Protein AF-0000000080647276 (afdb_homodimer)

Structure (mmCIF, N/CA/C/O backbone):
data_AF-0000000080647276-model_v1
#
loop_
_entity.id
_entity.type
_entity.pdbx_description
1 polymer 'Xanthine/uracil permease'
#
loop_
_atom_site.group_PDB
_atom_site.id
_atom_site.type_symbol
_atom_site.label_atom_id
_atom_site.label_alt_id
_atom_site.label_comp_id
_atom_site.label_asym_id
_atom_site.label_entity_id
_atom_site.label_seq_id
_atom_site.pdbx_PDB_ins_code
_atom_site.Cartn_x
_atom_site.Cartn_y
_atom_site.Cartn_z
_atom_site.occupancy
_atom_site.B_iso_or_equiv
_atom_site.auth_seq_id
_atom_site.auth_comp_id
_atom_site.auth_asym_id
_atom_site.auth_atom_id
_atom_site.pdbx_PDB_model_num
ATOM 1 N N . MET A 1 1 ? -22.828 -32.906 1.398 1 57.66 1 MET A N 1
ATOM 2 C CA . MET A 1 1 ? -22.203 -32.969 0.079 1 57.66 1 MET A CA 1
ATOM 3 C C . MET A 1 1 ? -22.266 -31.594 -0.595 1 57.66 1 MET A C 1
ATOM 5 O O . MET A 1 1 ? -23.281 -30.891 -0.512 1 57.66 1 MET A O 1
ATOM 9 N N . ALA A 1 2 ? -21.094 -31.188 -1.183 1 74.75 2 ALA A N 1
ATOM 10 C CA . ALA A 1 2 ? -21.031 -29.875 -1.843 1 74.75 2 ALA A CA 1
ATOM 11 C C . ALA A 1 2 ? -21.984 -29.812 -3.029 1 74.75 2 ALA A C 1
ATOM 13 O O . ALA A 1 2 ? -22.109 -30.781 -3.785 1 74.75 2 ALA A O 1
ATOM 14 N N . LYS A 1 3 ? -22.844 -28.828 -3.049 1 83.44 3 LYS A N 1
ATOM 15 C CA . LYS A 1 3 ? -23.734 -28.609 -4.18 1 83.44 3 LYS A CA 1
ATOM 16 C C . LYS A 1 3 ? -22.984 -28.094 -5.395 1 83.44 3 LYS A C 1
ATOM 18 O O . LYS A 1 3 ? -22.281 -27.078 -5.301 1 83.44 3 LYS A O 1
ATOM 23 N N . ARG A 1 4 ? -23.234 -28.781 -6.523 1 88.69 4 ARG A N 1
ATOM 24 C CA . ARG A 1 4 ? -22.531 -28.438 -7.75 1 88.69 4 ARG A CA 1
ATOM 25 C C . ARG A 1 4 ? -22.984 -27.094 -8.289 1 88.69 4 ARG A C 1
ATOM 27 O O . ARG A 1 4 ? -24.188 -26.891 -8.539 1 88.69 4 ARG A O 1
ATOM 34 N N . PRO A 1 5 ? -22.016 -26.234 -8.469 1 86.88 5 PRO A N 1
ATOM 35 C CA . PRO A 1 5 ? -22.391 -24.969 -9.109 1 86.88 5 PRO A CA 1
ATOM 36 C C . PRO A 1 5 ? -22.766 -25.141 -10.578 1 86.88 5 PRO A C 1
ATOM 38 O O . PRO A 1 5 ? -22.125 -25.906 -11.297 1 86.88 5 PRO A O 1
ATOM 41 N N . PRO A 1 6 ? -23.797 -24.359 -11.039 1 79.81 6 PRO A N 1
ATOM 42 C CA . PRO A 1 6 ? -24.328 -24.562 -12.391 1 79.81 6 PRO A CA 1
ATOM 43 C C . PRO A 1 6 ? -23.344 -24.156 -13.477 1 79.81 6 PRO A C 1
ATOM 45 O O . PRO A 1 6 ? -23.422 -24.641 -14.609 1 79.81 6 PRO A O 1
ATOM 48 N N . ASN A 1 7 ? -22.406 -23.375 -13.297 1 83.31 7 ASN A N 1
ATOM 49 C CA . ASN A 1 7 ? -21.5 -22.828 -14.312 1 83.31 7 ASN A CA 1
ATOM 50 C C . ASN A 1 7 ? -20.312 -23.75 -14.547 1 83.31 7 ASN A C 1
ATOM 52 O O . ASN A 1 7 ? -19.516 -23.516 -15.461 1 83.31 7 ASN A O 1
ATOM 56 N N . LEU A 1 8 ? -20.297 -24.906 -13.867 1 91.19 8 LEU A N 1
ATOM 57 C CA . LEU A 1 8 ? -19.156 -25.797 -13.992 1 91.19 8 LEU A CA 1
ATOM 58 C C . LEU A 1 8 ? -19.359 -26.812 -15.102 1 91.19 8 LEU A C 1
ATOM 60 O O . LEU A 1 8 ? -20.406 -27.469 -15.156 1 91.19 8 LEU A O 1
ATOM 64 N N . THR A 1 9 ? -18.422 -26.922 -16.016 1 92.44 9 THR A N 1
ATOM 65 C CA . THR A 1 9 ? -18.422 -27.938 -17.047 1 92.44 9 THR A CA 1
ATOM 66 C C . THR A 1 9 ? -17.969 -29.281 -16.5 1 92.44 9 THR A C 1
ATOM 68 O O . THR A 1 9 ? -18.562 -30.312 -16.781 1 92.44 9 THR A O 1
ATOM 71 N N . TYR A 1 10 ? -16.875 -29.234 -15.773 1 95.69 10 TYR A N 1
ATOM 72 C CA . TYR A 1 10 ? -16.344 -30.406 -15.07 1 95.69 10 TYR A CA 1
ATOM 73 C C . TYR A 1 10 ? -16.109 -30.094 -13.594 1 95.69 10 TYR A C 1
ATOM 75 O O . TYR A 1 10 ? -15.234 -29.297 -13.25 1 95.69 10 TYR A O 1
ATOM 83 N N . ALA A 1 11 ? -16.844 -30.75 -12.789 1 95.25 11 ALA A N 1
ATOM 84 C CA . ALA A 1 11 ? -16.734 -30.531 -11.344 1 95.25 11 ALA A CA 1
ATOM 85 C C . ALA A 1 11 ? -15.609 -31.391 -10.758 1 95.25 11 ALA A C 1
ATOM 87 O O . ALA A 1 11 ? -15.008 -32.219 -11.453 1 95.25 11 ALA A O 1
ATOM 88 N N . VAL A 1 12 ? -15.367 -31.281 -9.461 1 95.81 12 VAL A N 1
ATOM 89 C CA . VAL A 1 12 ? -14.18 -31.781 -8.773 1 95.81 12 VAL A CA 1
ATOM 90 C C . VAL A 1 12 ? -14.094 -33.312 -8.93 1 95.81 12 VAL A C 1
ATOM 92 O O . VAL A 1 12 ? -13.008 -33.844 -9.109 1 95.81 12 VAL A O 1
ATOM 95 N N . ASP A 1 13 ? -15.211 -33.969 -8.961 1 94.12 13 ASP A N 1
ATOM 96 C CA . ASP A 1 13 ? -15.203 -35.438 -8.953 1 94.12 13 ASP A CA 1
ATOM 97 C C . ASP A 1 13 ? -15.57 -36 -10.328 1 94.12 13 ASP A C 1
ATOM 99 O O . ASP A 1 13 ? -15.703 -37.219 -10.5 1 94.12 13 ASP A O 1
ATOM 103 N N . ASP A 1 14 ? -15.68 -35.062 -11.266 1 95.38 14 ASP A N 1
ATOM 104 C CA . ASP A 1 14 ? -16 -35.5 -12.617 1 95.38 14 ASP A CA 1
ATOM 105 C C . ASP A 1 14 ? -14.773 -36.094 -13.312 1 95.38 14 ASP A C 1
ATOM 107 O O . ASP A 1 14 ? -13.641 -35.844 -12.898 1 95.38 14 ASP A O 1
ATOM 111 N N . ASP A 1 15 ? -15.086 -36.875 -14.367 1 95.44 15 ASP A N 1
ATOM 112 C CA . ASP A 1 15 ? -14.039 -37.5 -15.172 1 95.44 15 ASP A CA 1
ATOM 113 C C . ASP A 1 15 ? -14.094 -37 -16.609 1 95.44 15 ASP A C 1
ATOM 115 O O . ASP A 1 15 ? -14.633 -37.688 -17.484 1 95.44 15 ASP A O 1
ATOM 119 N N . PRO A 1 16 ? -13.445 -35.969 -16.828 1 96.25 16 PRO A N 1
ATOM 120 C CA . PRO A 1 16 ? -13.43 -35.5 -18.203 1 96.25 16 PRO A CA 1
ATOM 121 C C . PRO A 1 16 ? -12.75 -36.469 -19.156 1 96.25 16 PRO A C 1
ATOM 123 O O . PRO A 1 16 ? -11.891 -37.25 -18.75 1 96.25 16 PRO A O 1
ATOM 126 N N . PRO A 1 17 ? -13.156 -36.344 -20.453 1 96.44 17 PRO A N 1
ATOM 127 C CA . PRO A 1 17 ? -12.469 -37.188 -21.422 1 96.44 17 PRO A CA 1
ATOM 128 C C . PRO A 1 17 ? -10.969 -36.906 -21.484 1 96.44 17 PRO A C 1
ATOM 130 O O . PRO A 1 17 ? -10.531 -35.781 -21.234 1 96.44 17 PRO A O 1
ATOM 133 N N . LEU A 1 18 ? -10.258 -37.938 -21.859 1 96 18 LEU A N 1
ATOM 134 C CA . LEU A 1 18 ? -8.797 -37.906 -21.797 1 96 18 LEU A CA 1
ATOM 135 C C . LEU A 1 18 ? -8.25 -36.75 -22.641 1 96 18 LEU A C 1
ATOM 137 O O . LEU A 1 18 ? -7.387 -36 -22.188 1 96 18 LEU A O 1
ATOM 141 N N . PRO A 1 19 ? -8.742 -36.562 -23.906 1 95.5 19 PRO A N 1
ATOM 142 C CA . PRO A 1 19 ? -8.203 -35.438 -24.672 1 95.5 19 PRO A CA 1
ATOM 143 C C . PRO A 1 19 ? -8.461 -34.094 -24.016 1 95.5 19 PRO A C 1
ATOM 145 O O . PRO A 1 19 ? -7.598 -33.219 -24.031 1 95.5 19 PRO A O 1
ATOM 148 N N . ALA A 1 20 ? -9.602 -33.938 -23.438 1 95.69 20 ALA A N 1
ATOM 149 C CA . ALA A 1 20 ? -9.93 -32.719 -22.719 1 95.69 20 ALA A CA 1
ATOM 150 C C . ALA A 1 20 ? -9.047 -32.531 -21.5 1 95.69 20 ALA A C 1
ATOM 152 O O . ALA A 1 20 ? -8.602 -31.422 -21.203 1 95.69 20 ALA A O 1
ATOM 153 N N . THR A 1 21 ? -8.852 -33.594 -20.781 1 97.31 21 THR A N 1
ATOM 154 C CA . THR A 1 21 ? -8.023 -33.562 -19.594 1 97.31 21 THR A CA 1
ATOM 155 C C . THR A 1 21 ? -6.594 -33.156 -19.922 1 97.31 21 THR A C 1
ATOM 157 O O . THR A 1 21 ? -6 -32.312 -19.234 1 97.31 21 THR A O 1
ATOM 160 N N . LEU A 1 22 ? -6.062 -33.656 -20.969 1 96.75 22 LEU A N 1
ATOM 161 C CA . LEU A 1 22 ? -4.691 -33.375 -21.375 1 96.75 22 LEU A CA 1
ATOM 162 C C . LEU A 1 22 ? -4.574 -31.938 -21.875 1 96.75 22 LEU A C 1
ATOM 164 O O . LEU A 1 22 ? -3.594 -31.25 -21.578 1 96.75 22 LEU A O 1
ATOM 168 N N . LEU A 1 23 ? -5.578 -31.516 -22.641 1 95.06 23 LEU A N 1
ATOM 169 C CA . LEU A 1 23 ? -5.555 -30.156 -23.172 1 95.06 23 LEU A CA 1
ATOM 170 C C . LEU A 1 23 ? -5.695 -29.141 -22.047 1 95.06 23 LEU A C 1
ATOM 172 O O . LEU A 1 23 ? -4.996 -28.125 -22.031 1 95.06 23 LEU A O 1
ATOM 176 N N . LEU A 1 24 ? -6.602 -29.406 -21.172 1 95.31 24 LEU A N 1
ATOM 177 C CA . LEU A 1 24 ? -6.781 -28.516 -20.016 1 95.31 24 LEU A CA 1
ATOM 178 C C . LEU A 1 24 ? -5.539 -28.516 -19.125 1 95.31 24 LEU A C 1
ATOM 180 O O . LEU A 1 24 ? -5.125 -27.469 -18.641 1 95.31 24 LEU A O 1
ATOM 184 N N . GLY A 1 25 ? -5.004 -29.672 -18.922 1 97.31 25 GLY A N 1
ATOM 185 C CA . GLY A 1 25 ? -3.758 -29.766 -18.172 1 97.31 25 GLY A CA 1
ATOM 186 C C . GLY A 1 25 ? -2.633 -28.969 -18.797 1 97.31 25 GLY A C 1
ATOM 187 O O . GLY A 1 25 ? -1.882 -28.281 -18.094 1 97.31 25 GLY A O 1
ATOM 188 N N . LEU A 1 26 ? -2.496 -29.078 -20.094 1 96.12 26 LEU A N 1
ATOM 189 C CA . LEU A 1 26 ? -1.458 -28.344 -20.797 1 96.12 26 LEU A CA 1
ATOM 190 C C . LEU A 1 26 ? -1.644 -26.844 -20.625 1 96.12 26 LEU A C 1
ATOM 192 O O . LEU A 1 26 ? -0.667 -26.109 -20.484 1 96.12 26 LEU A O 1
ATOM 196 N N . GLN A 1 27 ? -2.85 -26.375 -20.641 1 94.12 27 GLN A N 1
ATOM 197 C CA . GLN A 1 27 ? -3.141 -24.969 -20.422 1 94.12 27 GLN A CA 1
ATOM 198 C C . GLN A 1 27 ? -2.645 -24.516 -19.047 1 94.12 27 GLN A C 1
ATOM 200 O O . GLN A 1 27 ? -2.066 -23.422 -18.922 1 94.12 27 GLN A O 1
ATOM 205 N N . HIS A 1 28 ? -2.889 -25.328 -18.062 1 97.12 28 HIS A N 1
ATOM 206 C CA . HIS A 1 28 ? -2.42 -25.016 -16.719 1 97.12 28 HIS A CA 1
ATOM 207 C C . HIS A 1 28 ? -0.897 -24.984 -16.656 1 97.12 28 HIS A C 1
ATOM 209 O O . HIS A 1 28 ? -0.314 -24.141 -15.977 1 97.12 28 HIS A O 1
ATOM 215 N N . VAL A 1 29 ? -0.294 -25.906 -17.344 1 97.38 29 VAL A N 1
ATOM 216 C CA . VAL A 1 29 ? 1.162 -26 -17.359 1 97.38 29 VAL A CA 1
ATOM 217 C C . VAL A 1 29 ? 1.755 -24.719 -17.953 1 97.38 29 VAL A C 1
ATOM 219 O O . VAL A 1 29 ? 2.795 -24.234 -17.5 1 97.38 29 VAL A O 1
ATOM 222 N N . PHE A 1 30 ? 1.122 -24.141 -18.938 1 93.5 30 PHE A N 1
ATOM 223 C CA . PHE A 1 30 ? 1.585 -22.906 -19.547 1 93.5 30 PHE A CA 1
ATOM 224 C C . PHE A 1 30 ? 1.635 -21.781 -18.516 1 93.5 30 PHE A C 1
ATOM 226 O O . PHE A 1 30 ? 2.564 -20.969 -18.516 1 93.5 30 PHE A O 1
ATOM 233 N N . LEU A 1 31 ? 0.672 -21.766 -17.672 1 93.75 31 LEU A N 1
ATOM 234 C CA . LEU A 1 31 ? 0.648 -20.719 -16.641 1 93.75 31 LEU A CA 1
ATOM 235 C C . LEU A 1 31 ? 1.706 -21 -15.578 1 93.75 31 LEU A C 1
ATOM 237 O O . LEU A 1 31 ? 2.357 -20.062 -15.094 1 93.75 31 LEU A O 1
ATOM 241 N N . ILE A 1 32 ? 1.876 -22.266 -15.25 1 96.62 32 ILE A N 1
ATOM 242 C CA . ILE A 1 32 ? 2.865 -22.656 -14.258 1 96.62 32 ILE A CA 1
ATOM 243 C C . ILE A 1 32 ? 4.266 -22.312 -14.758 1 96.62 32 ILE A C 1
ATOM 245 O O . ILE A 1 32 ? 5.137 -21.938 -13.969 1 96.62 32 ILE A O 1
ATOM 249 N N . ALA A 1 33 ? 4.461 -22.422 -16.031 1 94.12 33 ALA A N 1
ATOM 250 C CA . ALA A 1 33 ? 5.766 -22.219 -16.656 1 94.12 33 ALA A CA 1
ATOM 251 C C . ALA A 1 33 ? 6.273 -20.812 -16.406 1 94.12 33 ALA A C 1
ATOM 253 O O . ALA A 1 33 ? 7.484 -20.562 -16.391 1 94.12 33 ALA A O 1
ATOM 254 N N . ILE A 1 34 ? 5.379 -19.891 -16.219 1 91.38 34 ILE A N 1
ATOM 255 C CA . ILE A 1 34 ? 5.75 -18.516 -15.953 1 91.38 34 ILE A CA 1
ATOM 256 C C . ILE A 1 34 ? 6.633 -18.438 -14.711 1 91.38 34 ILE A C 1
ATOM 258 O O . ILE A 1 34 ? 7.582 -17.656 -14.664 1 91.38 34 ILE A O 1
ATOM 262 N N . SER A 1 35 ? 6.387 -19.266 -13.766 1 95.5 35 SER A N 1
ATOM 263 C CA . SER A 1 35 ? 7.098 -19.234 -12.492 1 95.5 35 SER A CA 1
ATOM 264 C C . SER A 1 35 ? 8.508 -19.797 -12.633 1 95.5 35 SER A C 1
ATOM 266 O O . SER A 1 35 ? 9.352 -19.609 -11.75 1 95.5 35 SER A O 1
ATOM 268 N N . LEU A 1 36 ? 8.844 -20.422 -13.75 1 96.94 36 LEU A N 1
ATOM 269 C CA . LEU A 1 36 ? 10.141 -21.062 -13.945 1 96.94 36 LEU A CA 1
ATOM 270 C C . LEU A 1 36 ? 11.234 -20.031 -14.164 1 96.94 36 LEU A C 1
ATOM 272 O O . LEU A 1 36 ? 12.422 -20.359 -14.195 1 96.94 36 LEU A O 1
ATOM 276 N N . ILE A 1 37 ? 10.852 -18.812 -14.203 1 95.25 37 ILE A N 1
ATOM 277 C CA . ILE A 1 37 ? 11.828 -17.734 -14.305 1 95.25 37 ILE A CA 1
ATOM 278 C C . ILE A 1 37 ? 12.523 -17.531 -12.961 1 95.25 37 ILE A C 1
ATOM 280 O O . ILE A 1 37 ? 13.68 -17.109 -12.906 1 95.25 37 ILE A O 1
ATOM 284 N N . PHE A 1 38 ? 11.883 -17.891 -11.852 1 96.25 38 PHE A N 1
ATOM 285 C CA . PHE A 1 38 ? 12.383 -17.594 -10.516 1 96.25 38 PHE A CA 1
ATOM 286 C C . PHE A 1 38 ? 13.68 -18.344 -10.242 1 96.25 38 PHE A C 1
ATOM 288 O O . PHE A 1 38 ? 14.672 -17.75 -9.828 1 96.25 38 PHE A O 1
ATOM 295 N N . PRO A 1 39 ? 13.727 -19.656 -10.523 1 97.12 39 PRO A N 1
ATOM 296 C CA . PRO A 1 39 ? 15.008 -20.344 -10.312 1 97.12 39 PRO A CA 1
ATOM 297 C C . PRO A 1 39 ? 16.125 -19.766 -11.172 1 97.12 39 PRO A C 1
ATOM 299 O O . PRO A 1 39 ? 17.281 -19.719 -10.734 1 97.12 39 PRO A O 1
ATOM 302 N N . VAL A 1 40 ? 15.805 -19.344 -12.359 1 96.31 40 VAL A N 1
ATOM 303 C CA . VAL A 1 40 ? 16.812 -18.797 -13.258 1 96.31 40 VAL A CA 1
ATOM 304 C C . VAL A 1 40 ? 17.359 -17.484 -12.688 1 96.31 40 VAL A C 1
ATOM 306 O O . VAL A 1 40 ? 18.578 -17.266 -12.664 1 96.31 40 VAL A O 1
ATOM 309 N N . VAL A 1 41 ? 16.453 -16.672 -12.211 1 94.75 41 VAL A N 1
ATOM 310 C CA . VAL A 1 41 ? 16.844 -15.391 -11.625 1 94.75 41 VAL A CA 1
ATOM 311 C C . VAL A 1 41 ? 17.75 -15.625 -10.422 1 94.75 41 VAL A C 1
ATOM 313 O O . VAL A 1 41 ? 18.75 -14.906 -10.242 1 94.75 41 VAL A O 1
ATOM 316 N N . ILE A 1 42 ? 17.5 -16.594 -9.656 1 96.06 42 ILE A N 1
ATOM 317 C CA . ILE A 1 42 ? 18.266 -16.906 -8.453 1 96.06 42 ILE A CA 1
ATOM 318 C C . ILE A 1 42 ? 19.672 -17.344 -8.844 1 96.06 42 ILE A C 1
ATOM 320 O O . ILE A 1 42 ? 20.656 -16.828 -8.32 1 96.06 42 ILE A O 1
ATOM 324 N N . VAL A 1 43 ? 19.781 -18.281 -9.773 1 96.06 43 VAL A N 1
ATOM 325 C CA . VAL A 1 43 ? 21.078 -18.812 -10.164 1 96.06 43 VAL A CA 1
ATOM 326 C C . VAL A 1 43 ? 21.922 -17.719 -10.805 1 96.06 43 VAL A C 1
ATOM 328 O O . VAL A 1 43 ? 23.109 -17.594 -10.508 1 96.06 43 VAL A O 1
ATOM 331 N N . ARG A 1 44 ? 21.312 -16.891 -11.586 1 93.5 44 ARG A N 1
ATOM 332 C CA . ARG A 1 44 ? 22.031 -15.812 -12.266 1 93.5 44 ARG A CA 1
ATOM 333 C C . ARG A 1 44 ? 22.5 -14.758 -11.273 1 93.5 44 ARG A C 1
ATOM 335 O O . ARG A 1 44 ? 23.562 -14.156 -11.461 1 93.5 44 ARG A O 1
ATOM 342 N N . SER A 1 45 ? 21.766 -14.578 -10.281 1 90.44 45 SER A N 1
ATOM 343 C CA . SER A 1 45 ? 22.078 -13.539 -9.305 1 90.44 45 SER A CA 1
ATOM 344 C C . SER A 1 45 ? 23.406 -13.836 -8.594 1 90.44 45 SER A C 1
ATOM 346 O O . SER A 1 45 ? 24.062 -12.93 -8.094 1 90.44 45 SER A O 1
ATOM 348 N N . ILE A 1 46 ? 23.828 -15.086 -8.578 1 93.12 46 ILE A N 1
ATOM 349 C CA . ILE A 1 46 ? 25.047 -15.453 -7.883 1 93.12 46 ILE A CA 1
ATOM 350 C C . ILE A 1 46 ? 26.125 -15.844 -8.898 1 93.12 46 ILE A C 1
ATOM 352 O O . ILE A 1 46 ? 27.141 -16.453 -8.547 1 93.12 46 ILE A O 1
ATOM 356 N N . GLY A 1 47 ? 25.828 -15.609 -10.156 1 92.31 47 GLY A N 1
ATOM 357 C CA . GLY A 1 47 ? 26.781 -15.914 -11.211 1 92.31 47 GLY A CA 1
ATOM 358 C C . GLY A 1 47 ? 26.859 -17.391 -11.539 1 92.31 47 GLY A C 1
ATOM 359 O O . GLY A 1 47 ? 27.906 -17.891 -11.977 1 92.31 47 GLY A O 1
ATOM 360 N N . GLY A 1 48 ? 25.812 -18.109 -11.32 1 93.38 48 GLY A N 1
ATOM 361 C CA . GLY A 1 48 ? 25.781 -19.531 -11.617 1 93.38 48 GLY A CA 1
ATOM 362 C C . GLY A 1 48 ? 25.828 -19.828 -13.109 1 93.38 48 GLY A C 1
ATOM 363 O O . GLY A 1 48 ? 25.531 -18.953 -13.93 1 93.38 48 GLY A O 1
ATOM 364 N N . SER A 1 49 ? 26.109 -21.047 -13.422 1 92.5 49 SER A N 1
ATOM 365 C CA . SER A 1 49 ? 26.25 -21.469 -14.812 1 92.5 49 SER A CA 1
ATOM 366 C C . SER A 1 49 ? 24.891 -21.812 -15.422 1 92.5 49 SER A C 1
ATOM 368 O O . SER A 1 49 ? 23.922 -22.047 -14.703 1 92.5 49 SER A O 1
ATOM 370 N N . PRO A 1 50 ? 24.797 -21.828 -16.75 1 92.5 50 PRO A N 1
ATOM 371 C CA . PRO A 1 50 ? 23.562 -22.25 -17.422 1 92.5 50 PRO A CA 1
ATOM 372 C C . PRO A 1 50 ? 23.156 -23.672 -17.062 1 92.5 50 PRO A C 1
ATOM 374 O O . PRO A 1 50 ? 21.969 -23.969 -17 1 92.5 50 PRO A O 1
ATOM 377 N N . GLU A 1 51 ? 24.141 -24.469 -16.812 1 91 51 GLU A N 1
ATOM 378 C CA . GLU A 1 51 ? 23.859 -25.844 -16.438 1 91 51 GLU A CA 1
ATOM 379 C C . GLU A 1 51 ? 23.203 -25.922 -15.07 1 91 51 GLU A C 1
ATOM 381 O O . GLU A 1 51 ? 22.281 -26.719 -14.867 1 91 51 GLU A O 1
ATOM 386 N N . GLU A 1 52 ? 23.672 -25.094 -14.172 1 93.06 52 GLU A N 1
ATOM 387 C CA . GLU A 1 52 ? 23.062 -25.031 -12.852 1 93.06 52 GLU A CA 1
ATOM 388 C C . GLU A 1 52 ? 21.625 -24.531 -12.938 1 93.06 52 GLU A C 1
ATOM 390 O O . GLU A 1 52 ? 20.734 -25.047 -12.258 1 93.06 52 GLU A O 1
ATOM 395 N N . ALA A 1 53 ? 21.453 -23.547 -13.773 1 94.88 53 ALA A N 1
ATOM 396 C CA . ALA A 1 53 ? 20.109 -23.016 -13.969 1 94.88 53 ALA A CA 1
ATOM 397 C C . ALA A 1 53 ? 19.188 -24.047 -14.594 1 94.88 53 ALA A C 1
ATOM 399 O O . ALA A 1 53 ? 18.016 -24.156 -14.211 1 94.88 53 ALA A O 1
ATOM 400 N N . GLU A 1 54 ? 19.719 -24.734 -15.578 1 94 54 GLU A N 1
ATOM 401 C CA . GLU A 1 54 ? 18.953 -25.797 -16.219 1 94 54 GLU A CA 1
ATOM 402 C C . GLU A 1 54 ? 18.531 -26.859 -15.219 1 94 54 GLU A C 1
ATOM 404 O O . GLU A 1 54 ? 17.391 -27.328 -15.227 1 94 54 GLU A O 1
ATOM 409 N N . PHE A 1 55 ? 19.5 -27.266 -14.438 1 93.94 55 PHE A N 1
ATOM 410 C CA . PHE A 1 55 ? 19.219 -28.234 -13.391 1 93.94 55 PHE A CA 1
ATOM 411 C C . PHE A 1 55 ? 18.094 -27.766 -12.484 1 93.94 55 PHE A C 1
ATOM 413 O O . PHE A 1 55 ? 17.141 -28.5 -12.234 1 93.94 55 PHE A O 1
ATOM 420 N N . MET A 1 56 ? 18.141 -26.516 -11.977 1 96 56 MET A N 1
ATOM 421 C CA . MET A 1 56 ? 17.172 -26 -11.016 1 96 56 MET A CA 1
ATOM 422 C C . MET A 1 56 ? 15.797 -25.859 -11.664 1 96 56 MET A C 1
ATOM 424 O O . MET A 1 56 ? 14.773 -26.094 -11.016 1 96 56 MET A O 1
ATOM 428 N N . VAL A 1 57 ? 15.742 -25.484 -12.914 1 96.62 57 VAL A N 1
ATOM 429 C CA . VAL A 1 57 ? 14.477 -25.375 -13.633 1 96.62 57 VAL A CA 1
ATOM 430 C C . VAL A 1 57 ? 13.844 -26.766 -13.773 1 96.62 57 VAL A C 1
ATOM 432 O O . VAL A 1 57 ? 12.641 -26.922 -13.547 1 96.62 57 VAL A O 1
ATOM 435 N N . SER A 1 58 ? 14.672 -27.719 -14.141 1 96 58 SER A N 1
ATOM 436 C CA . SER A 1 58 ? 14.18 -29.094 -14.273 1 96 58 SER A CA 1
ATOM 437 C C . SER A 1 58 ? 13.625 -29.609 -12.953 1 96 58 SER A C 1
ATOM 439 O O . SER A 1 58 ? 12.539 -30.188 -12.914 1 96 58 SER A O 1
ATOM 441 N N . MET A 1 59 ? 14.336 -29.359 -11.938 1 96.38 59 MET A N 1
ATOM 442 C CA . MET A 1 59 ? 13.883 -29.812 -10.617 1 96.38 59 MET A CA 1
ATOM 443 C C . MET A 1 59 ? 12.641 -29.047 -10.18 1 96.38 59 MET A C 1
ATOM 445 O O . MET A 1 59 ? 11.805 -29.578 -9.445 1 96.38 59 MET A O 1
ATOM 449 N N . SER A 1 60 ? 12.539 -27.75 -10.57 1 97.75 60 SER A N 1
ATOM 450 C CA . SER A 1 60 ? 11.344 -26.969 -10.273 1 97.75 60 SER A CA 1
ATOM 451 C C . SER A 1 60 ? 10.109 -27.594 -10.93 1 97.75 60 SER A C 1
ATOM 453 O O . SER A 1 60 ? 9.031 -27.609 -10.328 1 97.75 60 SER A O 1
ATOM 455 N N . MET A 1 61 ? 10.289 -28.062 -12.172 1 97.44 61 MET A N 1
ATOM 456 C CA . MET A 1 61 ? 9.18 -28.734 -12.844 1 97.44 61 MET A CA 1
ATOM 457 C C . MET A 1 61 ? 8.797 -30.031 -12.133 1 97.44 61 MET A C 1
ATOM 459 O O . MET A 1 61 ? 7.617 -30.328 -11.961 1 97.44 61 MET A O 1
ATOM 463 N N . LEU A 1 62 ? 9.781 -30.75 -11.766 1 97 62 LEU A N 1
ATOM 464 C CA . LEU A 1 62 ? 9.539 -31.969 -11.016 1 97 62 LEU A CA 1
ATOM 465 C C . LEU A 1 62 ? 8.805 -31.688 -9.711 1 97 62 LEU A C 1
ATOM 467 O O . LEU A 1 62 ? 7.809 -32.344 -9.398 1 97 62 LEU A O 1
ATOM 471 N N . ALA A 1 63 ? 9.312 -30.734 -8.992 1 97.88 63 ALA A N 1
ATOM 472 C CA . ALA A 1 63 ? 8.727 -30.375 -7.703 1 97.88 63 ALA A CA 1
ATOM 473 C C . ALA A 1 63 ? 7.305 -29.844 -7.871 1 97.88 63 ALA A C 1
ATOM 475 O O . ALA A 1 63 ? 6.426 -30.156 -7.066 1 97.88 63 ALA A O 1
ATOM 476 N N . ALA A 1 64 ? 7.07 -28.984 -8.836 1 98.44 64 ALA A N 1
ATOM 477 C CA . ALA A 1 64 ? 5.73 -28.469 -9.109 1 98.44 64 ALA A CA 1
ATOM 478 C C . ALA A 1 64 ? 4.762 -29.594 -9.445 1 98.44 64 ALA A C 1
ATOM 480 O O . ALA A 1 64 ? 3.6 -29.578 -9.031 1 98.44 64 ALA A O 1
ATOM 481 N N . GLY A 1 65 ? 5.25 -30.531 -10.266 1 98.5 65 GLY A N 1
ATOM 482 C CA . GLY A 1 65 ? 4.422 -31.688 -10.609 1 98.5 65 GLY A CA 1
ATOM 483 C C . GLY A 1 65 ? 4.008 -32.5 -9.398 1 98.5 65 GLY A C 1
ATOM 484 O O . GLY A 1 65 ? 2.824 -32.781 -9.219 1 98.5 65 GLY A O 1
ATOM 485 N N . VAL A 1 66 ? 4.957 -32.844 -8.617 1 98.12 66 VAL A N 1
ATOM 486 C CA . VAL A 1 66 ? 4.695 -33.625 -7.414 1 98.12 66 VAL A CA 1
ATOM 487 C C . VAL A 1 66 ? 3.793 -32.844 -6.465 1 98.12 66 VAL A C 1
ATOM 489 O O . VAL A 1 66 ? 2.854 -33.375 -5.887 1 98.12 66 VAL A O 1
ATOM 492 N N . GLY A 1 67 ? 4.137 -31.562 -6.301 1 98.19 67 GLY A N 1
ATOM 493 C CA . GLY A 1 67 ? 3.311 -30.719 -5.449 1 98.19 67 GLY A CA 1
ATOM 494 C C . GLY A 1 67 ? 1.861 -30.672 -5.898 1 98.19 67 GLY A C 1
ATOM 495 O O . GLY A 1 67 ? 0.948 -30.734 -5.074 1 98.19 67 GLY A O 1
ATOM 496 N N . THR A 1 68 ? 1.657 -30.5 -7.188 1 98.44 68 THR A N 1
ATOM 497 C CA . THR A 1 68 ? 0.309 -30.453 -7.742 1 98.44 68 THR A CA 1
ATOM 498 C C . THR A 1 68 ? -0.454 -31.734 -7.438 1 98.44 68 THR A C 1
ATOM 500 O O . THR A 1 68 ? -1.626 -31.688 -7.059 1 98.44 68 THR A O 1
ATOM 503 N N . VAL A 1 69 ? 0.179 -32.844 -7.582 1 98.06 69 VAL A N 1
ATOM 504 C CA . VAL A 1 69 ? -0.436 -34.156 -7.309 1 98.06 69 VAL A CA 1
ATOM 505 C C . VAL A 1 69 ? -0.758 -34.281 -5.82 1 98.06 69 VAL A C 1
ATOM 507 O O . VAL A 1 69 ? -1.829 -34.75 -5.445 1 98.06 69 VAL A O 1
ATOM 510 N N . LEU A 1 70 ? 0.152 -33.875 -4.996 1 97.94 70 LEU A N 1
ATOM 511 C CA . LEU A 1 70 ? -0.064 -33.906 -3.555 1 97.94 70 LEU A CA 1
ATOM 512 C C . LEU A 1 70 ? -1.296 -33.125 -3.156 1 97.94 70 LEU A C 1
ATOM 514 O O . LEU A 1 70 ? -2.08 -33.562 -2.311 1 97.94 70 LEU A O 1
ATOM 518 N N . HIS A 1 71 ? -1.456 -31.953 -3.736 1 97.38 71 HIS A N 1
ATOM 519 C CA . HIS A 1 71 ? -2.605 -31.109 -3.428 1 97.38 71 HIS A CA 1
ATOM 520 C C . HIS A 1 71 ? -3.908 -31.781 -3.857 1 97.38 71 HIS A C 1
ATOM 522 O O . HIS A 1 71 ? -4.941 -31.609 -3.201 1 97.38 71 HIS A O 1
ATOM 528 N N . ALA A 1 72 ? -3.863 -32.625 -4.91 1 97.12 72 ALA A N 1
ATOM 529 C CA . ALA A 1 72 ? -5.066 -33.219 -5.484 1 97.12 72 ALA A CA 1
ATOM 530 C C . ALA A 1 72 ? -5.43 -34.5 -4.777 1 97.12 72 ALA A C 1
ATOM 532 O O . ALA A 1 72 ? -6.551 -35 -4.91 1 97.12 72 ALA A O 1
ATOM 533 N N . LEU A 1 73 ? -4.625 -35.281 -4.125 1 92.62 73 LEU A N 1
ATOM 534 C CA . LEU A 1 73 ? -4.77 -36.625 -3.561 1 92.62 73 LEU A CA 1
ATOM 535 C C . LEU A 1 73 ? -5.895 -36.656 -2.533 1 92.62 73 LEU A C 1
ATOM 537 O O . LEU A 1 73 ? -6.672 -37.625 -2.492 1 92.62 73 LEU A O 1
ATOM 541 N N . ASN A 1 74 ? -6.457 -35.688 -1.795 1 86.19 74 ASN A N 1
ATOM 542 C CA . ASN A 1 74 ? -7.418 -35.719 -0.698 1 86.19 74 ASN A CA 1
ATOM 543 C C . ASN A 1 74 ? -7.434 -37.062 0.007 1 86.19 74 ASN A C 1
ATOM 545 O O . ASN A 1 74 ? -8.5 -37.656 0.2 1 86.19 74 ASN A O 1
ATOM 549 N N . ARG A 1 75 ? -6.355 -37.812 0.28 1 84.88 75 ARG A N 1
ATOM 550 C CA . ARG A 1 75 ? -6.25 -39.125 0.888 1 84.88 75 ARG A CA 1
ATOM 551 C C . ARG A 1 75 ? -5.355 -39.094 2.121 1 84.88 75 ARG A C 1
ATOM 553 O O . ARG A 1 75 ? -4.316 -38.438 2.123 1 84.88 75 ARG A O 1
ATOM 560 N N . ARG A 1 76 ? -5.785 -39.844 3.182 1 88.38 76 ARG A N 1
ATOM 561 C CA . ARG A 1 76 ? -5.035 -40.031 4.422 1 88.38 76 ARG A CA 1
ATOM 562 C C . ARG A 1 76 ? -4.656 -38.688 5.031 1 88.38 76 ARG A C 1
ATOM 564 O O . ARG A 1 76 ? -3.541 -38.5 5.527 1 88.38 76 ARG A O 1
ATOM 571 N N . GLY A 1 77 ? -5.348 -37.688 4.703 1 90 77 GLY A N 1
ATOM 572 C CA . GLY A 1 77 ? -5.168 -36.375 5.344 1 90 77 GLY A CA 1
ATOM 573 C C . GLY A 1 77 ? -4.227 -35.469 4.59 1 90 77 GLY A C 1
ATOM 574 O O . GLY A 1 77 ? -3.881 -34.406 5.074 1 90 77 GLY A O 1
ATOM 575 N N . VAL A 1 78 ? -3.771 -35.906 3.379 1 94.31 78 VAL A N 1
ATOM 576 C CA . VAL A 1 78 ? -2.854 -35.094 2.6 1 94.31 78 VAL A CA 1
ATOM 577 C C . VAL A 1 78 ? -3.568 -34.531 1.364 1 94.31 78 VAL A C 1
ATOM 579 O O . VAL A 1 78 ? -4.141 -35.312 0.583 1 94.31 78 VAL A O 1
ATOM 582 N N . GLY A 1 79 ? -3.488 -33.25 1.27 1 96.38 79 GLY A N 1
ATOM 583 C CA . GLY A 1 79 ? -4.07 -32.625 0.092 1 96.38 79 GLY A CA 1
ATOM 584 C C . GLY A 1 79 ? -5.496 -32.156 0.309 1 96.38 79 GLY A C 1
ATOM 585 O O . GLY A 1 79 ? -6.266 -32.781 1.021 1 96.38 79 GLY A O 1
ATOM 586 N N . SER A 1 80 ? -5.84 -31.094 -0.355 1 94.94 80 SER A N 1
ATOM 587 C CA . SER A 1 80 ? -7.184 -30.547 -0.259 1 94.94 80 SER A CA 1
ATOM 588 C C . SER A 1 80 ? -8.156 -31.297 -1.161 1 94.94 80 SER A C 1
ATOM 590 O O . SER A 1 80 ? -9.375 -31.234 -0.962 1 94.94 80 SER A O 1
ATOM 592 N N . GLY A 1 81 ? -7.625 -31.922 -2.186 1 97.06 81 GLY A N 1
ATOM 593 C CA . GLY A 1 81 ? -8.469 -32.656 -3.117 1 97.06 81 GLY A CA 1
ATOM 594 C C . GLY A 1 81 ? -8.977 -31.797 -4.262 1 97.06 81 GLY A C 1
ATOM 595 O O . GLY A 1 81 ? -9.703 -32.281 -5.133 1 97.06 81 GLY A O 1
ATOM 596 N N . TYR A 1 82 ? -8.609 -30.562 -4.262 1 97.56 82 TYR A N 1
ATOM 597 C CA . TYR A 1 82 ? -9.047 -29.656 -5.316 1 97.56 82 TYR A CA 1
ATOM 598 C C . TYR A 1 82 ? -7.984 -29.531 -6.398 1 97.56 82 TYR A C 1
ATOM 600 O O . TYR A 1 82 ? -6.844 -29.953 -6.211 1 97.56 82 TYR A O 1
ATOM 608 N N . LEU A 1 83 ? -8.422 -29.047 -7.586 1 98.06 83 LEU A N 1
ATOM 609 C CA . LEU A 1 83 ? -7.484 -28.594 -8.602 1 98.06 83 LEU A CA 1
ATOM 610 C C . LEU A 1 83 ? -6.789 -27.312 -8.172 1 98.06 83 LEU A C 1
ATOM 612 O O . LEU A 1 83 ? -7.246 -26.219 -8.5 1 98.06 83 LEU A O 1
ATOM 616 N N . CYS A 1 84 ? -5.699 -27.531 -7.438 1 97.12 84 CYS A N 1
ATOM 617 C CA . CYS A 1 84 ? -4.879 -26.453 -6.887 1 97.12 84 CYS A CA 1
ATOM 618 C C . CYS A 1 84 ? -3.408 -26.656 -7.23 1 97.12 84 CYS A C 1
ATOM 620 O O . CYS A 1 84 ? -2.617 -27.078 -6.383 1 97.12 84 CYS A O 1
ATOM 622 N N . PRO A 1 85 ? -3.059 -26.281 -8.43 1 97.81 85 PRO A N 1
ATOM 623 C CA . PRO A 1 85 ? -1.701 -26.578 -8.898 1 97.81 85 PRO A CA 1
ATOM 624 C C . PRO A 1 85 ? -0.63 -25.844 -8.086 1 97.81 85 PRO A C 1
ATOM 626 O O . PRO A 1 85 ? -0.895 -24.781 -7.527 1 97.81 85 PRO A O 1
ATOM 629 N N . ALA A 1 86 ? 0.534 -26.453 -8.039 1 97.81 86 ALA A N 1
ATOM 630 C CA . ALA A 1 86 ? 1.704 -25.891 -7.375 1 97.81 86 ALA A CA 1
ATOM 631 C C . ALA A 1 86 ? 2.697 -25.328 -8.391 1 97.81 86 ALA A C 1
ATOM 633 O O . ALA A 1 86 ? 2.801 -25.828 -9.508 1 97.81 86 ALA A O 1
ATOM 634 N N . LEU A 1 87 ? 3.391 -24.281 -8.062 1 97.75 87 LEU A N 1
ATOM 635 C CA . LEU A 1 87 ? 4.449 -23.672 -8.859 1 97.75 87 LEU A CA 1
ATOM 636 C C . LEU A 1 87 ? 5.523 -23.062 -7.957 1 97.75 87 LEU A C 1
ATOM 638 O O . LEU A 1 87 ? 5.41 -23.125 -6.73 1 97.75 87 LEU A O 1
ATOM 642 N N . CYS A 1 88 ? 6.652 -22.609 -8.531 1 96.62 88 CYS A N 1
ATOM 643 C CA . CYS A 1 88 ? 7.645 -21.875 -7.762 1 96.62 88 CYS A CA 1
ATOM 644 C C . CYS A 1 88 ? 7.016 -20.656 -7.078 1 96.62 88 CYS A C 1
ATOM 646 O O . CYS A 1 88 ? 6.531 -19.75 -7.75 1 96.62 88 CYS A O 1
ATOM 648 N N . GLY A 1 89 ? 7.027 -20.688 -5.773 1 93.44 89 GLY A N 1
ATOM 649 C CA . GLY A 1 89 ? 6.297 -19.688 -5.016 1 93.44 89 GLY A CA 1
ATOM 650 C C . GLY A 1 89 ? 7.004 -18.344 -4.965 1 93.44 89 GLY A C 1
ATOM 651 O O . GLY A 1 89 ? 8.133 -18.25 -4.48 1 93.44 89 GLY A O 1
ATOM 652 N N . PRO A 1 90 ? 6.309 -17.344 -5.406 1 89.31 90 PRO A N 1
ATOM 653 C CA . PRO A 1 90 ? 6.93 -16.016 -5.367 1 89.31 90 PRO A CA 1
ATOM 654 C C . PRO A 1 90 ? 7.301 -15.578 -3.951 1 89.31 90 PRO A C 1
ATOM 656 O O . PRO A 1 90 ? 8.25 -14.812 -3.766 1 89.31 90 PRO A O 1
ATOM 659 N N . SER A 1 91 ? 6.617 -16.109 -2.967 1 89.69 91 SER A N 1
ATOM 660 C CA . SER A 1 91 ? 6.863 -15.75 -1.573 1 89.69 91 SER A CA 1
ATOM 661 C C . SER A 1 91 ? 8.258 -16.188 -1.13 1 89.69 91 SER A C 1
ATOM 663 O O . SER A 1 91 ? 8.805 -15.641 -0.167 1 89.69 91 SER A O 1
ATOM 665 N N . PHE A 1 92 ? 8.805 -17.094 -1.846 1 94.69 92 PHE A N 1
ATOM 666 C CA . PHE A 1 92 ? 10.094 -17.656 -1.445 1 94.69 92 PHE A CA 1
ATOM 667 C C . PHE A 1 92 ? 11.234 -16.938 -2.146 1 94.69 92 PHE A C 1
ATOM 669 O O . PHE A 1 92 ? 12.406 -17.109 -1.785 1 94.69 92 PHE A O 1
ATOM 676 N N . LEU A 1 93 ? 10.938 -16.141 -3.117 1 93.25 93 LEU A N 1
ATOM 677 C CA . LEU A 1 93 ? 11.969 -15.594 -3.98 1 93.25 93 LEU A CA 1
ATOM 678 C C . LEU A 1 93 ? 12.969 -14.766 -3.174 1 93.25 93 LEU A C 1
ATOM 680 O O . LEU A 1 93 ? 14.18 -14.938 -3.312 1 93.25 93 LEU A O 1
ATOM 684 N N . SER A 1 94 ? 12.469 -13.93 -2.301 1 90.12 94 SER A N 1
ATOM 685 C CA . SER A 1 94 ? 13.352 -13.055 -1.535 1 90.12 94 SER A CA 1
ATOM 686 C C . SER A 1 94 ? 14.266 -13.859 -0.618 1 90.12 94 SER A C 1
ATOM 688 O O . SER A 1 94 ? 15.469 -13.617 -0.571 1 90.12 94 SER A O 1
ATOM 690 N N . ALA A 1 95 ? 13.742 -14.758 0.109 1 92.88 95 ALA A N 1
ATOM 691 C CA . ALA A 1 95 ? 14.531 -15.594 1.005 1 92.88 95 ALA A CA 1
ATOM 692 C C . ALA A 1 95 ? 15.523 -16.453 0.222 1 92.88 95 ALA A C 1
ATOM 694 O O . ALA A 1 95 ? 16.656 -16.672 0.666 1 92.88 95 ALA A O 1
ATOM 695 N N . SER A 1 96 ? 15.062 -16.922 -0.917 1 96.75 96 SER A N 1
ATOM 696 C CA . SER A 1 96 ? 15.914 -17.75 -1.759 1 96.75 96 SER A CA 1
ATOM 697 C C . SER A 1 96 ? 17.109 -16.953 -2.297 1 96.75 96 SER A C 1
ATOM 699 O O . SER A 1 96 ? 18.234 -17.453 -2.32 1 96.75 96 SER A O 1
ATOM 701 N N . LEU A 1 97 ? 16.844 -15.766 -2.746 1 93.88 97 LEU A N 1
ATOM 702 C CA . LEU A 1 97 ? 17.922 -14.898 -3.217 1 93.88 97 LEU A CA 1
ATOM 703 C C . LEU A 1 97 ? 18.922 -14.617 -2.102 1 93.88 97 LEU A C 1
ATOM 705 O O . LEU A 1 97 ? 20.125 -14.641 -2.328 1 93.88 97 LEU A O 1
ATOM 709 N N . LEU A 1 98 ? 18.391 -14.391 -0.942 1 90.5 98 LEU A N 1
ATOM 710 C CA . LEU A 1 98 ? 19.25 -14.133 0.205 1 90.5 98 LEU A CA 1
ATOM 711 C C . LEU A 1 98 ? 20.141 -15.336 0.514 1 90.5 98 LEU A C 1
ATOM 713 O O . LEU A 1 98 ? 21.344 -15.203 0.684 1 90.5 98 LEU A O 1
ATOM 717 N N . ALA A 1 99 ? 19.578 -16.484 0.552 1 95.38 99 ALA A N 1
ATOM 718 C CA . ALA A 1 99 ? 20.328 -17.703 0.857 1 95.38 99 ALA A CA 1
ATOM 719 C C . ALA A 1 99 ? 21.375 -17.984 -0.211 1 95.38 99 ALA A C 1
ATOM 721 O O . ALA A 1 99 ? 22.516 -18.344 0.108 1 95.38 99 ALA A O 1
ATOM 722 N N . ALA A 1 100 ? 20.953 -17.844 -1.437 1 96.12 100 ALA A N 1
ATOM 723 C CA . ALA A 1 100 ? 21.891 -18.094 -2.537 1 96.12 100 ALA A CA 1
ATOM 724 C C . ALA A 1 100 ? 23.078 -17.141 -2.473 1 96.12 100 ALA A C 1
ATOM 726 O O . ALA A 1 100 ? 24.219 -17.562 -2.723 1 96.12 100 ALA A O 1
ATOM 727 N N . ASN A 1 101 ? 22.859 -15.922 -2.162 1 92.12 101 ASN A N 1
ATOM 728 C CA . ASN A 1 101 ? 23.922 -14.922 -2.121 1 92.12 101 ASN A CA 1
ATOM 729 C C . ASN A 1 101 ? 24.844 -15.133 -0.925 1 92.12 101 ASN A C 1
ATOM 731 O O . ASN A 1 101 ? 26.047 -14.867 -1.004 1 92.12 101 ASN A O 1
ATOM 735 N N . VAL A 1 102 ? 24.312 -15.625 0.126 1 91.38 102 VAL A N 1
ATOM 736 C CA . VAL A 1 102 ? 25.078 -15.781 1.36 1 91.38 102 VAL A CA 1
ATOM 737 C C . VAL A 1 102 ? 25.859 -17.094 1.323 1 91.38 102 VAL A C 1
ATOM 739 O O . VAL A 1 102 ? 27.016 -17.141 1.747 1 91.38 102 VAL A O 1
ATOM 742 N N . GLY A 1 103 ? 25.219 -18.188 0.847 1 94.75 103 GLY A N 1
ATOM 743 C CA . GLY A 1 103 ? 25.844 -19.484 0.998 1 94.75 103 GLY A CA 1
ATOM 744 C C . GLY A 1 103 ? 25.719 -20.359 -0.232 1 94.75 103 GLY A C 1
ATOM 745 O O . GLY A 1 103 ? 26.094 -21.531 -0.213 1 94.75 103 GLY A O 1
ATOM 746 N N . GLY A 1 104 ? 25.125 -19.875 -1.23 1 96.06 104 GLY A N 1
ATOM 747 C CA . GLY A 1 104 ? 25.016 -20.641 -2.461 1 96.06 104 GLY A CA 1
ATOM 748 C C . GLY A 1 104 ? 23.719 -21.453 -2.549 1 96.06 104 GLY A C 1
ATOM 749 O O . GLY A 1 104 ? 22.844 -21.297 -1.703 1 96.06 104 GLY A O 1
ATOM 750 N N . LEU A 1 105 ? 23.672 -22.328 -3.562 1 96.5 105 LEU A N 1
ATOM 751 C CA . LEU A 1 105 ? 22.453 -23.062 -3.865 1 96.5 105 LEU A CA 1
ATOM 752 C C . LEU A 1 105 ? 22.188 -24.141 -2.809 1 96.5 105 LEU A C 1
ATOM 754 O O . LEU A 1 105 ? 21.031 -24.422 -2.482 1 96.5 105 LEU A O 1
ATOM 758 N N . HIS A 1 106 ? 23.234 -24.703 -2.277 1 97.31 106 HIS A N 1
ATOM 759 C CA . HIS A 1 106 ? 23.078 -25.734 -1.265 1 97.31 106 HIS A CA 1
ATOM 760 C C . HIS A 1 106 ? 22.359 -25.203 -0.029 1 97.31 106 HIS A C 1
ATOM 762 O O . HIS A 1 106 ? 21.547 -25.891 0.576 1 97.31 106 HIS A O 1
ATOM 768 N N . LEU A 1 107 ? 22.703 -24 0.31 1 97.44 107 LEU A N 1
ATOM 769 C CA . LEU A 1 107 ? 22.047 -23.344 1.442 1 97.44 107 LEU A CA 1
ATOM 770 C C . LEU A 1 107 ? 20.578 -23.062 1.134 1 97.44 107 LEU A C 1
ATOM 772 O O . LEU A 1 107 ? 19.719 -23.234 1.992 1 97.44 107 LEU A O 1
ATOM 776 N N . LEU A 1 108 ? 20.328 -22.625 -0.09 1 97.62 108 LEU A N 1
ATOM 777 C CA . LEU A 1 108 ? 18.953 -22.375 -0.528 1 97.62 108 LEU A CA 1
ATOM 778 C C . LEU A 1 108 ? 18.125 -23.641 -0.439 1 97.62 108 LEU A C 1
ATOM 780 O O . LEU A 1 108 ? 17 -23.625 0.083 1 97.62 108 LEU A O 1
ATOM 784 N N . PHE A 1 109 ? 18.688 -24.734 -0.912 1 97.94 109 PHE A N 1
ATOM 785 C CA . PHE A 1 109 ? 17.969 -26 -0.94 1 97.94 109 PHE A CA 1
ATOM 786 C C . PHE A 1 109 ? 17.672 -26.5 0.474 1 97.94 109 PHE A C 1
ATOM 788 O O . PHE A 1 109 ? 16.547 -26.859 0.791 1 97.94 109 PHE A O 1
ATOM 795 N N . GLY A 1 110 ? 18.656 -26.422 1.285 1 98 110 GLY A N 1
ATOM 796 C CA . GLY A 1 110 ? 18.5 -26.875 2.658 1 98 110 GLY A CA 1
ATOM 797 C C . GLY A 1 110 ? 17.484 -26.062 3.439 1 98 110 GLY A C 1
ATOM 798 O O . GLY A 1 110 ? 16.625 -26.609 4.129 1 98 110 GLY A O 1
ATOM 799 N N . MET A 1 111 ? 17.578 -24.75 3.307 1 97.75 111 MET A N 1
ATOM 800 C CA . MET A 1 111 ? 16.672 -23.875 4.059 1 97.75 111 MET A CA 1
ATOM 801 C C . MET A 1 111 ? 15.25 -23.984 3.539 1 97.75 111 MET A C 1
ATOM 803 O O . MET A 1 111 ? 14.297 -23.797 4.293 1 97.75 111 MET A O 1
ATOM 807 N N . THR A 1 112 ? 15.094 -24.312 2.262 1 98.06 112 THR A N 1
ATOM 808 C CA . THR A 1 112 ? 13.766 -24.562 1.701 1 98.06 112 THR A CA 1
ATOM 809 C C . THR A 1 112 ? 13.117 -25.781 2.352 1 98.06 112 THR A C 1
ATOM 811 O O . THR A 1 112 ? 11.938 -25.75 2.707 1 98.06 112 THR A O 1
ATOM 814 N N . ALA A 1 113 ? 13.906 -26.812 2.516 1 98 113 ALA A N 1
ATOM 815 C CA . ALA A 1 113 ? 13.406 -28.016 3.17 1 98 113 ALA A CA 1
ATOM 816 C C . ALA A 1 113 ? 13.016 -27.734 4.617 1 98 113 ALA A C 1
ATOM 818 O O . ALA A 1 113 ? 12.008 -28.25 5.105 1 98 113 ALA A O 1
ATOM 819 N N . VAL A 1 114 ? 13.781 -26.922 5.234 1 98.06 114 VAL A N 1
ATOM 820 C CA . VAL A 1 114 ? 13.492 -26.547 6.617 1 98.06 114 VAL A CA 1
ATOM 821 C C . VAL A 1 114 ? 12.18 -25.766 6.68 1 98.06 114 VAL A C 1
ATOM 823 O O . VAL A 1 114 ? 11.336 -26.016 7.535 1 98.06 114 VAL A O 1
ATOM 826 N N . ALA A 1 115 ? 12.062 -24.797 5.793 1 97.38 115 ALA A N 1
ATOM 827 C CA . ALA A 1 115 ? 10.836 -24.016 5.746 1 97.38 115 ALA A CA 1
ATOM 828 C C . ALA A 1 115 ? 9.617 -24.906 5.508 1 97.38 115 ALA A C 1
ATOM 830 O O . ALA A 1 115 ? 8.586 -24.75 6.156 1 97.38 115 ALA A O 1
ATOM 831 N N . GLY A 1 116 ? 9.742 -25.828 4.559 1 98 116 GLY A N 1
ATOM 832 C CA . GLY A 1 116 ? 8.664 -26.766 4.305 1 98 116 GLY A CA 1
ATOM 833 C C . GLY A 1 116 ? 8.297 -27.594 5.523 1 98 116 GLY A C 1
ATOM 834 O O . GLY A 1 116 ? 7.117 -27.844 5.785 1 98 116 GLY A O 1
ATOM 835 N N . SER A 1 117 ? 9.242 -28.031 6.266 1 97.88 117 SER A N 1
ATOM 836 C CA . SER A 1 117 ? 9.008 -28.797 7.48 1 97.88 117 SER A CA 1
ATOM 837 C C . SER A 1 117 ? 8.25 -27.984 8.516 1 97.88 117 SER A C 1
ATOM 839 O O . SER A 1 117 ? 7.391 -28.516 9.227 1 97.88 117 SER A O 1
ATOM 841 N N . PHE A 1 118 ? 8.648 -26.781 8.57 1 95.25 118 PHE A N 1
ATOM 842 C CA . PHE A 1 118 ? 7.918 -25.891 9.461 1 95.25 118 PHE A CA 1
ATOM 843 C C . PHE A 1 118 ? 6.453 -25.797 9.047 1 95.25 118 PHE A C 1
ATOM 845 O O . PHE A 1 118 ? 5.562 -25.781 9.898 1 95.25 118 PHE A O 1
ATOM 852 N N . GLU A 1 119 ? 6.191 -25.641 7.801 1 95.81 119 GLU A N 1
ATOM 853 C CA . GLU A 1 119 ? 4.816 -25.547 7.312 1 95.81 119 GLU A CA 1
ATOM 854 C C . GLU A 1 119 ? 4.051 -26.844 7.594 1 95.81 119 GLU A C 1
ATOM 856 O O . GLU A 1 119 ? 2.85 -26.812 7.871 1 95.81 119 GLU A O 1
ATOM 861 N N . VAL A 1 120 ? 4.707 -27.969 7.461 1 96.31 120 VAL A N 1
ATOM 862 C CA . VAL A 1 120 ? 4.094 -29.25 7.797 1 96.31 120 VAL A CA 1
ATOM 863 C C . VAL A 1 120 ? 3.643 -29.25 9.258 1 96.31 120 VAL A C 1
ATOM 865 O O . VAL A 1 120 ? 2.525 -29.656 9.57 1 96.31 120 VAL A O 1
ATOM 868 N N . LEU A 1 121 ? 4.477 -28.734 10.055 1 93.81 121 LEU A N 1
ATOM 869 C CA . LEU A 1 121 ? 4.133 -28.625 11.469 1 93.81 121 LEU A CA 1
ATOM 870 C C . LEU A 1 121 ? 2.988 -27.625 11.672 1 93.81 121 LEU A C 1
ATOM 872 O O . LEU A 1 121 ? 2.074 -27.891 12.461 1 93.81 121 LEU A O 1
ATOM 876 N N . LEU A 1 122 ? 3.092 -26.547 10.961 1 90.44 122 LEU A N 1
ATOM 877 C CA . LEU A 1 122 ? 2.076 -25.516 11.062 1 90.44 122 LEU A CA 1
ATOM 878 C C . LEU A 1 122 ? 0.71 -26.031 10.633 1 90.44 122 LEU A C 1
ATOM 880 O O . LEU A 1 122 ? -0.32 -25.594 11.148 1 90.44 122 LEU A O 1
ATOM 884 N N . SER A 1 123 ? 0.696 -26.906 9.68 1 92.75 123 SER A N 1
ATOM 885 C CA . SER A 1 123 ? -0.551 -27.453 9.156 1 92.75 123 SER A CA 1
ATOM 886 C C . SER A 1 123 ? -1.363 -28.125 10.258 1 92.75 123 SER A C 1
ATOM 888 O O . SER A 1 123 ? -2.59 -28.219 10.164 1 92.75 123 SER A O 1
ATOM 890 N N . ARG A 1 124 ? -0.754 -28.531 11.305 1 88.06 124 ARG A N 1
ATOM 891 C CA . ARG A 1 124 ? -1.421 -29.219 12.406 1 88.06 124 ARG A CA 1
ATOM 892 C C . ARG A 1 124 ? -1.99 -28.219 13.406 1 88.06 124 ARG A C 1
ATOM 894 O O . ARG A 1 124 ? -2.879 -28.547 14.195 1 88.06 124 ARG A O 1
ATOM 901 N N . PHE A 1 125 ? -1.495 -26.922 13.289 1 84.06 125 PHE A N 1
ATOM 902 C CA . PHE A 1 125 ? -1.886 -25.938 14.289 1 84.06 125 PHE A CA 1
ATOM 903 C C . PHE A 1 125 ? -2.477 -24.703 13.617 1 84.06 125 PHE A C 1
ATOM 905 O O . PHE A 1 125 ? -2.266 -23.578 14.086 1 84.06 125 PHE A O 1
ATOM 912 N N . LEU A 1 126 ? -3.068 -24.812 12.586 1 78.12 126 LEU A N 1
ATOM 913 C CA . LEU A 1 126 ? -3.537 -23.688 11.789 1 78.12 126 LEU A CA 1
ATOM 914 C C . LEU A 1 126 ? -4.465 -22.781 12.602 1 78.12 126 LEU A C 1
ATOM 916 O O . LEU A 1 126 ? -4.539 -21.578 12.359 1 78.12 126 LEU A O 1
ATOM 920 N N . HIS A 1 127 ? -5.254 -23.359 13.5 1 68.38 127 HIS A N 1
ATOM 921 C CA . HIS A 1 127 ? -6.215 -22.578 14.273 1 68.38 127 HIS A CA 1
ATOM 922 C C . HIS A 1 127 ? -5.523 -21.469 15.07 1 68.38 127 HIS A C 1
ATOM 924 O O . HIS A 1 127 ? -6.105 -20.422 15.305 1 68.38 127 HIS A O 1
ATOM 930 N N . ARG A 1 128 ? -4.367 -21.641 15.375 1 65.06 128 ARG A N 1
ATOM 931 C CA . ARG A 1 128 ? -3.615 -20.672 16.156 1 65.06 128 ARG A CA 1
ATOM 932 C C . ARG A 1 128 ? -3.076 -19.562 15.266 1 65.06 128 ARG A C 1
ATOM 934 O O . ARG A 1 128 ? -2.779 -18.453 15.75 1 65.06 128 ARG A O 1
ATOM 941 N N . LEU A 1 129 ? -3.006 -19.875 14.008 1 70.88 129 LEU A N 1
ATOM 942 C CA . LEU A 1 129 ? -2.453 -18.906 13.062 1 70.88 129 LEU A CA 1
ATOM 943 C C . LEU A 1 129 ? -3.391 -17.719 12.891 1 70.88 129 LEU A C 1
ATOM 945 O O . LEU A 1 129 ? -2.943 -16.609 12.602 1 70.88 129 LEU A O 1
ATOM 949 N N . ARG A 1 130 ? -4.59 -18 13.234 1 67.06 130 ARG A N 1
ATOM 950 C CA . ARG A 1 130 ? -5.547 -16.922 13.039 1 67.06 130 ARG A CA 1
ATOM 951 C C . ARG A 1 130 ? -5.262 -15.758 14 1 67.06 130 ARG A C 1
ATOM 953 O O . ARG A 1 130 ? -5.504 -14.602 13.664 1 67.06 130 ARG A O 1
ATOM 960 N N . VAL A 1 131 ? -4.801 -16.094 15.125 1 69.75 131 VAL A N 1
ATOM 961 C CA . VAL A 1 131 ? -4.523 -15.086 16.141 1 69.75 131 VAL A CA 1
ATOM 962 C C . VAL A 1 131 ? -3.248 -14.328 15.773 1 69.75 131 VAL A C 1
ATOM 964 O O . VAL A 1 131 ? -3.164 -13.117 15.961 1 69.75 131 VAL A O 1
ATOM 967 N N . LEU A 1 132 ? -2.377 -14.977 15.141 1 77.25 132 LEU A N 1
ATOM 968 C CA . LEU A 1 132 ? -1.067 -14.406 14.859 1 77.25 132 LEU A CA 1
ATOM 969 C C . LEU A 1 132 ? -1.071 -13.68 13.516 1 77.25 132 LEU A C 1
ATOM 971 O O . LEU A 1 132 ? -0.253 -12.789 13.281 1 77.25 132 LEU A O 1
ATOM 975 N N . PHE A 1 133 ? -2.031 -14.094 12.664 1 82.12 133 PHE A N 1
ATOM 976 C CA . PHE A 1 133 ? -1.944 -13.562 11.305 1 82.12 133 PHE A CA 1
ATOM 977 C C . PHE A 1 133 ? -3.297 -13.039 10.844 1 82.12 133 PHE A C 1
ATOM 979 O O . PHE A 1 133 ? -3.852 -13.523 9.852 1 82.12 133 PHE A O 1
ATOM 986 N N . PRO A 1 134 ? -3.781 -11.984 11.531 1 83.38 134 PRO A N 1
ATOM 987 C CA . PRO A 1 134 ? -4.969 -11.312 11 1 83.38 134 PRO A CA 1
ATOM 988 C C . PRO A 1 134 ? -4.742 -10.703 9.617 1 83.38 134 PRO A C 1
ATOM 990 O O . PRO A 1 134 ? -3.611 -10.688 9.125 1 83.38 134 PRO A O 1
ATOM 993 N N . PRO A 1 135 ? -5.758 -10.258 9 1 85.31 135 PRO A N 1
ATOM 994 C CA . PRO A 1 135 ? -5.652 -9.742 7.633 1 85.31 135 PRO A CA 1
ATOM 995 C C . PRO A 1 135 ? -4.594 -8.656 7.496 1 85.31 135 PRO A C 1
ATOM 997 O O . PRO A 1 135 ? -3.883 -8.602 6.488 1 85.31 135 PRO A O 1
ATOM 1000 N N . GLU A 1 136 ? -4.48 -7.805 8.516 1 91.56 136 GLU A N 1
ATOM 1001 C CA . GLU A 1 136 ? -3.498 -6.727 8.453 1 91.56 136 GLU A CA 1
ATOM 1002 C C . GLU A 1 136 ? -2.078 -7.277 8.391 1 91.56 136 GLU A C 1
ATOM 1004 O O . GLU A 1 136 ? -1.254 -6.797 7.609 1 91.56 136 GLU A O 1
ATOM 1009 N N . VAL A 1 137 ? -1.836 -8.289 9.242 1 91.38 137 VAL A N 1
ATOM 1010 C CA . VAL A 1 137 ? -0.514 -8.906 9.273 1 91.38 137 VAL A CA 1
ATOM 1011 C C . VAL A 1 137 ? -0.275 -9.68 7.984 1 91.38 137 VAL A C 1
ATOM 1013 O O . VAL A 1 137 ? 0.77 -9.531 7.344 1 91.38 137 VAL A O 1
ATOM 1016 N N . THR A 1 138 ? -1.253 -10.43 7.543 1 87.19 138 THR A N 1
ATOM 1017 C CA . THR A 1 138 ? -1.165 -11.242 6.336 1 87.19 138 THR A CA 1
ATOM 1018 C C . THR A 1 138 ? -0.957 -10.359 5.105 1 87.19 138 THR A C 1
ATOM 1020 O O . THR A 1 138 ? -0.069 -10.625 4.293 1 87.19 138 THR A O 1
ATOM 1023 N N . GLY A 1 139 ? -1.793 -9.438 5.023 1 91.56 139 GLY A N 1
ATOM 1024 C CA . GLY A 1 139 ? -1.725 -8.547 3.871 1 91.56 139 GLY A CA 1
ATOM 1025 C C . GLY A 1 139 ? -0.4 -7.82 3.758 1 91.56 139 GLY A C 1
ATOM 1026 O O . GLY A 1 139 ? 0.152 -7.691 2.662 1 91.56 139 GLY A O 1
ATOM 1027 N N . LEU A 1 140 ? 0.105 -7.32 4.895 1 95.25 140 LEU A N 1
ATOM 1028 C CA . LEU A 1 140 ? 1.368 -6.59 4.871 1 95.25 140 LEU A CA 1
ATOM 1029 C C . LEU A 1 140 ? 2.516 -7.5 4.453 1 95.25 140 LEU A C 1
ATOM 1031 O O . LEU A 1 140 ? 3.381 -7.098 3.67 1 95.25 140 LEU A O 1
ATOM 1035 N N . VAL A 1 141 ? 2.518 -8.664 4.973 1 90.31 141 VAL A N 1
ATOM 1036 C CA . VAL A 1 141 ? 3.58 -9.602 4.637 1 90.31 141 VAL A CA 1
ATOM 1037 C C . VAL A 1 141 ? 3.529 -9.93 3.145 1 90.31 141 VAL A C 1
ATOM 1039 O O . VAL A 1 141 ? 4.562 -9.953 2.475 1 90.31 141 VAL A O 1
ATOM 1042 N N . VAL A 1 142 ? 2.371 -10.156 2.623 1 87.81 142 VAL A N 1
ATOM 1043 C CA . VAL A 1 142 ? 2.201 -10.445 1.203 1 87.81 142 VAL A CA 1
ATOM 1044 C C . VAL A 1 142 ? 2.699 -9.266 0.369 1 87.81 142 VAL A C 1
ATOM 1046 O O . VAL A 1 142 ? 3.434 -9.453 -0.604 1 87.81 142 VAL A O 1
ATOM 1049 N N . ALA A 1 143 ? 2.324 -8.094 0.729 1 94.5 143 ALA A N 1
ATOM 1050 C CA . ALA A 1 143 ? 2.766 -6.898 0.017 1 94.5 143 ALA A CA 1
ATOM 1051 C C . ALA A 1 143 ? 4.285 -6.754 0.072 1 94.5 143 ALA A C 1
ATOM 1053 O O . ALA A 1 143 ? 4.918 -6.406 -0.927 1 94.5 143 ALA A O 1
ATOM 1054 N N . MET A 1 144 ? 4.832 -7.059 1.216 1 94.38 144 MET A N 1
ATOM 1055 C CA . MET A 1 144 ? 6.27 -6.879 1.417 1 94.38 144 MET A CA 1
ATOM 1056 C C . MET A 1 144 ? 7.062 -7.918 0.633 1 94.38 144 MET A C 1
ATOM 1058 O O . MET A 1 144 ? 8.195 -7.66 0.227 1 94.38 144 MET A O 1
ATOM 1062 N N . VAL A 1 145 ? 6.52 -9.078 0.426 1 88.81 145 VAL A N 1
ATOM 1063 C CA . VAL A 1 145 ? 7.168 -10.062 -0.433 1 88.81 145 VAL A CA 1
ATOM 1064 C C . VAL A 1 145 ? 7.383 -9.469 -1.825 1 88.81 145 VAL A C 1
ATOM 1066 O O . VAL A 1 145 ? 8.477 -9.57 -2.387 1 88.81 145 VAL A O 1
ATOM 1069 N N . GLY A 1 146 ? 6.363 -8.898 -2.328 1 91.44 146 GLY A N 1
ATOM 1070 C CA . GLY A 1 146 ? 6.496 -8.234 -3.615 1 91.44 146 GLY A CA 1
ATOM 1071 C C . GLY A 1 146 ? 7.484 -7.082 -3.596 1 91.44 146 GLY A C 1
ATOM 1072 O O . GLY A 1 146 ? 8.344 -6.98 -4.477 1 91.44 146 GLY A O 1
ATOM 1073 N N . ILE A 1 147 ? 7.41 -6.242 -2.572 1 95.56 147 ILE A N 1
ATOM 1074 C CA . ILE A 1 147 ? 8.242 -5.051 -2.473 1 95.56 147 ILE A CA 1
ATOM 1075 C C . ILE A 1 147 ? 9.719 -5.453 -2.373 1 95.56 147 ILE A C 1
ATOM 1077 O O . ILE A 1 147 ? 10.586 -4.801 -2.955 1 95.56 147 ILE A O 1
ATOM 1081 N N . SER A 1 148 ? 10.008 -6.492 -1.713 1 92.56 148 SER A N 1
ATOM 1082 C CA . SER A 1 148 ? 11.383 -6.93 -1.49 1 92.56 148 SER A CA 1
ATOM 1083 C C . SER A 1 148 ? 12.031 -7.406 -2.787 1 92.56 148 SER A C 1
ATOM 1085 O O . SER A 1 148 ? 13.258 -7.504 -2.875 1 92.56 148 SER A O 1
ATOM 1087 N N . VAL A 1 149 ? 11.258 -7.68 -3.816 1 92 149 VAL A N 1
ATOM 1088 C CA . VAL A 1 149 ? 11.766 -8.211 -5.078 1 92 149 VAL A CA 1
ATOM 1089 C C . VAL A 1 149 ? 12.008 -7.066 -6.059 1 92 149 VAL A C 1
ATOM 1091 O O . VAL A 1 149 ? 12.641 -7.254 -7.102 1 92 149 VAL A O 1
ATOM 1094 N N . ILE A 1 150 ? 11.617 -5.863 -5.73 1 94.81 150 ILE A N 1
ATOM 1095 C CA . ILE A 1 150 ? 11.648 -4.719 -6.637 1 94.81 150 ILE A CA 1
ATOM 1096 C C . ILE A 1 150 ? 13.078 -4.473 -7.113 1 94.81 150 ILE A C 1
ATOM 1098 O O . ILE A 1 150 ? 13.32 -4.312 -8.312 1 94.81 150 ILE A O 1
ATOM 1102 N N . PRO A 1 151 ? 14.102 -4.508 -6.215 1 92.12 151 PRO A N 1
ATOM 1103 C CA . PRO A 1 151 ? 15.453 -4.258 -6.711 1 92.12 151 PRO A CA 1
ATOM 1104 C C . PRO A 1 151 ? 15.898 -5.281 -7.754 1 92.12 151 PRO A C 1
ATOM 1106 O O . PRO A 1 151 ? 16.484 -4.91 -8.773 1 92.12 151 PRO A O 1
ATOM 1109 N N . THR A 1 152 ? 15.57 -6.531 -7.543 1 90.81 152 THR A N 1
ATOM 1110 C CA . THR A 1 152 ? 15.938 -7.59 -8.477 1 90.81 152 THR A CA 1
ATOM 1111 C C . THR A 1 152 ? 15.172 -7.434 -9.789 1 90.81 152 THR A C 1
ATOM 1113 O O . THR A 1 152 ? 15.742 -7.598 -10.875 1 90.81 152 THR A O 1
ATOM 1116 N N . ALA A 1 153 ? 13.898 -7.172 -9.672 1 94.06 153 ALA A N 1
ATOM 1117 C CA . ALA A 1 153 ? 13.062 -7.012 -10.859 1 94.06 153 ALA A CA 1
ATOM 1118 C C . ALA A 1 153 ? 13.57 -5.875 -11.742 1 94.06 153 ALA A C 1
ATOM 1120 O O . ALA A 1 153 ? 13.688 -6.027 -12.961 1 94.06 153 ALA A O 1
ATOM 1121 N N . LEU A 1 154 ? 13.914 -4.781 -11.164 1 94.06 154 LEU A N 1
ATOM 1122 C CA . LEU A 1 154 ? 14.312 -3.611 -11.938 1 94.06 154 LEU A CA 1
ATOM 1123 C C . LEU A 1 154 ? 15.734 -3.775 -12.477 1 94.06 154 LEU A C 1
ATOM 1125 O O . LEU A 1 154 ? 16.047 -3.277 -13.562 1 94.06 154 LEU A O 1
ATOM 1129 N N . ALA A 1 155 ? 16.609 -4.398 -11.719 1 90.81 155 ALA A N 1
ATOM 1130 C CA . ALA A 1 155 ? 17.953 -4.691 -12.234 1 90.81 155 ALA A CA 1
ATOM 1131 C C . ALA A 1 155 ? 17.875 -5.516 -13.516 1 90.81 155 ALA A C 1
ATOM 1133 O O . ALA A 1 155 ? 18.578 -5.238 -14.484 1 90.81 155 ALA A O 1
ATOM 1134 N N . ASN A 1 156 ? 17.031 -6.512 -13.531 1 92 156 ASN A N 1
ATOM 1135 C CA . ASN A 1 156 ? 16.844 -7.332 -14.727 1 92 156 ASN A CA 1
ATOM 1136 C C . ASN A 1 156 ? 16.141 -6.555 -15.836 1 92 156 ASN A C 1
ATOM 1138 O O . ASN A 1 156 ? 16.5 -6.68 -17.016 1 92 156 ASN A O 1
ATOM 1142 N N . PHE A 1 157 ? 15.195 -5.719 -15.469 1 94.81 157 PHE A N 1
ATOM 1143 C CA . PHE A 1 157 ? 14.43 -4.922 -16.422 1 94.81 157 PHE A CA 1
ATOM 1144 C C . PHE A 1 157 ? 15.344 -3.996 -17.203 1 94.81 157 PHE A C 1
ATOM 1146 O O . PHE A 1 157 ? 15.148 -3.793 -18.406 1 94.81 157 PHE A O 1
ATOM 1153 N N . MET A 1 158 ? 16.344 -3.562 -16.5 1 90.69 158 MET A N 1
ATOM 1154 C CA . MET A 1 158 ? 17.281 -2.605 -17.094 1 90.69 158 MET A CA 1
ATOM 1155 C C . MET A 1 158 ? 18.453 -3.322 -17.75 1 90.69 158 MET A C 1
ATOM 1157 O O . MET A 1 158 ? 19.359 -2.68 -18.297 1 90.69 158 MET A O 1
ATOM 1161 N N . GLY A 1 159 ? 18.453 -4.578 -17.734 1 83.69 159 GLY A N 1
ATOM 1162 C CA . GLY A 1 159 ? 19.531 -5.359 -18.312 1 83.69 159 GLY A CA 1
ATOM 1163 C C . GLY A 1 159 ? 20.812 -5.324 -17.5 1 83.69 159 GLY A C 1
ATOM 1164 O O . GLY A 1 159 ? 21.906 -5.414 -18.047 1 83.69 159 GLY A O 1
ATOM 1165 N N . ARG A 1 160 ? 20.719 -5.043 -16.25 1 70.5 160 ARG A N 1
ATOM 1166 C CA . ARG A 1 160 ? 21.859 -4.906 -15.359 1 70.5 160 ARG A CA 1
ATOM 1167 C C . ARG A 1 160 ? 21.906 -6.043 -14.344 1 70.5 160 ARG A C 1
ATOM 1169 O O . ARG A 1 160 ? 22.406 -5.871 -13.227 1 70.5 160 ARG A O 1
ATOM 1176 N N . GLY A 1 161 ? 21.078 -6.922 -14.656 1 57.91 161 GLY A N 1
ATOM 1177 C CA . GLY A 1 161 ? 21.016 -8.016 -13.703 1 57.91 161 GLY A CA 1
ATOM 1178 C C . GLY A 1 161 ? 22.391 -8.5 -13.266 1 57.91 161 GLY A C 1
ATOM 1179 O O . GLY A 1 161 ? 22.531 -9.031 -12.156 1 57.91 161 GLY A O 1
ATOM 1180 N N . GLY A 1 162 ? 23.266 -8.188 -14.102 1 49.59 162 GLY A N 1
ATOM 1181 C CA . GLY A 1 162 ? 24.625 -8.523 -13.727 1 49.59 162 GLY A CA 1
ATOM 1182 C C . GLY A 1 162 ? 25.422 -7.32 -13.25 1 49.59 162 GLY A C 1
ATOM 1183 O O . GLY A 1 162 ? 25.016 -6.176 -13.438 1 49.59 162 GLY A O 1
ATOM 1184 N N . ALA A 1 163 ? 26.406 -7.316 -12.328 1 45.44 163 ALA A N 1
ATOM 1185 C CA . ALA A 1 163 ? 27.188 -6.352 -11.562 1 45.44 163 ALA A CA 1
ATOM 1186 C C . ALA A 1 163 ? 27.516 -5.121 -12.398 1 45.44 163 ALA A C 1
ATOM 1188 O O . ALA A 1 163 ? 27.438 -3.99 -11.914 1 45.44 163 ALA A O 1
ATOM 1189 N N . ASP A 1 164 ? 28.047 -5.125 -13.406 1 48.97 164 ASP A N 1
ATOM 1190 C CA . ASP A 1 164 ? 28.75 -4.016 -14.047 1 48.97 164 ASP A CA 1
ATOM 1191 C C . ASP A 1 164 ? 28 -3.535 -15.289 1 48.97 164 ASP A C 1
ATOM 1193 O O . ASP A 1 164 ? 28.547 -2.766 -16.094 1 48.97 164 ASP A O 1
ATOM 1197 N N . ALA A 1 165 ? 26.797 -3.658 -15.336 1 57.03 165 ALA A N 1
ATOM 1198 C CA . ALA A 1 165 ? 26.312 -3.408 -16.688 1 57.03 165 ALA A CA 1
ATOM 1199 C C . ALA A 1 165 ? 25.547 -2.084 -16.766 1 57.03 165 ALA A C 1
ATOM 1201 O O . ALA A 1 165 ? 24.891 -1.683 -15.812 1 57.03 165 ALA A O 1
ATOM 1202 N N . ALA A 1 166 ? 25.859 -1.321 -17.766 1 63.25 166 ALA A N 1
ATOM 1203 C CA . ALA A 1 166 ? 25.156 -0.081 -18.094 1 63.25 166 ALA A CA 1
ATOM 1204 C C . ALA A 1 166 ? 23.875 -0.361 -18.875 1 63.25 166 ALA A C 1
ATOM 1206 O O . ALA A 1 166 ? 23.797 -1.35 -19.609 1 63.25 166 ALA A O 1
ATOM 1207 N N . THR A 1 167 ? 22.828 0.379 -18.562 1 70.31 167 THR A N 1
ATOM 1208 C CA . THR A 1 167 ? 21.562 0.248 -19.281 1 70.31 167 THR A CA 1
ATOM 1209 C C . THR A 1 167 ? 21.734 0.684 -20.734 1 70.31 167 THR A C 1
ATOM 1211 O O . THR A 1 167 ? 22.219 1.787 -21.016 1 70.31 167 THR A O 1
ATOM 1214 N N . GLU A 1 168 ? 21.453 -0.298 -21.578 1 79 168 GLU A N 1
ATOM 1215 C CA . GLU A 1 168 ? 21.484 0.033 -23 1 79 168 GLU A CA 1
ATOM 1216 C C . GLU A 1 168 ? 20.062 0.188 -23.562 1 79 168 GLU A C 1
ATOM 1218 O O . GLU A 1 168 ? 19.125 -0.428 -23.062 1 79 168 GLU A O 1
ATOM 1223 N N . ILE A 1 169 ? 19.969 0.909 -24.5 1 84.44 169 ILE A N 1
ATOM 1224 C CA . ILE A 1 169 ? 18.688 1.308 -25.094 1 84.44 169 ILE A CA 1
ATOM 1225 C C . ILE A 1 169 ? 17.969 0.076 -25.625 1 84.44 169 ILE A C 1
ATOM 1227 O O . ILE A 1 169 ? 16.766 -0.079 -25.406 1 84.44 169 ILE A O 1
ATOM 1231 N N . PRO A 1 170 ? 18.656 -0.867 -26.234 1 89.12 170 PRO A N 1
ATOM 1232 C CA . PRO A 1 170 ? 17.938 -2.041 -26.734 1 89.12 170 PRO A CA 1
ATOM 1233 C C . PRO A 1 170 ? 17.328 -2.881 -25.609 1 89.12 170 PRO A C 1
ATOM 1235 O O . PRO A 1 170 ? 16.219 -3.418 -25.781 1 89.12 170 PRO A O 1
ATOM 1238 N N . GLU A 1 171 ? 18.016 -3.029 -24.531 1 92.06 171 GLU A N 1
ATOM 1239 C CA . GLU A 1 171 ? 17.484 -3.795 -23.406 1 92.06 171 GLU A CA 1
ATOM 1240 C C . GLU A 1 171 ? 16.219 -3.146 -22.844 1 92.06 171 GLU A C 1
ATOM 1242 O O . GLU A 1 171 ? 15.25 -3.836 -22.547 1 92.06 171 GLU A O 1
ATOM 1247 N N . LEU A 1 172 ? 16.281 -1.875 -22.75 1 92.62 172 LEU A N 1
ATOM 1248 C CA . LEU A 1 172 ? 15.117 -1.153 -22.234 1 92.62 172 LEU A CA 1
ATOM 1249 C C . LEU A 1 172 ? 13.93 -1.287 -23.188 1 92.62 172 LEU A C 1
ATOM 1251 O O . LEU A 1 172 ? 12.789 -1.417 -22.734 1 92.62 172 LEU A O 1
ATOM 1255 N N . ALA A 1 173 ? 14.203 -1.229 -24.422 1 95.25 173 ALA A N 1
ATOM 1256 C CA . ALA A 1 173 ? 13.148 -1.373 -25.422 1 95.25 173 ALA A CA 1
ATOM 1257 C C . ALA A 1 173 ? 12.477 -2.738 -25.328 1 95.25 173 ALA A C 1
ATOM 1259 O O . ALA A 1 173 ? 11.25 -2.842 -25.406 1 95.25 173 ALA A O 1
ATOM 1260 N N . VAL A 1 174 ? 13.281 -3.777 -25.156 1 96.56 174 VAL A N 1
ATOM 1261 C CA . VAL A 1 174 ? 12.742 -5.129 -25.031 1 96.56 174 VAL A CA 1
ATOM 1262 C C . VAL A 1 174 ? 11.914 -5.238 -23.766 1 96.56 174 VAL A C 1
ATOM 1264 O O . VAL A 1 174 ? 10.836 -5.84 -23.766 1 96.56 174 VAL A O 1
ATOM 1267 N N . ALA A 1 175 ? 12.438 -4.688 -22.688 1 97.19 175 ALA A N 1
ATOM 1268 C CA . ALA A 1 175 ? 11.719 -4.73 -21.422 1 97.19 175 ALA A CA 1
ATOM 1269 C C . ALA A 1 175 ? 10.375 -4.023 -21.516 1 97.19 175 ALA A C 1
ATOM 1271 O O . ALA A 1 175 ? 9.352 -4.559 -21.094 1 97.19 175 ALA A O 1
ATOM 1272 N N . LEU A 1 176 ? 10.352 -2.861 -22.094 1 96.88 176 LEU A N 1
ATOM 1273 C CA . LEU A 1 176 ? 9.133 -2.066 -22.234 1 96.88 176 LEU A CA 1
ATOM 1274 C C . LEU A 1 176 ? 8.133 -2.756 -23.156 1 96.88 176 LEU A C 1
ATOM 1276 O O . LEU A 1 176 ? 6.926 -2.732 -22.906 1 96.88 176 LEU A O 1
ATOM 1280 N N . LEU A 1 177 ? 8.625 -3.312 -24.188 1 97.88 177 LEU A N 1
ATOM 1281 C CA . LEU A 1 177 ? 7.754 -4.031 -25.109 1 97.88 177 LEU A CA 1
ATOM 1282 C C . LEU A 1 177 ? 7.133 -5.25 -24.438 1 97.88 177 LEU A C 1
ATOM 1284 O O . LEU A 1 177 ? 5.941 -5.516 -24.609 1 97.88 177 LEU A O 1
ATOM 1288 N N . THR A 1 178 ? 8.016 -5.984 -23.75 1 98.06 178 THR A N 1
ATOM 1289 C CA . THR A 1 178 ? 7.531 -7.168 -23.047 1 98.06 178 THR A CA 1
ATOM 1290 C C . THR A 1 178 ? 6.457 -6.793 -22.031 1 98.06 178 THR A C 1
ATOM 1292 O O . THR A 1 178 ? 5.355 -7.348 -22.062 1 98.06 178 THR A O 1
ATOM 1295 N N . LEU A 1 179 ? 6.766 -5.832 -21.172 1 98.31 179 LEU A N 1
ATOM 1296 C CA . LEU A 1 179 ? 5.824 -5.398 -20.156 1 98.31 179 LEU A CA 1
ATOM 1297 C C . LEU A 1 179 ? 4.578 -4.785 -20.781 1 98.31 179 LEU A C 1
ATOM 1299 O O . LEU A 1 179 ? 3.457 -5.059 -20.344 1 98.31 179 LEU A O 1
ATOM 1303 N N . GLY A 1 180 ? 4.801 -3.967 -21.766 1 98 180 GLY A N 1
ATOM 1304 C CA . GLY A 1 180 ? 3.682 -3.35 -22.469 1 98 180 GLY A CA 1
ATOM 1305 C C . GLY A 1 180 ? 2.729 -4.359 -23.078 1 98 180 GLY A C 1
ATOM 1306 O O . GLY A 1 180 ? 1.511 -4.18 -23.031 1 98 180 GLY A O 1
ATOM 1307 N N . THR A 1 181 ? 3.26 -5.375 -23.656 1 97.62 181 THR A N 1
ATOM 1308 C CA . THR A 1 181 ? 2.439 -6.422 -24.25 1 97.62 181 THR A CA 1
ATOM 1309 C C . THR A 1 181 ? 1.655 -7.176 -23.172 1 97.62 181 THR A C 1
ATOM 1311 O O . THR A 1 181 ? 0.463 -7.438 -23.344 1 97.62 181 THR A O 1
ATOM 1314 N N . MET A 1 182 ? 2.346 -7.516 -22.109 1 97.25 182 MET A N 1
ATOM 1315 C CA . MET A 1 182 ? 1.671 -8.211 -21.016 1 97.25 182 MET A CA 1
ATOM 1316 C C . MET A 1 182 ? 0.508 -7.383 -20.484 1 97.25 182 MET A C 1
ATOM 1318 O O . MET A 1 182 ? -0.615 -7.879 -20.375 1 97.25 182 MET A O 1
ATOM 1322 N N . VAL A 1 183 ? 0.792 -6.152 -20.172 1 96.62 183 VAL A N 1
ATOM 1323 C CA . VAL A 1 183 ? -0.203 -5.262 -19.578 1 96.62 183 VAL A CA 1
ATOM 1324 C C . VAL A 1 183 ? -1.305 -4.977 -20.609 1 96.62 183 VAL A C 1
ATOM 1326 O O . VAL A 1 183 ? -2.49 -4.988 -20.266 1 96.62 183 VAL A O 1
ATOM 1329 N N . GLY A 1 184 ? -0.945 -4.715 -21.844 1 95.06 184 GLY A N 1
ATOM 1330 C CA . GLY A 1 184 ? -1.922 -4.441 -22.891 1 95.06 184 GLY A CA 1
ATOM 1331 C C . GLY A 1 184 ? -2.918 -5.57 -23.078 1 95.06 184 GLY A C 1
ATOM 1332 O O . GLY A 1 184 ? -4.125 -5.332 -23.156 1 95.06 184 GLY A O 1
ATOM 1333 N N . ILE A 1 185 ? -2.451 -6.734 -23.141 1 93 185 ILE A N 1
ATOM 1334 C CA . ILE A 1 185 ? -3.322 -7.891 -23.328 1 93 185 ILE A CA 1
ATOM 1335 C C . ILE A 1 185 ? -4.191 -8.086 -22.094 1 93 185 ILE A C 1
ATOM 1337 O O . ILE A 1 185 ? -5.375 -8.422 -22.203 1 93 185 ILE A O 1
ATOM 1341 N N . SER A 1 186 ? -3.578 -7.879 -20.969 1 91.56 186 SER A N 1
ATOM 1342 C CA . SER A 1 186 ? -4.316 -8.055 -19.719 1 91.56 186 SER A CA 1
ATOM 1343 C C . SER A 1 186 ? -5.441 -7.031 -19.609 1 91.56 186 SER A C 1
ATOM 1345 O O . SER A 1 186 ? -6.5 -7.332 -19.047 1 91.56 186 SER A O 1
ATOM 1347 N N . VAL A 1 187 ? -5.227 -5.832 -20.078 1 89.69 187 VAL A N 1
ATOM 1348 C CA . VAL A 1 187 ? -6.156 -4.73 -19.859 1 89.69 187 VAL A CA 1
ATOM 1349 C C . VAL A 1 187 ? -7.156 -4.668 -21.016 1 89.69 187 VAL A C 1
ATOM 1351 O O . VAL A 1 187 ? -8.344 -4.414 -20.797 1 89.69 187 VAL A O 1
ATOM 1354 N N . TRP A 1 188 ? -6.715 -4.895 -22.203 1 88.62 188 TRP A N 1
ATOM 1355 C CA . TRP A 1 188 ? -7.547 -4.559 -23.359 1 88.62 188 TRP A CA 1
ATOM 1356 C C . TRP A 1 188 ? -8.094 -5.816 -24.016 1 88.62 188 TRP A C 1
ATOM 1358 O O . TRP A 1 188 ? -9.055 -5.754 -24.797 1 88.62 188 TRP A O 1
ATOM 1368 N N . SER A 1 189 ? -7.438 -6.883 -23.75 1 82.31 189 SER A N 1
ATOM 1369 C CA . SER A 1 189 ? -7.938 -8.078 -24.422 1 82.31 189 SER A CA 1
ATOM 1370 C C . SER A 1 189 ? -9.188 -8.617 -23.734 1 82.31 189 SER A C 1
ATOM 1372 O O . SER A 1 189 ? -9.492 -8.234 -22.594 1 82.31 189 SER A O 1
ATOM 1374 N N . ARG A 1 190 ? -10.039 -9.336 -24.562 1 71.25 190 ARG A N 1
ATOM 1375 C CA . ARG A 1 190 ? -11.273 -9.945 -24.062 1 71.25 190 ARG A CA 1
ATOM 1376 C C . ARG A 1 190 ? -11.148 -11.461 -24 1 71.25 190 ARG A C 1
ATOM 1378 O O . ARG A 1 190 ? -10.305 -12.055 -24.672 1 71.25 190 ARG A O 1
ATOM 1385 N N . GLY A 1 191 ? -11.711 -12 -23 1 75.25 191 GLY A N 1
ATOM 1386 C CA . GLY A 1 191 ? -11.828 -13.453 -22.922 1 75.25 191 GLY A CA 1
ATOM 1387 C C . GLY A 1 191 ? -10.633 -14.109 -22.266 1 75.25 191 GLY A C 1
ATOM 1388 O O . GLY A 1 191 ? -10.008 -13.539 -21.375 1 75.25 191 GLY A O 1
ATOM 1389 N N . ARG A 1 192 ? -10.266 -15.336 -22.781 1 78.38 192 ARG A N 1
ATOM 1390 C CA . ARG A 1 192 ? -9.289 -16.219 -22.141 1 78.38 192 ARG A CA 1
ATOM 1391 C C . ARG A 1 192 ? -7.867 -15.781 -22.469 1 78.38 192 ARG A C 1
ATOM 1393 O O . ARG A 1 192 ? -6.922 -16.172 -21.781 1 78.38 192 ARG A O 1
ATOM 1400 N N . LEU A 1 193 ? -7.66 -14.977 -23.469 1 83.38 193 LEU A N 1
ATOM 1401 C CA . LEU A 1 193 ? -6.324 -14.523 -23.844 1 83.38 193 LEU A CA 1
ATOM 1402 C C . LEU A 1 193 ? -5.668 -13.766 -22.688 1 83.38 193 LEU A C 1
ATOM 1404 O O . LEU A 1 193 ? -4.441 -13.758 -22.562 1 83.38 193 LEU A O 1
ATOM 1408 N N . ARG A 1 194 ? -6.492 -13.164 -21.812 1 86.81 194 ARG A N 1
ATOM 1409 C CA . ARG A 1 194 ? -5.973 -12.398 -20.688 1 86.81 194 ARG A CA 1
ATOM 1410 C C . ARG A 1 194 ? -5.199 -13.297 -19.719 1 86.81 194 ARG A C 1
ATOM 1412 O O . ARG A 1 194 ? -4.242 -12.852 -19.094 1 86.81 194 ARG A O 1
ATOM 1419 N N . LEU A 1 195 ? -5.613 -14.531 -19.703 1 83.5 195 LEU A N 1
ATOM 1420 C CA . LEU A 1 195 ? -4.984 -15.477 -18.797 1 83.5 195 LEU A CA 1
ATOM 1421 C C . LEU A 1 195 ? -3.582 -15.844 -19.266 1 83.5 195 LEU A C 1
ATOM 1423 O O . LEU A 1 195 ? -2.754 -16.297 -18.484 1 83.5 195 LEU A O 1
ATOM 1427 N N . TYR A 1 196 ? -3.295 -15.594 -20.547 1 90.38 196 TYR A N 1
ATOM 1428 C CA . TYR A 1 196 ? -2.01 -15.953 -21.125 1 90.38 196 TYR A CA 1
ATOM 1429 C C . TYR A 1 196 ? -1.188 -14.711 -21.453 1 90.38 196 TYR A C 1
ATOM 1431 O O . TYR A 1 196 ? -0.266 -14.766 -22.266 1 90.38 196 TYR A O 1
ATOM 1439 N N . SER A 1 197 ? -1.559 -13.586 -20.875 1 93.88 197 SER A N 1
ATOM 1440 C CA . SER A 1 197 ? -0.912 -12.305 -21.156 1 93.88 197 SER A CA 1
ATOM 1441 C C . SER A 1 197 ? 0.594 -12.391 -20.922 1 93.88 197 SER A C 1
ATOM 1443 O O . SER A 1 197 ? 1.376 -11.891 -21.734 1 93.88 197 SER A O 1
ATOM 1445 N N . VAL A 1 198 ? 1.024 -13.047 -19.891 1 94.19 198 VAL A N 1
ATOM 1446 C CA . VAL A 1 198 ? 2.438 -13.117 -19.547 1 94.19 198 VAL A CA 1
ATOM 1447 C C . VAL A 1 198 ? 3.191 -13.945 -20.578 1 94.19 198 VAL A C 1
ATOM 1449 O O . VAL A 1 198 ? 4.281 -13.562 -21.016 1 94.19 198 VAL A O 1
ATOM 1452 N N . LEU A 1 199 ? 2.619 -15.031 -21 1 93.62 199 LEU A N 1
ATOM 1453 C CA . LEU A 1 199 ? 3.258 -15.898 -22 1 93.62 199 LEU A CA 1
ATOM 1454 C C . LEU A 1 199 ? 3.426 -15.172 -23.328 1 93.62 199 LEU A C 1
ATOM 1456 O O . LEU A 1 199 ? 4.473 -15.273 -23.969 1 93.62 199 LEU A O 1
ATOM 1460 N N . VAL A 1 200 ? 2.408 -14.508 -23.719 1 95.31 200 VAL A N 1
ATOM 1461 C CA . VAL A 1 200 ? 2.467 -13.758 -24.969 1 95.31 200 VAL A CA 1
ATOM 1462 C C . VAL A 1 200 ? 3.512 -12.648 -24.859 1 95.31 200 VAL A C 1
ATOM 1464 O O . VAL A 1 200 ? 4.262 -12.406 -25.812 1 95.31 200 VAL A O 1
ATOM 1467 N N . GLY A 1 201 ? 3.486 -11.992 -23.75 1 97.38 201 GLY A N 1
ATOM 1468 C CA . GLY A 1 201 ? 4.5 -10.977 -23.516 1 97.38 201 GLY A CA 1
ATOM 1469 C C . GLY A 1 201 ? 5.914 -11.523 -23.562 1 97.38 201 GLY A C 1
ATOM 1470 O O . GLY A 1 201 ? 6.805 -10.906 -24.156 1 97.38 201 GLY A O 1
ATOM 1471 N N . MET A 1 202 ? 6.156 -12.672 -22.984 1 96.19 202 MET A N 1
ATOM 1472 C CA . MET A 1 202 ? 7.465 -13.32 -23.031 1 96.19 202 MET A CA 1
ATOM 1473 C C . MET A 1 202 ? 7.867 -13.641 -24.469 1 96.19 202 MET A C 1
ATOM 1475 O O . MET A 1 202 ? 9.008 -13.414 -24.859 1 96.19 202 MET A O 1
ATOM 1479 N N . ALA A 1 203 ? 6.918 -14.164 -25.203 1 96.69 203 ALA A N 1
ATOM 1480 C CA . ALA A 1 203 ? 7.184 -14.5 -26.594 1 96.69 203 ALA A CA 1
ATOM 1481 C C . ALA A 1 203 ? 7.582 -13.266 -27.391 1 96.69 203 ALA A C 1
ATOM 1483 O O . ALA A 1 203 ? 8.523 -13.305 -28.188 1 96.69 203 ALA A O 1
ATOM 1484 N N . MET A 1 204 ? 6.879 -12.203 -27.188 1 97.75 204 MET A N 1
ATOM 1485 C CA . MET A 1 204 ? 7.191 -10.953 -27.875 1 97.75 204 MET A CA 1
ATOM 1486 C C . MET A 1 204 ? 8.562 -10.43 -27.469 1 97.75 204 MET A C 1
ATOM 1488 O O . MET A 1 204 ? 9.297 -9.883 -28.297 1 97.75 204 MET A O 1
ATOM 1492 N N . GLY A 1 205 ? 8.844 -10.516 -26.203 1 97.56 205 GLY A N 1
ATOM 1493 C CA . GLY A 1 205 ? 10.164 -10.125 -25.734 1 97.56 205 GLY A CA 1
ATOM 1494 C C . GLY A 1 205 ? 11.281 -10.945 -26.359 1 97.56 205 GLY A C 1
ATOM 1495 O O . GLY A 1 205 ? 12.328 -10.398 -26.719 1 97.56 205 GLY A O 1
ATOM 1496 N N . TYR A 1 206 ? 11.086 -12.227 -26.484 1 95.56 206 TYR A N 1
ATOM 1497 C CA . TYR A 1 206 ? 12.055 -13.102 -27.141 1 95.56 206 TYR A CA 1
ATOM 1498 C C . TYR A 1 206 ? 12.266 -12.688 -28.594 1 95.56 206 TYR A C 1
ATOM 1500 O O . TYR A 1 206 ? 13.406 -12.562 -29.047 1 95.56 206 TYR A O 1
ATOM 1508 N N . LEU A 1 207 ? 11.172 -12.477 -29.266 1 96.81 207 LEU A N 1
ATOM 1509 C CA . LEU A 1 207 ? 11.258 -12.086 -30.672 1 96.81 207 LEU A CA 1
ATOM 1510 C C . LEU A 1 207 ? 12.016 -10.773 -30.828 1 96.81 207 LEU A C 1
ATOM 1512 O O . LEU A 1 207 ? 12.875 -10.648 -31.703 1 96.81 207 LEU A O 1
ATOM 1516 N N . ALA A 1 208 ? 11.68 -9.875 -30.016 1 97.12 208 ALA A N 1
ATOM 1517 C CA . ALA A 1 208 ? 12.367 -8.586 -30.062 1 97.12 208 ALA A CA 1
ATOM 1518 C C . ALA A 1 208 ? 13.844 -8.734 -29.719 1 97.12 208 ALA A C 1
ATOM 1520 O O . ALA A 1 208 ? 14.695 -8.031 -30.281 1 97.12 208 ALA A O 1
ATOM 1521 N N . SER A 1 209 ? 14.148 -9.586 -28.797 1 95.88 209 SER A N 1
ATOM 1522 C CA . SER A 1 209 ? 15.523 -9.797 -28.375 1 95.88 209 SER A CA 1
ATOM 1523 C C . SER A 1 209 ? 16.359 -10.414 -29.484 1 95.88 209 SER A C 1
ATOM 1525 O O . SER A 1 209 ? 17.562 -10.141 -29.594 1 95.88 209 SER A O 1
ATOM 1527 N N . ILE A 1 210 ? 15.766 -11.266 -30.25 1 93.69 210 ILE A N 1
ATOM 1528 C CA . ILE A 1 210 ? 16.453 -11.859 -31.391 1 93.69 210 ILE A CA 1
ATOM 1529 C C . ILE A 1 210 ? 16.75 -10.781 -32.438 1 93.69 210 ILE A C 1
ATOM 1531 O O . ILE A 1 210 ? 17.875 -10.695 -32.938 1 93.69 210 ILE A O 1
ATOM 1535 N N . HIS A 1 211 ? 15.828 -9.906 -32.688 1 94.56 211 HIS A N 1
ATOM 1536 C CA . HIS A 1 211 ? 15.953 -8.867 -33.688 1 94.56 211 HIS A CA 1
ATOM 1537 C C . HIS A 1 211 ? 16.953 -7.801 -33.281 1 94.56 211 HIS A C 1
ATOM 1539 O O . HIS A 1 211 ? 17.641 -7.219 -34.125 1 94.56 211 HIS A O 1
ATOM 1545 N N . LEU A 1 212 ? 17.031 -7.562 -32 1 93.81 212 LEU A N 1
ATOM 1546 C CA . LEU A 1 212 ? 17.875 -6.477 -31.531 1 93.81 212 LEU A CA 1
ATOM 1547 C C . LEU A 1 212 ? 19.25 -7.008 -31.109 1 93.81 212 LEU A C 1
ATOM 1549 O O . LEU A 1 212 ? 20.109 -6.238 -30.672 1 93.81 212 LEU A O 1
ATOM 1553 N N . GLY A 1 213 ? 19.484 -8.273 -31.125 1 90.94 213 GLY A N 1
ATOM 1554 C CA . GLY A 1 213 ? 20.781 -8.875 -30.891 1 90.94 213 GLY A CA 1
ATOM 1555 C C . GLY A 1 213 ? 21.094 -9.094 -29.422 1 90.94 213 GLY A C 1
ATOM 1556 O O . GLY A 1 213 ? 22.25 -9.227 -29.031 1 90.94 213 GLY A O 1
ATOM 1557 N N . ILE A 1 214 ? 20.062 -9.031 -28.641 1 90.88 214 ILE A N 1
ATOM 1558 C CA . ILE A 1 214 ? 20.234 -9.305 -27.219 1 90.88 214 ILE A CA 1
ATOM 1559 C C . ILE A 1 214 ? 20.391 -10.812 -27 1 90.88 214 ILE A C 1
ATOM 1561 O O . ILE A 1 214 ? 21.219 -11.242 -26.188 1 90.88 214 ILE A O 1
ATOM 1565 N N . LEU A 1 215 ? 19.578 -11.555 -27.672 1 91.56 215 LEU A N 1
ATOM 1566 C CA . LEU A 1 215 ? 19.766 -13 -27.734 1 91.56 215 LEU A CA 1
ATOM 1567 C C . LEU A 1 215 ? 20.75 -13.367 -28.844 1 91.56 215 LEU A C 1
ATOM 1569 O O . LEU A 1 215 ? 20.406 -13.32 -30.031 1 91.56 215 LEU A O 1
ATOM 1573 N N . THR A 1 216 ? 21.906 -13.742 -28.406 1 88 216 THR A N 1
ATOM 1574 C CA . THR A 1 216 ? 23 -13.945 -29.344 1 88 216 THR A CA 1
ATOM 1575 C C . THR A 1 216 ? 23.031 -15.383 -29.844 1 88 216 THR A C 1
ATOM 1577 O O . THR A 1 216 ? 22.266 -16.234 -29.359 1 88 216 THR A O 1
ATOM 1580 N N . ALA A 1 217 ? 23.953 -15.562 -30.734 1 86.62 217 ALA A N 1
ATOM 1581 C CA . ALA A 1 217 ? 24.156 -16.906 -31.297 1 86.62 217 ALA A CA 1
ATOM 1582 C C . ALA A 1 217 ? 24.625 -17.875 -30.219 1 86.62 217 ALA A C 1
ATOM 1584 O O . ALA A 1 217 ? 24.266 -19.062 -30.25 1 86.62 217 ALA A O 1
ATOM 1585 N N . ASP A 1 218 ? 25.359 -17.344 -29.328 1 87.75 218 ASP A N 1
ATOM 1586 C CA . ASP A 1 218 ? 25.844 -18.188 -28.25 1 87.75 218 ASP A CA 1
ATOM 1587 C C . ASP A 1 218 ? 24.703 -18.734 -27.406 1 87.75 218 ASP A C 1
ATOM 1589 O O . ASP A 1 218 ? 24.703 -19.891 -27 1 87.75 218 ASP A O 1
ATOM 1593 N N . HIS A 1 219 ? 23.734 -17.938 -27.172 1 89.25 219 HIS A N 1
ATOM 1594 C CA . HIS A 1 219 ? 22.547 -18.359 -26.422 1 89.25 219 HIS A CA 1
ATOM 1595 C C . HIS A 1 219 ? 21.781 -19.422 -27.172 1 89.25 219 HIS A C 1
ATOM 1597 O O . HIS A 1 219 ? 21.297 -20.391 -26.578 1 89.25 219 HIS A O 1
ATOM 1603 N N . LEU A 1 220 ? 21.703 -19.266 -28.422 1 87.75 220 LEU A N 1
ATOM 1604 C CA . LEU A 1 220 ? 20.969 -20.188 -29.266 1 87.75 220 LEU A CA 1
ATOM 1605 C C . LEU A 1 220 ? 21.688 -21.531 -29.359 1 87.75 220 LEU A C 1
ATOM 1607 O O . LEU A 1 220 ? 21.062 -22.578 -29.469 1 87.75 220 LEU A O 1
ATOM 1611 N N . ASP A 1 221 ? 22.984 -21.391 -29.328 1 90 221 ASP A N 1
ATOM 1612 C CA . ASP A 1 221 ? 23.766 -22.609 -29.344 1 90 221 ASP A CA 1
ATOM 1613 C C . ASP A 1 221 ? 23.562 -23.406 -28.062 1 90 221 ASP A C 1
ATOM 1615 O O . ASP A 1 221 ? 23.484 -24.641 -28.094 1 90 221 ASP A O 1
ATOM 1619 N N . LEU A 1 222 ? 23.547 -22.703 -27 1 89.25 222 LEU A N 1
ATOM 1620 C CA . LEU A 1 222 ? 23.281 -23.375 -25.734 1 89.25 222 LEU A CA 1
ATOM 1621 C C . LEU A 1 222 ? 21.953 -24.141 -25.797 1 89.25 222 LEU A C 1
ATOM 1623 O O . LEU A 1 222 ? 21.859 -25.266 -25.297 1 89.25 222 LEU A O 1
ATOM 1627 N N . PHE A 1 223 ? 21 -23.578 -26.375 1 89.44 223 PHE A N 1
ATOM 1628 C CA . PHE A 1 223 ? 19.703 -24.219 -26.547 1 89.44 223 PHE A CA 1
ATOM 1629 C C . PHE A 1 223 ? 19.797 -25.406 -27.484 1 89.44 223 PHE A C 1
ATOM 1631 O O . PHE A 1 223 ? 19.25 -26.484 -27.188 1 89.44 223 PHE A O 1
ATOM 1638 N N . ALA A 1 224 ? 20.484 -25.188 -28.547 1 89.25 224 ALA A N 1
ATOM 1639 C CA . ALA A 1 224 ? 20.578 -26.219 -29.562 1 89.25 224 ALA A CA 1
ATOM 1640 C C . ALA A 1 224 ? 21.344 -27.438 -29.047 1 89.25 224 ALA A C 1
ATOM 1642 O O . ALA A 1 224 ? 21.031 -28.578 -29.406 1 89.25 224 ALA A O 1
ATOM 1643 N N . GLU A 1 225 ? 22.266 -27.219 -28.219 1 90.75 225 GLU A N 1
ATOM 1644 C CA . GLU A 1 225 ? 23.156 -28.281 -27.75 1 90.75 225 GLU A CA 1
ATOM 1645 C C . GLU A 1 225 ? 22.516 -29.062 -26.609 1 90.75 225 GLU A C 1
ATOM 1647 O O . GLU A 1 225 ? 22.953 -30.172 -26.281 1 90.75 225 GLU A O 1
ATOM 1652 N N . ALA A 1 226 ? 21.531 -28.5 -26.016 1 90.06 226 ALA A N 1
ATOM 1653 C CA . ALA A 1 226 ? 20.891 -29.203 -24.906 1 90.06 226 ALA A CA 1
ATOM 1654 C C . ALA A 1 226 ? 20.203 -30.469 -25.391 1 90.06 226 ALA A C 1
ATOM 1656 O O . ALA A 1 226 ? 19.562 -30.484 -26.453 1 90.06 226 ALA A O 1
ATOM 1657 N N . PRO A 1 227 ? 20.375 -31.562 -24.719 1 90.44 227 PRO A N 1
ATOM 1658 C CA . PRO A 1 227 ? 19.734 -32.812 -25.125 1 90.44 227 PRO A CA 1
ATOM 1659 C C . PRO A 1 227 ? 18.219 -32.75 -25.016 1 90.44 227 PRO A C 1
ATOM 1661 O O . PRO A 1 227 ? 17.672 -31.984 -24.219 1 90.44 227 PRO A O 1
ATOM 1664 N N . LEU A 1 228 ? 17.547 -33.469 -25.812 1 89.81 228 LEU A N 1
ATOM 1665 C CA . LEU A 1 228 ? 16.094 -33.531 -25.797 1 89.81 228 LEU A CA 1
ATOM 1666 C C . LEU A 1 228 ? 15.586 -34.219 -24.547 1 89.81 228 LEU A C 1
ATOM 1668 O O . LEU A 1 228 ? 14.578 -33.781 -23.953 1 89.81 228 LEU A O 1
ATOM 1672 N N . ALA A 1 229 ? 16.281 -35.25 -24.156 1 91.81 229 ALA A N 1
ATOM 1673 C CA . ALA A 1 229 ? 15.914 -36 -22.953 1 91.81 229 ALA A CA 1
ATOM 1674 C C . ALA A 1 229 ? 17.156 -36.344 -22.109 1 91.81 229 ALA A C 1
ATOM 1676 O O . ALA A 1 229 ? 18.203 -36.656 -22.672 1 91.81 229 ALA A O 1
ATOM 1677 N N . ALA A 1 230 ? 17.016 -36.094 -20.938 1 89.56 230 ALA A N 1
ATOM 1678 C CA . ALA A 1 230 ? 18.109 -36.438 -20.016 1 89.56 230 ALA A CA 1
ATOM 1679 C C . ALA A 1 230 ? 17.609 -36.562 -18.578 1 89.56 230 ALA A C 1
ATOM 1681 O O . ALA A 1 230 ? 16.641 -35.906 -18.203 1 89.56 230 ALA A O 1
ATOM 1682 N N . VAL A 1 231 ? 18.234 -37.406 -17.812 1 85.56 231 VAL A N 1
ATOM 1683 C CA . VAL A 1 231 ? 17.953 -37.469 -16.375 1 85.56 231 VAL A CA 1
ATOM 1684 C C . VAL A 1 231 ? 18.641 -36.312 -15.656 1 85.56 231 VAL A C 1
ATOM 1686 O O . VAL A 1 231 ? 19.797 -36 -15.938 1 85.56 231 VAL A O 1
ATOM 1689 N N . PRO A 1 232 ? 17.859 -35.625 -14.906 1 77.62 232 PRO A N 1
ATOM 1690 C CA . PRO A 1 232 ? 18.484 -34.5 -14.203 1 77.62 232 PRO A CA 1
ATOM 1691 C C . PRO A 1 232 ? 19.719 -34.906 -13.406 1 77.62 232 PRO A C 1
ATOM 1693 O O . PRO A 1 232 ? 19.703 -35.969 -12.742 1 77.62 232 PRO A O 1
ATOM 1696 N N . HIS A 1 233 ? 20.797 -34.281 -13.672 1 75.12 233 HIS A N 1
ATOM 1697 C CA . HIS A 1 233 ? 22.062 -34.594 -13.008 1 75.12 233 HIS A CA 1
ATOM 1698 C C . HIS A 1 233 ? 22.031 -34.125 -11.555 1 75.12 233 HIS A C 1
ATOM 1700 O O . HIS A 1 233 ? 21.578 -33.031 -11.258 1 75.12 233 HIS A O 1
ATOM 1706 N N . LEU A 1 234 ? 22.469 -34.969 -10.719 1 74.06 234 LEU A N 1
ATOM 1707 C CA . LEU A 1 234 ? 22.438 -34.688 -9.281 1 74.06 234 LEU A CA 1
ATOM 1708 C C . LEU A 1 234 ? 23.75 -34.062 -8.82 1 74.06 234 LEU A C 1
ATOM 1710 O O . LEU A 1 234 ? 24 -33.938 -7.621 1 74.06 234 LEU A O 1
ATOM 1714 N N . ASP A 1 235 ? 24.547 -33.688 -9.727 1 77.38 235 ASP A N 1
ATOM 1715 C CA . ASP A 1 235 ? 25.859 -33.156 -9.375 1 77.38 235 ASP A CA 1
ATOM 1716 C C . ASP A 1 235 ? 25.734 -31.812 -8.641 1 77.38 235 ASP A C 1
ATOM 1718 O O . ASP A 1 235 ? 26.625 -31.422 -7.879 1 77.38 235 ASP A O 1
ATOM 1722 N N . TYR A 1 236 ? 24.734 -31.188 -8.883 1 77.5 236 TYR A N 1
ATOM 1723 C CA . TYR A 1 236 ? 24.594 -29.859 -8.328 1 77.5 236 TYR A CA 1
ATOM 1724 C C . TYR A 1 236 ? 23.75 -29.891 -7.055 1 77.5 236 TYR A C 1
ATOM 1726 O O . TYR A 1 236 ? 23.453 -28.844 -6.465 1 77.5 236 TYR A O 1
ATOM 1734 N N . PHE A 1 237 ? 23.609 -31.047 -6.715 1 82.06 237 PHE A N 1
ATOM 1735 C CA . PHE A 1 237 ? 22.766 -31.25 -5.543 1 82.06 237 PHE A CA 1
ATOM 1736 C C . PHE A 1 237 ? 23.609 -31.219 -4.266 1 82.06 237 PHE A C 1
ATOM 1738 O O . PHE A 1 237 ? 24.75 -31.656 -4.258 1 82.06 237 PHE A O 1
ATOM 1745 N N . GLY A 1 238 ? 23 -30.594 -3.172 1 88.81 238 GLY A N 1
ATOM 1746 C CA . GLY A 1 238 ? 23.594 -30.516 -1.845 1 88.81 238 GLY A CA 1
ATOM 1747 C C . GLY A 1 238 ? 22.781 -29.688 -0.872 1 88.81 238 GLY A C 1
ATOM 1748 O O . GLY A 1 238 ? 21.875 -28.953 -1.28 1 88.81 238 GLY A O 1
ATOM 1749 N N . TRP A 1 239 ? 23.031 -29.953 0.404 1 94.75 239 TRP A N 1
ATOM 1750 C CA . TRP A 1 239 ? 22.297 -29.203 1.422 1 94.75 239 TRP A CA 1
ATOM 1751 C C . TRP A 1 239 ? 23.25 -28.562 2.42 1 94.75 239 TRP A C 1
ATOM 1753 O O . TRP A 1 239 ? 24.281 -29.141 2.76 1 94.75 239 TRP A O 1
ATOM 1763 N N . SER A 1 240 ? 23.031 -27.438 2.746 1 96.94 240 SER A N 1
ATOM 1764 C CA . SER A 1 240 ? 23.641 -26.766 3.891 1 96.94 240 SER A CA 1
ATOM 1765 C C . SER A 1 240 ? 22.609 -25.953 4.668 1 96.94 240 SER A C 1
ATOM 1767 O O . SER A 1 240 ? 21.5 -25.75 4.195 1 96.94 240 SER A O 1
ATOM 1769 N N . PHE A 1 241 ? 22.969 -25.672 5.938 1 96.94 241 PHE A N 1
ATOM 1770 C CA . PHE A 1 241 ? 22.016 -25.016 6.828 1 96.94 241 PHE A CA 1
ATOM 1771 C C . PHE A 1 241 ? 22.672 -23.844 7.555 1 96.94 241 PHE A C 1
ATOM 1773 O O . PHE A 1 241 ? 23.875 -23.891 7.852 1 96.94 241 PHE A O 1
ATOM 1780 N N . ASP A 1 242 ? 21.938 -22.812 7.723 1 94.44 242 ASP A N 1
ATOM 1781 C CA . ASP A 1 242 ? 22.375 -21.641 8.484 1 94.44 242 ASP A CA 1
ATOM 1782 C C . ASP A 1 242 ? 21.234 -21.078 9.336 1 94.44 242 ASP A C 1
ATOM 1784 O O . ASP A 1 242 ? 20.234 -20.609 8.805 1 94.44 242 ASP A O 1
ATOM 1788 N N . VAL A 1 243 ? 21.438 -21.047 10.609 1 91.88 243 VAL A N 1
ATOM 1789 C CA . VAL A 1 243 ? 20.422 -20.641 11.57 1 91.88 243 VAL A CA 1
ATOM 1790 C C . VAL A 1 243 ? 20.047 -19.172 11.344 1 91.88 243 VAL A C 1
ATOM 1792 O O . VAL A 1 243 ? 18.922 -18.766 11.617 1 91.88 243 VAL A O 1
ATOM 1795 N N . ALA A 1 244 ? 20.969 -18.453 10.773 1 87.81 244 ALA A N 1
ATOM 1796 C CA . ALA A 1 244 ? 20.734 -17.031 10.523 1 87.81 244 ALA A CA 1
ATOM 1797 C C . ALA A 1 244 ? 19.625 -16.828 9.492 1 87.81 244 ALA A C 1
ATOM 1799 O O . ALA A 1 244 ? 19 -15.773 9.438 1 87.81 244 ALA A O 1
ATOM 1800 N N . LEU A 1 245 ? 19.359 -17.875 8.695 1 92.25 245 LEU A N 1
ATOM 1801 C CA . LEU A 1 245 ? 18.375 -17.734 7.617 1 92.25 245 LEU A CA 1
ATOM 1802 C C . LEU A 1 245 ? 17.047 -18.359 8.008 1 92.25 245 LEU A C 1
ATOM 1804 O O . LEU A 1 245 ? 16.109 -18.359 7.211 1 92.25 245 LEU A O 1
ATOM 1808 N N . LEU A 1 246 ? 16.953 -18.766 9.242 1 93.25 246 LEU A N 1
ATOM 1809 C CA . LEU A 1 246 ? 15.711 -19.359 9.711 1 93.25 246 LEU A CA 1
ATOM 1810 C C . LEU A 1 246 ? 14.57 -18.344 9.641 1 93.25 246 LEU A C 1
ATOM 1812 O O . LEU A 1 246 ? 13.484 -18.672 9.156 1 93.25 246 LEU A O 1
ATOM 1816 N N . LEU A 1 247 ? 14.828 -17.156 10.039 1 88.69 247 LEU A N 1
ATOM 1817 C CA . LEU A 1 247 ? 13.773 -16.156 10.125 1 88.69 247 LEU A CA 1
ATOM 1818 C C . LEU A 1 247 ? 13.266 -15.781 8.734 1 88.69 247 LEU A C 1
ATOM 1820 O O . LEU A 1 247 ? 12.062 -15.82 8.477 1 88.69 247 LEU A O 1
ATOM 1824 N N . PRO A 1 248 ? 14.164 -15.461 7.809 1 88.19 248 PRO A N 1
ATOM 1825 C CA . PRO A 1 248 ? 13.672 -15.125 6.469 1 88.19 248 PRO A CA 1
ATOM 1826 C C . PRO A 1 248 ? 12.836 -16.25 5.852 1 88.19 248 PRO A C 1
ATOM 1828 O O . PRO A 1 248 ? 11.812 -15.977 5.223 1 88.19 248 PRO A O 1
ATOM 1831 N N . PHE A 1 249 ? 13.18 -17.438 6.043 1 94.44 249 PHE A N 1
ATOM 1832 C CA . PHE A 1 249 ? 12.461 -18.547 5.445 1 94.44 249 PHE A CA 1
ATOM 1833 C C . PHE A 1 249 ? 11.172 -18.828 6.199 1 94.44 249 PHE A C 1
ATOM 1835 O O . PHE A 1 249 ? 10.18 -19.25 5.605 1 94.44 249 PHE A O 1
ATOM 1842 N N . MET A 1 250 ? 11.172 -18.531 7.473 1 91.62 250 MET A N 1
ATOM 1843 C CA . MET A 1 250 ? 9.938 -18.672 8.234 1 91.62 250 MET A CA 1
ATOM 1844 C C . MET A 1 250 ? 8.906 -17.641 7.793 1 91.62 250 MET A C 1
ATOM 1846 O O . MET A 1 250 ? 7.715 -17.938 7.699 1 91.62 250 MET A O 1
ATOM 1850 N N . VAL A 1 251 ? 9.391 -16.484 7.582 1 86.81 251 VAL A N 1
ATOM 1851 C CA . VAL A 1 251 ? 8.5 -15.438 7.09 1 86.81 251 VAL A CA 1
ATOM 1852 C C . VAL A 1 251 ? 7.953 -15.828 5.719 1 86.81 251 VAL A C 1
ATOM 1854 O O . VAL A 1 251 ? 6.758 -15.695 5.457 1 86.81 251 VAL A O 1
ATOM 1857 N N . ALA A 1 252 ? 8.852 -16.328 4.867 1 90.31 252 ALA A N 1
ATOM 1858 C CA . ALA A 1 252 ? 8.461 -16.719 3.514 1 90.31 252 ALA A CA 1
ATOM 1859 C C . ALA A 1 252 ? 7.406 -17.828 3.543 1 90.31 252 ALA A C 1
ATOM 1861 O O . ALA A 1 252 ? 6.41 -17.766 2.818 1 90.31 252 ALA A O 1
ATOM 1862 N N . ILE A 1 253 ? 7.637 -18.812 4.383 1 92.94 253 ILE A N 1
ATOM 1863 C CA . ILE A 1 253 ? 6.746 -19.984 4.391 1 92.94 253 ILE A CA 1
ATOM 1864 C C . ILE A 1 253 ? 5.406 -19.594 5.016 1 92.94 253 ILE A C 1
ATOM 1866 O O . ILE A 1 253 ? 4.363 -20.125 4.633 1 92.94 253 ILE A O 1
ATOM 1870 N N . THR A 1 254 ? 5.426 -18.703 5.949 1 87.5 254 THR A N 1
ATOM 1871 C CA . THR A 1 254 ? 4.184 -18.219 6.539 1 87.5 254 THR A CA 1
ATOM 1872 C C . THR A 1 254 ? 3.354 -17.453 5.508 1 87.5 254 THR A C 1
ATOM 1874 O O . THR A 1 254 ? 2.139 -17.656 5.414 1 87.5 254 THR A O 1
ATOM 1877 N N . CYS A 1 255 ? 4.047 -16.672 4.75 1 85.19 255 CYS A N 1
ATOM 1878 C CA . CYS A 1 255 ? 3.365 -15.961 3.672 1 85.19 255 CYS A CA 1
ATOM 1879 C C . CYS A 1 255 ? 2.758 -16.938 2.674 1 85.19 255 CYS A C 1
ATOM 1881 O O . CYS A 1 255 ? 1.612 -16.766 2.254 1 85.19 255 CYS A O 1
ATOM 1883 N N . SER A 1 256 ? 3.537 -17.859 2.312 1 90.94 256 SER A N 1
ATOM 1884 C CA . SER A 1 256 ? 3.07 -18.891 1.385 1 90.94 256 SER A CA 1
ATOM 1885 C C . SER A 1 256 ? 1.853 -19.625 1.938 1 90.94 256 SER A C 1
ATOM 1887 O O . SER A 1 256 ? 0.905 -19.906 1.202 1 90.94 256 SER A O 1
ATOM 1889 N N . SER A 1 257 ? 1.857 -19.906 3.207 1 91.81 257 SER A N 1
ATOM 1890 C CA . SER A 1 257 ? 0.762 -20.625 3.857 1 91.81 257 SER A CA 1
ATOM 1891 C C . SER A 1 257 ? -0.526 -19.797 3.82 1 91.81 257 SER A C 1
ATOM 1893 O O . SER A 1 257 ? -1.604 -20.344 3.566 1 91.81 257 SER A O 1
ATOM 1895 N N . LEU A 1 258 ? -0.382 -18.609 4.117 1 84.19 258 LEU A N 1
ATOM 1896 C CA . LEU A 1 258 ? -1.548 -17.734 4.117 1 84.19 258 LEU A CA 1
ATOM 1897 C C . LEU A 1 258 ? -2.15 -17.641 2.721 1 84.19 258 LEU A C 1
ATOM 1899 O O . LEU A 1 258 ? -3.375 -17.609 2.568 1 84.19 258 LEU A O 1
ATOM 1903 N N . LYS A 1 259 ? -1.314 -17.484 1.768 1 86 259 LYS A N 1
ATOM 1904 C CA . LYS A 1 259 ? -1.778 -17.5 0.383 1 86 259 LYS A CA 1
ATOM 1905 C C . LYS A 1 259 ? -2.494 -18.812 0.058 1 86 259 LYS A C 1
ATOM 1907 O O . LYS A 1 259 ? -3.535 -18.797 -0.602 1 86 259 LYS A O 1
ATOM 1912 N N . THR A 1 260 ? -1.957 -19.891 0.516 1 93.44 260 THR A N 1
ATOM 1913 C CA . THR A 1 260 ? -2.529 -21.203 0.26 1 93.44 260 THR A CA 1
ATOM 1914 C C . THR A 1 260 ? -3.891 -21.344 0.934 1 93.44 260 THR A C 1
ATOM 1916 O O . THR A 1 260 ? -4.805 -21.953 0.375 1 93.44 260 THR A O 1
ATOM 1919 N N . ILE A 1 261 ? -4.02 -20.828 2.121 1 90 261 ILE A N 1
ATOM 1920 C CA . ILE A 1 261 ? -5.312 -20.828 2.795 1 90 261 ILE A CA 1
ATOM 1921 C C . ILE A 1 261 ? -6.352 -20.125 1.918 1 90 261 ILE A C 1
ATOM 1923 O O . ILE A 1 261 ? -7.461 -20.641 1.732 1 90 261 ILE A O 1
ATOM 1927 N N . GLY A 1 262 ? -5.984 -19.016 1.41 1 87.44 262 GLY A N 1
ATOM 1928 C CA . GLY A 1 262 ? -6.875 -18.297 0.515 1 87.44 262 GLY A CA 1
ATOM 1929 C C . GLY A 1 262 ? -7.211 -19.062 -0.744 1 87.44 262 GLY A C 1
ATOM 1930 O O . GLY A 1 262 ? -8.359 -19.078 -1.186 1 87.44 262 GLY A O 1
ATOM 1931 N N . ASP A 1 263 ? -6.262 -19.656 -1.31 1 93.81 263 ASP A N 1
ATOM 1932 C CA . ASP A 1 263 ? -6.438 -20.422 -2.545 1 93.81 263 ASP A CA 1
ATOM 1933 C C . ASP A 1 263 ? -7.371 -21.609 -2.33 1 93.81 263 ASP A C 1
ATOM 1935 O O . ASP A 1 263 ? -8.258 -21.859 -3.146 1 93.81 263 ASP A O 1
ATOM 1939 N N . ILE A 1 264 ? -7.176 -22.312 -1.265 1 95.56 264 ILE A N 1
ATOM 1940 C CA . ILE A 1 264 ? -8.008 -23.469 -0.982 1 95.56 264 ILE A CA 1
ATOM 1941 C C . ILE A 1 264 ? -9.438 -23.031 -0.676 1 95.56 264 ILE A C 1
ATOM 1943 O O . ILE A 1 264 ? -10.398 -23.672 -1.089 1 95.56 264 ILE A O 1
ATOM 1947 N N . THR A 1 265 ? -9.547 -21.969 0.048 1 91.88 265 THR A N 1
ATOM 1948 C CA . THR A 1 265 ? -10.867 -21.406 0.318 1 91.88 265 THR A CA 1
ATOM 1949 C C . THR A 1 265 ? -11.578 -21.062 -0.984 1 91.88 265 THR A C 1
ATOM 1951 O O . THR A 1 265 ? -12.773 -21.312 -1.129 1 91.88 265 THR A O 1
ATOM 1954 N N . THR A 1 266 ? -10.891 -20.516 -1.861 1 91.31 266 THR A N 1
ATOM 1955 C CA . THR A 1 266 ? -11.461 -20.203 -3.166 1 91.31 266 THR A CA 1
ATOM 1956 C C . THR A 1 266 ? -11.891 -21.469 -3.895 1 91.31 266 THR A C 1
ATOM 1958 O O . THR A 1 266 ? -12.953 -21.516 -4.52 1 91.31 266 THR A O 1
ATOM 1961 N N . CYS A 1 267 ? -11.102 -22.438 -3.826 1 96.12 267 CYS A N 1
ATOM 1962 C CA . CYS A 1 267 ? -11.453 -23.719 -4.434 1 96.12 267 CYS A CA 1
ATOM 1963 C C . CYS A 1 267 ? -12.734 -24.281 -3.828 1 96.12 267 CYS A C 1
ATOM 1965 O O . CYS A 1 267 ? -13.578 -24.828 -4.543 1 96.12 267 CYS A O 1
ATOM 1967 N N . GLN A 1 268 ? -12.859 -24.125 -2.502 1 94.38 268 GLN A N 1
ATOM 1968 C CA . GLN A 1 268 ? -14.094 -24.547 -1.844 1 94.38 268 GLN A CA 1
ATOM 1969 C C . GLN A 1 268 ? -15.289 -23.766 -2.385 1 94.38 268 GLN A C 1
ATOM 1971 O O . GLN A 1 268 ? -16.328 -24.359 -2.717 1 94.38 268 GLN A O 1
ATOM 1976 N N . LYS A 1 269 ? -15.164 -22.562 -2.518 1 91.12 269 LYS A N 1
ATOM 1977 C CA . LYS A 1 269 ? -16.234 -21.672 -2.934 1 91.12 269 LYS A CA 1
ATOM 1978 C C . LYS A 1 269 ? -16.703 -21.984 -4.355 1 91.12 269 LYS A C 1
ATOM 1980 O O . LYS A 1 269 ? -17.906 -22 -4.637 1 91.12 269 LYS A O 1
ATOM 1985 N N . ILE A 1 270 ? -15.789 -22.25 -5.238 1 91.44 270 ILE A N 1
ATOM 1986 C CA . ILE A 1 270 ? -16.141 -22.375 -6.652 1 91.44 270 ILE A CA 1
ATOM 1987 C C . ILE A 1 270 ? -16.656 -23.781 -6.93 1 91.44 270 ILE A C 1
ATOM 1989 O O . ILE A 1 270 ? -17.219 -24.047 -7.996 1 91.44 270 ILE A O 1
ATOM 1993 N N . ASN A 1 271 ? -16.516 -24.641 -5.977 1 95.5 271 ASN A N 1
ATOM 1994 C CA . ASN A 1 271 ? -16.953 -26.016 -6.18 1 95.5 271 ASN A CA 1
ATOM 1995 C C . ASN A 1 271 ? -18.188 -26.344 -5.344 1 95.5 271 ASN A C 1
ATOM 1997 O O . ASN A 1 271 ? -18.688 -27.469 -5.379 1 95.5 271 ASN A O 1
ATOM 2001 N N . ASP A 1 272 ? -18.641 -25.359 -4.543 1 93.94 272 ASP A N 1
ATOM 2002 C CA . ASP A 1 272 ? -19.844 -25.531 -3.729 1 93.94 272 ASP A CA 1
ATOM 2003 C C . ASP A 1 272 ? -20.766 -24.328 -3.857 1 93.94 272 ASP A C 1
ATOM 2005 O O . ASP A 1 272 ? -20.484 -23.266 -3.283 1 93.94 272 ASP A O 1
ATOM 2009 N N . ALA A 1 273 ? -21.891 -24.562 -4.449 1 86.62 273 ALA A N 1
ATOM 2010 C CA . ALA A 1 273 ? -22.844 -23.484 -4.684 1 86.62 273 ALA A CA 1
ATOM 2011 C C . ALA A 1 273 ? -23.422 -22.969 -3.367 1 86.62 273 ALA A C 1
ATOM 2013 O O . ALA A 1 273 ? -23.844 -21.812 -3.281 1 86.62 273 ALA A O 1
ATOM 2014 N N . ASP A 1 274 ? -23.359 -23.781 -2.326 1 87.5 274 ASP A N 1
ATOM 2015 C CA . ASP A 1 274 ? -23.922 -23.406 -1.031 1 87.5 274 ASP A CA 1
ATOM 2016 C C . ASP A 1 274 ? -22.812 -23.141 -0.01 1 87.5 274 ASP A C 1
ATOM 2018 O O . ASP A 1 274 ? -23 -23.359 1.188 1 87.5 274 ASP A O 1
ATOM 2022 N N . TRP A 1 275 ? -21.656 -22.875 -0.585 1 86.44 275 TRP A N 1
ATOM 2023 C CA . TRP A 1 275 ? -20.547 -22.625 0.316 1 86.44 275 TRP A CA 1
ATOM 2024 C C . TRP A 1 275 ? -20.906 -21.594 1.377 1 86.44 275 TRP A C 1
ATOM 2026 O O . TRP A 1 275 ? -21.438 -20.531 1.059 1 86.44 275 TRP A O 1
ATOM 2036 N N . LYS A 1 276 ? -20.828 -21.844 2.666 1 74 276 LYS A N 1
ATOM 2037 C CA . LYS A 1 276 ? -21.203 -20.938 3.75 1 74 276 LYS A CA 1
ATOM 2038 C C . LYS A 1 276 ? -19.969 -20.516 4.547 1 74 276 LYS A C 1
ATOM 2040 O O . LYS A 1 276 ? -19.812 -19.328 4.875 1 74 276 LYS A O 1
ATOM 2045 N N . ARG A 1 277 ? -19.031 -21.609 4.793 1 79.62 277 ARG A N 1
ATOM 2046 C CA . ARG A 1 277 ? -17.859 -21.359 5.609 1 79.62 277 ARG A CA 1
ATOM 2047 C C . ARG A 1 277 ? -16.688 -22.219 5.156 1 79.62 277 ARG A C 1
ATOM 2049 O O . ARG A 1 277 ? -16.875 -23.312 4.621 1 79.62 277 ARG A O 1
ATOM 2056 N N . THR A 1 278 ? -15.539 -21.688 5.473 1 86.25 278 THR A N 1
ATOM 2057 C CA . THR A 1 278 ? -14.32 -22.406 5.094 1 86.25 278 THR A CA 1
ATOM 2058 C C . THR A 1 278 ? -14.148 -23.672 5.93 1 86.25 278 THR A C 1
ATOM 2060 O O . THR A 1 278 ? -14.273 -23.625 7.156 1 86.25 278 THR A O 1
ATOM 2063 N N . ASP A 1 279 ? -13.953 -24.703 5.285 1 89 279 ASP A N 1
ATOM 2064 C CA . ASP A 1 279 ? -13.594 -25.953 5.949 1 89 279 ASP A CA 1
ATOM 2065 C C . ASP A 1 279 ? -12.117 -25.969 6.332 1 89 279 ASP A C 1
ATOM 2067 O O . ASP A 1 279 ? -11.258 -26.297 5.508 1 89 279 ASP A O 1
ATOM 2071 N N . MET A 1 280 ? -11.859 -25.828 7.57 1 87 280 MET A N 1
ATOM 2072 C CA . MET A 1 280 ? -10.484 -25.656 8.031 1 87 280 MET A CA 1
ATOM 2073 C C . MET A 1 280 ? -9.742 -26.984 8.047 1 87 280 MET A C 1
ATOM 2075 O O . MET A 1 280 ? -8.516 -27.016 7.969 1 87 280 MET A O 1
ATOM 2079 N N . LYS A 1 281 ? -10.453 -27.984 8.227 1 89.38 281 LYS A N 1
ATOM 2080 C CA . LYS A 1 281 ? -9.797 -29.281 8.141 1 89.38 281 LYS A CA 1
ATOM 2081 C C . LYS A 1 281 ? -9.242 -29.516 6.738 1 89.38 281 LYS A C 1
ATOM 2083 O O . LYS A 1 281 ? -8.117 -30.016 6.586 1 89.38 281 LYS A O 1
ATOM 2088 N N . ASN A 1 282 ? -10.078 -29.219 5.793 1 93.69 282 ASN A N 1
ATOM 2089 C CA . ASN A 1 282 ? -9.633 -29.328 4.41 1 93.69 282 ASN A CA 1
ATOM 2090 C C . ASN A 1 282 ? -8.445 -28.406 4.129 1 93.69 282 ASN A C 1
ATOM 2092 O O . ASN A 1 282 ? -7.5 -28.797 3.441 1 93.69 282 ASN A O 1
ATOM 2096 N N . VAL A 1 283 ? -8.492 -27.234 4.641 1 93.62 283 VAL A N 1
ATOM 2097 C CA . VAL A 1 283 ? -7.402 -26.266 4.488 1 93.62 283 VAL A CA 1
ATOM 2098 C C . VAL A 1 283 ? -6.125 -26.828 5.113 1 93.62 283 VAL A C 1
ATOM 2100 O O . VAL A 1 283 ? -5.043 -26.719 4.539 1 93.62 283 VAL A O 1
ATOM 2103 N N . SER A 1 284 ? -6.285 -27.438 6.258 1 93.81 284 SER A N 1
ATOM 2104 C CA . SER A 1 284 ? -5.137 -28.031 6.941 1 93.81 284 SER A CA 1
ATOM 2105 C C . SER A 1 284 ? -4.484 -29.109 6.102 1 93.81 284 SER A C 1
ATOM 2107 O O . SER A 1 284 ? -3.258 -29.219 6.059 1 93.81 284 SER A O 1
ATOM 2109 N N . GLN A 1 285 ? -5.289 -29.875 5.488 1 96 285 GLN A N 1
ATOM 2110 C CA . GLN A 1 285 ? -4.781 -30.938 4.621 1 96 285 GLN A CA 1
ATOM 2111 C C . GLN A 1 285 ? -4.055 -30.344 3.41 1 96 285 GLN A C 1
ATOM 2113 O O . GLN A 1 285 ? -3.08 -30.922 2.93 1 96 285 GLN A O 1
ATOM 2118 N N . GLY A 1 286 ? -4.598 -29.312 2.912 1 96.62 286 GLY A N 1
ATOM 2119 C CA . GLY A 1 286 ? -3.93 -28.609 1.82 1 96.62 286 GLY A CA 1
ATOM 2120 C C . GLY A 1 286 ? -2.609 -27.984 2.227 1 96.62 286 GLY A C 1
ATOM 2121 O O . GLY A 1 286 ? -1.642 -28.016 1.465 1 96.62 286 GLY A O 1
ATOM 2122 N N . ILE A 1 287 ? -2.574 -27.406 3.412 1 95.75 287 ILE A N 1
ATOM 2123 C CA . ILE A 1 287 ? -1.349 -26.812 3.924 1 95.75 287 ILE A CA 1
ATOM 2124 C C . ILE A 1 287 ? -0.289 -27.891 4.133 1 95.75 287 ILE A C 1
ATOM 2126 O O . ILE A 1 287 ? 0.9 -27.656 3.91 1 95.75 287 ILE A O 1
ATOM 2130 N N . LEU A 1 288 ? -0.727 -28.984 4.605 1 96.75 288 LEU A N 1
ATOM 2131 C CA . LEU A 1 288 ? 0.195 -30.109 4.727 1 96.75 288 LEU A CA 1
ATOM 2132 C C . LEU A 1 288 ? 0.811 -30.453 3.373 1 96.75 288 LEU A C 1
ATOM 2134 O O . LEU A 1 288 ? 2.025 -30.656 3.27 1 96.75 288 LEU A O 1
ATOM 2138 N N . ALA A 1 289 ? -0.013 -30.562 2.367 1 97.81 289 ALA A N 1
ATOM 2139 C CA . ALA A 1 289 ? 0.476 -30.844 1.02 1 97.81 289 ALA A CA 1
ATOM 2140 C C . ALA A 1 289 ? 1.441 -29.766 0.554 1 97.81 289 ALA A C 1
ATOM 2142 O O . ALA A 1 289 ? 2.447 -30.047 -0.097 1 97.81 289 ALA A O 1
ATOM 2143 N N . ASP A 1 290 ? 1.127 -28.531 0.845 1 97.56 290 ASP A N 1
ATOM 2144 C CA . ASP A 1 290 ? 1.973 -27.406 0.483 1 97.56 290 ASP A CA 1
ATOM 2145 C C . ASP A 1 290 ? 3.342 -27.5 1.149 1 97.56 290 ASP A C 1
ATOM 2147 O O . ASP A 1 290 ? 4.371 -27.297 0.501 1 97.56 290 ASP A O 1
ATOM 2151 N N . GLY A 1 291 ? 3.309 -27.781 2.42 1 97.62 291 GLY A N 1
ATOM 2152 C CA . GLY A 1 291 ? 4.551 -27.969 3.152 1 97.62 291 GLY A CA 1
ATOM 2153 C C . GLY A 1 291 ? 5.391 -29.109 2.613 1 97.62 291 GLY A C 1
ATOM 2154 O O . GLY A 1 291 ? 6.605 -28.984 2.465 1 97.62 291 GLY A O 1
ATOM 2155 N N . LEU A 1 292 ? 4.758 -30.188 2.348 1 97.81 292 LEU A N 1
ATOM 2156 C CA . LEU A 1 292 ? 5.457 -31.344 1.795 1 97.81 292 LEU A CA 1
ATOM 2157 C C . LEU A 1 292 ? 6.047 -31.016 0.426 1 97.81 292 LEU A C 1
ATOM 2159 O O . LEU A 1 292 ? 7.125 -31.5 0.08 1 97.81 292 LEU A O 1
ATOM 2163 N N . SER A 1 293 ? 5.281 -30.281 -0.314 1 98 293 SER A N 1
ATOM 2164 C CA . SER A 1 293 ? 5.777 -29.844 -1.617 1 98 293 SER A CA 1
ATOM 2165 C C . SER A 1 293 ? 7.047 -29.016 -1.476 1 98 293 SER A C 1
ATOM 2167 O O . SER A 1 293 ? 7.973 -29.141 -2.277 1 98 293 SER A O 1
ATOM 2169 N N . ALA A 1 294 ? 7.062 -28.125 -0.525 1 97.88 294 ALA A N 1
ATOM 2170 C CA . ALA A 1 294 ? 8.242 -27.297 -0.277 1 97.88 294 ALA A CA 1
ATOM 2171 C C . ALA A 1 294 ? 9.422 -28.141 0.198 1 97.88 294 ALA A C 1
ATOM 2173 O O . ALA A 1 294 ? 10.562 -27.922 -0.212 1 97.88 294 ALA A O 1
ATOM 2174 N N . VAL A 1 295 ? 9.164 -29.094 1.077 1 98 295 VAL A N 1
ATOM 2175 C CA . VAL A 1 295 ? 10.203 -30 1.539 1 98 295 VAL A CA 1
ATOM 2176 C C . VAL A 1 295 ? 10.797 -30.75 0.349 1 98 295 VAL A C 1
ATOM 2178 O O . VAL A 1 295 ? 12.023 -30.844 0.211 1 98 295 VAL A O 1
ATOM 2181 N N . PHE A 1 296 ? 9.93 -31.266 -0.46 1 97.75 296 PHE A N 1
ATOM 2182 C CA . PHE A 1 296 ? 10.367 -32.031 -1.635 1 97.75 296 PHE A CA 1
ATOM 2183 C C . PHE A 1 296 ? 11.211 -31.141 -2.547 1 97.75 296 PHE A C 1
ATOM 2185 O O . PHE A 1 296 ? 12.25 -31.578 -3.057 1 97.75 296 PHE A O 1
ATOM 2192 N N . GLY A 1 297 ? 10.75 -29.906 -2.779 1 97.06 297 GLY A N 1
ATOM 2193 C CA . GLY A 1 297 ? 11.539 -28.984 -3.57 1 97.06 297 GLY A CA 1
ATOM 2194 C C . GLY A 1 297 ? 12.945 -28.781 -3.041 1 97.06 297 GLY A C 1
ATOM 2195 O O . GLY A 1 297 ? 13.922 -28.875 -3.797 1 97.06 297 GLY A O 1
ATOM 2196 N N . GLY A 1 298 ? 13.039 -28.5 -1.747 1 97.19 298 GLY A N 1
ATOM 2197 C CA . GLY A 1 298 ? 14.352 -28.359 -1.128 1 97.19 298 GLY A CA 1
ATOM 2198 C C . GLY A 1 298 ? 15.203 -29.609 -1.244 1 97.19 298 GLY A C 1
ATOM 2199 O O . GLY A 1 298 ? 16.406 -29.531 -1.455 1 97.19 298 GLY A O 1
ATOM 2200 N N . LEU A 1 299 ? 14.633 -30.75 -1.137 1 95.62 299 LEU A N 1
ATOM 2201 C CA . LEU A 1 299 ? 15.359 -32.031 -1.133 1 95.62 299 LEU A CA 1
ATOM 2202 C C . LEU A 1 299 ? 15.891 -32.344 -2.523 1 95.62 299 LEU A C 1
ATOM 2204 O O . LEU A 1 299 ? 16.953 -32.969 -2.66 1 95.62 299 LEU A O 1
ATOM 2208 N N . VAL A 1 300 ? 15.117 -31.969 -3.549 1 95.38 300 VAL A N 1
ATOM 2209 C CA . VAL A 1 300 ? 15.539 -32.344 -4.895 1 95.38 300 VAL A CA 1
ATOM 2210 C C . VAL A 1 300 ? 16.375 -31.234 -5.504 1 95.38 300 VAL A C 1
ATOM 2212 O O . VAL A 1 300 ? 17 -31.406 -6.555 1 95.38 300 VAL A O 1
ATOM 2215 N N . GLY A 1 301 ? 16.375 -30.094 -4.863 1 96 301 GLY A N 1
ATOM 2216 C CA . GLY A 1 301 ? 17.297 -29.062 -5.305 1 96 301 GLY A CA 1
ATOM 2217 C C . GLY A 1 301 ? 16.625 -27.953 -6.086 1 96 301 GLY A C 1
ATOM 2218 O O . GLY A 1 301 ? 17.062 -27.609 -7.188 1 96 301 GLY A O 1
ATOM 2219 N N . THR A 1 302 ? 15.617 -27.391 -5.582 1 96.81 302 THR A N 1
ATOM 2220 C CA . THR A 1 302 ? 14.969 -26.203 -6.141 1 96.81 302 THR A CA 1
ATOM 2221 C C . THR A 1 302 ? 14.344 -25.359 -5.031 1 96.81 302 THR A C 1
ATOM 2223 O O . THR A 1 302 ? 14.547 -25.625 -3.848 1 96.81 302 THR A O 1
ATOM 2226 N N . MET A 1 303 ? 13.711 -24.297 -5.379 1 97.44 303 MET A N 1
ATOM 2227 C CA . MET A 1 303 ? 13.125 -23.375 -4.414 1 97.44 303 MET A CA 1
ATOM 2228 C C . MET A 1 303 ? 11.75 -23.859 -3.957 1 97.44 303 MET A C 1
ATOM 2230 O O . MET A 1 303 ? 11.258 -24.875 -4.445 1 97.44 303 MET A O 1
ATOM 2234 N N . GLY A 1 304 ? 11.195 -23.141 -3.012 1 97.31 304 GLY A N 1
ATOM 2235 C CA . GLY A 1 304 ? 9.914 -23.516 -2.443 1 97.31 304 GLY A CA 1
ATOM 2236 C C . GLY A 1 304 ? 8.781 -23.469 -3.449 1 97.31 304 GLY A C 1
ATOM 2237 O O . GLY A 1 304 ? 8.758 -22.609 -4.324 1 97.31 304 GLY A O 1
ATOM 2238 N N . GLN A 1 305 ? 7.848 -24.422 -3.277 1 96.88 305 GLN A N 1
ATOM 2239 C CA . GLN A 1 305 ? 6.641 -24.5 -4.094 1 96.88 305 GLN A CA 1
ATOM 2240 C C . GLN A 1 305 ? 5.414 -24.031 -3.312 1 96.88 305 GLN A C 1
ATOM 2242 O O . GLN A 1 305 ? 5.371 -24.156 -2.086 1 96.88 305 GLN A O 1
ATOM 2247 N N . SER A 1 306 ? 4.508 -23.422 -4.027 1 95.44 306 SER A N 1
ATOM 2248 C CA . SER A 1 306 ? 3.256 -23.016 -3.396 1 95.44 306 SER A CA 1
ATOM 2249 C C . SER A 1 306 ? 2.104 -23.047 -4.395 1 95.44 306 SER A C 1
ATOM 2251 O O . SER A 1 306 ? 2.312 -23.266 -5.59 1 95.44 306 SER A O 1
ATOM 2253 N N . THR A 1 307 ? 0.902 -22.875 -3.891 1 96.38 307 THR A N 1
ATOM 2254 C CA . THR A 1 307 ? -0.297 -22.922 -4.723 1 96.38 307 THR A CA 1
ATOM 2255 C C . THR A 1 307 ? -0.354 -21.719 -5.66 1 96.38 307 THR A C 1
ATOM 2257 O O . THR A 1 307 ? 0.297 -20.703 -5.414 1 96.38 307 THR A O 1
ATOM 2260 N N . SER A 1 308 ? -1.086 -21.891 -6.727 1 95.38 308 SER A N 1
ATOM 2261 C CA . SER A 1 308 ? -1.17 -20.859 -7.754 1 95.38 308 SER A CA 1
ATOM 2262 C C . SER A 1 308 ? -2.582 -20.297 -7.852 1 95.38 308 SER A C 1
ATOM 2264 O O . SER A 1 308 ? -3.49 -20.953 -8.352 1 95.38 308 SER A O 1
ATOM 2266 N N . SER A 1 309 ? -2.725 -19.062 -7.504 1 90.44 309 SER A N 1
ATOM 2267 C CA . SER A 1 309 ? -4.008 -18.391 -7.621 1 90.44 309 SER A CA 1
ATOM 2268 C C . SER A 1 309 ? -4.402 -18.188 -9.078 1 90.44 309 SER A C 1
ATOM 2270 O O . SER A 1 309 ? -5.586 -18.219 -9.422 1 90.44 309 SER A O 1
ATOM 2272 N N . SER A 1 310 ? -3.416 -17.984 -9.93 1 89.06 310 SER A N 1
ATOM 2273 C CA . SER A 1 310 ? -3.676 -17.781 -11.344 1 89.06 310 SER A CA 1
ATOM 2274 C C . SER A 1 310 ? -4.281 -19.031 -11.984 1 89.06 310 SER A C 1
ATOM 2276 O O . SER A 1 310 ? -5.18 -18.938 -12.82 1 89.06 310 SER A O 1
ATOM 2278 N N . ASN A 1 311 ? -3.799 -20.156 -11.609 1 95.81 311 ASN A N 1
ATOM 2279 C CA . ASN A 1 311 ? -4.348 -21.391 -12.141 1 95.81 311 ASN A CA 1
ATOM 2280 C C . ASN A 1 311 ? -5.766 -21.641 -11.633 1 95.81 311 ASN A C 1
ATOM 2282 O O . ASN A 1 311 ? -6.59 -22.219 -12.352 1 95.81 311 ASN A O 1
ATOM 2286 N N . ILE A 1 312 ? -5.988 -21.266 -10.445 1 94.62 312 ILE A N 1
ATOM 2287 C CA . ILE A 1 312 ? -7.352 -21.359 -9.93 1 94.62 312 ILE A CA 1
ATOM 2288 C C . ILE A 1 312 ? -8.266 -20.422 -10.734 1 94.62 312 ILE A C 1
ATOM 2290 O O . ILE A 1 312 ? -9.398 -20.781 -11.047 1 94.62 312 ILE A O 1
ATOM 2294 N N . GLY A 1 313 ? -7.766 -19.312 -11.031 1 89.19 313 GLY A N 1
ATOM 2295 C CA . GLY A 1 313 ? -8.492 -18.406 -11.914 1 89.19 313 GLY A CA 1
ATOM 2296 C C . GLY A 1 313 ? -8.805 -19.016 -13.266 1 89.19 313 GLY A C 1
ATOM 2297 O O . GLY A 1 313 ? -9.891 -18.812 -13.812 1 89.19 313 GLY A O 1
ATOM 2298 N N . LEU A 1 314 ? -7.863 -19.703 -13.812 1 90.75 314 LEU A N 1
ATOM 2299 C CA . LEU A 1 314 ? -8.086 -20.406 -15.078 1 90.75 314 LEU A CA 1
ATOM 2300 C C . LEU A 1 314 ? -9.211 -21.422 -14.945 1 90.75 314 LEU A C 1
ATOM 2302 O O . LEU A 1 314 ? -10.031 -21.562 -15.859 1 90.75 314 LEU A O 1
ATOM 2306 N N . SER A 1 315 ? -9.234 -22.094 -13.812 1 94.81 315 SER A N 1
ATOM 2307 C CA . SER A 1 315 ? -10.305 -23.062 -13.562 1 94.81 315 SER A CA 1
ATOM 2308 C C . SER A 1 315 ? -11.664 -22.375 -13.523 1 94.81 315 SER A C 1
ATOM 2310 O O . SER A 1 315 ? -12.648 -22.906 -14.039 1 94.81 315 SER A O 1
ATOM 2312 N N . ILE A 1 316 ? -11.703 -21.281 -12.883 1 89.5 316 ILE A N 1
ATOM 2313 C CA . ILE A 1 316 ? -12.938 -20.5 -12.844 1 89.5 316 ILE A CA 1
ATOM 2314 C C . ILE A 1 316 ? -13.344 -20.109 -14.258 1 89.5 316 ILE A C 1
ATOM 2316 O O . ILE A 1 316 ? -14.516 -20.234 -14.633 1 89.5 316 ILE A O 1
ATOM 2320 N N . GLY A 1 317 ? -12.461 -19.734 -15.055 1 85.12 317 GLY A N 1
ATOM 2321 C CA . GLY A 1 317 ? -12.734 -19.266 -16.406 1 85.12 317 GLY A CA 1
ATOM 2322 C C . GLY A 1 317 ? -13.18 -20.375 -17.344 1 85.12 317 GLY A C 1
ATOM 2323 O O . GLY A 1 317 ? -14.016 -20.156 -18.219 1 85.12 317 GLY A O 1
ATOM 2324 N N . THR A 1 318 ? -12.602 -21.5 -17.172 1 89.88 318 THR A N 1
ATOM 2325 C CA . THR A 1 318 ? -12.898 -22.609 -18.062 1 89.88 318 THR A CA 1
ATOM 2326 C C . THR A 1 318 ? -14.086 -23.422 -17.547 1 89.88 318 THR A C 1
ATOM 2328 O O . THR A 1 318 ? -14.664 -24.234 -18.281 1 89.88 318 THR A O 1
ATOM 2331 N N . GLY A 1 319 ? -14.367 -23.219 -16.266 1 91.62 319 GLY A N 1
ATOM 2332 C CA . GLY A 1 319 ? -15.406 -24.016 -15.633 1 91.62 319 GLY A CA 1
ATOM 2333 C C . GLY A 1 319 ? -14.984 -25.453 -15.375 1 91.62 319 GLY A C 1
ATOM 2334 O O . GLY A 1 319 ? -15.828 -26.328 -15.195 1 91.62 319 GLY A O 1
ATOM 2335 N N . ALA A 1 320 ? -13.742 -25.719 -15.477 1 96.25 320 ALA A N 1
ATOM 2336 C CA . ALA A 1 320 ? -13.227 -27.062 -15.266 1 96.25 320 ALA A CA 1
ATOM 2337 C C . ALA A 1 320 ? -12.422 -27.141 -13.969 1 96.25 320 ALA A C 1
ATOM 2339 O O . ALA A 1 320 ? -11.312 -26.609 -13.883 1 96.25 320 ALA A O 1
ATOM 2340 N N . THR A 1 321 ? -12.945 -27.859 -12.977 1 97.19 321 THR A N 1
ATOM 2341 C CA . THR A 1 321 ? -12.297 -27.906 -11.672 1 97.19 321 THR A CA 1
ATOM 2342 C C . THR A 1 321 ? -12 -29.344 -11.258 1 97.19 321 THR A C 1
ATOM 2344 O O . THR A 1 321 ? -11.664 -29.609 -10.102 1 97.19 321 THR A O 1
ATOM 2347 N N . SER A 1 322 ? -12.047 -30.234 -12.203 1 97.44 322 SER A N 1
ATOM 2348 C CA . SER A 1 322 ? -11.875 -31.656 -11.922 1 97.44 322 SER A CA 1
ATOM 2349 C C . SER A 1 322 ? -10.469 -31.953 -11.398 1 97.44 322 SER A C 1
ATOM 2351 O O . SER A 1 322 ? -9.484 -31.438 -11.938 1 97.44 322 SER A O 1
ATOM 2353 N N . ARG A 1 323 ? -10.406 -32.812 -10.422 1 96.12 323 ARG A N 1
ATOM 2354 C CA . ARG A 1 323 ? -9.133 -33.188 -9.828 1 96.12 323 ARG A CA 1
ATOM 2355 C C . ARG A 1 323 ? -8.289 -34 -10.805 1 96.12 323 ARG A C 1
ATOM 2357 O O . ARG A 1 323 ? -7.059 -34.031 -10.695 1 96.12 323 ARG A O 1
ATOM 2364 N N . ARG A 1 324 ? -8.844 -34.625 -11.758 1 97.38 324 ARG A N 1
ATOM 2365 C CA . ARG A 1 324 ? -8.125 -35.406 -12.75 1 97.38 324 ARG A CA 1
ATOM 2366 C C . ARG A 1 324 ? -7.203 -34.531 -13.586 1 97.38 324 ARG A C 1
ATOM 2368 O O . ARG A 1 324 ? -6.148 -34.969 -14.039 1 97.38 324 ARG A O 1
ATOM 2375 N N . ILE A 1 325 ? -7.613 -33.312 -13.742 1 98.38 325 ILE A N 1
ATOM 2376 C CA . ILE A 1 325 ? -6.785 -32.375 -14.477 1 98.38 325 ILE A CA 1
ATOM 2377 C C . ILE A 1 325 ? -5.484 -32.125 -13.719 1 98.38 325 ILE A C 1
ATOM 2379 O O . ILE A 1 325 ? -4.422 -31.969 -14.328 1 98.38 325 ILE A O 1
ATOM 2383 N N . ALA A 1 326 ? -5.543 -32.094 -12.391 1 98.38 326 ALA A N 1
ATOM 2384 C CA . ALA A 1 326 ? -4.352 -31.922 -11.562 1 98.38 326 ALA A CA 1
ATOM 2385 C C . ALA A 1 326 ? -3.355 -33.062 -11.773 1 98.38 326 ALA A C 1
ATOM 2387 O O . ALA A 1 326 ? -2.146 -32.812 -11.836 1 98.38 326 ALA A O 1
ATOM 2388 N N . PHE A 1 327 ? -3.84 -34.25 -11.891 1 97.88 327 PHE A N 1
ATOM 2389 C CA . PHE A 1 327 ? -2.967 -35.406 -12.117 1 97.88 327 PHE A CA 1
ATOM 2390 C C . PHE A 1 327 ? -2.318 -35.312 -13.5 1 97.88 327 PHE A C 1
ATOM 2392 O O . PHE A 1 327 ? -1.158 -35.688 -13.664 1 97.88 327 PHE A O 1
ATOM 2399 N N . ALA A 1 328 ? -3.088 -34.844 -14.398 1 98.31 328 ALA A N 1
ATOM 2400 C CA . ALA A 1 328 ? -2.523 -34.625 -15.734 1 98.31 328 ALA A CA 1
ATOM 2401 C C . ALA A 1 328 ? -1.427 -33.562 -15.695 1 98.31 328 ALA A C 1
ATOM 2403 O O . ALA A 1 328 ? -0.375 -33.719 -16.328 1 98.31 328 ALA A O 1
ATOM 2404 N N . ILE A 1 329 ? -1.706 -32.438 -15.016 1 98.62 329 ILE A N 1
ATOM 2405 C CA . ILE A 1 329 ? -0.718 -31.359 -14.852 1 98.62 329 ILE A CA 1
ATOM 2406 C C . ILE A 1 329 ? 0.565 -31.938 -14.258 1 98.62 329 ILE A C 1
ATOM 2408 O O . ILE A 1 329 ? 1.656 -31.719 -14.789 1 98.62 329 ILE A O 1
ATOM 2412 N N . GLY A 1 330 ? 0.397 -32.688 -13.148 1 98.5 330 GLY A N 1
ATOM 2413 C CA . GLY A 1 330 ? 1.55 -33.281 -12.5 1 98.5 330 GLY A CA 1
ATOM 2414 C C . GLY A 1 330 ? 2.336 -34.219 -13.406 1 98.5 330 GLY A C 1
ATOM 2415 O O . GLY A 1 330 ? 3.566 -34.156 -13.445 1 98.5 330 GLY A O 1
ATOM 2416 N N . GLY A 1 331 ? 1.648 -35.031 -14.078 1 98.12 331 GLY A N 1
ATOM 2417 C CA . GLY A 1 331 ? 2.297 -35.938 -15.008 1 98.12 331 GLY A CA 1
ATOM 2418 C C . GLY A 1 331 ? 3.062 -35.219 -16.109 1 98.12 331 GLY A C 1
ATOM 2419 O O . GLY A 1 331 ? 4.188 -35.594 -16.438 1 98.12 331 GLY A O 1
ATOM 2420 N N . ILE A 1 332 ? 2.436 -34.25 -16.688 1 98.06 332 ILE A N 1
ATOM 2421 C CA . ILE A 1 332 ? 3.059 -33.469 -17.75 1 98.06 332 ILE A CA 1
ATOM 2422 C C . ILE A 1 332 ? 4.32 -32.781 -17.234 1 98.06 332 ILE A C 1
ATOM 2424 O O . ILE A 1 332 ? 5.367 -32.812 -17.875 1 98.06 332 ILE A O 1
ATOM 2428 N N . LEU A 1 333 ? 4.238 -32.188 -16.078 1 98.31 333 LEU A N 1
ATOM 2429 C CA . LEU A 1 333 ? 5.371 -31.469 -15.516 1 98.31 333 LEU A CA 1
ATOM 2430 C C . LEU A 1 333 ? 6.52 -32.406 -15.195 1 98.31 333 LEU A C 1
ATOM 2432 O O . LEU A 1 333 ? 7.684 -32.094 -15.445 1 98.31 333 LEU A O 1
ATOM 2436 N N . VAL A 1 334 ? 6.238 -33.594 -14.648 1 97.38 334 VAL A N 1
ATOM 2437 C CA . VAL A 1 334 ? 7.266 -34.562 -14.344 1 97.38 334 VAL A CA 1
ATOM 2438 C C . VAL A 1 334 ? 7.945 -35.031 -15.633 1 97.38 334 VAL A C 1
ATOM 2440 O O . VAL A 1 334 ? 9.172 -35.156 -15.688 1 97.38 334 VAL A O 1
ATOM 2443 N N . LEU A 1 335 ? 7.168 -35.219 -16.641 1 96.75 335 LEU A N 1
ATOM 2444 C CA . LEU A 1 335 ? 7.727 -35.594 -17.938 1 96.75 335 LEU A CA 1
ATOM 2445 C C . LEU A 1 335 ? 8.625 -34.5 -18.484 1 96.75 335 LEU A C 1
ATOM 2447 O O . LEU A 1 335 ? 9.703 -34.781 -19.016 1 96.75 335 LEU A O 1
ATOM 2451 N N . LEU A 1 336 ? 8.164 -33.312 -18.375 1 96.38 336 LEU A N 1
ATOM 2452 C CA . LEU A 1 336 ? 8.906 -32.156 -18.906 1 96.38 336 LEU A CA 1
ATOM 2453 C C . LEU A 1 336 ? 10.211 -31.953 -18.141 1 96.38 336 LEU A C 1
ATOM 2455 O O . LEU A 1 336 ? 11.18 -31.422 -18.672 1 96.38 336 LEU A O 1
ATOM 2459 N N . ALA A 1 337 ? 10.266 -32.344 -16.859 1 96.19 337 ALA A N 1
ATOM 2460 C CA . ALA A 1 337 ? 11.469 -32.219 -16.047 1 96.19 337 ALA A CA 1
ATOM 2461 C C . ALA A 1 337 ? 12.625 -33 -16.656 1 96.19 337 ALA A C 1
ATOM 2463 O O . ALA A 1 337 ? 13.797 -32.719 -16.391 1 96.19 337 ALA A O 1
ATOM 2464 N N . PHE A 1 338 ? 12.312 -33.938 -17.5 1 95.75 338 PHE A N 1
ATOM 2465 C CA . PHE A 1 338 ? 13.328 -34.781 -18.141 1 95.75 338 PHE A CA 1
ATOM 2466 C C . PHE A 1 338 ? 13.648 -34.281 -19.547 1 95.75 338 PHE A C 1
ATOM 2468 O O . PHE A 1 338 ? 14.344 -34.969 -20.297 1 95.75 338 PHE A O 1
ATOM 2475 N N . LEU A 1 339 ? 13.133 -33.156 -19.891 1 94.88 339 LEU A N 1
ATOM 2476 C CA . LEU A 1 339 ? 13.414 -32.531 -21.188 1 94.88 339 LEU A CA 1
ATOM 2477 C C . LEU A 1 339 ? 14.219 -31.266 -21.016 1 94.88 339 LEU A C 1
ATOM 2479 O O . LEU A 1 339 ? 13.656 -30.172 -21.031 1 94.88 339 LEU A O 1
ATOM 2483 N N . PRO A 1 340 ? 15.539 -31.375 -21.031 1 91.81 340 PRO A N 1
ATOM 2484 C CA . PRO A 1 340 ? 16.406 -30.219 -20.781 1 91.81 340 PRO A CA 1
ATOM 2485 C C . PRO A 1 340 ? 16.219 -29.109 -21.812 1 91.81 340 PRO A C 1
ATOM 2487 O O . PRO A 1 340 ? 16.391 -27.938 -21.5 1 91.81 340 PRO A O 1
ATOM 2490 N N . LYS A 1 341 ? 15.836 -29.422 -22.969 1 92.19 341 LYS A N 1
ATOM 2491 C CA . LYS A 1 341 ? 15.633 -28.422 -24.016 1 92.19 341 LYS A CA 1
ATOM 2492 C C . LYS A 1 341 ? 14.562 -27.406 -23.609 1 92.19 341 LYS A C 1
ATOM 2494 O O . LYS A 1 341 ? 14.68 -26.219 -23.906 1 92.19 341 LYS A O 1
ATOM 2499 N N . LEU A 1 342 ? 13.57 -27.859 -22.969 1 91.94 342 LEU A N 1
ATOM 2500 C CA . LEU A 1 342 ? 12.516 -26.969 -22.516 1 91.94 342 LEU A CA 1
ATOM 2501 C C . LEU A 1 342 ? 13.008 -26.078 -21.375 1 91.94 342 LEU A C 1
ATOM 2503 O O . LEU A 1 342 ? 12.641 -24.906 -21.297 1 91.94 342 LEU A O 1
ATOM 2507 N N . ALA A 1 343 ? 13.742 -26.641 -20.516 1 93.38 343 ALA A N 1
ATOM 2508 C CA . ALA A 1 343 ? 14.336 -25.875 -19.422 1 93.38 343 ALA A CA 1
ATOM 2509 C C . ALA A 1 343 ? 15.242 -24.766 -19.953 1 93.38 343 ALA A C 1
ATOM 2511 O O . ALA A 1 343 ? 15.281 -23.672 -19.406 1 93.38 343 ALA A O 1
ATOM 2512 N N . MET A 1 344 ? 15.922 -25.094 -21.031 1 94 344 MET A N 1
ATOM 2513 C CA . MET A 1 344 ? 16.891 -24.172 -21.594 1 94 344 MET A CA 1
ATOM 2514 C C . MET A 1 344 ? 16.203 -22.953 -22.188 1 94 344 MET A C 1
ATOM 2516 O O . MET A 1 344 ? 16.812 -21.891 -22.297 1 94 344 MET A O 1
ATOM 2520 N N . VAL A 1 345 ? 14.953 -23.062 -22.547 1 93.75 345 VAL A N 1
ATOM 2521 C CA . VAL A 1 345 ? 14.188 -21.922 -23.047 1 93.75 345 VAL A CA 1
ATOM 2522 C C . VAL A 1 345 ? 14.164 -20.828 -21.984 1 93.75 345 VAL A C 1
ATOM 2524 O O . VAL A 1 345 ? 14.258 -19.641 -22.312 1 93.75 345 VAL A O 1
ATOM 2527 N N . PHE A 1 346 ? 14.125 -21.203 -20.75 1 94.62 346 PHE A N 1
ATOM 2528 C CA . PHE A 1 346 ? 14.07 -20.25 -19.656 1 94.62 346 PHE A CA 1
ATOM 2529 C C . PHE A 1 346 ? 15.469 -19.797 -19.266 1 94.62 346 PHE A C 1
ATOM 2531 O O . PHE A 1 346 ? 15.672 -18.641 -18.875 1 94.62 346 PHE A O 1
ATOM 2538 N N . VAL A 1 347 ? 16.391 -20.688 -19.406 1 94.31 347 VAL A N 1
ATOM 2539 C CA . VAL A 1 347 ? 17.766 -20.391 -19 1 94.31 347 VAL A CA 1
ATOM 2540 C C . VAL A 1 347 ? 18.344 -19.297 -19.891 1 94.31 347 VAL A C 1
ATOM 2542 O O . VAL A 1 347 ? 19.078 -18.422 -19.406 1 94.31 347 VAL A O 1
ATOM 2545 N N . VAL A 1 348 ? 18 -19.297 -21.156 1 94.19 348 VAL A N 1
ATOM 2546 C CA . VAL A 1 348 ? 18.594 -18.344 -22.094 1 94.19 348 VAL A CA 1
ATOM 2547 C C . VAL A 1 348 ? 17.719 -17.094 -22.188 1 94.19 348 VAL A C 1
ATOM 2549 O O . VAL A 1 348 ? 17.969 -16.203 -23 1 94.19 348 VAL A O 1
ATOM 2552 N N . MET A 1 349 ? 16.703 -17.016 -21.406 1 94.75 349 MET A N 1
ATOM 2553 C CA . MET A 1 349 ? 15.805 -15.867 -21.453 1 94.75 349 MET A CA 1
ATOM 2554 C C . MET A 1 349 ? 16.562 -14.562 -21.188 1 94.75 349 MET A C 1
ATOM 2556 O O . MET A 1 349 ? 17.312 -14.469 -20.219 1 94.75 349 MET A O 1
ATOM 2560 N N . PRO A 1 350 ? 16.344 -13.578 -22.062 1 93.94 350 PRO A N 1
ATOM 2561 C CA . PRO A 1 350 ? 17 -12.289 -21.828 1 93.94 350 PRO A CA 1
ATOM 2562 C C . PRO A 1 350 ? 16.578 -11.633 -20.516 1 93.94 350 PRO A C 1
ATOM 2564 O O . PRO A 1 350 ? 15.406 -11.711 -20.141 1 93.94 350 PRO A O 1
ATOM 2567 N N . GLU A 1 351 ? 17.484 -10.953 -19.906 1 93.19 351 GLU A N 1
ATOM 2568 C CA . GLU A 1 351 ? 17.266 -10.32 -18.609 1 93.19 351 GLU A CA 1
ATOM 2569 C C . GLU A 1 351 ? 16.094 -9.352 -18.656 1 93.19 351 GLU A C 1
ATOM 2571 O O . GLU A 1 351 ? 15.234 -9.352 -17.781 1 93.19 351 GLU A O 1
ATOM 2576 N N . PRO A 1 352 ? 15.953 -8.555 -19.703 1 95.44 352 PRO A N 1
ATOM 2577 C CA . PRO A 1 352 ? 14.836 -7.605 -19.734 1 95.44 352 PRO A CA 1
ATOM 2578 C C . PRO A 1 352 ? 13.477 -8.297 -19.734 1 95.44 352 PRO A C 1
ATOM 2580 O O . PRO A 1 352 ? 12.508 -7.762 -19.188 1 95.44 352 PRO A O 1
ATOM 2583 N N . VAL A 1 353 ? 13.422 -9.438 -20.375 1 96.5 353 VAL A N 1
ATOM 2584 C CA . VAL A 1 353 ? 12.172 -10.195 -20.422 1 96.5 353 VAL A CA 1
ATOM 2585 C C . VAL A 1 353 ? 11.836 -10.703 -19.016 1 96.5 353 VAL A C 1
ATOM 2587 O O . VAL A 1 353 ? 10.688 -10.633 -18.594 1 96.5 353 VAL A O 1
ATOM 2590 N N . MET A 1 354 ? 12.852 -11.141 -18.344 1 94.75 354 MET A N 1
ATOM 2591 C CA . MET A 1 354 ? 12.664 -11.609 -16.969 1 94.75 354 MET A CA 1
ATOM 2592 C C . MET A 1 354 ? 12.227 -10.461 -16.062 1 94.75 354 MET A C 1
ATOM 2594 O O . MET A 1 354 ? 11.297 -10.617 -15.266 1 94.75 354 MET A O 1
ATOM 2598 N N . GLY A 1 355 ? 12.906 -9.383 -16.203 1 95.69 355 GLY A N 1
ATOM 2599 C CA . GLY A 1 355 ? 12.562 -8.211 -15.414 1 95.69 355 GLY A CA 1
ATOM 2600 C C . GLY A 1 355 ? 11.133 -7.754 -15.609 1 95.69 355 GLY A C 1
ATOM 2601 O O . GLY A 1 355 ? 10.438 -7.441 -14.641 1 95.69 355 GLY A O 1
ATOM 2602 N N . ALA A 1 356 ? 10.695 -7.727 -16.859 1 97.38 356 ALA A N 1
ATOM 2603 C CA . ALA A 1 356 ? 9.328 -7.328 -17.172 1 97.38 356 ALA A CA 1
ATOM 2604 C C . ALA A 1 356 ? 8.32 -8.281 -16.547 1 97.38 356 ALA A C 1
ATOM 2606 O O . ALA A 1 356 ? 7.285 -7.852 -16.031 1 97.38 356 ALA A O 1
ATOM 2607 N N . THR A 1 357 ? 8.648 -9.508 -16.594 1 95.38 357 THR A N 1
ATOM 2608 C CA . THR A 1 357 ? 7.766 -10.523 -16.031 1 95.38 357 THR A CA 1
ATOM 2609 C C . THR A 1 357 ? 7.68 -10.391 -14.516 1 95.38 357 THR A C 1
ATOM 2611 O O . THR A 1 357 ? 6.602 -10.547 -13.93 1 95.38 357 THR A O 1
ATOM 2614 N N . LEU A 1 358 ? 8.797 -10.109 -13.93 1 94.75 358 LEU A N 1
ATOM 2615 C CA . LEU A 1 358 ? 8.82 -9.93 -12.484 1 94.75 358 LEU A CA 1
ATOM 2616 C C . LEU A 1 358 ? 7.996 -8.711 -12.078 1 94.75 358 LEU A C 1
ATOM 2618 O O . LEU A 1 358 ? 7.23 -8.766 -11.109 1 94.75 358 LEU A O 1
ATOM 2622 N N . ILE A 1 359 ? 8.148 -7.629 -12.797 1 97.06 359 ILE A N 1
ATOM 2623 C CA . ILE A 1 359 ? 7.398 -6.414 -12.484 1 97.06 359 ILE A CA 1
ATOM 2624 C C . ILE A 1 359 ? 5.902 -6.688 -12.594 1 97.06 359 ILE A C 1
ATOM 2626 O O . ILE A 1 359 ? 5.121 -6.242 -11.742 1 97.06 359 ILE A O 1
ATOM 2630 N N . TYR A 1 360 ? 5.48 -7.379 -13.641 1 96.25 360 TYR A N 1
ATOM 2631 C CA . TYR A 1 360 ? 4.086 -7.777 -13.828 1 96.25 360 TYR A CA 1
ATOM 2632 C C . TYR A 1 360 ? 3.574 -8.539 -12.609 1 96.25 360 TYR A C 1
ATOM 2634 O O . TYR A 1 360 ? 2.539 -8.195 -12.039 1 96.25 360 TYR A O 1
ATOM 2642 N N . SER A 1 361 ? 4.352 -9.516 -12.18 1 90.5 361 SER A N 1
ATOM 2643 C CA . SER A 1 361 ? 3.945 -10.391 -11.078 1 90.5 361 SER A CA 1
ATOM 2644 C C . SER A 1 361 ? 3.938 -9.633 -9.758 1 90.5 361 SER A C 1
ATOM 2646 O O . SER A 1 361 ? 3.029 -9.812 -8.938 1 90.5 361 SER A O 1
ATOM 2648 N N . VAL A 1 362 ? 4.93 -8.844 -9.539 1 93.38 362 VAL A N 1
ATOM 2649 C CA . VAL A 1 362 ? 5.086 -8.086 -8.297 1 93.38 362 VAL A CA 1
ATOM 2650 C C . VAL A 1 362 ? 3.947 -7.078 -8.156 1 93.38 362 VAL A C 1
ATOM 2652 O O . VAL A 1 362 ? 3.473 -6.816 -7.051 1 93.38 362 VAL A O 1
ATOM 2655 N N . SER A 1 363 ? 3.508 -6.539 -9.25 1 95.62 363 SER A N 1
ATOM 2656 C CA . SER A 1 363 ? 2.375 -5.621 -9.234 1 95.62 363 SER A CA 1
ATOM 2657 C C . SER A 1 363 ? 1.145 -6.277 -8.609 1 95.62 363 SER A C 1
ATOM 2659 O O . SER A 1 363 ? 0.484 -5.684 -7.758 1 95.62 363 SER A O 1
ATOM 2661 N N . PHE A 1 364 ? 0.913 -7.488 -8.969 1 89.62 364 PHE A N 1
ATOM 2662 C CA . PHE A 1 364 ? -0.24 -8.211 -8.445 1 89.62 364 PHE A CA 1
ATOM 2663 C C . PHE A 1 364 ? -0.05 -8.547 -6.973 1 89.62 364 PHE A C 1
ATOM 2665 O O . PHE A 1 364 ? -0.995 -8.461 -6.188 1 89.62 364 PHE A O 1
ATOM 2672 N N . MET A 1 365 ? 1.117 -8.883 -6.672 1 89.06 365 MET A N 1
ATOM 2673 C CA . MET A 1 365 ? 1.387 -9.305 -5.301 1 89.06 365 MET A CA 1
ATOM 2674 C C . MET A 1 365 ? 1.193 -8.141 -4.328 1 89.06 365 MET A C 1
ATOM 2676 O O . MET A 1 365 ? 0.559 -8.297 -3.285 1 89.06 365 MET A O 1
ATOM 2680 N N . ILE A 1 366 ? 1.723 -7.012 -4.648 1 95.44 366 ILE A N 1
ATOM 2681 C CA . ILE A 1 366 ? 1.648 -5.844 -3.781 1 95.44 366 ILE A CA 1
ATOM 2682 C C . ILE A 1 366 ? 0.193 -5.414 -3.617 1 95.44 366 ILE A C 1
ATOM 2684 O O . ILE A 1 366 ? -0.277 -5.203 -2.498 1 95.44 366 ILE A O 1
ATOM 2688 N N . VAL A 1 367 ? -0.494 -5.32 -4.703 1 94.38 367 VAL A N 1
ATOM 2689 C CA . VAL A 1 367 ? -1.877 -4.855 -4.672 1 94.38 367 VAL A CA 1
ATOM 2690 C C . VAL A 1 367 ? -2.746 -5.867 -3.928 1 94.38 367 VAL A C 1
ATOM 2692 O O . VAL A 1 367 ? -3.623 -5.484 -3.15 1 94.38 367 VAL A O 1
ATOM 2695 N N . ALA A 1 368 ? -2.529 -7.121 -4.137 1 88.25 368 ALA A N 1
ATOM 2696 C CA . ALA A 1 368 ? -3.271 -8.156 -3.426 1 88.25 368 ALA A CA 1
ATOM 2697 C C . ALA A 1 368 ? -3.061 -8.039 -1.918 1 88.25 368 ALA A C 1
ATOM 2699 O O . ALA A 1 368 ? -3.994 -8.242 -1.138 1 88.25 368 ALA A O 1
ATOM 2700 N N . GLY A 1 369 ? -1.851 -7.82 -1.524 1 91.56 369 GLY A N 1
ATOM 2701 C CA . GLY A 1 369 ? -1.57 -7.633 -0.11 1 91.56 369 GLY A CA 1
ATOM 2702 C C . GLY A 1 369 ? -2.369 -6.504 0.512 1 91.56 369 GLY A C 1
ATOM 2703 O O . GLY A 1 369 ? -2.986 -6.676 1.564 1 91.56 369 GLY A O 1
ATOM 2704 N N . PHE A 1 370 ? -2.42 -5.395 -0.132 1 94.44 370 PHE A N 1
ATOM 2705 C CA . PHE A 1 370 ? -3.137 -4.246 0.409 1 94.44 370 PHE A CA 1
ATOM 2706 C C . PHE A 1 370 ? -4.645 -4.473 0.357 1 94.44 370 PHE A C 1
ATOM 2708 O O . PHE A 1 370 ? -5.379 -3.988 1.218 1 94.44 370 PHE A O 1
ATOM 2715 N N . GLN A 1 371 ? -5.074 -5.223 -0.645 1 90 371 GLN A N 1
ATOM 2716 C CA . GLN A 1 371 ? -6.484 -5.59 -0.674 1 90 371 GLN A CA 1
ATOM 2717 C C . GLN A 1 371 ? -6.867 -6.402 0.561 1 90 371 GLN A C 1
ATOM 2719 O O . GLN A 1 371 ? -7.953 -6.223 1.117 1 90 371 GLN A O 1
ATOM 2724 N N . ILE A 1 372 ? -5.992 -7.258 0.933 1 86.5 372 ILE A N 1
ATOM 2725 C CA . ILE A 1 372 ? -6.238 -8.07 2.121 1 86.5 372 ILE A CA 1
ATOM 2726 C C . ILE A 1 372 ? -6.285 -7.172 3.355 1 86.5 372 ILE A C 1
ATOM 2728 O O . ILE A 1 372 ? -7.168 -7.316 4.203 1 86.5 372 ILE A O 1
ATOM 2732 N N . ILE A 1 373 ? -5.371 -6.238 3.469 1 92.38 373 ILE A N 1
ATOM 2733 C CA . ILE A 1 373 ? -5.301 -5.324 4.602 1 92.38 373 ILE A CA 1
ATOM 2734 C C . ILE A 1 373 ? -6.598 -4.527 4.707 1 92.38 373 ILE A C 1
ATOM 2736 O O . ILE A 1 373 ? -7.152 -4.367 5.797 1 92.38 373 ILE A O 1
ATOM 2740 N N . MET A 1 374 ? -7.129 -4.051 3.562 1 88.94 374 MET A N 1
ATOM 2741 C CA . MET A 1 374 ? -8.234 -3.098 3.541 1 88.94 374 MET A CA 1
ATOM 2742 C C . MET A 1 374 ? -9.578 -3.824 3.541 1 88.94 374 MET A C 1
ATOM 2744 O O . MET A 1 374 ? -10.633 -3.197 3.4 1 88.94 374 MET A O 1
ATOM 2748 N N . SER A 1 375 ? -9.523 -5.066 3.65 1 80.25 375 SER A N 1
ATOM 2749 C CA . SER A 1 375 ? -10.766 -5.828 3.721 1 80.25 375 SER A CA 1
ATOM 2750 C C . SER A 1 375 ? -11.523 -5.543 5.012 1 80.25 375 SER A C 1
ATOM 2752 O O . SER A 1 375 ? -12.719 -5.832 5.117 1 80.25 375 SER A O 1
ATOM 2754 N N . ARG A 1 376 ? -10.805 -4.945 5.938 1 73 376 ARG A N 1
ATOM 2755 C CA . ARG A 1 376 ? -11.414 -4.543 7.199 1 73 376 ARG A CA 1
ATOM 2756 C C . ARG A 1 376 ? -11.266 -3.041 7.422 1 73 376 ARG A C 1
ATOM 2758 O O . ARG A 1 376 ? -10.383 -2.404 6.844 1 73 376 ARG A O 1
ATOM 2765 N N . MET A 1 377 ? -12.195 -2.525 8.164 1 73.06 377 MET A N 1
ATOM 2766 C CA . MET A 1 377 ? -12.086 -1.111 8.516 1 73.06 377 MET A CA 1
ATOM 2767 C C . MET A 1 377 ? -10.844 -0.855 9.367 1 73.06 377 MET A C 1
ATOM 2769 O O . MET A 1 377 ? -10.531 -1.644 10.258 1 73.06 377 MET A O 1
ATOM 2773 N N . LEU A 1 378 ? -10.203 0.268 9.008 1 76.38 378 LEU A N 1
ATOM 2774 C CA . LEU A 1 378 ? -8.953 0.545 9.703 1 76.38 378 LEU A CA 1
ATOM 2775 C C . LEU A 1 378 ? -9.156 1.623 10.766 1 76.38 378 LEU A C 1
ATOM 2777 O O . LEU A 1 378 ? -9.844 2.617 10.523 1 76.38 378 LEU A O 1
ATOM 2781 N N . ASP A 1 379 ? -8.711 1.316 12.008 1 82.5 379 ASP A N 1
ATOM 2782 C CA . ASP A 1 379 ? -8.594 2.283 13.094 1 82.5 379 ASP A CA 1
ATOM 2783 C C . ASP A 1 379 ? -7.133 2.66 13.336 1 82.5 379 ASP A C 1
ATOM 2785 O O . ASP A 1 379 ? -6.254 2.305 12.547 1 82.5 379 ASP A O 1
ATOM 2789 N N . ALA A 1 380 ? -6.957 3.426 14.344 1 84.69 380 ALA A N 1
ATOM 2790 C CA . ALA A 1 380 ? -5.602 3.891 14.625 1 84.69 380 ALA A CA 1
ATOM 2791 C C . ALA A 1 380 ? -4.66 2.719 14.883 1 84.69 380 ALA A C 1
ATOM 2793 O O . ALA A 1 380 ? -3.527 2.703 14.398 1 84.69 380 ALA A O 1
ATOM 2794 N N . ARG A 1 381 ? -5.184 1.811 15.609 1 88.62 381 ARG A N 1
ATOM 2795 C CA . ARG A 1 381 ? -4.387 0.632 15.938 1 88.62 381 ARG A CA 1
ATOM 2796 C C . ARG A 1 381 ? -3.922 -0.082 14.672 1 88.62 381 ARG A C 1
ATOM 2798 O O . ARG A 1 381 ? -2.734 -0.38 14.523 1 88.62 381 ARG A O 1
ATOM 2805 N N . ARG A 1 382 ? -4.812 -0.313 13.805 1 91 382 ARG A N 1
ATOM 2806 C CA . ARG A 1 382 ? -4.504 -1.039 12.578 1 91 382 ARG A CA 1
ATOM 2807 C C . ARG A 1 382 ? -3.65 -0.193 11.641 1 91 382 ARG A C 1
ATOM 2809 O O . ARG A 1 382 ? -2.818 -0.723 10.898 1 91 382 ARG A O 1
ATOM 2816 N N . THR A 1 383 ? -3.857 1.079 11.719 1 93.81 383 THR A N 1
ATOM 2817 C CA . THR A 1 383 ? -3.031 1.986 10.93 1 93.81 383 THR A CA 1
ATOM 2818 C C . THR A 1 383 ? -1.562 1.861 11.328 1 93.81 383 THR A C 1
ATOM 2820 O O . THR A 1 383 ? -0.688 1.759 10.461 1 93.81 383 THR A O 1
ATOM 2823 N N . PHE A 1 384 ? -1.305 1.843 12.609 1 95.94 384 PHE A N 1
ATOM 2824 C CA . PHE A 1 384 ? 0.072 1.729 13.078 1 95.94 384 PHE A CA 1
ATOM 2825 C C . PHE A 1 384 ? 0.604 0.319 12.859 1 95.94 384 PHE A C 1
ATOM 2827 O O . PHE A 1 384 ? 1.794 0.133 12.594 1 95.94 384 PHE A O 1
ATOM 2834 N N . LEU A 1 385 ? -0.313 -0.607 12.977 1 95.62 385 LEU A N 1
ATOM 2835 C CA . LEU A 1 385 ? 0.056 -2.004 12.766 1 95.62 385 LEU A CA 1
ATOM 2836 C C . LEU A 1 385 ? 0.602 -2.215 11.359 1 95.62 385 LEU A C 1
ATOM 2838 O O . LEU A 1 385 ? 1.506 -3.027 11.156 1 95.62 385 LEU A O 1
ATOM 2842 N N . VAL A 1 386 ? 0.098 -1.486 10.422 1 96.94 386 VAL A N 1
ATOM 2843 C CA . VAL A 1 386 ? 0.514 -1.626 9.023 1 96.94 386 VAL A CA 1
ATOM 2844 C C . VAL A 1 386 ? 1.589 -0.591 8.703 1 96.94 386 VAL A C 1
ATOM 2846 O O . VAL A 1 386 ? 2.627 -0.924 8.125 1 96.94 386 VAL A O 1
ATOM 2849 N N . GLY A 1 387 ? 1.345 0.612 9.133 1 97.88 387 GLY A N 1
ATOM 2850 C CA . GLY A 1 387 ? 2.178 1.737 8.742 1 97.88 387 GLY A CA 1
ATOM 2851 C C . GLY A 1 387 ? 3.6 1.637 9.258 1 97.88 387 GLY A C 1
ATOM 2852 O O . GLY A 1 387 ? 4.559 1.755 8.492 1 97.88 387 GLY A O 1
ATOM 2853 N N . ILE A 1 388 ? 3.789 1.397 10.523 1 98.06 388 ILE A N 1
ATOM 2854 C CA . ILE A 1 388 ? 5.102 1.446 11.156 1 98.06 388 ILE A CA 1
ATOM 2855 C C . ILE A 1 388 ? 5.984 0.328 10.602 1 98.06 388 ILE A C 1
ATOM 2857 O O . ILE A 1 388 ? 7.109 0.576 10.164 1 98.06 388 ILE A O 1
ATOM 2861 N N . PRO A 1 389 ? 5.492 -0.914 10.531 1 98.06 389 PRO A N 1
ATOM 2862 C CA . PRO A 1 389 ? 6.328 -1.967 9.961 1 98.06 389 PRO A CA 1
ATOM 2863 C C . PRO A 1 389 ? 6.672 -1.714 8.492 1 98.06 389 PRO A C 1
ATOM 2865 O O . PRO A 1 389 ? 7.781 -2.023 8.047 1 98.06 389 PRO A O 1
ATOM 2868 N N . LEU A 1 390 ? 5.719 -1.228 7.73 1 98.12 390 LEU A N 1
ATOM 2869 C CA . LEU A 1 390 ? 5.98 -0.902 6.332 1 98.12 390 LEU A CA 1
ATOM 2870 C C . LEU A 1 390 ? 7.102 0.124 6.215 1 98.12 390 LEU A C 1
ATOM 2872 O O . LEU A 1 390 ? 8.008 -0.034 5.395 1 98.12 390 LEU A O 1
ATOM 2876 N N . ILE A 1 391 ? 7.043 1.177 7.055 1 97.94 391 ILE A N 1
ATOM 2877 C CA . ILE A 1 391 ? 8.031 2.248 7.051 1 97.94 391 ILE A CA 1
ATOM 2878 C C . ILE A 1 391 ? 9.406 1.683 7.414 1 97.94 391 ILE A C 1
ATOM 2880 O O . ILE A 1 391 ? 10.391 1.945 6.723 1 97.94 391 ILE A O 1
ATOM 2884 N N . MET A 1 392 ? 9.453 0.906 8.438 1 96.81 392 MET A N 1
ATOM 2885 C CA . MET A 1 392 ? 10.711 0.332 8.891 1 96.81 392 MET A CA 1
ATOM 2886 C C . MET A 1 392 ? 11.281 -0.628 7.848 1 96.81 392 MET A C 1
ATOM 2888 O O . MET A 1 392 ? 12.484 -0.645 7.605 1 96.81 392 MET A O 1
ATOM 2892 N N . GLY A 1 393 ? 10.438 -1.421 7.27 1 95.94 393 GLY A N 1
ATOM 2893 C CA . GLY A 1 393 ? 10.883 -2.314 6.211 1 95.94 393 GLY A CA 1
ATOM 2894 C C . GLY A 1 393 ? 11.461 -1.584 5.012 1 95.94 393 GLY A C 1
ATOM 2895 O O . GLY A 1 393 ? 12.547 -1.919 4.539 1 95.94 393 GLY A O 1
ATOM 2896 N N . LEU A 1 394 ? 10.789 -0.585 4.527 1 96.5 394 LEU A N 1
ATOM 2897 C CA . LEU A 1 394 ? 11.227 0.184 3.371 1 96.5 394 LEU A CA 1
ATOM 2898 C C . LEU A 1 394 ? 12.539 0.9 3.666 1 96.5 394 LEU A C 1
ATOM 2900 O O . LEU A 1 394 ? 13.336 1.147 2.756 1 96.5 394 LEU A O 1
ATOM 2904 N N . SER A 1 395 ? 12.773 1.217 4.922 1 94.69 395 SER A N 1
ATOM 2905 C CA . SER A 1 395 ? 13.977 1.95 5.297 1 94.69 395 SER A CA 1
ATOM 2906 C C . SER A 1 395 ? 15.234 1.111 5.062 1 94.69 395 SER A C 1
ATOM 2908 O O . SER A 1 395 ? 16.312 1.654 4.828 1 94.69 395 SER A O 1
ATOM 2910 N N . VAL A 1 396 ? 15.117 -0.203 5.105 1 91.75 396 VAL A N 1
ATOM 2911 C CA . VAL A 1 396 ? 16.25 -1.093 4.891 1 91.75 396 VAL A CA 1
ATOM 2912 C C . VAL A 1 396 ? 16.797 -0.902 3.477 1 91.75 396 VAL A C 1
ATOM 2914 O O . VAL A 1 396 ? 18.016 -0.859 3.273 1 91.75 396 VAL A O 1
ATOM 2917 N N . ASP A 1 397 ? 15.906 -0.762 2.541 1 89.31 397 ASP A N 1
ATOM 2918 C CA . ASP A 1 397 ? 16.297 -0.612 1.145 1 89.31 397 ASP A CA 1
ATOM 2919 C C . ASP A 1 397 ? 16.641 0.843 0.822 1 89.31 397 ASP A C 1
ATOM 2921 O O . ASP A 1 397 ? 17.547 1.115 0.029 1 89.31 397 ASP A O 1
ATOM 2925 N N . ALA A 1 398 ? 15.977 1.775 1.438 1 88.81 398 ALA A N 1
ATOM 2926 C CA . ALA A 1 398 ? 16.109 3.193 1.117 1 88.81 398 ALA A CA 1
ATOM 2927 C C . ALA A 1 398 ? 17.391 3.775 1.709 1 88.81 398 ALA A C 1
ATOM 2929 O O . ALA A 1 398 ? 17.938 4.738 1.175 1 88.81 398 ALA A O 1
ATOM 2930 N N . LEU A 1 399 ? 17.797 3.273 2.867 1 89.25 399 LEU A N 1
ATOM 2931 C CA . LEU A 1 399 ? 19 3.752 3.549 1 89.25 399 LEU A CA 1
ATOM 2932 C C . LEU A 1 399 ? 19.969 2.604 3.816 1 89.25 399 LEU A C 1
ATOM 2934 O O . LEU A 1 399 ? 20.094 2.143 4.953 1 89.25 399 LEU A O 1
ATOM 2938 N N . PRO A 1 400 ? 20.719 2.305 2.738 1 83.19 400 PRO A N 1
ATOM 2939 C CA . PRO A 1 400 ? 21.656 1.193 2.938 1 83.19 400 PRO A CA 1
ATOM 2940 C C . PRO A 1 400 ? 22.625 1.444 4.082 1 83.19 400 PRO A C 1
ATOM 2942 O O . PRO A 1 400 ? 23.141 2.557 4.227 1 83.19 400 PRO A O 1
ATOM 2945 N N . GLY A 1 401 ? 22.812 0.556 4.984 1 83.75 401 GLY A N 1
ATOM 2946 C CA . GLY A 1 401 ? 23.781 0.654 6.07 1 83.75 401 GLY A CA 1
ATOM 2947 C C . GLY A 1 401 ? 23.172 1.21 7.348 1 83.75 401 GLY A C 1
ATOM 2948 O O . GLY A 1 401 ? 23.844 1.274 8.383 1 83.75 401 GLY A O 1
ATOM 2949 N N . LEU A 1 402 ? 21.922 1.622 7.309 1 85.5 402 LEU A N 1
ATOM 2950 C CA . LEU A 1 402 ? 21.266 2.219 8.461 1 85.5 402 LEU A CA 1
ATOM 2951 C C . LEU A 1 402 ? 21.328 1.291 9.672 1 85.5 402 LEU A C 1
ATOM 2953 O O . LEU A 1 402 ? 21.484 1.754 10.805 1 85.5 402 LEU A O 1
ATOM 2957 N N . TYR A 1 403 ? 21.344 -0.029 9.438 1 87.25 403 TYR A N 1
ATOM 2958 C CA . TYR A 1 403 ? 21.234 -0.986 10.531 1 87.25 403 TYR A CA 1
ATOM 2959 C C . TYR A 1 403 ? 22.516 -1.779 10.703 1 87.25 403 TYR A C 1
ATOM 2961 O O . TYR A 1 403 ? 22.516 -2.871 11.273 1 87.25 403 TYR A O 1
ATOM 2969 N N . ASP A 1 404 ? 23.656 -1.359 10.195 1 84.25 404 ASP A N 1
ATOM 2970 C CA . ASP A 1 404 ? 24.938 -2.039 10.305 1 84.25 404 ASP A CA 1
ATOM 2971 C C . ASP A 1 404 ? 25.391 -2.123 11.758 1 84.25 404 ASP A C 1
ATOM 2973 O O . ASP A 1 404 ? 26.125 -3.045 12.141 1 84.25 404 ASP A O 1
ATOM 2977 N N . GLY A 1 405 ? 24.938 -1.331 12.664 1 81.5 405 GLY A N 1
ATOM 2978 C CA . GLY A 1 405 ? 25.406 -1.295 14.039 1 81.5 405 GLY A CA 1
ATOM 2979 C C . GLY A 1 405 ? 24.562 -2.133 14.984 1 81.5 405 GLY A C 1
ATOM 2980 O O . GLY A 1 405 ? 24.844 -2.197 16.188 1 81.5 405 GLY A O 1
ATOM 2981 N N . VAL A 1 406 ? 23.719 -2.941 14.406 1 85.44 406 VAL A N 1
ATOM 2982 C CA . VAL A 1 406 ? 22.844 -3.748 15.258 1 85.44 406 VAL A CA 1
ATOM 2983 C C . VAL A 1 406 ? 23.609 -4.984 15.742 1 85.44 406 VAL A C 1
ATOM 2985 O O . VAL A 1 406 ? 24.453 -5.516 15.031 1 85.44 406 VAL A O 1
ATOM 2988 N N . PRO A 1 407 ? 23.344 -5.418 16.953 1 86.12 407 PRO A N 1
ATOM 2989 C CA . PRO A 1 407 ? 23.984 -6.625 17.469 1 86.12 407 PRO A CA 1
ATOM 2990 C C . PRO A 1 407 ? 23.797 -7.832 16.547 1 86.12 407 PRO A C 1
ATOM 2992 O O . PRO A 1 407 ? 22.719 -8 15.969 1 86.12 407 PRO A O 1
ATOM 2995 N N . PRO A 1 408 ? 24.766 -8.648 16.469 1 83.62 408 PRO A N 1
ATOM 2996 C CA . PRO A 1 408 ? 24.734 -9.789 15.555 1 83.62 408 PRO A CA 1
ATOM 2997 C C . PRO A 1 408 ? 23.531 -10.695 15.766 1 83.62 408 PRO A C 1
ATOM 2999 O O . PRO A 1 408 ? 22.984 -11.242 14.797 1 83.62 408 PRO A O 1
ATOM 3002 N N . ILE A 1 409 ? 23.062 -10.805 16.953 1 83.06 409 ILE A N 1
ATOM 3003 C CA . ILE A 1 409 ? 21.953 -11.695 17.266 1 83.06 409 ILE A CA 1
ATOM 3004 C C . ILE A 1 409 ? 20.688 -11.18 16.594 1 83.06 409 ILE A C 1
ATOM 3006 O O . ILE A 1 409 ? 19.797 -11.969 16.25 1 83.06 409 ILE A O 1
ATOM 3010 N N . LEU A 1 410 ? 20.641 -9.867 16.266 1 88.31 410 LEU A N 1
ATOM 3011 C CA . LEU A 1 410 ? 19.453 -9.266 15.68 1 88.31 410 LEU A CA 1
ATOM 3012 C C . LEU A 1 410 ? 19.641 -9.016 14.188 1 88.31 410 LEU A C 1
ATOM 3014 O O . LEU A 1 410 ? 18.703 -8.633 13.492 1 88.31 410 LEU A O 1
ATOM 3018 N N . ALA A 1 411 ? 20.797 -9.328 13.703 1 86.31 411 ALA A N 1
ATOM 3019 C CA . ALA A 1 411 ? 21.172 -9.023 12.32 1 86.31 411 ALA A CA 1
ATOM 3020 C C . ALA A 1 411 ? 20.203 -9.672 11.336 1 86.31 411 ALA A C 1
ATOM 3022 O O . ALA A 1 411 ? 19.812 -9.055 10.336 1 86.31 411 ALA A O 1
ATOM 3023 N N . PRO A 1 412 ? 19.719 -10.898 11.617 1 82.12 412 PRO A N 1
ATOM 3024 C CA . PRO A 1 412 ? 18.812 -11.523 10.656 1 82.12 412 PRO A CA 1
ATOM 3025 C C . PRO A 1 412 ? 17.5 -10.766 10.5 1 82.12 412 PRO A C 1
ATOM 3027 O O . PRO A 1 412 ? 16.906 -10.766 9.414 1 82.12 412 PRO A O 1
ATOM 3030 N N . VAL A 1 413 ? 17.078 -10.086 11.492 1 87.62 413 VAL A N 1
ATOM 3031 C CA . VAL A 1 413 ? 15.828 -9.32 11.461 1 87.62 413 VAL A CA 1
ATOM 3032 C C . VAL A 1 413 ? 15.977 -8.125 10.5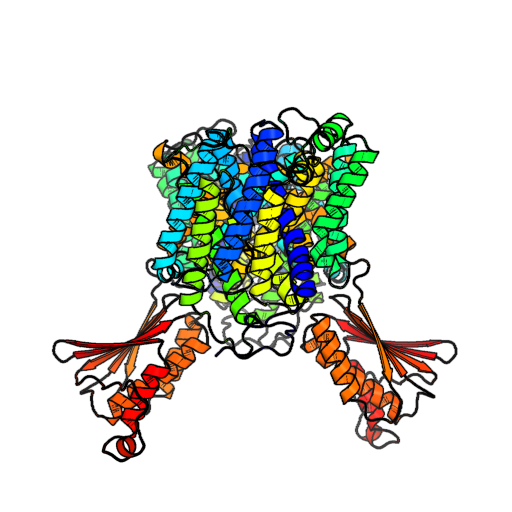31 1 87.62 413 VAL A C 1
ATOM 3034 O O . VAL A 1 413 ? 15.039 -7.762 9.82 1 87.62 413 VAL A O 1
ATOM 3037 N N . PHE A 1 414 ? 17.188 -7.59 10.484 1 88.25 414 PHE A N 1
ATOM 3038 C CA . PHE A 1 414 ? 17.422 -6.344 9.766 1 88.25 414 PHE A CA 1
ATOM 3039 C C . PHE A 1 414 ? 18.078 -6.613 8.414 1 88.25 414 PHE A C 1
ATOM 3041 O O . PHE A 1 414 ? 18.5 -5.684 7.723 1 88.25 414 PHE A O 1
ATOM 3048 N N . SER A 1 415 ? 18.156 -7.898 8.023 1 82.88 415 SER A N 1
ATOM 3049 C CA . SER A 1 415 ? 18.906 -8.297 6.836 1 82.88 415 SER A CA 1
ATOM 3050 C C . SER A 1 415 ? 18.109 -7.988 5.566 1 82.88 415 SER A C 1
ATOM 3052 O O . SER A 1 415 ? 18.688 -7.895 4.48 1 82.88 415 SER A O 1
ATOM 3054 N N . SER A 1 416 ? 16.812 -7.887 5.719 1 86.19 416 SER A N 1
ATOM 3055 C CA . SER A 1 416 ? 15.977 -7.574 4.559 1 86.19 416 SER A CA 1
ATOM 3056 C C . SER A 1 416 ? 14.742 -6.777 4.965 1 86.19 416 SER A C 1
ATOM 3058 O O . SER A 1 416 ? 14.32 -6.82 6.125 1 86.19 416 SER A O 1
ATOM 3060 N N . SER A 1 417 ? 14.219 -6.043 3.992 1 92.44 417 SER A N 1
ATOM 3061 C CA . SER A 1 417 ? 12.992 -5.285 4.23 1 92.44 417 SER A CA 1
ATOM 3062 C C . SER A 1 417 ? 11.852 -6.203 4.645 1 92.44 417 SER A C 1
ATOM 3064 O O . SER A 1 417 ? 11.055 -5.855 5.516 1 92.44 417 SER A O 1
ATOM 3066 N N . LEU A 1 418 ? 11.82 -7.375 4.035 1 90.5 418 LEU A N 1
ATOM 3067 C CA . LEU A 1 418 ? 10.758 -8.344 4.305 1 90.5 418 LEU A CA 1
ATOM 3068 C C . LEU A 1 418 ? 10.844 -8.852 5.742 1 90.5 418 LEU A C 1
ATOM 3070 O O . LEU A 1 418 ? 9.836 -8.875 6.457 1 90.5 418 LEU A O 1
ATOM 3074 N N . SER A 1 419 ? 12.023 -9.273 6.16 1 89.25 419 SER A N 1
ATOM 3075 C CA . SER A 1 419 ? 12.195 -9.828 7.496 1 89.25 419 SER A CA 1
ATOM 3076 C C . SER A 1 419 ? 11.852 -8.805 8.57 1 89.25 419 SER A C 1
ATOM 3078 O O . SER A 1 419 ? 11.156 -9.117 9.539 1 89.25 419 SER A O 1
ATOM 3080 N N . LEU A 1 420 ? 12.352 -7.594 8.445 1 93.38 420 LEU A N 1
ATOM 3081 C CA . LEU A 1 420 ? 12.109 -6.562 9.453 1 93.38 420 LEU A CA 1
ATOM 3082 C C . LEU A 1 420 ? 10.625 -6.223 9.531 1 93.38 420 LEU A C 1
ATOM 3084 O O . LEU A 1 420 ? 10.055 -6.141 10.617 1 93.38 420 LEU A O 1
ATOM 3088 N N . ALA A 1 421 ? 10 -6.016 8.391 1 95.81 421 ALA A N 1
ATOM 3089 C CA . ALA A 1 421 ? 8.57 -5.688 8.367 1 95.81 421 ALA A CA 1
ATOM 3090 C C . ALA A 1 421 ? 7.742 -6.82 8.969 1 95.81 421 ALA A C 1
ATOM 3092 O O . ALA A 1 421 ? 6.801 -6.57 9.727 1 95.81 421 ALA A O 1
ATOM 3093 N N . ALA A 1 422 ? 8.07 -8.039 8.594 1 91.38 422 ALA A N 1
ATOM 3094 C CA . ALA A 1 422 ? 7.301 -9.203 9.039 1 91.38 422 ALA A CA 1
ATOM 3095 C C . ALA A 1 422 ? 7.41 -9.383 10.547 1 91.38 422 ALA A C 1
ATOM 3097 O O . ALA A 1 422 ? 6.406 -9.625 11.227 1 91.38 422 ALA A O 1
ATOM 3098 N N . VAL A 1 423 ? 8.594 -9.289 11.086 1 91.56 423 VAL A N 1
ATOM 3099 C CA . VAL A 1 423 ? 8.797 -9.469 12.523 1 91.56 423 VAL A CA 1
ATOM 3100 C C . VAL A 1 423 ? 8.086 -8.352 13.281 1 91.56 423 VAL A C 1
ATOM 3102 O O . VAL A 1 423 ? 7.402 -8.609 14.273 1 91.56 423 VAL A O 1
ATOM 3105 N N . LEU A 1 424 ? 8.258 -7.16 12.812 1 95.94 424 LEU A N 1
ATOM 3106 C CA . LEU A 1 424 ? 7.707 -6.012 13.523 1 95.94 424 LEU A CA 1
ATOM 3107 C C . LEU A 1 424 ? 6.18 -6.039 13.508 1 95.94 424 LEU A C 1
ATOM 3109 O O . LEU A 1 424 ? 5.539 -5.664 14.492 1 95.94 424 LEU A O 1
ATOM 3113 N N . VAL A 1 425 ? 5.602 -6.383 12.375 1 95.81 425 VAL A N 1
ATOM 3114 C CA . VAL A 1 425 ? 4.145 -6.379 12.305 1 95.81 425 VAL A CA 1
ATOM 3115 C C . VAL A 1 425 ? 3.574 -7.441 13.242 1 95.81 425 VAL A C 1
ATOM 3117 O O . VAL A 1 425 ? 2.541 -7.227 13.875 1 95.81 425 VAL A O 1
ATOM 3120 N N . VAL A 1 426 ? 4.164 -8.562 13.32 1 89.94 426 VAL A N 1
ATOM 3121 C CA . VAL A 1 426 ? 3.709 -9.617 14.219 1 89.94 426 VAL A CA 1
ATOM 3122 C C . VAL A 1 426 ? 3.877 -9.164 15.672 1 89.94 426 VAL A C 1
ATOM 3124 O O . VAL A 1 426 ? 2.98 -9.352 16.5 1 89.94 426 VAL A O 1
ATOM 3127 N N . LEU A 1 427 ? 5.047 -8.609 15.977 1 93.38 427 LEU A N 1
ATOM 3128 C CA . LEU A 1 427 ? 5.309 -8.141 17.328 1 93.38 427 LEU A CA 1
ATOM 3129 C C . LEU A 1 427 ? 4.305 -7.062 17.734 1 93.38 427 LEU A C 1
ATOM 3131 O O . LEU A 1 427 ? 3.797 -7.074 18.859 1 93.38 427 LEU A O 1
ATOM 3135 N N . LEU A 1 428 ? 4.086 -6.098 16.875 1 95.31 428 LEU A N 1
ATOM 3136 C CA . LEU A 1 428 ? 3.131 -5.035 17.172 1 95.31 428 LEU A CA 1
ATOM 3137 C C . LEU A 1 428 ? 1.721 -5.598 17.328 1 95.31 428 LEU A C 1
ATOM 3139 O O . LEU A 1 428 ? 0.942 -5.117 18.156 1 95.31 428 LEU A O 1
ATOM 3143 N N . ASN A 1 429 ? 1.403 -6.598 16.453 1 90.88 429 ASN A N 1
ATOM 3144 C CA . ASN A 1 429 ? 0.098 -7.238 16.578 1 90.88 429 ASN A CA 1
ATOM 3145 C C . ASN A 1 429 ? -0.099 -7.844 17.969 1 90.88 429 ASN A C 1
ATOM 3147 O O . ASN A 1 429 ? -1.173 -7.715 18.562 1 90.88 429 ASN A O 1
ATOM 3151 N N . LEU A 1 430 ? 0.881 -8.477 18.469 1 87.69 430 LEU A N 1
ATOM 3152 C CA . LEU A 1 430 ? 0.824 -9.086 19.797 1 87.69 430 LEU A CA 1
ATOM 3153 C C . LEU A 1 430 ? 0.771 -8.016 20.875 1 87.69 430 LEU A C 1
ATOM 3155 O O . LEU A 1 430 ? 0.034 -8.148 21.859 1 87.69 430 LEU A O 1
ATOM 3159 N N . LEU A 1 431 ? 1.542 -7 20.672 1 91.12 431 LEU A N 1
ATOM 3160 C CA . LEU A 1 431 ? 1.585 -5.914 21.641 1 91.12 431 LEU A CA 1
ATOM 3161 C C . LEU A 1 431 ? 0.243 -5.195 21.719 1 91.12 431 LEU A C 1
ATOM 3163 O O . LEU A 1 431 ? -0.224 -4.852 22.797 1 91.12 431 LEU A O 1
ATOM 3167 N N . PHE A 1 432 ? -0.326 -4.914 20.562 1 90 432 PHE A N 1
ATOM 3168 C CA . PHE A 1 432 ? -1.559 -4.137 20.5 1 90 432 PHE A CA 1
ATOM 3169 C C . PHE A 1 432 ? -2.738 -4.949 21.016 1 90 432 PHE A C 1
ATOM 3171 O O . PHE A 1 432 ? -3.805 -4.395 21.297 1 90 432 PHE A O 1
ATOM 3178 N N . ARG A 1 433 ? -2.6 -6.16 21.172 1 78 433 ARG A N 1
ATOM 3179 C CA . ARG A 1 433 ? -3.66 -7.008 21.703 1 78 433 ARG A CA 1
ATOM 3180 C C . ARG A 1 433 ? -3.764 -6.855 23.219 1 78 433 ARG A C 1
ATOM 3182 O O . ARG A 1 433 ? -4.789 -7.199 23.812 1 78 433 ARG A O 1
ATOM 3189 N N . ILE A 1 434 ? -2.73 -6.375 23.719 1 74.75 434 ILE A N 1
ATOM 3190 C CA . ILE A 1 434 ? -2.732 -6.191 25.156 1 74.75 434 ILE A CA 1
ATOM 3191 C C . ILE A 1 434 ? -3.736 -5.109 25.547 1 74.75 434 ILE A C 1
ATOM 3193 O O . ILE A 1 434 ? -3.697 -3.998 25.016 1 74.75 434 ILE A O 1
ATOM 3197 N N . GLY A 1 435 ? -4.699 -5.352 26.359 1 62.25 435 GLY A N 1
ATOM 3198 C CA . GLY A 1 435 ? -5.594 -4.363 26.953 1 62.25 435 GLY A CA 1
ATOM 3199 C C . GLY A 1 435 ? -6.844 -4.125 26.109 1 62.25 435 GLY A C 1
ATOM 3200 O O . GLY A 1 435 ? -7.609 -3.201 26.391 1 62.25 435 GLY A O 1
ATOM 3201 N N . ILE A 1 436 ? -7.027 -4.637 24.922 1 59.22 436 ILE A N 1
ATOM 3202 C CA . ILE A 1 436 ? -8.125 -4.27 24.031 1 59.22 436 ILE A CA 1
ATOM 3203 C C . ILE A 1 436 ? -9.398 -4.996 24.453 1 59.22 436 ILE A C 1
ATOM 3205 O O . ILE A 1 436 ? -10.477 -4.715 23.938 1 59.22 436 ILE A O 1
ATOM 3209 N N . SER A 1 437 ? -9.266 -5.812 25.25 1 60 437 SER A N 1
ATOM 3210 C CA . SER A 1 437 ? -10.5 -6.453 25.672 1 60 437 SER A CA 1
ATOM 3211 C C . SER A 1 437 ? -11.398 -5.477 26.422 1 60 437 SER A C 1
ATOM 3213 O O . SER A 1 437 ? -10.953 -4.809 27.359 1 60 437 SER A O 1
ATOM 3215 N N . LYS A 1 438 ? -12.445 -4.934 25.625 1 63.69 438 LYS A N 1
ATOM 3216 C CA . LYS A 1 438 ? -13.461 -4.117 26.297 1 63.69 438 LYS A CA 1
ATOM 3217 C C . LYS A 1 438 ? -14.5 -4.992 26.984 1 63.69 438 LYS A C 1
ATOM 3219 O O . LYS A 1 438 ? -14.906 -6.027 26.453 1 63.69 438 LYS A O 1
ATOM 3224 N N . ARG A 1 439 ? -14.648 -4.645 28.344 1 67 439 ARG A N 1
ATOM 3225 C CA . ARG A 1 439 ? -15.641 -5.383 29.109 1 67 439 ARG A CA 1
ATOM 3226 C C . ARG A 1 439 ? -16.719 -4.453 29.656 1 67 439 ARG A C 1
ATOM 3228 O O . ARG A 1 439 ? -16.422 -3.34 30.094 1 67 439 ARG A O 1
ATOM 3235 N N . VAL A 1 440 ? -17.859 -4.742 29.188 1 75.12 440 VAL A N 1
ATOM 3236 C CA . VAL A 1 440 ? -19 -4.027 29.75 1 75.12 440 VAL A CA 1
ATOM 3237 C C . VAL A 1 440 ? -19.922 -5.008 30.484 1 75.12 440 VAL A C 1
ATOM 3239 O O . VAL A 1 440 ? -19.906 -6.207 30.203 1 75.12 440 VAL A O 1
ATOM 3242 N N . ARG A 1 441 ? -20.656 -4.457 31.594 1 79.75 441 ARG A N 1
ATOM 3243 C CA . ARG A 1 441 ? -21.531 -5.289 32.406 1 79.75 441 ARG A CA 1
ATOM 3244 C C . ARG A 1 441 ? -22.969 -4.789 32.375 1 79.75 441 ARG A C 1
ATOM 3246 O O . ARG A 1 441 ? -23.219 -3.594 32.188 1 79.75 441 ARG A O 1
ATOM 3253 N N . LEU A 1 442 ? -23.859 -5.652 32.25 1 84.88 442 LEU A N 1
ATOM 3254 C CA . LEU A 1 442 ? -25.297 -5.414 32.375 1 84.88 442 LEU A CA 1
ATOM 3255 C C . LEU A 1 442 ? -25.922 -6.336 33.406 1 84.88 442 LEU A C 1
ATOM 3257 O O . LEU A 1 442 ? -25.625 -7.527 33.438 1 84.88 442 LEU A O 1
ATOM 3261 N N . VAL A 1 443 ? -26.688 -5.758 34.312 1 86.19 443 VAL A N 1
ATOM 3262 C CA . VAL A 1 443 ? -27.375 -6.562 35.312 1 86.19 443 VAL A CA 1
ATOM 3263 C C . VAL A 1 443 ? -28.828 -6.797 34.875 1 86.19 443 VAL A C 1
ATOM 3265 O O . VAL A 1 443 ? -29.531 -5.852 34.531 1 86.19 443 VAL A O 1
ATOM 3268 N N . LEU A 1 444 ? -29.203 -8.031 34.781 1 85.69 444 LEU A N 1
ATOM 3269 C CA . LEU A 1 444 ? -30.547 -8.422 34.406 1 85.69 444 LEU A CA 1
ATOM 3270 C C . LEU A 1 444 ? -31.297 -9.055 35.562 1 85.69 444 LEU A C 1
ATOM 3272 O O . LEU A 1 444 ? -30.703 -9.797 36.344 1 85.69 444 LEU A O 1
ATOM 3276 N N . ARG A 1 445 ? -32.594 -8.688 35.656 1 80.5 445 ARG A N 1
ATOM 3277 C CA . ARG A 1 445 ? -33.438 -9.297 36.688 1 80.5 445 ARG A CA 1
ATOM 3278 C C . ARG A 1 445 ? -34.312 -10.391 36.062 1 80.5 445 ARG A C 1
ATOM 3280 O O . ARG A 1 445 ? -35.031 -10.156 35.094 1 80.5 445 ARG A O 1
ATOM 3287 N N . PRO A 1 446 ? -34.312 -11.539 36.719 1 74.81 446 PRO A N 1
ATOM 3288 C CA . PRO A 1 446 ? -35.156 -12.617 36.188 1 74.81 446 PRO A CA 1
ATOM 3289 C C . PRO A 1 446 ? -36.656 -12.281 36.25 1 74.81 446 PRO A C 1
ATOM 3291 O O . PRO A 1 446 ? -37.094 -11.648 37.219 1 74.81 446 PRO A O 1
ATOM 3294 N N . GLY A 1 447 ? -37.406 -12.625 35.188 1 68.25 447 GLY A N 1
ATOM 3295 C CA . GLY A 1 447 ? -38.844 -12.43 35.188 1 68.25 447 GLY A CA 1
ATOM 3296 C C . GLY A 1 447 ? -39.281 -11.164 34.469 1 68.25 447 GLY A C 1
ATOM 3297 O O . GLY A 1 447 ? -40.469 -10.977 34.188 1 68.25 447 GLY A O 1
ATOM 3298 N N . VAL A 1 448 ? -38.406 -10.211 34.312 1 66.62 448 VAL A N 1
ATOM 3299 C CA . VAL A 1 448 ? -38.75 -8.984 33.594 1 66.62 448 VAL A CA 1
ATOM 3300 C C . VAL A 1 448 ? -38.375 -9.148 32.125 1 66.62 448 VAL A C 1
ATOM 3302 O O . VAL A 1 448 ? -37.406 -9.82 31.766 1 66.62 448 VAL A O 1
ATOM 3305 N N . ASP A 1 449 ? -39.438 -8.906 31.281 1 64.88 449 ASP A N 1
ATOM 3306 C CA . ASP A 1 449 ? -39.156 -8.945 29.844 1 64.88 449 ASP A CA 1
ATOM 3307 C C . ASP A 1 449 ? -38.062 -7.949 29.469 1 64.88 449 ASP A C 1
ATOM 3309 O O . ASP A 1 449 ? -38.312 -6.754 29.344 1 64.88 449 ASP A O 1
ATOM 3313 N N . ASP A 1 450 ? -36.844 -8.477 29.438 1 72.88 450 ASP A N 1
ATOM 3314 C CA . ASP A 1 450 ? -35.688 -7.617 29.25 1 72.88 450 ASP A CA 1
ATOM 3315 C C . ASP A 1 450 ? -35.094 -7.812 27.844 1 72.88 450 ASP A C 1
ATOM 3317 O O . ASP A 1 450 ? -33.906 -7.477 27.609 1 72.88 450 ASP A O 1
ATOM 3321 N N . ALA A 1 451 ? -35.875 -8.328 27.031 1 79.88 451 ALA A N 1
ATOM 3322 C CA . ALA A 1 451 ? -35.375 -8.578 25.688 1 79.88 451 ALA A CA 1
ATOM 3323 C C . ALA A 1 451 ? -34.906 -7.277 25.016 1 79.88 451 ALA A C 1
ATOM 3325 O O . ALA A 1 451 ? -33.875 -7.242 24.375 1 79.88 451 ALA A O 1
ATOM 3326 N N . ASP A 1 452 ? -35.688 -6.301 25.344 1 79.75 452 ASP A N 1
ATOM 3327 C CA . ASP A 1 452 ? -35.375 -5.008 24.75 1 79.75 452 ASP A CA 1
ATOM 3328 C C . ASP A 1 452 ? -34.094 -4.438 25.359 1 79.75 452 ASP A C 1
ATOM 3330 O O . ASP A 1 452 ? -33.281 -3.826 24.656 1 79.75 452 ASP A O 1
ATOM 3334 N N . SER A 1 453 ? -33.969 -4.707 26.594 1 81.25 453 SER A N 1
ATOM 3335 C CA . SER A 1 453 ? -32.781 -4.203 27.266 1 81.25 453 SER A CA 1
ATOM 3336 C C . SER A 1 453 ? -31.516 -4.895 26.766 1 81.25 453 SER A C 1
ATOM 3338 O O . SER A 1 453 ? -30.484 -4.246 26.547 1 81.25 453 SER A O 1
ATOM 3340 N N . ILE A 1 454 ? -31.656 -6.137 26.578 1 87.5 454 ILE A N 1
ATOM 3341 C CA . ILE A 1 454 ? -30.531 -6.914 26.062 1 87.5 454 ILE A CA 1
ATOM 3342 C C . ILE A 1 454 ? -30.203 -6.457 24.641 1 87.5 454 ILE A C 1
ATOM 3344 O O . ILE A 1 454 ? -29.031 -6.223 24.312 1 87.5 454 ILE A O 1
ATOM 3348 N N . PHE A 1 455 ? -31.25 -6.293 23.922 1 85.12 455 PHE A N 1
ATOM 3349 C CA . PHE A 1 455 ? -31.078 -5.855 22.547 1 85.12 455 PHE A CA 1
ATOM 3350 C C . PHE A 1 455 ? -30.406 -4.492 22.484 1 85.12 455 PHE A C 1
ATOM 3352 O O . PHE A 1 455 ? -29.391 -4.324 21.781 1 85.12 455 PHE A O 1
ATOM 3359 N N . ASN A 1 456 ? -30.938 -3.594 23.234 1 80.56 456 ASN A N 1
ATOM 3360 C CA . ASN A 1 456 ? -30.406 -2.232 23.219 1 80.56 456 ASN A CA 1
ATOM 3361 C C . ASN A 1 456 ? -28.969 -2.174 23.719 1 80.56 456 ASN A C 1
ATOM 3363 O O . ASN A 1 456 ? -28.141 -1.446 23.172 1 80.56 456 ASN A O 1
ATOM 3367 N N . PHE A 1 457 ? -28.688 -2.955 24.672 1 85.19 457 PHE A N 1
ATOM 3368 C CA . PHE A 1 457 ? -27.375 -2.982 25.297 1 85.19 457 PHE A CA 1
ATOM 3369 C C . PHE A 1 457 ? -26.328 -3.523 24.328 1 85.19 457 PHE A C 1
ATOM 3371 O O . PHE A 1 457 ? -25.297 -2.887 24.094 1 85.19 457 PHE A O 1
ATOM 3378 N N . LEU A 1 458 ? -26.672 -4.598 23.703 1 85.81 458 LEU A N 1
ATOM 3379 C CA . LEU A 1 458 ? -25.719 -5.262 22.828 1 85.81 458 LEU A CA 1
ATOM 3380 C C . LEU A 1 458 ? -25.578 -4.52 21.5 1 85.81 458 LEU A C 1
ATOM 3382 O O . LEU A 1 458 ? -24.484 -4.453 20.938 1 85.81 458 LEU A O 1
ATOM 3386 N N . GLU A 1 459 ? -26.656 -4.043 21.047 1 79.88 459 GLU A N 1
ATOM 3387 C CA . GLU A 1 459 ? -26.594 -3.27 19.812 1 79.88 459 GLU A CA 1
ATOM 3388 C C . GLU A 1 459 ? -25.75 -2.014 19.984 1 79.88 459 GLU A C 1
ATOM 3390 O O . GLU A 1 459 ? -24.922 -1.697 19.141 1 79.88 459 GLU A O 1
ATOM 3395 N N . ARG A 1 460 ? -25.969 -1.401 21.109 1 75.62 460 ARG A N 1
ATOM 3396 C CA . ARG A 1 460 ? -25.203 -0.192 21.406 1 75.62 460 ARG A CA 1
ATOM 3397 C C . ARG A 1 460 ? -23.719 -0.503 21.547 1 75.62 460 ARG A C 1
ATOM 3399 O O . ARG A 1 460 ? -22.875 0.204 20.984 1 75.62 460 ARG A O 1
ATOM 3406 N N . GLN A 1 461 ? -23.453 -1.523 22.281 1 78.38 461 GLN A N 1
ATOM 3407 C CA . GLN A 1 461 ? -22.062 -1.882 22.516 1 78.38 461 GLN A CA 1
ATOM 3408 C C . GLN A 1 461 ? -21.391 -2.395 21.25 1 78.38 461 GLN A C 1
ATOM 3410 O O . GLN A 1 461 ? -20.234 -2.088 20.984 1 78.38 461 GLN A O 1
ATOM 3415 N N . GLY A 1 462 ? -22.172 -3.141 20.562 1 76.81 462 GLY A N 1
ATOM 3416 C CA . GLY A 1 462 ? -21.656 -3.627 19.297 1 76.81 462 GLY A CA 1
ATOM 3417 C C . GLY A 1 462 ? -21.266 -2.514 18.344 1 76.81 462 GLY A C 1
ATOM 3418 O O . GLY A 1 462 ? -20.203 -2.562 17.734 1 76.81 462 GLY A O 1
ATOM 3419 N N . SER A 1 463 ? -22.156 -1.603 18.344 1 68.31 463 SER A N 1
ATOM 3420 C CA . SER A 1 463 ? -21.891 -0.445 17.5 1 68.31 463 SER A CA 1
ATOM 3421 C C . SER A 1 463 ? -20.688 0.34 18 1 68.31 463 SER A C 1
ATOM 3423 O O . SER A 1 463 ? -19.828 0.748 17.203 1 68.31 463 SER A O 1
ATOM 3425 N N . ALA A 1 464 ? -20.688 0.404 19.297 1 65.81 464 ALA A N 1
ATOM 3426 C CA . ALA A 1 464 ? -19.609 1.149 19.922 1 65.81 464 ALA A CA 1
ATOM 3427 C C . ALA A 1 464 ? -18.266 0.464 19.688 1 65.81 464 ALA A C 1
ATOM 3429 O O . ALA A 1 464 ? -17.234 1.131 19.531 1 65.81 464 ALA A O 1
ATOM 3430 N N . TRP A 1 465 ? -18.344 -0.847 19.625 1 67.62 465 TRP A N 1
ATOM 3431 C CA . TRP A 1 465 ? -17.125 -1.641 19.5 1 67.62 465 TRP A CA 1
ATOM 3432 C C . TRP A 1 465 ? -16.812 -1.92 18.031 1 67.62 465 TRP A C 1
ATOM 3434 O O . TRP A 1 465 ? -15.742 -2.463 17.719 1 67.62 465 TRP A O 1
ATOM 3444 N N . GLY A 1 466 ? -17.672 -1.514 17.188 1 63.56 466 GLY A N 1
ATOM 3445 C CA . GLY A 1 466 ? -17.484 -1.805 15.773 1 63.56 466 GLY A CA 1
ATOM 3446 C C . GLY A 1 466 ? -17.578 -3.283 15.445 1 63.56 466 GLY A C 1
ATOM 3447 O O . GLY A 1 466 ? -16.891 -3.781 14.562 1 63.56 466 GLY A O 1
ATOM 3448 N N . ALA A 1 467 ? -18.312 -3.98 16.234 1 69.88 467 ALA A N 1
ATOM 3449 C CA . ALA A 1 467 ? -18.516 -5.41 16 1 69.88 467 ALA A CA 1
ATOM 3450 C C . ALA A 1 467 ? -19.469 -5.648 14.828 1 69.88 467 ALA A C 1
ATOM 3452 O O . ALA A 1 467 ? -20.328 -4.816 14.539 1 69.88 467 ALA A O 1
ATOM 3453 N N . ARG A 1 468 ? -19.203 -6.656 14.109 1 73.38 468 ARG A N 1
ATOM 3454 C CA . ARG A 1 468 ? -20.094 -7.031 13.008 1 73.38 468 ARG A CA 1
ATOM 3455 C C . ARG A 1 468 ? -21.531 -7.172 13.484 1 73.38 468 ARG A C 1
ATOM 3457 O O . ARG A 1 468 ? -21.781 -7.797 14.516 1 73.38 468 ARG A O 1
ATOM 3464 N N . ARG A 1 469 ? -22.422 -6.688 12.688 1 74.62 469 ARG A N 1
ATOM 3465 C CA . ARG A 1 469 ? -23.828 -6.707 13.055 1 74.62 469 ARG A CA 1
ATOM 3466 C C . ARG A 1 469 ? -24.344 -8.133 13.211 1 74.62 469 ARG A C 1
ATOM 3468 O O . ARG A 1 469 ? -25.109 -8.43 14.133 1 74.62 469 ARG A O 1
ATOM 3475 N N . GLU A 1 470 ? -23.828 -8.961 12.344 1 77.81 470 GLU A N 1
ATOM 3476 C CA . GLU A 1 470 ? -24.297 -10.344 12.391 1 77.81 470 GLU A CA 1
ATOM 3477 C C . GLU A 1 470 ? -23.938 -11 13.719 1 77.81 470 GLU A C 1
ATOM 3479 O O . GLU A 1 470 ? -24.75 -11.727 14.297 1 77.81 470 GLU A O 1
ATOM 3484 N N . VAL A 1 471 ? -22.75 -10.727 14.18 1 82.81 471 VAL A N 1
ATOM 3485 C CA . VAL A 1 471 ? -22.297 -11.336 15.422 1 82.81 471 VAL A CA 1
ATOM 3486 C C . VAL A 1 471 ? -23.094 -10.766 16.594 1 82.81 471 VAL A C 1
ATOM 3488 O O . VAL A 1 471 ? -23.469 -11.5 17.5 1 82.81 471 VAL A O 1
ATOM 3491 N N . ILE A 1 472 ? -23.344 -9.523 16.5 1 84.81 472 ILE A N 1
ATOM 3492 C CA . ILE A 1 472 ? -24.078 -8.875 17.578 1 84.81 472 ILE A CA 1
ATOM 3493 C C . ILE A 1 472 ? -25.5 -9.43 17.625 1 84.81 472 ILE A C 1
ATOM 3495 O O . ILE A 1 472 ? -26.016 -9.727 18.703 1 84.81 472 ILE A O 1
ATOM 3499 N N . TYR A 1 473 ? -26.094 -9.617 16.5 1 84.06 473 TYR A N 1
ATOM 3500 C CA . TYR A 1 473 ? -27.453 -10.133 16.469 1 84.06 473 TYR A CA 1
ATOM 3501 C C . TYR A 1 473 ? -27.5 -11.57 16.953 1 84.06 473 TYR A C 1
ATOM 3503 O O . TYR A 1 473 ? -28.438 -11.969 17.656 1 84.06 473 TYR A O 1
ATOM 3511 N N . ARG A 1 474 ? -26.5 -12.281 16.594 1 87.56 474 ARG A N 1
ATOM 3512 C CA . ARG A 1 474 ? -26.422 -13.633 17.141 1 87.56 474 ARG A CA 1
ATOM 3513 C C . ARG A 1 474 ? -26.281 -13.602 18.656 1 87.56 474 ARG A C 1
ATOM 3515 O O . ARG A 1 474 ? -26.906 -14.406 19.359 1 87.56 474 ARG A O 1
ATOM 3522 N N . ALA A 1 475 ? -25.438 -12.734 19.094 1 90.88 475 ALA A N 1
ATOM 3523 C CA . ALA A 1 475 ? -25.219 -12.609 20.531 1 90.88 475 ALA A CA 1
ATOM 3524 C C . ALA A 1 475 ? -26.5 -12.18 21.25 1 90.88 475 ALA A C 1
ATOM 3526 O O . ALA A 1 475 ? -26.812 -12.664 22.328 1 90.88 475 ALA A O 1
ATOM 3527 N N . ILE A 1 476 ? -27.203 -11.242 20.609 1 89.12 476 ILE A N 1
ATOM 3528 C CA . ILE A 1 476 ? -28.469 -10.781 21.172 1 89.12 476 ILE A CA 1
ATOM 3529 C C . ILE A 1 476 ? -29.438 -11.953 21.281 1 89.12 476 ILE A C 1
ATOM 3531 O O . ILE A 1 476 ? -30.031 -12.172 22.344 1 89.12 476 ILE A O 1
ATOM 3535 N N . SER A 1 477 ? -29.516 -12.68 20.188 1 88.19 477 SER A N 1
ATOM 3536 C CA . SER A 1 477 ? -30.422 -13.82 20.172 1 88.19 477 SER A CA 1
ATOM 3537 C C . SER A 1 477 ? -30.031 -14.859 21.203 1 88.19 477 SER A C 1
ATOM 3539 O O . SER A 1 477 ? -30.875 -15.359 21.953 1 88.19 477 SER A O 1
ATOM 3541 N N . ALA A 1 478 ? -28.812 -15.172 21.266 1 90.88 478 ALA A N 1
ATOM 3542 C CA . ALA A 1 478 ? -28.328 -16.172 22.203 1 90.88 478 ALA A CA 1
ATOM 3543 C C . ALA A 1 478 ? -28.547 -15.727 23.641 1 90.88 478 ALA A C 1
ATOM 3545 O O . ALA A 1 478 ? -28.969 -16.531 24.484 1 90.88 478 ALA A O 1
ATOM 3546 N N . THR A 1 479 ? -28.219 -14.516 23.891 1 91 479 THR A N 1
ATOM 3547 C CA . THR A 1 479 ? -28.359 -13.984 25.234 1 91 479 THR A CA 1
ATOM 3548 C C . THR A 1 479 ? -29.828 -13.961 25.672 1 91 479 THR A C 1
ATOM 3550 O O . THR A 1 479 ? -30.141 -14.305 26.812 1 91 479 THR A O 1
ATOM 3553 N N . ASN A 1 480 ? -30.656 -13.57 24.75 1 87.94 480 ASN A N 1
ATOM 3554 C CA . ASN A 1 480 ? -32.094 -13.586 25.031 1 87.94 480 ASN A CA 1
ATOM 3555 C C . ASN A 1 480 ? -32.594 -15 25.328 1 87.94 480 ASN A C 1
ATOM 3557 O O . ASN A 1 480 ? -33.375 -15.203 26.266 1 87.94 480 ASN A O 1
ATOM 3561 N N . GLU A 1 481 ? -32.125 -15.883 24.484 1 86.56 481 GLU A N 1
ATOM 3562 C CA . GLU A 1 481 ? -32.5 -17.266 24.703 1 86.56 481 GLU A CA 1
ATOM 3563 C C . GLU A 1 481 ? -32 -17.781 26.031 1 86.56 481 GLU A C 1
ATOM 3565 O O . GLU A 1 481 ? -32.688 -18.531 26.734 1 86.56 481 GLU A O 1
ATOM 3570 N N . LEU A 1 482 ? -30.812 -17.453 26.375 1 89.12 482 LEU A N 1
ATOM 3571 C CA . LEU A 1 482 ? -30.25 -17.875 27.656 1 89.12 482 LEU A CA 1
ATOM 3572 C C . LEU A 1 482 ? -31.047 -17.281 28.812 1 89.12 482 LEU A C 1
ATOM 3574 O O . LEU A 1 482 ? -31.344 -17.984 29.781 1 89.12 482 LEU A O 1
ATOM 3578 N N . PHE A 1 483 ? -31.344 -16.062 28.703 1 87.44 483 PHE A N 1
ATOM 3579 C CA . PHE A 1 483 ? -32.125 -15.391 29.734 1 87.44 483 PHE A CA 1
ATOM 3580 C C . PHE A 1 483 ? -33.5 -16.047 29.891 1 87.44 483 PHE A C 1
ATOM 3582 O O . PHE A 1 483 ? -33.969 -16.234 31.016 1 87.44 483 PHE A O 1
ATOM 3589 N N . GLU A 1 484 ? -34.031 -16.328 28.766 1 82.5 484 GLU A N 1
ATOM 3590 C CA . GLU A 1 484 ? -35.312 -17.016 28.812 1 82.5 484 GLU A CA 1
ATOM 3591 C C . GLU A 1 484 ? -35.188 -18.406 29.438 1 82.5 484 GLU A C 1
ATOM 3593 O O . GLU A 1 484 ? -36 -18.797 30.266 1 82.5 484 GLU A O 1
ATOM 3598 N N . ALA A 1 485 ? -34.188 -19.094 29.125 1 85 485 ALA A N 1
ATOM 3599 C CA . ALA A 1 485 ? -33.969 -20.453 29.641 1 85 485 ALA A CA 1
ATOM 3600 C C . ALA A 1 485 ? -33.75 -20.422 31.156 1 85 485 ALA A C 1
ATOM 3602 O O . ALA A 1 485 ? -34.312 -21.219 31.891 1 85 485 ALA A O 1
ATOM 3603 N N . VAL A 1 486 ? -33 -19.531 31.578 1 86.56 486 VAL A N 1
ATOM 3604 C CA . VAL A 1 486 ? -32.656 -19.422 33 1 86.56 486 VAL A CA 1
ATOM 3605 C C . VAL A 1 486 ? -33.844 -18.875 33.781 1 86.56 486 VAL A C 1
ATOM 3607 O O . VAL A 1 486 ? -34.156 -19.344 34.875 1 86.56 486 VAL A O 1
ATOM 3610 N N . GLY A 1 487 ? -34.469 -17.922 33.25 1 81.88 487 GLY A N 1
ATOM 3611 C CA . GLY A 1 487 ? -35.594 -17.297 33.906 1 81.88 487 GLY A CA 1
ATOM 3612 C C . GLY A 1 487 ? -36.812 -18.203 34 1 81.88 487 GLY A C 1
ATOM 3613 O O . GLY A 1 487 ? -37.438 -18.328 35.031 1 81.88 487 GLY A O 1
ATOM 3614 N N . SER A 1 488 ? -37.156 -18.781 32.844 1 78.81 488 SER A N 1
ATOM 3615 C CA . SER A 1 488 ? -38.344 -19.609 32.781 1 78.81 488 SER A CA 1
ATOM 3616 C C . SER A 1 488 ? -38.188 -20.859 33.656 1 78.81 488 SER A C 1
ATOM 3618 O O . SER A 1 488 ? -39.156 -21.359 34.219 1 78.81 488 SER A O 1
ATOM 3620 N N . ALA A 1 489 ? -37 -21.297 33.75 1 81.31 489 ALA A N 1
ATOM 3621 C CA . ALA A 1 489 ? -36.719 -22.516 34.531 1 81.31 489 ALA A CA 1
ATOM 3622 C C . ALA A 1 489 ? -36.438 -22.172 35.969 1 81.31 489 ALA A C 1
ATOM 3624 O O . ALA A 1 489 ? -36.281 -23.062 36.812 1 81.31 489 ALA A O 1
ATOM 3625 N N . GLY A 1 490 ? -36.406 -20.906 36.281 1 84.81 490 GLY A N 1
ATOM 3626 C CA . GLY A 1 490 ? -36.156 -20.469 37.625 1 84.81 490 GLY A CA 1
ATOM 3627 C C . GLY A 1 490 ? -34.812 -20.875 38.156 1 84.81 490 GLY A C 1
ATOM 3628 O O . GLY A 1 490 ? -34.688 -21.234 39.344 1 84.81 490 GLY A O 1
ATOM 3629 N N . LEU A 1 491 ? -33.906 -20.859 37.375 1 87.5 491 LEU A N 1
ATOM 3630 C CA . LEU A 1 491 ? -32.594 -21.359 37.75 1 87.5 491 LEU A CA 1
ATOM 3631 C C . LEU A 1 491 ? -31.828 -20.328 38.562 1 87.5 491 LEU A C 1
ATOM 3633 O O . LEU A 1 491 ? -30.922 -20.672 39.312 1 87.5 491 LEU A O 1
ATOM 3637 N N . ALA A 1 492 ? -32.156 -19.094 38.5 1 88.44 492 ALA A N 1
ATOM 3638 C CA . ALA A 1 492 ? -31.391 -18.016 39.125 1 88.44 492 ALA A CA 1
ATOM 3639 C C . ALA A 1 492 ? -32.094 -17.547 40.406 1 88.44 492 ALA A C 1
ATOM 3641 O O . ALA A 1 492 ? -33.312 -17.328 40.406 1 88.44 492 ALA A O 1
ATOM 3642 N N . GLU A 1 493 ? -31.438 -17.422 41.438 1 87.06 493 GLU A N 1
ATOM 3643 C CA . GLU A 1 493 ? -31.969 -16.953 42.719 1 87.06 493 GLU A CA 1
ATOM 3644 C C . GLU A 1 493 ? -31.969 -15.422 42.781 1 87.06 493 GLU A C 1
ATOM 3646 O O . GLU A 1 493 ? -32.656 -14.836 43.625 1 87.06 493 GLU A O 1
ATOM 3651 N N . GLY A 1 494 ? -31.281 -14.789 41.906 1 84.5 494 GLY A N 1
ATOM 3652 C CA . GLY A 1 494 ? -31.172 -13.336 41.906 1 84.5 494 GLY A CA 1
ATOM 3653 C C . GLY A 1 494 ? -30.859 -12.766 40.531 1 84.5 494 GLY A C 1
ATOM 3654 O O . GLY A 1 494 ? -31.297 -13.312 39.531 1 84.5 494 GLY A O 1
ATOM 3655 N N . ASP A 1 495 ? -30.203 -11.648 40.688 1 87.56 495 ASP A N 1
ATOM 3656 C CA . ASP A 1 495 ? -29.875 -10.945 39.438 1 87.56 495 ASP A CA 1
ATOM 3657 C C . ASP A 1 495 ? -28.828 -11.703 38.625 1 87.56 495 ASP A C 1
ATOM 3659 O O . ASP A 1 495 ? -28.031 -12.469 39.188 1 87.56 495 ASP A O 1
ATOM 3663 N N . ILE A 1 496 ? -28.938 -11.539 37.375 1 88.94 496 ILE A N 1
ATOM 3664 C CA . ILE A 1 496 ? -27.969 -12.117 36.469 1 88.94 496 ILE A CA 1
ATOM 3665 C C . ILE A 1 496 ? -27.016 -11.023 35.938 1 88.94 496 ILE A C 1
ATOM 3667 O O . ILE A 1 496 ? -27.453 -10.047 35.344 1 88.94 496 ILE A O 1
ATOM 3671 N N . ASP A 1 497 ? -25.797 -11.227 36.25 1 89.69 497 ASP A N 1
ATOM 3672 C CA . ASP A 1 497 ? -24.766 -10.297 35.75 1 89.69 497 ASP A CA 1
ATOM 3673 C C . ASP A 1 497 ? -24.25 -10.711 34.375 1 89.69 497 ASP A C 1
ATOM 3675 O O . ASP A 1 497 ? -23.672 -11.789 34.219 1 89.69 497 ASP A O 1
ATOM 3679 N N . LEU A 1 498 ? -24.547 -9.852 33.438 1 89.06 498 LEU A N 1
ATOM 3680 C CA . LEU A 1 498 ? -24.078 -10.086 32.062 1 89.06 498 LEU A CA 1
ATOM 3681 C C . LEU A 1 498 ? -22.844 -9.258 31.766 1 89.06 498 LEU A C 1
ATOM 3683 O O . LEU A 1 498 ? -22.859 -8.031 31.891 1 89.06 498 LEU A O 1
ATOM 3687 N N . GLU A 1 499 ? -21.797 -9.961 31.484 1 88.62 499 GLU A N 1
ATOM 3688 C CA . GLU A 1 499 ? -20.562 -9.32 31.062 1 88.62 499 GLU A CA 1
ATOM 3689 C C . GLU A 1 499 ? -20.266 -9.594 29.594 1 88.62 499 GLU A C 1
ATOM 3691 O O . GLU A 1 499 ? -20.25 -10.75 29.172 1 88.62 499 GLU A O 1
ATOM 3696 N N . VAL A 1 500 ? -20.172 -8.547 28.875 1 87.25 500 VAL A N 1
ATOM 3697 C CA . VAL A 1 500 ? -19.875 -8.68 27.453 1 87.25 500 VAL A CA 1
ATOM 3698 C C . VAL A 1 500 ? -18.484 -8.109 27.172 1 87.25 500 VAL A C 1
ATOM 3700 O O . VAL A 1 500 ? -18.141 -7.016 27.625 1 87.25 500 VAL A O 1
ATOM 3703 N N . SER A 1 501 ? -17.703 -8.953 26.609 1 84.5 501 SER A N 1
ATOM 3704 C CA . SER A 1 501 ? -16.344 -8.539 26.266 1 84.5 501 SER A CA 1
ATOM 3705 C C . SER A 1 501 ? -16.062 -8.711 24.781 1 84.5 501 SER A C 1
ATOM 3707 O O . SER A 1 501 ? -16.547 -9.656 24.156 1 84.5 501 SER A O 1
ATOM 3709 N N . PHE A 1 502 ? -15.43 -7.77 24.25 1 78.81 502 PHE A N 1
ATOM 3710 C CA . PHE A 1 502 ? -15.086 -7.785 22.844 1 78.81 502 PHE A CA 1
ATOM 3711 C C . PHE A 1 502 ? -13.625 -7.41 22.625 1 78.81 502 PHE A C 1
ATOM 3713 O O . PHE A 1 502 ? -13.164 -6.383 23.125 1 78.81 502 PHE A O 1
ATOM 3720 N N . ASP A 1 503 ? -12.906 -8.445 22.047 1 68.25 503 ASP A N 1
ATOM 3721 C CA . ASP A 1 503 ? -11.5 -8.172 21.797 1 68.25 503 ASP A CA 1
ATOM 3722 C C . ASP A 1 503 ? -11.211 -8.156 20.297 1 68.25 503 ASP A C 1
ATOM 3724 O O . ASP A 1 503 ? -10.18 -8.664 19.844 1 68.25 503 ASP A O 1
ATOM 3728 N N . GLU A 1 504 ? -12.141 -7.695 19.484 1 64.88 504 GLU A N 1
ATOM 3729 C CA . GLU A 1 504 ? -12.07 -7.543 18.031 1 64.88 504 GLU A CA 1
ATOM 3730 C C . GLU A 1 504 ? -12.281 -8.883 17.328 1 64.88 504 GLU A C 1
ATOM 3732 O O . GLU A 1 504 ? -12.891 -8.93 16.25 1 64.88 504 GLU A O 1
ATOM 3737 N N . PHE A 1 505 ? -11.836 -9.938 17.969 1 65.56 505 PHE A N 1
ATOM 3738 C CA . PHE A 1 505 ? -11.945 -11.25 17.344 1 65.56 505 PHE A CA 1
ATOM 3739 C C . PHE A 1 505 ? -13.008 -12.094 18.031 1 65.56 505 PHE A C 1
ATOM 3741 O O . PHE A 1 505 ? -13.578 -13 17.422 1 65.56 505 PHE A O 1
ATOM 3748 N N . ASN A 1 506 ? -13.102 -11.719 19.219 1 73.25 506 ASN A N 1
ATOM 3749 C CA . ASN A 1 506 ? -14 -12.523 20.031 1 73.25 506 ASN A CA 1
ATOM 3750 C C . ASN A 1 506 ? -15.008 -11.656 20.781 1 73.25 506 ASN A C 1
ATOM 3752 O O . ASN A 1 506 ? -14.656 -10.586 21.281 1 73.25 506 ASN A O 1
ATOM 3756 N N . LEU A 1 507 ? -16.219 -12.023 20.609 1 85 507 LEU A N 1
ATOM 3757 C CA . LEU A 1 507 ? -17.266 -11.484 21.484 1 85 507 LEU A CA 1
ATOM 3758 C C . LEU A 1 507 ? -17.688 -12.523 22.516 1 85 507 LEU A C 1
ATOM 3760 O O . LEU A 1 507 ? -18.109 -13.625 22.141 1 85 507 LEU A O 1
ATOM 3764 N N . ASP A 1 508 ? -17.453 -12.172 23.703 1 87.81 508 ASP A N 1
ATOM 3765 C CA . ASP A 1 508 ? -17.859 -13.086 24.781 1 87.81 508 ASP A CA 1
ATOM 3766 C C . ASP A 1 508 ? -18.953 -12.461 25.656 1 87.81 508 ASP A C 1
ATOM 3768 O O . ASP A 1 508 ? -18.859 -11.289 26.016 1 87.81 508 ASP A O 1
ATOM 3772 N N . VAL A 1 509 ? -20 -13.18 25.812 1 91.25 509 VAL A N 1
ATOM 3773 C CA . VAL A 1 509 ? -21.062 -12.82 26.75 1 91.25 509 VAL A CA 1
ATOM 3774 C C . VAL A 1 509 ? -21.047 -13.781 27.938 1 91.25 509 VAL A C 1
ATOM 3776 O O . VAL A 1 509 ? -21.234 -14.992 27.766 1 91.25 509 VAL A O 1
ATOM 3779 N N . VAL A 1 510 ? -20.781 -13.234 29.047 1 90.94 510 VAL A N 1
ATOM 3780 C CA . VAL A 1 510 ? -20.734 -14.07 30.234 1 90.94 510 VAL A CA 1
ATOM 3781 C C . VAL A 1 510 ? -21.875 -13.703 31.188 1 90.94 510 VAL A C 1
ATOM 3783 O O . VAL A 1 510 ? -22 -12.555 31.594 1 90.94 510 VAL A O 1
ATOM 3786 N N . ALA A 1 511 ? -22.703 -14.656 31.438 1 91.94 511 ALA A N 1
ATOM 3787 C CA . ALA A 1 511 ? -23.781 -14.5 32.438 1 91.94 511 ALA A CA 1
ATOM 3788 C C . ALA A 1 511 ? -23.391 -15.156 33.75 1 91.94 511 ALA A C 1
ATOM 3790 O O . ALA A 1 511 ? -23.062 -16.344 33.812 1 91.94 511 ALA A O 1
ATOM 3791 N N . ARG A 1 512 ? -23.438 -14.344 34.75 1 91.88 512 ARG A N 1
ATOM 3792 C CA . ARG A 1 512 ? -23.156 -14.836 36.094 1 91.88 512 ARG A CA 1
ATOM 3793 C C . ARG A 1 512 ? -24.375 -14.703 37 1 91.88 512 ARG A C 1
ATOM 3795 O O . ARG A 1 512 ? -25.031 -13.664 37 1 91.88 512 ARG A O 1
ATOM 3802 N N . TYR A 1 513 ? -24.719 -15.859 37.656 1 90.25 513 TYR A N 1
ATOM 3803 C CA . TYR A 1 513 ? -25.812 -15.828 38.625 1 90.25 513 TYR A CA 1
ATOM 3804 C C . TYR A 1 513 ? -25.641 -16.922 39.656 1 90.25 513 TYR A C 1
ATOM 3806 O O . TYR A 1 513 ? -24.891 -17.875 39.469 1 90.25 513 TYR A O 1
ATOM 3814 N N . ARG A 1 514 ? -26.25 -16.641 40.75 1 90.88 514 ARG A N 1
ATOM 3815 C CA . ARG A 1 514 ? -26.312 -17.672 41.781 1 90.88 514 ARG A CA 1
ATOM 3816 C C . ARG A 1 514 ? -27.484 -18.625 41.531 1 90.88 514 ARG A C 1
ATOM 3818 O O . ARG A 1 514 ? -28.609 -18.188 41.281 1 90.88 514 ARG A O 1
ATOM 3825 N N . GLY A 1 515 ? -27.203 -19.875 41.375 1 89.31 515 GLY A N 1
ATOM 3826 C CA . GLY A 1 515 ? -28.266 -20.859 41.125 1 89.31 515 GLY A CA 1
ATOM 3827 C C . GLY A 1 515 ? -27.766 -22.109 40.438 1 89.31 515 GLY A C 1
ATOM 3828 O O . GLY A 1 515 ? -26.609 -22.5 40.594 1 89.31 515 GLY A O 1
ATOM 3829 N N . GLU A 1 516 ? -28.672 -22.734 39.75 1 88.62 516 GLU A N 1
ATOM 3830 C CA . GLU A 1 516 ? -28.375 -23.984 39.094 1 88.62 516 GLU A CA 1
ATOM 3831 C C . GLU A 1 516 ? -27.969 -23.75 37.625 1 88.62 516 GLU A C 1
ATOM 3833 O O . GLU A 1 516 ? -28.484 -22.828 36.969 1 88.62 516 GLU A O 1
ATOM 3838 N N . PRO A 1 517 ? -27.094 -24.5 37.156 1 88.06 517 PRO A N 1
ATOM 3839 C CA . PRO A 1 517 ? -26.672 -24.359 35.75 1 88.06 517 PRO A CA 1
ATOM 3840 C C . PRO A 1 517 ? -27.766 -24.781 34.781 1 88.06 517 PRO A C 1
ATOM 3842 O O . PRO A 1 517 ? -28.531 -25.703 35.062 1 88.06 517 PRO A O 1
ATOM 3845 N N . PRO A 1 518 ? -27.828 -24.047 33.719 1 84.75 518 PRO A N 1
ATOM 3846 C CA . PRO A 1 518 ? -28.781 -24.453 32.688 1 84.75 518 PRO A CA 1
ATOM 3847 C C . PRO A 1 518 ? -28.375 -25.734 31.969 1 84.75 518 PRO A C 1
ATOM 3849 O O . PRO A 1 518 ? -27.172 -25.984 31.797 1 84.75 518 PRO A O 1
ATOM 3852 N N . VAL A 1 519 ? -29.297 -26.5 31.672 1 79.88 519 VAL A N 1
ATOM 3853 C CA . VAL A 1 519 ? -29.062 -27.688 30.859 1 79.88 519 VAL A CA 1
ATOM 3854 C C . VAL A 1 519 ? -29.141 -27.344 29.375 1 79.88 519 VAL A C 1
ATOM 3856 O O . VAL A 1 519 ? -30.172 -26.828 28.906 1 79.88 519 VAL A O 1
ATOM 3859 N N . LEU A 1 520 ? -28.062 -27.422 28.734 1 79.06 520 LEU A N 1
ATOM 3860 C CA . LEU A 1 520 ? -28 -27.094 27.312 1 79.06 520 LEU A CA 1
ATOM 3861 C C . LEU A 1 520 ? -28 -28.344 26.453 1 79.06 520 LEU A C 1
ATOM 3863 O O . LEU A 1 520 ? -26.969 -29.016 26.328 1 79.06 520 LEU A O 1
ATOM 3867 N N . PRO A 1 521 ? -29.172 -28.641 25.875 1 74.56 521 PRO A N 1
ATOM 3868 C CA . PRO A 1 521 ? -29.25 -29.875 25.094 1 74.56 521 PRO A CA 1
ATOM 3869 C C . PRO A 1 521 ? -28.469 -29.797 23.781 1 74.56 521 PRO A C 1
ATOM 3871 O O . PRO A 1 521 ? -28.453 -28.75 23.141 1 74.56 521 PRO A O 1
ATOM 3874 N N . SER A 1 522 ? -27.766 -30.797 23.453 1 69.44 522 SER A N 1
ATOM 3875 C CA . SER A 1 522 ? -27 -30.875 22.203 1 69.44 522 SER A CA 1
ATOM 3876 C C . SER A 1 522 ? -27.906 -31.188 21.016 1 69.44 522 SER A C 1
ATOM 3878 O O . SER A 1 522 ? -27.578 -30.859 19.875 1 69.44 522 SER A O 1
ATOM 3880 N N . ARG A 1 523 ? -29.109 -31.828 21.328 1 69.31 523 ARG A N 1
ATOM 3881 C CA . ARG A 1 523 ? -30.047 -32.188 20.266 1 69.31 523 ARG A CA 1
ATOM 3882 C C . ARG A 1 523 ? -31.344 -31.391 20.422 1 69.31 523 ARG A C 1
ATOM 3884 O O . ARG A 1 523 ? -31.703 -30.953 21.516 1 69.31 523 ARG A O 1
ATOM 3891 N N . ARG A 1 524 ? -31.953 -31.141 19.203 1 74.5 524 ARG A N 1
ATOM 3892 C CA . ARG A 1 524 ? -33.25 -30.453 19.203 1 74.5 524 ARG A CA 1
ATOM 3893 C C . ARG A 1 524 ? -34.25 -31.203 20.047 1 74.5 524 ARG A C 1
ATOM 3895 O O . ARG A 1 524 ? -34.406 -32.438 19.922 1 74.5 524 ARG A O 1
ATOM 3902 N N . PRO A 1 525 ? -34.812 -30.531 20.984 1 71.06 525 PRO A N 1
ATOM 3903 C CA . PRO A 1 525 ? -35.844 -31.219 21.781 1 71.06 525 PRO A CA 1
ATOM 3904 C C . PRO A 1 525 ? -37 -31.75 20.953 1 71.06 525 PRO A C 1
ATOM 3906 O O . PRO A 1 525 ? -37.438 -31.094 19.984 1 71.06 525 PRO A O 1
ATOM 3909 N N . ASP A 1 526 ? -37.344 -33.031 21.031 1 65.62 526 ASP A N 1
ATOM 3910 C CA . ASP A 1 526 ? -38.469 -33.688 20.359 1 65.62 526 ASP A CA 1
ATOM 3911 C C . ASP A 1 526 ? -39.781 -33.188 20.922 1 65.62 526 ASP A C 1
ATOM 3913 O O . ASP A 1 526 ? -39.844 -32.594 22 1 65.62 526 ASP A O 1
ATOM 3917 N N . VAL A 1 527 ? -40.938 -33.375 20.141 1 63.25 527 VAL A N 1
ATOM 3918 C CA . VAL A 1 527 ? -42.281 -33 20.516 1 63.25 527 VAL A CA 1
ATOM 3919 C C . VAL A 1 527 ? -42.594 -33.531 21.922 1 63.25 527 VAL A C 1
ATOM 3921 O O . VAL A 1 527 ? -43.25 -32.844 22.719 1 63.25 527 VAL A O 1
ATOM 3924 N N . VAL A 1 528 ? -42.188 -34.656 22.234 1 61.12 528 VAL A N 1
ATOM 3925 C CA . VAL A 1 528 ? -42.469 -35.25 23.547 1 61.12 528 VAL A CA 1
ATOM 3926 C C . VAL A 1 528 ? -41.781 -34.438 24.641 1 61.12 528 VAL A C 1
ATOM 3928 O O . VAL A 1 528 ? -42.312 -34.25 25.719 1 61.12 528 VAL A O 1
ATOM 3931 N N . ASP A 1 529 ? -40.594 -33.906 24.375 1 59.44 529 ASP A N 1
ATOM 3932 C CA . ASP A 1 529 ? -39.812 -33.094 25.312 1 59.44 529 ASP A CA 1
ATOM 3933 C C . ASP A 1 529 ? -40.438 -31.719 25.516 1 59.44 529 ASP A C 1
ATOM 3935 O O . ASP A 1 529 ? -40.312 -31.141 26.594 1 59.44 529 ASP A O 1
ATOM 3939 N N . LEU A 1 530 ? -41.031 -31.344 24.484 1 59.25 530 LEU A N 1
ATOM 3940 C CA . LEU A 1 530 ? -41.688 -30.047 24.5 1 59.25 530 LEU A CA 1
ATOM 3941 C C . LEU A 1 530 ? -43 -30.094 25.297 1 59.25 530 LEU A C 1
ATOM 3943 O O . LEU A 1 530 ? -43.5 -29.062 25.75 1 59.25 530 LEU A O 1
ATOM 3947 N N . LEU A 1 531 ? -43.625 -31.281 25.297 1 57.84 531 LEU A N 1
ATOM 3948 C CA . LEU A 1 531 ? -44.875 -31.453 26.016 1 57.84 531 LEU A CA 1
ATOM 3949 C C . LEU A 1 531 ? -44.625 -31.562 27.516 1 57.84 531 LEU A C 1
ATOM 3951 O O . LEU A 1 531 ? -45.562 -31.484 28.312 1 57.84 531 LEU A O 1
ATOM 3955 N N . GLY A 1 532 ? -43.438 -31.875 27.906 1 51.84 532 GLY A N 1
ATOM 3956 C CA . GLY A 1 532 ? -43.219 -31.906 29.344 1 51.84 532 GLY A CA 1
ATOM 3957 C C . GLY A 1 532 ? -43.125 -30.531 29.969 1 51.84 532 GLY A C 1
ATOM 3958 O O . GLY A 1 532 ? -43.406 -29.531 29.312 1 51.84 532 GLY A O 1
ATOM 3959 N N . GLU A 1 533 ? -42.844 -30.469 31.297 1 49.5 533 GLU A N 1
ATOM 3960 C CA . GLU A 1 533 ? -42.75 -29.25 32.094 1 49.5 533 GLU A CA 1
ATOM 3961 C C . GLU A 1 533 ? -41.562 -28.391 31.672 1 49.5 533 GLU A C 1
ATOM 3963 O O . GLU A 1 533 ? -40.438 -28.859 31.641 1 49.5 533 GLU A O 1
ATOM 3968 N N . GLY A 1 534 ? -41.781 -27.188 31.031 1 56.06 534 GLY A N 1
ATOM 3969 C CA . GLY A 1 534 ? -40.906 -26.047 30.734 1 56.06 534 GLY A CA 1
ATOM 3970 C C . GLY A 1 534 ? -40.406 -26.062 29.312 1 56.06 534 GLY A C 1
ATOM 3971 O O . GLY A 1 534 ? -39.188 -25.984 29.094 1 56.06 534 GLY A O 1
ATOM 3972 N N . PRO A 1 535 ? -41.094 -26.547 28.375 1 58.25 535 PRO A N 1
ATOM 3973 C CA . PRO A 1 535 ? -40.75 -26.734 26.969 1 58.25 535 PRO A CA 1
ATOM 3974 C C . PRO A 1 535 ? -40 -25.531 26.375 1 58.25 535 PRO A C 1
ATOM 3976 O O . PRO A 1 535 ? -39.094 -25.688 25.578 1 58.25 535 PRO A O 1
ATOM 3979 N N . SER A 1 536 ? -40.469 -24.469 26.844 1 66.31 536 SER A N 1
ATOM 3980 C CA . SER A 1 536 ? -39.906 -23.25 26.297 1 66.31 536 SER A CA 1
ATOM 3981 C C . SER A 1 536 ? -38.438 -23.062 26.703 1 66.31 536 SER A C 1
ATOM 3983 O O . SER A 1 536 ? -37.625 -22.609 25.906 1 66.31 536 SER A O 1
ATOM 3985 N N . ALA A 1 537 ? -38.125 -23.609 27.75 1 73 537 ALA A N 1
ATOM 3986 C CA . ALA A 1 537 ? -36.781 -23.438 28.297 1 73 537 ALA A CA 1
ATOM 3987 C C . ALA A 1 537 ? -35.781 -24.344 27.578 1 73 537 ALA A C 1
ATOM 3989 O O . ALA A 1 537 ? -34.656 -23.938 27.281 1 73 537 ALA A O 1
ATOM 3990 N N . SER A 1 538 ? -36.281 -25.5 27.344 1 75.19 538 SER A N 1
ATOM 3991 C CA . SER A 1 538 ? -35.406 -26.438 26.688 1 75.19 538 SER A CA 1
ATOM 3992 C C . SER A 1 538 ? -35.094 -26.016 25.25 1 75.19 538 SER A C 1
ATOM 3994 O O . SER A 1 538 ? -33.969 -26.141 24.781 1 75.19 538 SER A O 1
ATOM 3996 N N . LEU A 1 539 ? -36.125 -25.578 24.625 1 75.56 539 LEU A N 1
ATOM 3997 C CA . LEU A 1 539 ? -35.906 -25.078 23.281 1 75.56 539 LEU A CA 1
ATOM 3998 C C . LEU A 1 539 ? -35 -23.844 23.281 1 75.56 539 LEU A C 1
ATOM 4000 O O . LEU A 1 539 ? -34.125 -23.719 22.438 1 75.56 539 LEU A O 1
ATOM 4004 N N . ALA A 1 540 ? -35.25 -23.031 24.234 1 76.94 540 ALA A N 1
ATOM 4005 C CA . ALA A 1 540 ? -34.406 -21.844 24.359 1 76.94 540 ALA A CA 1
ATOM 4006 C C . ALA A 1 540 ? -32.969 -22.203 24.609 1 76.94 540 ALA A C 1
ATOM 4008 O O . ALA A 1 540 ? -32.062 -21.609 24 1 76.94 540 ALA A O 1
ATOM 4009 N N . ALA A 1 541 ? -32.812 -23.125 25.391 1 78 541 ALA A N 1
ATOM 4010 C CA . ALA A 1 541 ? -31.453 -23.547 25.719 1 78 541 ALA A CA 1
ATOM 4011 C C . ALA A 1 541 ? -30.75 -24.172 24.516 1 78 541 ALA A C 1
ATOM 4013 O O . ALA A 1 541 ? -29.562 -23.938 24.297 1 78 541 ALA A O 1
ATOM 4014 N N . PHE A 1 542 ? -31.547 -24.922 23.766 1 78.62 542 PHE A N 1
ATOM 4015 C CA . PHE A 1 542 ? -31.031 -25.484 22.531 1 78.62 542 PHE A CA 1
ATOM 4016 C C . PHE A 1 542 ? -30.625 -24.391 21.562 1 78.62 542 PHE A C 1
ATOM 4018 O O . PHE A 1 542 ? -29.578 -24.469 20.922 1 78.62 542 PHE A O 1
ATOM 4025 N N . MET A 1 543 ? -31.406 -23.359 21.5 1 79.75 543 MET A N 1
ATOM 4026 C CA . MET A 1 543 ? -31.172 -22.266 20.547 1 79.75 543 MET A CA 1
ATOM 4027 C C . MET A 1 543 ? -29.906 -21.5 20.922 1 79.75 543 MET A C 1
ATOM 4029 O O . MET A 1 543 ? -29.203 -20.984 20.047 1 79.75 543 MET A O 1
ATOM 4033 N N . VAL A 1 544 ? -29.578 -21.422 22.141 1 83.25 544 VAL A N 1
ATOM 4034 C CA . VAL A 1 544 ? -28.359 -20.75 22.609 1 83.25 544 VAL A CA 1
ATOM 4035 C C . VAL A 1 544 ? -27.141 -21.391 21.953 1 83.25 544 VAL A C 1
ATOM 4037 O O . VAL A 1 544 ? -26.25 -20.703 21.453 1 83.25 544 VAL A O 1
ATOM 4040 N N . THR A 1 545 ? -27.203 -22.703 21.953 1 82.44 545 THR A N 1
ATOM 4041 C CA . THR A 1 545 ? -26.062 -23.453 21.422 1 82.44 545 THR A CA 1
ATOM 4042 C C . THR A 1 545 ? -25.969 -23.312 19.906 1 82.44 545 THR A C 1
ATOM 4044 O O . THR A 1 545 ? -24.906 -23.5 19.312 1 82.44 545 THR A O 1
ATOM 4047 N N . ARG A 1 546 ? -27.047 -22.906 19.281 1 77.25 546 ARG A N 1
ATOM 4048 C CA . ARG A 1 546 ? -27.078 -22.719 17.844 1 77.25 546 ARG A CA 1
ATOM 4049 C C . ARG A 1 546 ? -26.562 -21.344 17.453 1 77.25 546 ARG A C 1
ATOM 4051 O O . ARG A 1 546 ? -25.938 -21.188 16.391 1 77.25 546 ARG A O 1
ATOM 4058 N N . TYR A 1 547 ? -26.812 -20.469 18.328 1 84.56 547 TYR A N 1
ATOM 4059 C CA . TYR A 1 547 ? -26.422 -19.094 18.016 1 84.56 547 TYR A CA 1
ATOM 4060 C C . TYR A 1 547 ? -24.953 -18.875 18.344 1 84.56 547 TYR A C 1
ATOM 4062 O O . TYR A 1 547 ? -24.25 -18.188 17.609 1 84.56 547 TYR A O 1
ATOM 4070 N N . ALA A 1 548 ? -24.531 -19.5 19.422 1 86.12 548 ALA A N 1
ATOM 4071 C CA . ALA A 1 548 ? -23.156 -19.266 19.891 1 86.12 548 ALA A CA 1
ATOM 4072 C C . ALA A 1 548 ? -22.188 -20.281 19.281 1 86.12 548 ALA A C 1
ATOM 4074 O O . ALA A 1 548 ? -22.594 -21.391 18.938 1 86.12 548 ALA A O 1
ATOM 4075 N N . ASN A 1 549 ? -20.938 -19.875 19.078 1 84.44 549 ASN A N 1
ATOM 4076 C CA . ASN A 1 549 ? -19.922 -20.797 18.594 1 84.44 549 ASN A CA 1
ATOM 4077 C C . ASN A 1 549 ? -19.562 -21.844 19.641 1 84.44 549 ASN A C 1
ATOM 4079 O O . ASN A 1 549 ? -19.312 -23 19.328 1 84.44 549 ASN A O 1
ATOM 4083 N N . SER A 1 550 ? -19.5 -21.391 20.859 1 85.5 550 SER A N 1
ATOM 4084 C CA . SER A 1 550 ? -19.281 -22.297 21.984 1 85.5 550 SER A CA 1
ATOM 4085 C C . SER A 1 550 ? -19.953 -21.766 23.25 1 85.5 550 SER A C 1
ATOM 4087 O O . SER A 1 550 ? -20.094 -20.547 23.422 1 85.5 550 SER A O 1
ATOM 4089 N N . VAL A 1 551 ? -20.5 -22.719 24.062 1 87 551 VAL A N 1
ATOM 4090 C CA . VAL A 1 551 ? -21.109 -22.391 25.359 1 87 551 VAL A CA 1
ATOM 4091 C C . VAL A 1 551 ? -20.422 -23.188 26.469 1 87 551 VAL A C 1
ATOM 4093 O O . VAL A 1 551 ? -20.266 -24.406 26.359 1 87 551 VAL A O 1
ATOM 4096 N N . ARG A 1 552 ? -19.953 -22.516 27.5 1 88 552 ARG A N 1
ATOM 4097 C CA . ARG A 1 552 ? -19.359 -23.141 28.672 1 88 552 ARG A CA 1
ATOM 4098 C C . ARG A 1 552 ? -20.109 -22.781 29.938 1 88 552 ARG A C 1
ATOM 4100 O O . ARG A 1 552 ? -20.438 -21.609 30.156 1 88 552 ARG A O 1
ATOM 4107 N N . VAL A 1 553 ? -20.422 -23.781 30.656 1 87.69 553 VAL A N 1
ATOM 4108 C CA . VAL A 1 553 ? -21.094 -23.578 31.938 1 87.69 553 VAL A CA 1
ATOM 4109 C C . VAL A 1 553 ? -20.188 -24.016 33.094 1 87.69 553 VAL A C 1
ATOM 4111 O O . VAL A 1 553 ? -19.656 -25.125 33.094 1 87.69 553 VAL A O 1
ATOM 4114 N N . ASP A 1 554 ? -19.844 -23.078 33.812 1 87.06 554 ASP A N 1
ATOM 4115 C CA . ASP A 1 554 ? -19.031 -23.344 35 1 87.06 554 ASP A CA 1
ATOM 4116 C C . ASP A 1 554 ? -19.797 -23 36.281 1 87.06 554 ASP A C 1
ATOM 4118 O O . ASP A 1 554 ? -20.562 -22.047 36.312 1 87.06 554 ASP A O 1
ATOM 4122 N N . THR A 1 555 ? -19.766 -23.938 37.281 1 84.5 555 THR A N 1
ATOM 4123 C CA . THR A 1 555 ? -20.391 -23.703 38.562 1 84.5 555 THR A CA 1
ATOM 4124 C C . THR A 1 555 ? -19.359 -23.75 39.688 1 84.5 555 THR A C 1
ATOM 4126 O O . THR A 1 555 ? -18.562 -24.688 39.781 1 84.5 555 THR A O 1
ATOM 4129 N N . ARG A 1 556 ? -19.25 -22.703 40.531 1 80.44 556 ARG A N 1
ATOM 4130 C CA . ARG A 1 556 ? -18.375 -22.641 41.688 1 80.44 556 ARG A CA 1
ATOM 4131 C C . ARG A 1 556 ? -19.109 -22.031 42.875 1 80.44 556 ARG A C 1
ATOM 4133 O O . ARG A 1 556 ? -19.656 -20.938 42.781 1 80.44 556 ARG A O 1
ATOM 4140 N N . ASP A 1 557 ? -19 -22.656 43.906 1 81.69 557 ASP A N 1
ATOM 4141 C CA . ASP A 1 557 ? -19.531 -22.203 45.188 1 81.69 557 ASP A CA 1
ATOM 4142 C C . ASP A 1 557 ? -20.938 -21.625 45.031 1 81.69 557 ASP A C 1
ATOM 4144 O O . ASP A 1 557 ? -21.234 -20.547 45.562 1 81.69 557 ASP A O 1
ATOM 4148 N N . GLY A 1 558 ? -21.75 -22.344 44.188 1 82.31 558 GLY A N 1
ATOM 4149 C CA . GLY A 1 558 ? -23.141 -21.938 44.062 1 82.31 558 GLY A CA 1
ATOM 4150 C C . GLY A 1 558 ? -23.328 -20.844 43 1 82.31 558 GLY A C 1
ATOM 4151 O O . GLY A 1 558 ? -24.453 -20.406 42.781 1 82.31 558 GLY A O 1
ATOM 4152 N N . ALA A 1 559 ? -22.297 -20.406 42.5 1 86.06 559 ALA A N 1
ATOM 4153 C CA . ALA A 1 559 ? -22.391 -19.422 41.438 1 86.06 559 ALA A CA 1
ATOM 4154 C C . ALA A 1 559 ? -22.156 -20.062 40.062 1 86.06 559 ALA A C 1
ATOM 4156 O O . ALA A 1 559 ? -21.234 -20.859 39.875 1 86.06 559 ALA A O 1
ATOM 4157 N N . CYS A 1 560 ? -23.094 -19.75 39.156 1 89.5 560 CYS A N 1
ATOM 4158 C CA . CYS A 1 560 ? -23.031 -20.297 37.812 1 89.5 560 CYS A CA 1
ATOM 4159 C C . CYS A 1 560 ? -22.516 -19.25 36.812 1 89.5 560 CYS A C 1
ATOM 4161 O O . CYS A 1 560 ? -22.875 -18.078 36.906 1 89.5 560 CYS A O 1
ATOM 4163 N N . ARG A 1 561 ? -21.625 -19.672 36.031 1 91.5 561 ARG A N 1
ATOM 4164 C CA . ARG A 1 561 ? -21.062 -18.844 34.969 1 91.5 561 ARG A CA 1
ATOM 4165 C C . ARG A 1 561 ? -21.281 -19.5 33.594 1 91.5 561 ARG A C 1
ATOM 4167 O O . ARG A 1 561 ? -20.797 -20.594 33.344 1 91.5 561 ARG A O 1
ATOM 4174 N N . VAL A 1 562 ? -22.094 -18.797 32.844 1 91.69 562 VAL A N 1
ATOM 4175 C CA . VAL A 1 562 ? -22.328 -19.266 31.469 1 91.69 562 VAL A CA 1
ATOM 4176 C C . VAL A 1 562 ? -21.625 -18.359 30.469 1 91.69 562 VAL A C 1
ATOM 4178 O O . VAL A 1 562 ? -21.953 -17.172 30.375 1 91.69 562 VAL A O 1
ATOM 4181 N N . ARG A 1 563 ? -20.734 -18.891 29.812 1 91.5 563 ARG A N 1
ATOM 4182 C CA . ARG A 1 563 ? -19.984 -18.109 28.828 1 91.5 563 ARG A CA 1
ATOM 4183 C C . ARG A 1 563 ? -20.438 -18.453 27.406 1 91.5 563 ARG A C 1
ATOM 4185 O O . ARG A 1 563 ? -20.359 -19.609 26.984 1 91.5 563 ARG A O 1
ATOM 4192 N N . LEU A 1 564 ? -20.922 -17.484 26.703 1 92 564 LEU A N 1
ATOM 4193 C CA . LEU A 1 564 ? -21.234 -17.578 25.281 1 92 564 LEU A CA 1
ATOM 4194 C C . LEU A 1 564 ? -20.125 -16.953 24.438 1 92 564 LEU A C 1
ATOM 4196 O O . LEU A 1 564 ? -19.828 -15.758 24.578 1 92 564 LEU A O 1
ATOM 4200 N N . HIS A 1 565 ? -19.562 -17.797 23.656 1 90.44 565 HIS A N 1
ATOM 4201 C CA . HIS A 1 565 ? -18.469 -17.328 22.828 1 90.44 565 HIS A CA 1
ATOM 4202 C C . HIS A 1 565 ? -18.906 -17.172 21.375 1 90.44 565 HIS A C 1
ATOM 4204 O O . HIS A 1 565 ? -19.547 -18.062 20.828 1 90.44 565 HIS A O 1
ATOM 4210 N N . PHE A 1 566 ? -18.625 -16.016 20.812 1 87.44 566 PHE A N 1
ATOM 4211 C CA . PHE A 1 566 ? -18.906 -15.742 19.406 1 87.44 566 PHE A CA 1
ATOM 4212 C C . PHE A 1 566 ? -17.641 -15.352 18.672 1 87.44 566 PHE A C 1
ATOM 4214 O O . PHE A 1 566 ? -16.938 -14.414 19.062 1 87.44 566 PHE A O 1
ATOM 4221 N N . ASP A 1 567 ? -17.328 -16.094 17.656 1 76.75 567 ASP A N 1
ATOM 4222 C CA . ASP A 1 567 ? -16.219 -15.727 16.797 1 76.75 567 ASP A CA 1
ATOM 4223 C C . ASP A 1 567 ? -16.547 -14.508 15.945 1 76.75 567 ASP A C 1
ATOM 4225 O O . ASP A 1 567 ? -17.609 -14.445 15.328 1 76.75 567 ASP A O 1
ATOM 4229 N N . HIS A 1 568 ? -15.68 -13.562 16.156 1 69.31 568 HIS A N 1
ATOM 4230 C CA . HIS A 1 568 ? -15.836 -12.352 15.375 1 69.31 568 HIS A CA 1
ATOM 4231 C C . HIS A 1 568 ? -14.836 -12.305 14.227 1 69.31 568 HIS A C 1
ATOM 4233 O O . HIS A 1 568 ? -13.656 -12.602 14.422 1 69.31 568 HIS A O 1
ATOM 4239 N N . MET B 1 1 ? -31.391 24.422 2.779 1 57.06 1 MET B N 1
ATOM 4240 C CA . MET B 1 1 ? -30.609 24.688 3.99 1 57.06 1 MET B CA 1
ATOM 4241 C C . MET B 1 1 ? -30.156 23.391 4.645 1 57.06 1 MET B C 1
ATOM 4243 O O . MET B 1 1 ? -30.922 22.422 4.703 1 57.06 1 MET B O 1
ATOM 4247 N N . ALA B 1 2 ? -28.828 23.375 5.051 1 74.44 2 ALA B N 1
ATOM 4248 C CA . ALA B 1 2 ? -28.281 22.172 5.672 1 74.44 2 ALA B CA 1
ATOM 4249 C C . ALA B 1 2 ? -28.984 21.875 6.988 1 74.44 2 ALA B C 1
ATOM 4251 O O . ALA B 1 2 ? -29.281 22.781 7.77 1 74.44 2 ALA B O 1
ATOM 4252 N N . LYS B 1 3 ? -29.547 20.641 7.137 1 85.12 3 LYS B N 1
ATOM 4253 C CA . LYS B 1 3 ? -30.156 20.203 8.383 1 85.12 3 LYS B CA 1
ATOM 4254 C C . LYS B 1 3 ? -29.109 19.953 9.461 1 85.12 3 LYS B C 1
ATOM 4256 O O . LYS B 1 3 ? -28.156 19.188 9.242 1 85.12 3 LYS B O 1
ATOM 4261 N N . ARG B 1 4 ? -29.344 20.578 10.617 1 88.69 4 ARG B N 1
ATOM 4262 C CA . ARG B 1 4 ? -28.391 20.5 11.719 1 88.69 4 ARG B CA 1
ATOM 4263 C C . ARG B 1 4 ? -28.344 19.094 12.297 1 88.69 4 ARG B C 1
ATOM 4265 O O . ARG B 1 4 ? -29.375 18.547 12.703 1 88.69 4 ARG B O 1
ATOM 4272 N N . PRO B 1 5 ? -27.156 18.531 12.32 1 87.25 5 PRO B N 1
ATOM 4273 C CA . PRO B 1 5 ? -27.047 17.234 12.984 1 87.25 5 PRO B CA 1
ATOM 4274 C C . PRO B 1 5 ? -27.219 17.328 14.5 1 87.25 5 PRO B C 1
ATOM 4276 O O . PRO B 1 5 ? -26.734 18.266 15.133 1 87.25 5 PRO B O 1
ATOM 4279 N N . PRO B 1 6 ? -27.891 16.312 15.078 1 80.38 6 PRO B N 1
ATOM 4280 C CA . PRO B 1 6 ? -28.25 16.375 16.5 1 80.38 6 PRO B CA 1
ATOM 4281 C C . PRO B 1 6 ? -27.031 16.297 17.422 1 80.38 6 PRO B C 1
ATOM 4283 O O . PRO B 1 6 ? -27.078 16.766 18.547 1 80.38 6 PRO B O 1
ATOM 4286 N N . ASN B 1 7 ? -25.953 15.828 17.094 1 83.88 7 ASN B N 1
ATOM 4287 C CA . ASN B 1 7 ? -24.797 15.602 17.938 1 83.88 7 ASN B CA 1
ATOM 4288 C C . ASN B 1 7 ? -23.891 16.828 18.016 1 83.88 7 ASN B C 1
ATOM 4290 O O . ASN B 1 7 ? -22.938 16.875 18.797 1 83.88 7 ASN B O 1
ATOM 4294 N N . LEU B 1 8 ? -24.328 17.922 17.359 1 91.25 8 LEU B N 1
ATOM 4295 C CA . LEU B 1 8 ? -23.469 19.109 17.328 1 91.25 8 LEU B CA 1
ATOM 4296 C C . LEU B 1 8 ? -23.812 20.047 18.484 1 91.25 8 LEU B C 1
ATOM 4298 O O . LEU B 1 8 ? -24.984 20.375 18.703 1 91.25 8 LEU B O 1
ATOM 4302 N N . THR B 1 9 ? -22.812 20.438 19.25 1 92.56 9 THR B N 1
ATOM 4303 C CA . THR B 1 9 ? -22.953 21.453 20.297 1 92.56 9 THR B CA 1
ATOM 4304 C C . THR B 1 9 ? -23 22.844 19.703 1 92.56 9 THR B C 1
ATOM 4306 O O . THR B 1 9 ? -23.828 23.672 20.094 1 92.56 9 THR B O 1
ATOM 4309 N N . TYR B 1 10 ? -22.062 23.109 18.828 1 95.81 10 TYR B N 1
ATOM 4310 C CA . TYR B 1 10 ? -22.016 24.359 18.078 1 95.81 10 TYR B CA 1
ATOM 4311 C C . TYR B 1 10 ? -21.938 24.094 16.578 1 95.81 10 TYR B C 1
ATOM 4313 O O . TYR B 1 10 ? -20.922 23.578 16.094 1 95.81 10 TYR B O 1
ATOM 4321 N N . ALA B 1 11 ? -22.938 24.484 15.891 1 95.19 11 ALA B N 1
ATOM 4322 C CA . ALA B 1 11 ? -22.984 24.281 14.445 1 95.19 11 ALA B CA 1
ATOM 4323 C C . ALA B 1 11 ? -22.266 25.422 13.711 1 95.19 11 ALA B C 1
ATOM 4325 O O . ALA B 1 11 ? -21.828 26.391 14.336 1 95.19 11 ALA B O 1
ATOM 4326 N N . VAL B 1 12 ? -22.203 25.344 12.391 1 95.75 12 VAL B N 1
ATOM 4327 C CA . VAL B 1 12 ? -21.328 26.156 11.547 1 95.75 12 VAL B CA 1
ATOM 4328 C C . VAL B 1 12 ? -21.672 27.641 11.719 1 95.75 12 VAL B C 1
ATOM 4330 O O . VAL B 1 12 ? -20.781 28.484 11.742 1 95.75 12 VAL B O 1
ATOM 4333 N N . ASP B 1 13 ? -22.906 27.969 11.93 1 94 13 ASP B N 1
ATOM 4334 C CA . ASP B 1 13 ? -23.328 29.375 11.961 1 94 13 ASP B CA 1
ATOM 4335 C C . ASP B 1 13 ? -23.625 29.828 13.383 1 94 13 ASP B C 1
ATOM 4337 O O . ASP B 1 13 ? -24.078 30.953 13.602 1 94 13 ASP B O 1
ATOM 4341 N N . ASP B 1 14 ? -23.328 28.922 14.312 1 95.25 14 ASP B N 1
ATOM 4342 C CA . ASP B 1 14 ? -23.547 29.266 15.711 1 95.25 14 ASP B CA 1
ATOM 4343 C C . ASP B 1 14 ? -22.469 30.219 16.219 1 95.25 14 ASP B C 1
ATOM 4345 O O . ASP B 1 14 ? -21.391 30.297 15.633 1 95.25 14 ASP B O 1
ATOM 4349 N N . ASP B 1 15 ? -22.828 30.906 17.328 1 95.38 15 ASP B N 1
ATOM 4350 C CA . ASP B 1 15 ? -21.906 31.828 17.969 1 95.38 15 ASP B CA 1
ATOM 4351 C C . ASP B 1 15 ? -21.594 31.375 19.391 1 95.38 15 ASP B C 1
ATOM 4353 O O . ASP B 1 15 ? -22.172 31.875 20.359 1 95.38 15 ASP B O 1
ATOM 4357 N N . PRO B 1 16 ? -20.641 30.578 19.484 1 96.25 16 PRO B N 1
ATOM 4358 C CA . PRO B 1 16 ? -20.281 30.156 20.844 1 96.25 16 PRO B CA 1
ATOM 4359 C C . PRO B 1 16 ? -19.781 31.328 21.703 1 96.25 16 PRO B C 1
ATOM 4361 O O . PRO B 1 16 ? -19.266 32.312 21.172 1 96.25 16 PRO B O 1
ATOM 4364 N N . PRO B 1 17 ? -19.938 31.109 23.031 1 96.5 17 PRO B N 1
ATOM 4365 C CA . PRO B 1 17 ? -19.375 32.156 23.922 1 96.5 17 PRO B CA 1
ATOM 4366 C C . PRO B 1 17 ? -17.875 32.312 23.75 1 96.5 17 PRO B C 1
ATOM 4368 O O . PRO B 1 17 ? -17.172 31.359 23.406 1 96.5 17 PRO B O 1
ATOM 4371 N N . LEU B 1 18 ? -17.453 33.5 24.031 1 96.06 18 LEU B N 1
ATOM 4372 C CA . LEU B 1 18 ? -16.062 33.906 23.75 1 96.06 18 LEU B CA 1
ATOM 4373 C C . LEU B 1 18 ? -15.094 32.969 24.484 1 96.06 18 LEU B C 1
ATOM 4375 O O . LEU B 1 18 ? -14.125 32.5 23.891 1 96.06 18 LEU B O 1
ATOM 4379 N N . PRO B 1 19 ? -15.312 32.688 25.797 1 95.56 19 PRO B N 1
ATOM 4380 C CA . PRO B 1 19 ? -14.359 31.797 26.453 1 95.56 19 PRO B CA 1
ATOM 4381 C C . PRO B 1 19 ? -14.312 30.406 25.797 1 95.56 19 PRO B C 1
ATOM 4383 O O . PRO B 1 19 ? -13.234 29.828 25.672 1 95.56 19 PRO B O 1
ATOM 4386 N N . ALA B 1 20 ? -15.43 29.922 25.406 1 95.69 20 ALA B N 1
ATOM 4387 C CA . ALA B 1 20 ? -15.492 28.625 24.719 1 95.69 20 ALA B CA 1
ATOM 4388 C C . ALA B 1 20 ? -14.789 28.688 23.375 1 95.69 20 ALA B C 1
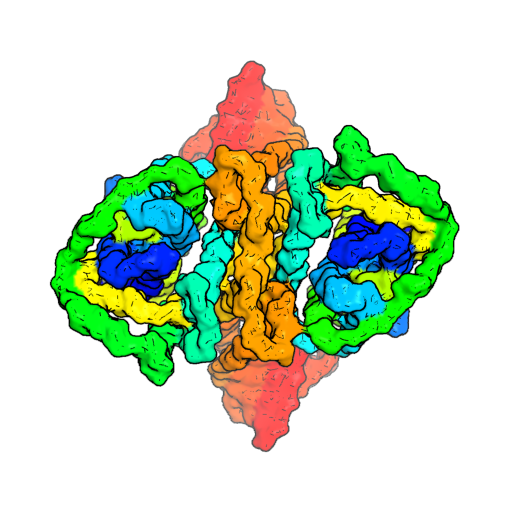ATOM 4390 O O . ALA B 1 20 ? -14.078 27.75 22.984 1 95.69 20 ALA B O 1
ATOM 4391 N N . THR B 1 21 ? -15.008 29.75 22.672 1 97.31 21 THR B N 1
ATOM 4392 C CA . THR B 1 21 ? -14.398 29.938 21.359 1 97.31 21 THR B CA 1
ATOM 4393 C C . THR B 1 21 ? -12.875 29.953 21.469 1 97.31 21 THR B C 1
ATOM 4395 O O . THR B 1 21 ? -12.18 29.328 20.672 1 97.31 21 THR B O 1
ATOM 4398 N N . LEU B 1 22 ? -12.367 30.625 22.438 1 96.81 22 LEU B N 1
ATOM 4399 C CA . LEU B 1 22 ? -10.922 30.75 22.625 1 96.81 22 LEU B CA 1
ATOM 4400 C C . LEU B 1 22 ? -10.32 29.422 23.078 1 96.81 22 LEU B C 1
ATOM 4402 O O . LEU B 1 22 ? -9.242 29.047 22.609 1 96.81 22 LEU B O 1
ATOM 4406 N N . LEU B 1 23 ? -11.023 28.75 23.969 1 95.19 23 LEU B N 1
ATOM 4407 C CA . LEU B 1 23 ? -10.523 27.484 24.453 1 95.19 23 LEU B CA 1
ATOM 4408 C C . LEU B 1 23 ? -10.531 26.438 23.344 1 95.19 23 LEU B C 1
ATOM 4410 O O . LEU B 1 23 ? -9.578 25.656 23.203 1 95.19 23 LEU B O 1
ATOM 4414 N N . LEU B 1 24 ? -11.594 26.391 22.625 1 95.38 24 LEU B N 1
ATOM 4415 C CA . LEU B 1 24 ? -11.68 25.469 21.5 1 95.38 24 LEU B CA 1
ATOM 4416 C C . LEU B 1 24 ? -10.641 25.812 20.422 1 95.38 24 LEU B C 1
ATOM 4418 O O . LEU B 1 24 ? -10.016 24.922 19.859 1 95.38 24 LEU B O 1
ATOM 4422 N N . GLY B 1 25 ? -10.5 27.078 20.156 1 97.31 25 GLY B N 1
ATOM 4423 C CA . GLY B 1 25 ? -9.469 27.5 19.234 1 97.31 25 GLY B CA 1
ATOM 4424 C C . GLY B 1 25 ? -8.07 27.078 19.672 1 97.31 25 GLY B C 1
ATOM 4425 O O . GLY B 1 25 ? -7.273 26.641 18.844 1 97.31 25 GLY B O 1
ATOM 4426 N N . LEU B 1 26 ? -7.785 27.266 20.922 1 96.19 26 LEU B N 1
ATOM 4427 C CA . LEU B 1 26 ? -6.48 26.875 21.453 1 96.19 26 LEU B CA 1
ATOM 4428 C C . LEU B 1 26 ? -6.246 25.375 21.281 1 96.19 26 LEU B C 1
ATOM 4430 O O . LEU B 1 26 ? -5.129 24.953 20.969 1 96.19 26 LEU B O 1
ATOM 4434 N N . GLN B 1 27 ? -7.25 24.578 21.453 1 94.12 27 GLN B N 1
ATOM 4435 C CA . GLN B 1 27 ? -7.145 23.141 21.25 1 94.12 27 GLN B CA 1
ATOM 4436 C C . GLN B 1 27 ? -6.746 22.812 19.812 1 94.12 27 GLN B C 1
ATOM 4438 O O . GLN B 1 27 ? -5.906 21.953 19.578 1 94.12 27 GLN B O 1
ATOM 4443 N N . HIS B 1 28 ? -7.359 23.5 18.891 1 97.12 28 HIS B N 1
ATOM 4444 C CA . HIS B 1 28 ? -7.027 23.297 17.484 1 97.12 28 HIS B CA 1
ATOM 4445 C C . HIS B 1 28 ? -5.59 23.719 17.203 1 97.12 28 HIS B C 1
ATOM 4447 O O . HIS B 1 28 ? -4.891 23.062 16.422 1 97.12 28 HIS B O 1
ATOM 4453 N N . VAL B 1 29 ? -5.191 24.797 17.812 1 97.38 29 VAL B N 1
ATOM 4454 C CA . VAL B 1 29 ? -3.84 25.297 17.609 1 97.38 29 VAL B CA 1
ATOM 4455 C C . VAL B 1 29 ? -2.818 24.281 18.094 1 97.38 29 VAL B C 1
ATOM 4457 O O . VAL B 1 29 ? -1.761 24.109 17.469 1 97.38 29 VAL B O 1
ATOM 4460 N N . PHE B 1 30 ? -3.096 23.562 19.141 1 93.5 30 PHE B N 1
ATOM 4461 C CA . PHE B 1 30 ? -2.205 22.531 19.641 1 93.5 30 PHE B CA 1
ATOM 4462 C C . PHE B 1 30 ? -1.988 21.438 18.594 1 93.5 30 PHE B C 1
ATOM 4464 O O . PHE B 1 30 ? -0.873 20.938 18.438 1 93.5 30 PHE B O 1
ATOM 4471 N N . LEU B 1 31 ? -3.014 21.125 17.891 1 93.75 31 LEU B N 1
ATOM 4472 C CA . LEU B 1 31 ? -2.893 20.109 16.859 1 93.75 31 LEU B CA 1
ATOM 4473 C C . LEU B 1 31 ? -2.131 20.641 15.648 1 93.75 31 LEU B C 1
ATOM 4475 O O . LEU B 1 31 ? -1.313 19.938 15.055 1 93.75 31 LEU B O 1
ATOM 4479 N N . ILE B 1 32 ? -2.398 21.906 15.336 1 96.62 32 ILE B N 1
ATOM 4480 C CA . ILE B 1 32 ? -1.727 22.547 14.211 1 96.62 32 ILE B CA 1
ATOM 4481 C C . ILE B 1 32 ? -0.228 22.641 14.492 1 96.62 32 ILE B C 1
ATOM 4483 O O . ILE B 1 32 ? 0.589 22.5 13.578 1 96.62 32 ILE B O 1
ATOM 4487 N N . ALA B 1 33 ? 0.122 22.828 15.727 1 94.12 33 ALA B N 1
ATOM 4488 C CA . ALA B 1 33 ? 1.509 23.031 16.141 1 94.12 33 ALA B CA 1
ATOM 4489 C C . ALA B 1 33 ? 2.363 21.812 15.789 1 94.12 33 ALA B C 1
ATOM 4491 O O . ALA B 1 33 ? 3.572 21.938 15.578 1 94.12 33 ALA B O 1
ATOM 4492 N N . ILE B 1 34 ? 1.759 20.672 15.703 1 91.44 34 ILE B N 1
ATOM 4493 C CA . ILE B 1 34 ? 2.473 19.453 15.359 1 91.44 34 ILE B CA 1
ATOM 4494 C C . ILE B 1 34 ? 3.141 19.609 13.992 1 91.44 34 ILE B C 1
ATOM 4496 O O . ILE B 1 34 ? 4.258 19.141 13.781 1 91.44 34 ILE B O 1
ATOM 4500 N N . SER B 1 35 ? 2.514 20.312 13.117 1 95.5 35 SER B N 1
ATOM 4501 C CA . SER B 1 35 ? 3.004 20.469 11.75 1 95.5 35 SER B CA 1
ATOM 4502 C C . SER B 1 35 ? 4.191 21.422 11.695 1 95.5 35 SER B C 1
ATOM 4504 O O . SER B 1 35 ? 4.91 21.453 10.695 1 95.5 35 SER B O 1
ATOM 4506 N N . LEU B 1 36 ? 4.504 22.156 12.758 1 96.94 36 LEU B N 1
ATOM 4507 C CA . LEU B 1 36 ? 5.57 23.141 12.766 1 96.94 36 LEU B CA 1
ATOM 4508 C C . LEU B 1 36 ? 6.938 22.469 12.797 1 96.94 36 LEU B C 1
ATOM 4510 O O . LEU B 1 36 ? 7.965 23.141 12.656 1 96.94 36 LEU B O 1
ATOM 4514 N N . ILE B 1 37 ? 6.934 21.188 12.867 1 95.31 37 ILE B N 1
ATOM 4515 C CA . ILE B 1 37 ? 8.188 20.453 12.797 1 95.31 37 ILE B CA 1
ATOM 4516 C C . ILE B 1 37 ? 8.695 20.438 11.352 1 95.31 37 ILE B C 1
ATOM 4518 O O . ILE B 1 37 ? 9.906 20.359 11.117 1 95.31 37 ILE B O 1
ATOM 4522 N N . PHE B 1 38 ? 7.824 20.547 10.359 1 96.25 38 PHE B N 1
ATOM 4523 C CA . PHE B 1 38 ? 8.18 20.391 8.961 1 96.25 38 PHE B CA 1
ATOM 4524 C C . PHE B 1 38 ? 9.148 21.484 8.516 1 96.25 38 PHE B C 1
ATOM 4526 O O . PHE B 1 38 ? 10.195 21.188 7.934 1 96.25 38 PHE B O 1
ATOM 4533 N N . PRO B 1 39 ? 8.852 22.766 8.812 1 97.12 39 PRO B N 1
ATOM 4534 C CA . PRO B 1 39 ? 9.828 23.781 8.422 1 97.12 39 PRO B CA 1
ATOM 4535 C C . PRO B 1 39 ? 11.188 23.578 9.094 1 97.12 39 PRO B C 1
ATOM 4537 O O . PRO B 1 39 ? 12.219 23.859 8.484 1 97.12 39 PRO B O 1
ATOM 4540 N N . VAL B 1 40 ? 11.188 23.109 10.305 1 96.31 40 VAL B N 1
ATOM 4541 C CA . VAL B 1 40 ? 12.438 22.906 11.023 1 96.31 40 VAL B CA 1
ATOM 4542 C C . VAL B 1 40 ? 13.25 21.797 10.344 1 96.31 40 VAL B C 1
ATOM 4544 O O . VAL B 1 40 ? 14.453 21.938 10.141 1 96.31 40 VAL B O 1
ATOM 4547 N N . VAL B 1 41 ? 12.562 20.734 10 1 94.81 41 VAL B N 1
ATOM 4548 C CA . VAL B 1 41 ? 13.211 19.609 9.336 1 94.81 41 VAL B CA 1
ATOM 4549 C C . VAL B 1 41 ? 13.828 20.078 8.016 1 94.81 41 VAL B C 1
ATOM 4551 O O . VAL B 1 41 ? 14.938 19.672 7.664 1 94.81 41 VAL B O 1
ATOM 4554 N N . ILE B 1 42 ? 13.18 20.906 7.316 1 96.06 42 ILE B N 1
ATOM 4555 C CA . ILE B 1 42 ? 13.641 21.406 6.02 1 96.06 42 ILE B CA 1
ATOM 4556 C C . ILE B 1 42 ? 14.898 22.234 6.207 1 96.06 42 ILE B C 1
ATOM 4558 O O . ILE B 1 42 ? 15.906 22.016 5.523 1 96.06 42 ILE B O 1
ATOM 4562 N N . VAL B 1 43 ? 14.867 23.203 7.121 1 96 43 VAL B N 1
ATOM 4563 C CA . VAL B 1 43 ? 15.992 24.094 7.324 1 96 43 VAL B CA 1
ATOM 4564 C C . VAL B 1 43 ? 17.219 23.312 7.801 1 96 43 VAL B C 1
ATOM 4566 O O . VAL B 1 43 ? 18.328 23.531 7.328 1 96 43 VAL B O 1
ATOM 4569 N N . ARG B 1 44 ? 17 22.344 8.641 1 93.5 44 ARG B N 1
ATOM 4570 C CA . ARG B 1 44 ? 18.094 21.547 9.188 1 93.5 44 ARG B CA 1
ATOM 4571 C C . ARG B 1 44 ? 18.703 20.656 8.109 1 93.5 44 ARG B C 1
ATOM 4573 O O . ARG B 1 44 ? 19.906 20.391 8.117 1 93.5 44 ARG B O 1
ATOM 4580 N N . SER B 1 45 ? 17.891 20.234 7.238 1 90.38 45 SER B N 1
ATOM 4581 C CA . SER B 1 45 ? 18.359 19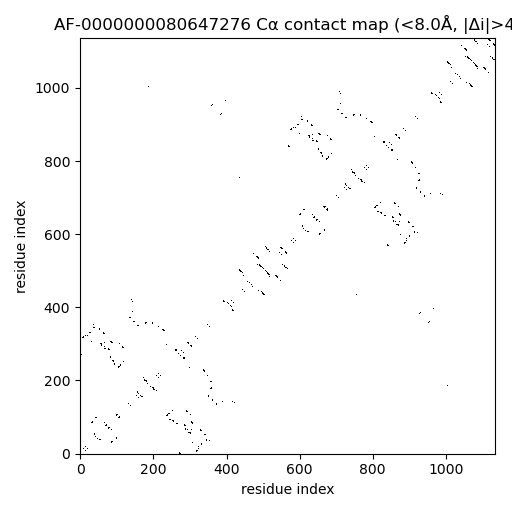.312 6.203 1 90.38 45 SER B CA 1
ATOM 4582 C C . SER B 1 45 ? 19.406 19.969 5.309 1 90.38 45 SER B C 1
ATOM 4584 O O . SER B 1 45 ? 20.219 19.281 4.695 1 90.38 45 SER B O 1
ATOM 4586 N N . ILE B 1 46 ? 19.438 21.281 5.25 1 93.06 46 ILE B N 1
ATOM 4587 C CA . ILE B 1 46 ? 20.375 21.984 4.387 1 93.06 46 ILE B CA 1
ATOM 4588 C C . ILE B 1 46 ? 21.438 22.688 5.242 1 93.06 46 ILE B C 1
ATOM 4590 O O . ILE B 1 46 ? 22.156 23.562 4.746 1 93.06 46 ILE B O 1
ATOM 4594 N N . GLY B 1 47 ? 21.406 22.406 6.52 1 92.31 47 GLY B N 1
ATOM 4595 C CA . GLY B 1 47 ? 22.375 23 7.418 1 92.31 47 GLY B CA 1
ATOM 4596 C C . GLY B 1 47 ? 22.078 24.453 7.77 1 92.31 47 GLY B C 1
ATOM 4597 O O . GLY B 1 47 ? 22.984 25.234 8.055 1 92.31 47 GLY B O 1
ATOM 4598 N N . GLY B 1 48 ? 20.859 24.812 7.723 1 93.31 48 GLY B N 1
ATOM 4599 C CA . GLY B 1 48 ? 20.453 26.172 8.055 1 93.31 48 GLY B CA 1
ATOM 4600 C C . GLY B 1 48 ? 20.625 26.5 9.531 1 93.31 48 GLY B C 1
ATOM 4601 O O . GLY B 1 48 ? 20.734 25.594 10.359 1 93.31 48 GLY B O 1
ATOM 4602 N N . SER B 1 49 ? 20.594 27.766 9.828 1 92.44 49 SER B N 1
ATOM 4603 C CA . SER B 1 49 ? 20.797 28.25 11.188 1 92.44 49 SER B CA 1
ATOM 4604 C C . SER B 1 49 ? 19.516 28.188 12.008 1 92.44 49 SER B C 1
ATOM 4606 O O . SER B 1 49 ? 18.422 28.109 11.445 1 92.44 49 SER B O 1
ATOM 4608 N N . PRO B 1 50 ? 19.625 28.203 13.336 1 92.44 50 PRO B N 1
ATOM 4609 C CA . PRO B 1 50 ? 18.438 28.281 14.195 1 92.44 50 PRO B CA 1
ATOM 4610 C C . PRO B 1 50 ? 17.578 29.5 13.93 1 92.44 50 PRO B C 1
ATOM 4612 O O . PRO B 1 50 ? 16.344 29.453 14.047 1 92.44 50 PRO B O 1
ATOM 4615 N N . GLU B 1 51 ? 18.234 30.547 13.555 1 90.94 51 GLU B N 1
ATOM 4616 C CA . GLU B 1 51 ? 17.516 31.781 13.258 1 90.94 51 GLU B CA 1
ATOM 4617 C C . GLU B 1 51 ? 16.656 31.625 12.008 1 90.94 51 GLU B C 1
ATOM 4619 O O . GLU B 1 51 ? 15.523 32.125 11.961 1 90.94 51 GLU B O 1
ATOM 4624 N N . GLU B 1 52 ? 17.203 30.953 11.023 1 93.12 52 GLU B N 1
ATOM 4625 C CA . GLU B 1 52 ? 16.438 30.688 9.812 1 93.12 52 GLU B CA 1
ATOM 4626 C C . GLU B 1 52 ? 15.242 29.781 10.109 1 93.12 52 GLU B C 1
ATOM 4628 O O . GLU B 1 52 ? 14.156 30 9.578 1 93.12 52 GLU B O 1
ATOM 4633 N N . ALA B 1 53 ? 15.5 28.828 10.938 1 94.88 53 ALA B N 1
ATOM 4634 C CA . ALA B 1 53 ? 14.422 27.922 11.32 1 94.88 53 ALA B CA 1
ATOM 4635 C C . ALA B 1 53 ? 13.336 28.656 12.102 1 94.88 53 ALA B C 1
ATOM 4637 O O . ALA B 1 53 ? 12.141 28.406 11.898 1 94.88 53 ALA B O 1
ATOM 4638 N N . GLU B 1 54 ? 13.789 29.484 13.016 1 94 54 GLU B N 1
ATOM 4639 C CA . GLU B 1 54 ? 12.852 30.281 13.797 1 94 54 GLU B CA 1
ATOM 4640 C C . GLU B 1 54 ? 12 31.172 12.891 1 94 54 GLU B C 1
ATOM 4642 O O . GLU B 1 54 ? 10.781 31.281 13.078 1 94 54 GLU B O 1
ATOM 4647 N N . PHE B 1 55 ? 12.648 31.812 11.977 1 93.81 55 PHE B N 1
ATOM 4648 C CA . PHE B 1 55 ? 11.953 32.656 11 1 93.81 55 PHE B CA 1
ATOM 4649 C C . PHE B 1 55 ? 10.891 31.844 10.266 1 93.81 55 PHE B C 1
ATOM 4651 O O . PHE B 1 55 ? 9.734 32.25 10.18 1 93.81 55 PHE B O 1
ATOM 4658 N N . MET B 1 56 ? 11.242 30.656 9.727 1 95.94 56 MET B N 1
ATOM 4659 C CA . MET B 1 56 ? 10.328 29.844 8.914 1 95.94 56 MET B CA 1
ATOM 4660 C C . MET B 1 56 ? 9.164 29.328 9.766 1 95.94 56 MET B C 1
ATOM 4662 O O . MET B 1 56 ? 8.039 29.234 9.281 1 95.94 56 MET B O 1
ATOM 4666 N N . VAL B 1 57 ? 9.422 28.984 11 1 96.62 57 VAL B N 1
ATOM 4667 C CA . VAL B 1 57 ? 8.367 28.531 11.898 1 96.62 57 VAL B CA 1
ATOM 4668 C C . VAL B 1 57 ? 7.383 29.656 12.164 1 96.62 57 VAL B C 1
ATOM 4670 O O . VAL B 1 57 ? 6.164 29.469 12.125 1 96.62 57 VAL B O 1
ATOM 4673 N N . SER B 1 58 ? 7.93 30.828 12.43 1 95.94 58 SER B N 1
ATOM 4674 C CA . SER B 1 58 ? 7.086 32 12.672 1 95.94 58 SER B CA 1
ATOM 4675 C C . SER B 1 58 ? 6.211 32.312 11.461 1 95.94 58 SER B C 1
ATOM 4677 O O . SER B 1 58 ? 5.008 32.531 11.594 1 95.94 58 SER B O 1
ATOM 4679 N N . MET B 1 59 ? 6.797 32.25 10.336 1 96.38 59 MET B N 1
ATOM 4680 C CA . MET B 1 59 ? 6.043 32.531 9.117 1 96.38 59 MET B CA 1
ATOM 4681 C C . MET B 1 59 ? 5.027 31.422 8.844 1 96.38 59 MET B C 1
ATOM 4683 O O . MET B 1 59 ? 3.971 31.656 8.266 1 96.38 59 MET B O 1
ATOM 4687 N N . SER B 1 60 ? 5.375 30.172 9.219 1 97.75 60 SER B N 1
ATOM 4688 C CA . SER B 1 60 ? 4.43 29.062 9.078 1 97.75 60 SER B CA 1
ATOM 4689 C C . SER B 1 60 ? 3.184 29.297 9.93 1 97.75 60 SER B C 1
ATOM 4691 O O . SER B 1 60 ? 2.068 29 9.5 1 97.75 60 SER B O 1
ATOM 4693 N N . MET B 1 61 ? 3.396 29.844 11.148 1 97.38 61 MET B N 1
ATOM 4694 C CA . MET B 1 61 ? 2.254 30.156 12 1 97.38 61 MET B CA 1
ATOM 4695 C C . MET B 1 61 ? 1.41 31.266 11.383 1 97.38 61 MET B C 1
ATOM 4697 O O . MET B 1 61 ? 0.18 31.203 11.398 1 97.38 61 MET B O 1
ATOM 4701 N N . LEU B 1 62 ? 2.068 32.25 10.883 1 97 62 LEU B N 1
ATOM 4702 C CA . LEU B 1 62 ? 1.364 33.344 10.211 1 97 62 LEU B CA 1
ATOM 4703 C C . LEU B 1 62 ? 0.561 32.812 9.023 1 97 62 LEU B C 1
ATOM 4705 O O . LEU B 1 62 ? -0.619 33.125 8.875 1 97 62 LEU B O 1
ATOM 4709 N N . ALA B 1 63 ? 1.215 32.031 8.219 1 97.88 63 ALA B N 1
ATOM 4710 C CA . ALA B 1 63 ? 0.576 31.484 7.02 1 97.88 63 ALA B CA 1
ATOM 4711 C C . ALA B 1 63 ? -0.588 30.578 7.391 1 97.88 63 ALA B C 1
ATOM 4713 O O . ALA B 1 63 ? -1.632 30.594 6.73 1 97.88 63 ALA B O 1
ATOM 4714 N N . ALA B 1 64 ? -0.419 29.719 8.352 1 98.38 64 ALA B N 1
ATOM 4715 C CA . ALA B 1 64 ? -1.489 28.828 8.812 1 98.38 64 ALA B CA 1
ATOM 4716 C C . ALA B 1 64 ? -2.684 29.625 9.32 1 98.38 64 ALA B C 1
ATOM 4718 O O . ALA B 1 64 ? -3.836 29.25 9.086 1 98.38 64 ALA B O 1
ATOM 4719 N N . GLY B 1 65 ? -2.379 30.688 10.086 1 98.5 65 GLY B N 1
ATOM 4720 C CA . GLY B 1 65 ? -3.441 31.547 10.578 1 98.5 65 GLY B CA 1
ATOM 4721 C C . GLY B 1 65 ? -4.254 32.188 9.469 1 98.5 65 GLY B C 1
ATOM 4722 O O . GLY B 1 65 ? -5.484 32.125 9.469 1 98.5 65 GLY B O 1
ATOM 4723 N N . VAL B 1 66 ? -3.568 32.75 8.555 1 98.12 66 VAL B N 1
ATOM 4724 C CA . VAL B 1 66 ? -4.227 33.406 7.422 1 98.12 66 VAL B CA 1
ATOM 4725 C C . VAL B 1 66 ? -4.992 32.375 6.605 1 98.12 66 VAL B C 1
ATOM 4727 O O . VAL B 1 66 ? -6.129 32.625 6.188 1 98.12 66 VAL B O 1
ATOM 4730 N N . GLY B 1 67 ? -4.328 31.266 6.359 1 98.19 67 GLY B N 1
ATOM 4731 C CA . GLY B 1 67 ? -4.992 30.188 5.625 1 98.19 67 GLY B CA 1
ATOM 4732 C C . GLY B 1 67 ? -6.277 29.719 6.285 1 98.19 67 GLY B C 1
ATOM 4733 O O . GLY B 1 67 ? -7.281 29.5 5.605 1 98.19 67 GLY B O 1
ATOM 4734 N N . THR B 1 68 ? -6.227 29.547 7.574 1 98.44 68 THR B N 1
ATOM 4735 C CA . THR B 1 68 ? -7.398 29.109 8.328 1 98.44 68 THR B CA 1
ATOM 4736 C C . THR B 1 68 ? -8.539 30.109 8.172 1 98.44 68 THR B C 1
ATOM 4738 O O . THR B 1 68 ? -9.695 29.719 7.973 1 98.44 68 THR B O 1
ATOM 4741 N N . VAL B 1 69 ? -8.242 31.359 8.25 1 98.06 69 VAL B N 1
ATOM 4742 C CA . VAL B 1 69 ? -9.242 32.406 8.102 1 98.06 69 VAL B CA 1
ATOM 4743 C C . VAL B 1 69 ? -9.805 32.406 6.684 1 98.06 69 VAL B C 1
ATOM 4745 O O . VAL B 1 69 ? -11.016 32.531 6.484 1 98.06 69 VAL B O 1
ATOM 4748 N N . LEU B 1 70 ? -8.961 32.25 5.715 1 97.88 70 LEU B N 1
ATOM 4749 C CA . LEU B 1 70 ? -9.398 32.219 4.32 1 97.88 70 LEU B CA 1
ATOM 4750 C C . LEU B 1 70 ? -10.383 31.078 4.094 1 97.88 70 LEU B C 1
ATOM 4752 O O . LEU B 1 70 ? -11.383 31.25 3.385 1 97.88 70 LEU B O 1
ATOM 4756 N N . HIS B 1 71 ? -10.102 29.938 4.664 1 97.31 71 HIS B N 1
ATOM 4757 C CA . HIS B 1 71 ? -10.984 28.781 4.516 1 97.31 71 HIS B CA 1
ATOM 4758 C C . HIS B 1 71 ? -12.344 29.062 5.148 1 97.31 71 HIS B C 1
ATOM 4760 O O . HIS B 1 71 ? -13.375 28.594 4.652 1 97.31 71 HIS B O 1
ATOM 4766 N N . ALA B 1 72 ? -12.375 29.906 6.191 1 97.12 72 ALA B N 1
ATOM 4767 C CA . ALA B 1 72 ? -13.602 30.141 6.953 1 97.12 72 ALA B CA 1
ATOM 4768 C C . ALA B 1 72 ? -14.43 31.266 6.328 1 97.12 72 ALA B C 1
ATOM 4770 O O . ALA B 1 72 ? -15.617 31.422 6.641 1 97.12 72 ALA B O 1
ATOM 4771 N N . LEU B 1 73 ? -13.961 32.25 5.551 1 92 73 LEU B N 1
ATOM 4772 C CA . LEU B 1 73 ? -14.578 33.469 5.016 1 92 73 LEU B CA 1
ATOM 4773 C C . LEU B 1 73 ? -15.773 33.125 4.129 1 92 73 LEU B C 1
ATOM 4775 O O . LEU B 1 73 ? -16.75 33.844 4.086 1 92 73 LEU B O 1
ATOM 4779 N N . ASN B 1 74 ? -16.359 32.094 3.66 1 86.19 74 ASN B N 1
ATOM 4780 C CA . ASN B 1 74 ? -17.422 31.812 2.709 1 86.19 74 ASN B CA 1
ATOM 4781 C C . ASN B 1 74 ? -17.922 33.062 2.021 1 86.19 74 ASN B C 1
ATOM 4783 O O . ASN B 1 74 ? -19.125 33.344 1.989 1 86.19 74 ASN B O 1
ATOM 4787 N N . ARG B 1 75 ? -17.109 34 1.58 1 85.44 75 ARG B N 1
ATOM 4788 C CA . ARG B 1 75 ? -17.484 35.281 0.988 1 85.44 75 ARG B CA 1
ATOM 4789 C C . ARG B 1 75 ? -16.812 35.469 -0.367 1 85.44 75 ARG B C 1
ATOM 4791 O O . ARG B 1 75 ? -15.633 35.156 -0.54 1 85.44 75 ARG B O 1
ATOM 4798 N N . ARG B 1 76 ? -17.578 36.031 -1.353 1 87.94 76 ARG B N 1
ATOM 4799 C CA . ARG B 1 76 ? -17.109 36.406 -2.686 1 87.94 76 ARG B CA 1
ATOM 4800 C C . ARG B 1 76 ? -16.438 35.219 -3.373 1 87.94 76 ARG B C 1
ATOM 4802 O O . ARG B 1 76 ? -15.406 35.375 -4.031 1 87.94 76 ARG B O 1
ATOM 4809 N N . GLY B 1 77 ? -16.734 34.094 -2.955 1 89.81 77 GLY B N 1
ATOM 4810 C CA . GLY B 1 77 ? -16.266 32.875 -3.646 1 89.81 77 GLY B CA 1
ATOM 4811 C C . GLY B 1 77 ? -15 32.312 -3.057 1 89.81 77 GLY B C 1
ATOM 4812 O O . GLY B 1 77 ? -14.43 31.375 -3.613 1 89.81 77 GLY B O 1
ATOM 4813 N N . VAL B 1 78 ? -14.531 32.875 -1.93 1 94.31 78 VAL B N 1
ATOM 4814 C CA . VAL B 1 78 ? -13.305 32.375 -1.312 1 94.31 78 VAL B CA 1
ATOM 4815 C C . VAL B 1 78 ? -13.633 31.688 0.007 1 94.31 78 VAL B C 1
ATOM 4817 O O . VAL B 1 78 ? -14.281 32.281 0.879 1 94.31 78 VAL B O 1
ATOM 4820 N N . GLY B 1 79 ? -13.164 30.469 0.053 1 96.38 79 GLY B N 1
ATOM 4821 C CA . GLY B 1 79 ? -13.359 29.734 1.292 1 96.38 79 GLY B CA 1
ATOM 4822 C C . GLY B 1 79 ? -14.594 28.859 1.28 1 96.38 79 GLY B C 1
ATOM 4823 O O . GLY B 1 79 ? -15.617 29.219 0.703 1 96.38 79 GLY B O 1
ATOM 4824 N N . SER B 1 80 ? -14.508 27.766 1.978 1 94.88 80 SER B N 1
ATOM 4825 C CA . SER B 1 80 ? -15.625 26.844 2.072 1 94.88 80 SER B CA 1
ATOM 4826 C C . SER B 1 80 ? -16.641 27.297 3.127 1 94.88 80 SER B C 1
ATOM 4828 O O . SER B 1 80 ? -17.781 26.859 3.113 1 94.88 80 SER B O 1
ATOM 4830 N N . GLY B 1 81 ? -16.172 28.078 4.066 1 96.94 81 GLY B N 1
ATOM 4831 C CA . GLY B 1 81 ? -17.047 28.547 5.129 1 96.94 81 GLY B CA 1
ATOM 4832 C C . GLY B 1 81 ? -17.109 27.594 6.312 1 96.94 81 GLY B C 1
ATOM 4833 O O . GLY B 1 81 ? -17.797 27.859 7.293 1 96.94 81 GLY B O 1
ATOM 4834 N N . TYR B 1 82 ? -16.391 26.531 6.238 1 97.5 82 TYR B N 1
ATOM 4835 C CA . TYR B 1 82 ? -16.375 25.562 7.324 1 97.5 82 TYR B CA 1
ATOM 4836 C C . TYR B 1 82 ? -15.164 25.766 8.227 1 97.5 82 TYR B C 1
ATOM 4838 O O . TYR B 1 82 ? -14.25 26.516 7.887 1 97.5 82 TYR B O 1
ATOM 4846 N N . LEU B 1 83 ? -15.273 25.203 9.461 1 98.06 83 LEU B N 1
ATOM 4847 C CA . LEU B 1 83 ? -14.102 25.078 10.312 1 98.06 83 LEU B CA 1
ATOM 4848 C C . LEU B 1 83 ? -13.133 24.047 9.75 1 98.06 83 LEU B C 1
ATOM 4850 O O . LEU B 1 83 ? -13.188 22.859 10.117 1 98.06 83 LEU B O 1
ATOM 4854 N N . CYS B 1 84 ? -12.281 24.547 8.867 1 97.06 84 CYS B N 1
ATOM 4855 C CA . CYS B 1 84 ? -11.273 23.75 8.172 1 97.06 84 CYS B CA 1
ATOM 4856 C C . CYS B 1 84 ? -9.891 24.375 8.297 1 97.06 84 CYS B C 1
ATOM 4858 O O . CYS B 1 84 ? -9.398 24.984 7.344 1 97.06 84 CYS B O 1
ATOM 4860 N N . PRO B 1 85 ? -9.266 24.156 9.422 1 97.81 85 PRO B N 1
ATOM 4861 C CA . PRO B 1 85 ? -8 24.844 9.68 1 97.81 85 PRO B CA 1
ATOM 4862 C C . PRO B 1 85 ? -6.898 24.438 8.703 1 97.81 85 PRO B C 1
ATOM 4864 O O . PRO B 1 85 ? -6.926 23.328 8.164 1 97.81 85 PRO B O 1
ATOM 4867 N N . ALA B 1 86 ? -5.984 25.344 8.5 1 97.81 86 ALA B N 1
ATOM 4868 C CA . ALA B 1 86 ? -4.812 25.141 7.656 1 97.81 86 ALA B CA 1
ATOM 4869 C C . ALA B 1 86 ? -3.561 24.922 8.5 1 97.81 86 ALA B C 1
ATOM 4871 O O . ALA B 1 86 ? -3.441 25.453 9.602 1 97.81 86 ALA B O 1
ATOM 4872 N N . LEU B 1 87 ? -2.645 24.125 8.039 1 97.69 87 LEU B N 1
ATOM 4873 C CA . LEU B 1 87 ? -1.347 23.859 8.648 1 97.69 87 LEU B CA 1
ATOM 4874 C C . LEU B 1 87 ? -0.291 23.578 7.59 1 97.69 87 LEU B C 1
ATOM 4876 O O . LEU B 1 87 ? -0.596 23.562 6.395 1 97.69 87 LEU B O 1
ATOM 4880 N N . CYS B 1 88 ? 1.003 23.484 7.98 1 96.69 88 CYS B N 1
ATOM 4881 C CA . CYS B 1 88 ? 2.043 23.047 7.055 1 96.69 88 CYS B CA 1
ATOM 4882 C C . CYS B 1 88 ? 1.7 21.688 6.449 1 96.69 88 CYS B C 1
ATOM 4884 O O . CYS B 1 88 ? 1.611 20.688 7.164 1 96.69 88 CYS B O 1
ATOM 4886 N N . GLY B 1 89 ? 1.503 21.688 5.156 1 93.38 89 GLY B N 1
ATOM 4887 C CA . GLY B 1 89 ? 0.99 20.5 4.492 1 93.38 89 GLY B CA 1
ATOM 4888 C C . GLY B 1 89 ? 2.041 19.422 4.305 1 93.38 89 GLY B C 1
ATOM 4889 O O . GLY B 1 89 ? 3.059 19.656 3.648 1 93.38 89 GLY B O 1
ATOM 4890 N N . PRO B 1 90 ? 1.746 18.281 4.816 1 89.31 90 PRO B N 1
ATOM 4891 C CA . PRO B 1 90 ? 2.713 17.188 4.656 1 89.31 90 PRO B CA 1
ATOM 4892 C C . PRO B 1 90 ? 2.975 16.844 3.189 1 89.31 90 PRO B C 1
ATOM 4894 O O . PRO B 1 90 ? 4.066 16.391 2.846 1 89.31 90 PRO B O 1
ATOM 4897 N N . SER B 1 91 ? 2.037 17.125 2.342 1 89.69 91 SER B N 1
ATOM 4898 C CA . SER B 1 91 ? 2.162 16.828 0.92 1 89.69 91 SER B CA 1
ATOM 4899 C C . SER B 1 91 ? 3.283 17.641 0.279 1 89.69 91 SER B C 1
ATOM 4901 O O . SER B 1 91 ? 3.812 17.25 -0.766 1 89.69 91 SER B O 1
ATOM 4903 N N . PHE B 1 92 ? 3.639 18.688 0.917 1 94.56 92 PHE B N 1
ATOM 4904 C CA . PHE B 1 92 ? 4.633 19.594 0.339 1 94.56 92 PHE B CA 1
ATOM 4905 C C . PHE B 1 92 ? 6.027 19.25 0.841 1 94.56 92 PHE B C 1
ATOM 4907 O O . PHE B 1 92 ? 7.023 19.734 0.312 1 94.56 92 PHE B O 1
ATOM 4914 N N . LEU B 1 93 ? 6.117 18.422 1.822 1 93.19 93 LEU B N 1
ATOM 4915 C CA . LEU B 1 93 ? 7.387 18.219 2.506 1 93.19 93 LEU B CA 1
ATOM 4916 C C . LEU B 1 93 ? 8.445 17.703 1.54 1 93.19 93 LEU B C 1
ATOM 4918 O O . LEU B 1 93 ? 9.562 18.219 1.499 1 93.19 93 LEU B O 1
ATOM 4922 N N . SER B 1 94 ? 8.086 16.734 0.736 1 90.06 94 SER B N 1
ATOM 4923 C CA . SER B 1 94 ? 9.062 16.141 -0.176 1 90.06 94 SER B CA 1
ATOM 4924 C C . SER B 1 94 ? 9.555 17.156 -1.201 1 90.06 94 SER B C 1
ATOM 4926 O O . SER B 1 94 ? 10.758 17.281 -1.438 1 90.06 94 SER B O 1
ATOM 4928 N N . ALA B 1 95 ? 8.688 17.844 -1.814 1 92.81 95 ALA B N 1
ATOM 4929 C CA . ALA B 1 95 ? 9.055 18.859 -2.801 1 92.81 95 ALA B CA 1
ATOM 4930 C C . ALA B 1 95 ? 9.859 19.984 -2.156 1 92.81 95 ALA B C 1
ATOM 4932 O O . ALA B 1 95 ? 10.797 20.516 -2.762 1 92.81 95 ALA B O 1
ATOM 4933 N N . SER B 1 96 ? 9.461 20.328 -0.953 1 96.69 96 SER B N 1
ATOM 4934 C CA . SER B 1 96 ? 10.156 21.391 -0.23 1 96.69 96 SER B CA 1
ATOM 4935 C C . SER B 1 96 ? 11.594 20.984 0.104 1 96.69 96 SER B C 1
ATOM 4937 O O . SER B 1 96 ? 12.516 21.797 -0.031 1 96.69 96 SER B O 1
ATOM 4939 N N . LEU B 1 97 ? 11.758 19.781 0.558 1 93.81 97 LEU B N 1
ATOM 4940 C CA . LEU B 1 97 ? 13.094 19.281 0.842 1 93.81 97 LEU B CA 1
ATOM 4941 C C . LEU B 1 97 ? 13.953 19.266 -0.418 1 93.81 97 LEU B C 1
ATOM 4943 O O . LEU B 1 97 ? 15.125 19.656 -0.376 1 93.81 97 LEU B O 1
ATOM 4947 N N . LEU B 1 98 ? 13.352 18.875 -1.488 1 90.38 98 LEU B N 1
ATOM 4948 C CA . LEU B 1 98 ? 14.07 18.859 -2.76 1 90.38 98 LEU B CA 1
ATOM 4949 C C . LEU B 1 98 ? 14.5 20.266 -3.166 1 90.38 98 LEU B C 1
ATOM 4951 O O . LEU B 1 98 ? 15.664 20.484 -3.521 1 90.38 98 LEU B O 1
ATOM 4955 N N . ALA B 1 99 ? 13.641 21.188 -3.094 1 95.31 99 ALA B N 1
ATOM 4956 C CA . ALA B 1 99 ? 13.938 22.562 -3.477 1 95.31 99 ALA B CA 1
ATOM 4957 C C . ALA B 1 99 ? 15.008 23.172 -2.574 1 95.31 99 ALA B C 1
ATOM 4959 O O . ALA B 1 99 ? 15.922 23.844 -3.051 1 95.31 99 ALA B O 1
ATOM 4960 N N . ALA B 1 100 ? 14.844 22.938 -1.308 1 96.12 100 ALA B N 1
ATOM 4961 C CA . ALA B 1 100 ? 15.812 23.469 -0.353 1 96.12 100 ALA B CA 1
ATOM 4962 C C . ALA B 1 100 ? 17.203 22.922 -0.621 1 96.12 100 ALA B C 1
ATOM 4964 O O . ALA B 1 100 ? 18.203 23.656 -0.535 1 96.12 100 ALA B O 1
ATOM 4965 N N . ASN B 1 101 ? 17.312 21.672 -0.923 1 92.06 101 ASN B N 1
ATOM 4966 C CA . ASN B 1 101 ? 18.594 21.031 -1.146 1 92.06 101 ASN B CA 1
ATOM 4967 C C . ASN B 1 101 ? 19.234 21.484 -2.463 1 92.06 101 ASN B C 1
ATOM 4969 O O . ASN B 1 101 ? 20.453 21.578 -2.57 1 92.06 101 ASN B O 1
ATOM 4973 N N . VAL B 1 102 ? 18.422 21.766 -3.404 1 91.31 102 VAL B N 1
ATOM 4974 C CA . VAL B 1 102 ? 18.906 22.109 -4.734 1 91.31 102 VAL B CA 1
ATOM 4975 C C . VAL B 1 102 ? 19.281 23.578 -4.785 1 91.31 102 VAL B C 1
ATOM 4977 O O . VAL B 1 102 ? 20.297 23.969 -5.371 1 91.31 102 VAL B O 1
ATOM 4980 N N . GLY B 1 103 ? 18.422 24.453 -4.191 1 94.81 103 GLY B N 1
ATOM 4981 C CA . GLY B 1 103 ? 18.625 25.875 -4.406 1 94.81 103 GLY B CA 1
ATOM 4982 C C . GLY B 1 103 ? 18.422 26.703 -3.152 1 94.81 103 GLY B C 1
ATOM 4983 O O . GLY B 1 103 ? 18.438 27.938 -3.203 1 94.81 103 GLY B O 1
ATOM 4984 N N . GLY B 1 104 ? 18.156 26.094 -2.09 1 96 104 GLY B N 1
ATOM 4985 C CA . GLY B 1 104 ? 18.016 26.828 -0.838 1 96 104 GLY B CA 1
ATOM 4986 C C . GLY B 1 104 ? 16.578 27.219 -0.539 1 96 104 GLY B C 1
ATOM 4987 O O . GLY B 1 104 ? 15.656 26.797 -1.246 1 96 104 GLY B O 1
ATOM 4988 N N . LEU B 1 105 ? 16.406 28.078 0.49 1 96.5 105 LEU B N 1
ATOM 4989 C CA . LEU B 1 105 ? 15.086 28.422 0.99 1 96.5 105 LEU B CA 1
ATOM 4990 C C . LEU B 1 105 ? 14.367 29.344 0.012 1 96.5 105 LEU B C 1
ATOM 4992 O O . LEU B 1 105 ? 13.141 29.281 -0.128 1 96.5 105 LEU B O 1
ATOM 4996 N N . HIS B 1 106 ? 15.109 30.188 -0.664 1 97.31 106 HIS B N 1
ATOM 4997 C CA . HIS B 1 106 ? 14.508 31.109 -1.616 1 97.31 106 HIS B CA 1
ATOM 4998 C C . HIS B 1 106 ? 13.805 30.344 -2.742 1 97.31 106 HIS B C 1
ATOM 5000 O O . HIS B 1 106 ? 12.734 30.766 -3.199 1 97.31 106 HIS B O 1
ATOM 5006 N N . LEU B 1 107 ? 14.422 29.297 -3.15 1 97.44 107 LEU B N 1
ATOM 5007 C CA . LEU B 1 107 ? 13.828 28.453 -4.188 1 97.44 107 LEU B CA 1
ATOM 5008 C C . LEU B 1 107 ? 12.578 27.766 -3.67 1 97.44 107 LEU B C 1
ATOM 5010 O O . LEU B 1 107 ? 11.578 27.656 -4.383 1 97.44 107 LEU B O 1
ATOM 5014 N N . LEU B 1 108 ? 12.648 27.297 -2.434 1 97.62 108 LEU B N 1
ATOM 5015 C CA . LEU B 1 108 ? 11.492 26.656 -1.801 1 97.62 108 LEU B CA 1
ATOM 5016 C C . LEU B 1 108 ? 10.32 27.625 -1.733 1 97.62 108 LEU B C 1
ATOM 5018 O O . LEU B 1 108 ? 9.195 27.266 -2.086 1 97.62 108 LEU B O 1
ATOM 5022 N N . PHE B 1 109 ? 10.594 28.859 -1.323 1 97.94 109 PHE B N 1
ATOM 5023 C CA . PHE B 1 109 ? 9.539 29.844 -1.157 1 97.94 109 PHE B CA 1
ATOM 5024 C C . PHE B 1 109 ? 8.914 30.203 -2.5 1 97.94 109 PHE B C 1
ATOM 5026 O O . PHE B 1 109 ? 7.688 30.219 -2.633 1 97.94 109 PHE B O 1
ATOM 5033 N N . GLY B 1 110 ? 9.742 30.406 -3.455 1 98 110 GLY B N 1
ATOM 5034 C CA . GLY B 1 110 ? 9.25 30.766 -4.777 1 98 110 GLY B CA 1
ATOM 5035 C C . GLY B 1 110 ? 8.422 29.656 -5.414 1 98 110 GLY B C 1
ATOM 5036 O O . GLY B 1 110 ? 7.344 29.922 -5.957 1 98 110 GLY B O 1
ATOM 5037 N N . MET B 1 111 ? 8.906 28.453 -5.328 1 97.75 111 MET B N 1
ATOM 5038 C CA . MET B 1 111 ? 8.203 27.328 -5.953 1 97.75 111 MET B CA 1
ATOM 5039 C C . MET B 1 111 ? 6.902 27.031 -5.223 1 97.75 111 MET B C 1
ATOM 5041 O O . MET B 1 111 ? 5.938 26.562 -5.828 1 97.75 111 MET B O 1
ATOM 5045 N N . THR B 1 112 ? 6.848 27.312 -3.928 1 98 112 THR B N 1
ATOM 5046 C CA . THR B 1 112 ? 5.609 27.172 -3.17 1 98 112 THR B CA 1
ATOM 5047 C C . THR B 1 112 ? 4.547 28.141 -3.688 1 98 112 THR B C 1
ATOM 5049 O O . THR B 1 112 ? 3.387 27.75 -3.863 1 98 112 THR B O 1
ATOM 5052 N N . ALA B 1 113 ? 4.953 29.344 -3.945 1 98 113 ALA B N 1
ATOM 5053 C CA . ALA B 1 113 ? 4.031 30.344 -4.484 1 98 113 ALA B CA 1
ATOM 5054 C C . ALA B 1 113 ? 3.529 29.922 -5.867 1 98 113 ALA B C 1
ATOM 5056 O O . ALA B 1 113 ? 2.354 30.109 -6.188 1 98 113 ALA B O 1
ATOM 5057 N N . VAL B 1 114 ? 4.402 29.359 -6.613 1 98.06 114 VAL B N 1
ATOM 5058 C CA . VAL B 1 114 ? 4.035 28.891 -7.941 1 98.06 114 VAL B CA 1
ATOM 5059 C C . VAL B 1 114 ? 3.018 27.75 -7.824 1 98.06 114 VAL B C 1
ATOM 5061 O O . VAL B 1 114 ? 2.014 27.734 -8.539 1 98.06 114 VAL B O 1
ATOM 5064 N N . ALA B 1 115 ? 3.316 26.828 -6.957 1 97.38 115 ALA B N 1
ATOM 5065 C CA . ALA B 1 115 ? 2.393 25.719 -6.742 1 97.38 115 ALA B CA 1
ATOM 5066 C C . ALA B 1 115 ? 1.02 26.219 -6.305 1 97.38 115 ALA B C 1
ATOM 5068 O O . ALA B 1 115 ? -0.008 25.734 -6.793 1 97.38 115 ALA B O 1
ATOM 5069 N N . GLY B 1 116 ? 1.008 27.156 -5.355 1 98 116 GLY B N 1
ATOM 5070 C CA . GLY B 1 116 ? -0.247 27.75 -4.922 1 98 116 GLY B CA 1
ATOM 5071 C C . GLY B 1 116 ? -1.021 28.406 -6.051 1 98 116 GLY B C 1
ATOM 5072 O O . GLY B 1 116 ? -2.246 28.281 -6.121 1 98 116 GLY B O 1
ATOM 5073 N N . SER B 1 117 ? -0.364 29.062 -6.926 1 97.88 117 SER B N 1
ATOM 5074 C CA . SER B 1 117 ? -0.997 29.719 -8.07 1 97.88 117 SER B CA 1
ATOM 5075 C C . SER B 1 117 ? -1.638 28.688 -9 1 97.88 117 SER B C 1
ATOM 5077 O O . SER B 1 117 ? -2.711 28.922 -9.555 1 97.88 117 SER B O 1
ATOM 5079 N N . PHE B 1 118 ? -0.915 27.656 -9.133 1 95.19 118 PHE B N 1
ATOM 5080 C CA . PHE B 1 118 ? -1.484 26.578 -9.922 1 95.19 118 PHE B CA 1
ATOM 5081 C C . PHE B 1 118 ? -2.773 26.062 -9.297 1 95.19 118 PHE B C 1
ATOM 5083 O O . PHE B 1 118 ? -3.74 25.766 -10 1 95.19 118 PHE B O 1
ATOM 5090 N N . GLU B 1 119 ? -2.781 25.859 -8.031 1 95.75 119 GLU B N 1
ATOM 5091 C CA . GLU B 1 119 ? -3.979 25.391 -7.344 1 95.75 119 GLU B CA 1
ATOM 5092 C C . GLU B 1 119 ? -5.121 26.391 -7.473 1 95.75 119 GLU B C 1
ATOM 5094 O O . GLU B 1 119 ? -6.289 26 -7.566 1 95.75 119 GLU B O 1
ATOM 5099 N N . VAL B 1 120 ? -4.812 27.672 -7.414 1 96.31 120 VAL B N 1
ATOM 5100 C CA . VAL B 1 120 ? -5.82 28.703 -7.625 1 96.31 120 VAL B CA 1
ATOM 5101 C C . VAL B 1 120 ? -6.465 28.531 -9 1 96.31 120 VAL B C 1
ATOM 5103 O O . VAL B 1 120 ? -7.688 28.594 -9.125 1 96.31 120 VAL B O 1
ATOM 5106 N N . LEU B 1 121 ? -5.648 28.266 -9.922 1 93.75 121 LEU B N 1
ATOM 5107 C CA . LEU B 1 121 ? -6.156 28.016 -11.273 1 93.75 121 LEU B CA 1
ATOM 5108 C C . LEU B 1 121 ? -6.98 26.734 -11.32 1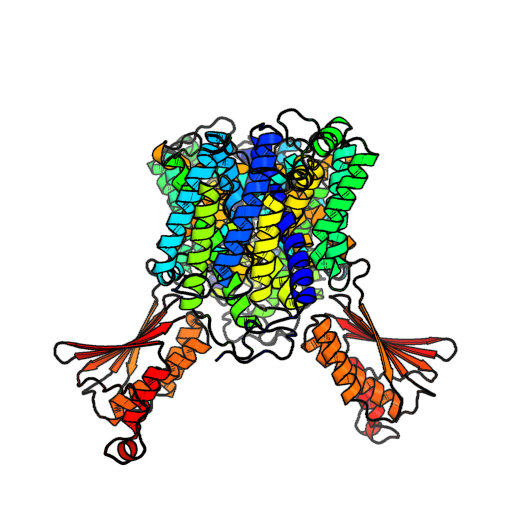 93.75 121 LEU B C 1
ATOM 5110 O O . LEU B 1 121 ? -8.039 26.688 -11.953 1 93.75 121 LEU B O 1
ATOM 5114 N N . LEU B 1 122 ? -6.453 25.75 -10.664 1 90.31 122 LEU B N 1
ATOM 5115 C CA . LEU B 1 122 ? -7.125 24.453 -10.641 1 90.31 122 LEU B CA 1
ATOM 5116 C C . LEU B 1 122 ? -8.508 24.562 -10 1 90.31 122 LEU B C 1
ATOM 5118 O O . LEU B 1 122 ? -9.422 23.828 -10.359 1 90.31 122 LEU B O 1
ATOM 5122 N N . SER B 1 123 ? -8.625 25.422 -9.031 1 92.69 123 SER B N 1
ATOM 5123 C CA . SER B 1 123 ? -9.883 25.594 -8.312 1 92.69 123 SER B CA 1
ATOM 5124 C C . SER B 1 123 ? -11.016 25.969 -9.266 1 92.69 123 SER B C 1
ATOM 5126 O O . SER B 1 123 ? -12.188 25.703 -8.992 1 92.69 123 SER B O 1
ATOM 5128 N N . ARG B 1 124 ? -10.711 26.516 -10.391 1 88.06 124 ARG B N 1
ATOM 5129 C CA . ARG B 1 124 ? -11.711 26.938 -11.359 1 88.06 124 ARG B CA 1
ATOM 5130 C C . ARG B 1 124 ? -12.102 25.797 -12.281 1 88.06 124 ARG B C 1
ATOM 5132 O O . ARG B 1 124 ? -13.156 25.828 -12.922 1 88.06 124 ARG B O 1
ATOM 5139 N N . PHE B 1 125 ? -11.25 24.703 -12.273 1 84.12 125 PHE B N 1
ATOM 5140 C CA . PHE B 1 125 ? -11.477 23.625 -13.219 1 84.12 125 PHE B CA 1
ATOM 5141 C C . PHE B 1 125 ? -11.57 22.281 -12.5 1 84.12 125 PHE B C 1
ATOM 5143 O O . PHE B 1 125 ? -11.109 21.266 -13.016 1 84.12 125 PHE B O 1
ATOM 5150 N N . LEU B 1 126 ? -12.008 22.234 -11.398 1 78.25 126 LEU B N 1
ATOM 5151 C CA . LEU B 1 126 ? -12 21.031 -10.562 1 78.25 126 LEU B CA 1
ATOM 5152 C C . LEU B 1 126 ? -12.734 19.891 -11.25 1 78.25 126 LEU B C 1
ATOM 5154 O O . LEU B 1 126 ? -12.414 18.719 -11.016 1 78.25 126 LEU B O 1
ATOM 5158 N N . HIS B 1 127 ? -13.773 20.172 -12 1 68.75 127 HIS B N 1
ATOM 5159 C CA . HIS B 1 127 ? -14.57 19.125 -12.641 1 68.75 127 HIS B CA 1
ATOM 5160 C C . HIS B 1 127 ? -13.703 18.266 -13.547 1 68.75 127 HIS B C 1
ATOM 5162 O O . HIS B 1 127 ? -13.984 17.078 -13.719 1 68.75 127 HIS B O 1
ATOM 5168 N N . ARG B 1 128 ? -12.719 18.75 -14.031 1 65.81 128 ARG B N 1
ATOM 5169 C CA . ARG B 1 128 ? -11.828 18.016 -14.93 1 65.81 128 ARG B CA 1
ATOM 5170 C C . ARG B 1 128 ? -10.859 17.141 -14.148 1 65.81 128 ARG B C 1
ATOM 5172 O O . ARG B 1 128 ? -10.32 16.172 -14.688 1 65.81 128 ARG B O 1
ATOM 5179 N N . LEU B 1 129 ? -10.711 17.484 -12.906 1 71.19 129 LEU B N 1
ATOM 5180 C CA . LEU B 1 129 ? -9.766 16.75 -12.07 1 71.19 129 LEU B CA 1
ATOM 5181 C C . LEU B 1 129 ? -10.281 15.344 -11.789 1 71.19 129 LEU B C 1
ATOM 5183 O O . LEU B 1 129 ? -9.484 14.422 -11.594 1 71.19 129 LEU B O 1
ATOM 5187 N N . ARG B 1 130 ? -11.539 15.25 -11.93 1 67.19 130 ARG B N 1
ATOM 5188 C CA . ARG B 1 130 ? -12.094 13.938 -11.625 1 67.19 130 ARG B CA 1
ATOM 5189 C C . ARG B 1 130 ? -11.633 12.898 -12.641 1 67.19 130 ARG B C 1
ATOM 5191 O O . ARG B 1 130 ? -11.469 11.719 -12.312 1 67.19 130 ARG B O 1
ATOM 5198 N N . VAL B 1 131 ? -11.461 13.344 -13.82 1 69.69 131 VAL B N 1
ATOM 5199 C CA . VAL B 1 131 ? -11.055 12.438 -14.883 1 69.69 131 VAL B CA 1
ATOM 5200 C C . VAL B 1 131 ? -9.57 12.102 -14.734 1 69.69 131 VAL B C 1
ATOM 5202 O O . VAL B 1 131 ? -9.156 10.961 -14.969 1 69.69 131 VAL B O 1
ATOM 5205 N N . LEU B 1 132 ? -8.852 12.992 -14.234 1 77.12 132 LEU B N 1
ATOM 5206 C CA . LEU B 1 132 ? -7.402 12.828 -14.172 1 77.12 132 LEU B CA 1
ATOM 5207 C C . LEU B 1 132 ? -6.992 12.172 -12.859 1 77.12 132 LEU B C 1
ATOM 5209 O O . LEU B 1 132 ? -5.922 11.562 -12.773 1 77.12 132 LEU B O 1
ATOM 5213 N N . PHE B 1 133 ? -7.895 12.312 -11.859 1 82.06 133 PHE B N 1
ATOM 5214 C CA . PHE B 1 133 ? -7.453 11.859 -10.547 1 82.06 133 PHE B CA 1
ATOM 5215 C C . PHE B 1 133 ? -8.508 10.977 -9.891 1 82.06 133 PHE B C 1
ATOM 5217 O O . PHE B 1 133 ? -9.023 11.305 -8.82 1 82.06 133 PHE B O 1
ATOM 5224 N N . PRO B 1 134 ? -8.773 9.812 -10.508 1 83.38 134 PRO B N 1
ATOM 5225 C CA . PRO B 1 134 ? -9.617 8.836 -9.828 1 83.38 134 PRO B CA 1
ATOM 5226 C C . PRO B 1 134 ? -9.023 8.352 -8.508 1 83.38 134 PRO B C 1
ATOM 5228 O O . PRO B 1 134 ? -7.875 8.68 -8.188 1 83.38 134 PRO B O 1
ATOM 5231 N N . PRO B 1 135 ? -9.75 7.645 -7.758 1 85.25 135 PRO B N 1
ATOM 5232 C CA . PRO B 1 135 ? -9.297 7.219 -6.434 1 85.25 135 PRO B CA 1
ATOM 5233 C C . PRO B 1 135 ? -7.957 6.484 -6.48 1 85.25 135 PRO B C 1
ATOM 5235 O O . PRO B 1 135 ? -7.121 6.668 -5.594 1 85.25 135 PRO B O 1
ATOM 5238 N N . GLU B 1 136 ? -7.758 5.684 -7.516 1 91.62 136 GLU B N 1
ATOM 5239 C CA . GLU B 1 136 ? -6.508 4.938 -7.629 1 91.62 136 GLU B CA 1
ATOM 5240 C C . GLU B 1 136 ? -5.316 5.883 -7.766 1 91.62 136 GLU B C 1
ATOM 5242 O O . GLU B 1 136 ? -4.277 5.68 -7.133 1 91.62 136 GLU B O 1
ATOM 5247 N N . VAL B 1 137 ? -5.516 6.898 -8.625 1 91.44 137 VAL B N 1
ATOM 5248 C CA . VAL B 1 137 ? -4.449 7.871 -8.844 1 91.44 137 VAL B CA 1
ATOM 5249 C C . VAL B 1 137 ? -4.258 8.719 -7.59 1 91.44 137 VAL B C 1
ATOM 5251 O O . VAL B 1 137 ? -3.131 8.898 -7.121 1 91.44 137 VAL B O 1
ATOM 5254 N N . THR B 1 138 ? -5.328 9.164 -6.992 1 87.12 138 THR B N 1
ATOM 5255 C CA . THR B 1 138 ? -5.301 10 -5.789 1 87.12 138 THR B CA 1
ATOM 5256 C C . THR B 1 138 ? -4.664 9.242 -4.629 1 87.12 138 THR B C 1
ATOM 5258 O O . THR B 1 138 ? -3.775 9.766 -3.951 1 87.12 138 THR B O 1
ATOM 5261 N N . GLY B 1 139 ? -5.164 8.117 -4.438 1 91.5 139 GLY B N 1
ATOM 5262 C CA . GLY B 1 139 ? -4.672 7.32 -3.33 1 91.5 139 GLY B CA 1
ATOM 5263 C C . GLY B 1 139 ? -3.189 7.008 -3.436 1 91.5 139 GLY B C 1
ATOM 5264 O O . GLY B 1 139 ? -2.465 7.066 -2.441 1 91.5 139 GLY B O 1
ATOM 5265 N N . LEU B 1 140 ? -2.738 6.648 -4.648 1 95.25 140 LEU B N 1
ATOM 5266 C CA . LEU B 1 140 ? -1.328 6.316 -4.832 1 95.25 140 LEU B CA 1
ATOM 5267 C C . LEU B 1 140 ? -0.447 7.531 -4.566 1 95.25 140 LEU B C 1
ATOM 5269 O O . LEU B 1 140 ? 0.606 7.418 -3.938 1 95.25 140 LEU B O 1
ATOM 5273 N N . VAL B 1 141 ? -0.859 8.633 -5.062 1 90.25 141 VAL B N 1
ATOM 5274 C CA . VAL B 1 141 ? -0.081 9.852 -4.867 1 90.25 141 VAL B CA 1
ATOM 5275 C C . VAL B 1 141 ? 0.003 10.18 -3.377 1 90.25 141 VAL B C 1
ATOM 5277 O O . VAL B 1 141 ? 1.073 10.523 -2.869 1 90.25 141 VAL B O 1
ATOM 5280 N N . VAL B 1 142 ? -1.076 10.07 -2.674 1 87.62 142 VAL B N 1
ATOM 5281 C CA . VAL B 1 142 ? -1.108 10.328 -1.239 1 87.62 142 VAL B CA 1
ATOM 5282 C C . VAL B 1 142 ? -0.17 9.367 -0.517 1 87.62 142 VAL B C 1
ATOM 5284 O O . VAL B 1 142 ? 0.617 9.781 0.338 1 87.62 142 VAL B O 1
ATOM 5287 N N . ALA B 1 143 ? -0.235 8.125 -0.838 1 94.5 143 ALA B N 1
ATOM 5288 C CA . ALA B 1 143 ? 0.637 7.121 -0.229 1 94.5 143 ALA B CA 1
ATOM 5289 C C . ALA B 1 143 ? 2.105 7.422 -0.517 1 94.5 143 ALA B C 1
ATOM 5291 O O . ALA B 1 143 ? 2.955 7.297 0.366 1 94.5 143 ALA B O 1
ATOM 5292 N N . MET B 1 144 ? 2.361 7.852 -1.726 1 94.31 144 MET B N 1
ATOM 5293 C CA . MET B 1 144 ? 3.74 8.094 -2.146 1 94.31 144 MET B CA 1
ATOM 5294 C C . MET B 1 144 ? 4.309 9.336 -1.472 1 94.31 144 MET B C 1
ATOM 5296 O O . MET B 1 144 ? 5.516 9.43 -1.249 1 94.31 144 MET B O 1
ATOM 5300 N N . VAL B 1 145 ? 3.492 10.297 -1.157 1 88.81 145 VAL B N 1
ATOM 5301 C CA . VAL B 1 145 ? 3.953 11.445 -0.385 1 88.81 145 VAL B CA 1
ATOM 5302 C C . VAL B 1 145 ? 4.539 10.977 0.945 1 88.81 145 VAL B C 1
ATOM 5304 O O . VAL B 1 145 ? 5.629 11.398 1.334 1 88.81 145 VAL B O 1
ATOM 5307 N N . GLY B 1 146 ? 3.814 10.133 1.588 1 91.44 146 GLY B N 1
ATOM 5308 C CA . GLY B 1 146 ? 4.324 9.57 2.826 1 91.44 146 GLY B CA 1
ATOM 5309 C C . GLY B 1 146 ? 5.594 8.758 2.635 1 91.44 146 GLY B C 1
ATOM 5310 O O . GLY B 1 146 ? 6.562 8.93 3.375 1 91.44 146 GLY B O 1
ATOM 5311 N N . ILE B 1 147 ? 5.609 7.914 1.612 1 95.5 147 ILE B N 1
ATOM 5312 C CA . ILE B 1 147 ? 6.73 7.012 1.36 1 95.5 147 ILE B CA 1
ATOM 5313 C C . ILE B 1 147 ? 7.984 7.828 1.05 1 95.5 147 ILE B C 1
ATOM 5315 O O . ILE B 1 147 ? 9.086 7.473 1.479 1 95.5 147 ILE B O 1
ATOM 5319 N N . SER B 1 148 ? 7.859 8.891 0.375 1 92.5 148 SER B N 1
ATOM 5320 C CA . SER B 1 148 ? 8.992 9.711 -0.046 1 92.5 148 SER B CA 1
ATOM 5321 C C . SER B 1 148 ? 9.664 10.383 1.147 1 92.5 148 SER B C 1
ATOM 5323 O O . SER B 1 148 ? 10.805 10.836 1.051 1 92.5 148 SER B O 1
ATOM 5325 N N . VAL B 1 149 ? 9.016 10.445 2.287 1 91.94 149 VAL B N 1
ATOM 5326 C CA . VAL B 1 149 ? 9.531 11.133 3.471 1 91.94 149 VAL B CA 1
ATOM 5327 C C . VAL B 1 149 ? 10.242 10.125 4.379 1 91.94 149 VAL B C 1
ATOM 5329 O O . VAL B 1 149 ? 10.938 10.516 5.316 1 91.94 149 VAL B O 1
ATOM 5332 N N . ILE B 1 150 ? 10.172 8.852 4.09 1 94.81 150 ILE B N 1
ATOM 5333 C CA . ILE B 1 150 ? 10.672 7.785 4.953 1 94.81 150 ILE B CA 1
ATOM 5334 C C . ILE B 1 150 ? 12.164 7.977 5.199 1 94.81 150 ILE B C 1
ATOM 5336 O O . ILE B 1 150 ? 12.625 7.922 6.344 1 94.81 150 ILE B O 1
ATOM 5340 N N . PRO B 1 151 ? 12.984 8.289 4.148 1 92.06 151 PRO B N 1
ATOM 5341 C CA . PRO B 1 151 ? 14.414 8.453 4.43 1 92.06 151 PRO B CA 1
ATOM 5342 C C . PRO B 1 151 ? 14.695 9.586 5.414 1 92.06 151 PRO B C 1
ATOM 5344 O O . PRO B 1 151 ? 15.508 9.43 6.332 1 92.06 151 PRO B O 1
ATOM 5347 N N . THR B 1 152 ? 13.984 10.688 5.285 1 90.69 152 THR B N 1
ATOM 5348 C CA . THR B 1 152 ? 14.164 11.828 6.18 1 90.69 152 THR B CA 1
ATOM 5349 C C . THR B 1 152 ? 13.688 11.484 7.586 1 90.69 152 THR B C 1
ATOM 5351 O O . THR B 1 152 ? 14.336 11.828 8.57 1 90.69 152 THR B O 1
ATOM 5354 N N . ALA B 1 153 ? 12.539 10.859 7.668 1 94.06 153 ALA B N 1
ATOM 5355 C CA . ALA B 1 153 ? 11.969 10.492 8.961 1 94.06 153 ALA B CA 1
ATOM 5356 C C . ALA B 1 153 ? 12.914 9.57 9.734 1 94.06 153 ALA B C 1
ATOM 5358 O O . ALA B 1 153 ? 13.164 9.773 10.922 1 94.06 153 ALA B O 1
ATOM 5359 N N . LEU B 1 154 ? 13.469 8.609 9.078 1 94 154 LEU B N 1
ATOM 5360 C CA . LEU B 1 154 ? 14.312 7.629 9.758 1 94 154 LEU B CA 1
ATOM 5361 C C . LEU B 1 154 ? 15.68 8.211 10.078 1 94 154 LEU B C 1
ATOM 5363 O O . LEU B 1 154 ? 16.281 7.852 11.094 1 94 154 LEU B O 1
ATOM 5367 N N . ALA B 1 155 ? 16.219 9.047 9.211 1 90.75 155 ALA B N 1
ATOM 5368 C CA . ALA B 1 155 ? 17.469 9.727 9.523 1 90.75 155 ALA B CA 1
ATOM 5369 C C . ALA B 1 155 ? 17.359 10.523 10.82 1 90.75 155 ALA B C 1
ATOM 5371 O O . ALA B 1 155 ? 18.25 10.484 11.664 1 90.75 155 ALA B O 1
ATOM 5372 N N . ASN B 1 156 ? 16.266 11.227 10.984 1 92 156 ASN B N 1
ATOM 5373 C CA . ASN B 1 156 ? 16.031 11.984 12.211 1 92 156 ASN B CA 1
ATOM 5374 C C . ASN B 1 156 ? 15.758 11.062 13.398 1 92 156 ASN B C 1
ATOM 5376 O O . ASN B 1 156 ? 16.234 11.312 14.5 1 92 156 ASN B O 1
ATOM 5380 N N . PHE B 1 157 ? 15.055 9.969 13.156 1 94.81 157 PHE B N 1
ATOM 5381 C CA . PHE B 1 157 ? 14.711 9 14.195 1 94.81 157 PHE B CA 1
ATOM 5382 C C . PHE B 1 157 ? 15.969 8.406 14.82 1 94.81 157 PHE B C 1
ATOM 5384 O O . PHE B 1 157 ? 16.031 8.172 16.031 1 94.81 157 PHE B O 1
ATOM 5391 N N . MET B 1 158 ? 16.938 8.266 13.961 1 90.56 158 MET B N 1
ATOM 5392 C CA . MET B 1 158 ? 18.188 7.637 14.383 1 90.56 158 MET B CA 1
ATOM 5393 C C . MET B 1 158 ? 19.188 8.688 14.859 1 90.56 158 MET B C 1
ATOM 5395 O O . MET B 1 158 ? 20.297 8.344 15.258 1 90.56 158 MET B O 1
ATOM 5399 N N . GLY B 1 159 ? 18.828 9.875 14.891 1 83.62 159 GLY B N 1
ATOM 5400 C CA . GLY B 1 159 ? 19.703 10.953 15.32 1 83.62 159 GLY B CA 1
ATOM 5401 C C . GLY B 1 159 ? 20.797 11.266 14.312 1 83.62 159 GLY B C 1
ATOM 5402 O O . GLY B 1 159 ? 21.891 11.68 14.688 1 83.62 159 GLY B O 1
ATOM 5403 N N . ARG B 1 160 ? 20.625 10.938 13.078 1 70.5 160 ARG B N 1
ATOM 5404 C CA . ARG B 1 160 ? 21.609 11.125 12.016 1 70.5 160 ARG B CA 1
ATOM 5405 C C . ARG B 1 160 ? 21.156 12.203 11.039 1 70.5 160 ARG B C 1
ATOM 5407 O O . ARG B 1 160 ? 21.5 12.156 9.852 1 70.5 160 ARG B O 1
ATOM 5414 N N . GLY B 1 161 ? 20.156 12.812 11.516 1 57.62 161 GLY B N 1
ATOM 5415 C CA . GLY B 1 161 ? 19.641 13.82 10.609 1 57.62 161 GLY B CA 1
ATOM 5416 C C . GLY B 1 161 ? 20.719 14.672 9.977 1 57.62 161 GLY B C 1
ATOM 5417 O O . GLY B 1 161 ? 20.547 15.172 8.859 1 57.62 161 GLY B O 1
ATOM 5418 N N . GLY B 1 162 ? 21.797 14.641 10.688 1 51.34 162 GLY B N 1
ATOM 5419 C CA . GLY B 1 162 ? 22.938 15.352 10.125 1 51.34 162 GLY B CA 1
ATOM 5420 C C . GLY B 1 162 ? 23.953 14.43 9.477 1 51.34 162 GLY B C 1
ATOM 5421 O O . GLY B 1 162 ? 23.906 13.211 9.672 1 51.34 162 GLY B O 1
ATOM 5422 N N . ALA B 1 163 ? 24.688 14.633 8.289 1 45.97 163 ALA B N 1
ATOM 5423 C CA . ALA B 1 163 ? 25.578 13.914 7.395 1 45.97 163 ALA B CA 1
ATOM 5424 C C . ALA B 1 163 ? 26.391 12.859 8.148 1 45.97 163 ALA B C 1
ATOM 5426 O O . ALA B 1 163 ? 26.547 11.734 7.672 1 45.97 163 ALA B O 1
ATOM 5427 N N . ASP B 1 164 ? 27.062 13.117 9.156 1 49.72 164 ASP B N 1
ATOM 5428 C CA . ASP B 1 164 ? 28.141 12.258 9.633 1 49.72 164 ASP B CA 1
ATOM 5429 C C . ASP B 1 164 ? 27.781 11.617 10.969 1 49.72 164 ASP B C 1
ATOM 5431 O O . ASP B 1 164 ? 28.641 11.039 11.641 1 49.72 164 ASP B O 1
ATOM 5435 N N . ALA B 1 165 ? 26.609 11.328 11.219 1 57.28 165 ALA B N 1
ATOM 5436 C CA . ALA B 1 165 ? 26.438 10.992 12.633 1 57.28 165 ALA B CA 1
ATOM 5437 C C . ALA B 1 165 ? 26.125 9.508 12.805 1 57.28 165 ALA B C 1
ATOM 5439 O O . ALA B 1 165 ? 25.453 8.906 11.969 1 57.28 165 ALA B O 1
ATOM 5440 N N . ALA B 1 166 ? 26.781 8.898 13.742 1 63.66 166 ALA B N 1
ATOM 5441 C CA . ALA B 1 166 ? 26.531 7.52 14.141 1 63.66 166 ALA B CA 1
ATOM 5442 C C . ALA B 1 166 ? 25.344 7.438 15.109 1 63.66 166 ALA B C 1
ATOM 5444 O O . ALA B 1 166 ? 25.094 8.383 15.859 1 63.66 166 ALA B O 1
ATOM 5445 N N . THR B 1 167 ? 24.516 6.414 14.953 1 70.38 167 THR B N 1
ATOM 5446 C CA . THR B 1 167 ? 23.406 6.195 15.867 1 70.38 167 THR B CA 1
ATOM 5447 C C . THR B 1 167 ? 23.906 5.859 17.266 1 70.38 167 THR B C 1
ATOM 5449 O O . THR B 1 167 ? 24.703 4.941 17.438 1 70.38 167 THR B O 1
ATOM 5452 N N . GLU B 1 168 ? 23.484 6.746 18.141 1 79.06 168 GLU B N 1
ATOM 5453 C CA . GLU B 1 168 ? 23.828 6.473 19.531 1 79.06 168 GLU B CA 1
ATOM 5454 C C . GLU B 1 168 ? 22.625 5.93 20.297 1 79.06 168 GLU B C 1
ATOM 5456 O O . GLU B 1 168 ? 21.469 6.234 19.953 1 79.06 168 GLU B O 1
ATOM 5461 N N . ILE B 1 169 ? 22.859 5.23 21.219 1 84.56 169 ILE B N 1
ATOM 5462 C CA . ILE B 1 169 ? 21.859 4.492 22 1 84.56 169 ILE B CA 1
ATOM 5463 C C . ILE B 1 169 ? 20.891 5.473 22.656 1 84.56 169 ILE B C 1
ATOM 5465 O O . ILE B 1 169 ? 19.688 5.266 22.625 1 84.56 169 ILE B O 1
ATOM 5469 N N . PRO B 1 170 ? 21.375 6.59 23.172 1 89.19 170 PRO B N 1
ATOM 5470 C CA . PRO B 1 170 ? 20.438 7.516 23.812 1 89.19 170 PRO B CA 1
ATOM 5471 C C . PRO B 1 170 ? 19.438 8.117 22.812 1 89.19 170 PRO B C 1
ATOM 5473 O O . PRO B 1 170 ? 18.266 8.312 23.156 1 89.19 170 PRO B O 1
ATOM 5476 N N . GLU B 1 171 ? 19.891 8.422 21.641 1 92.12 171 GLU B N 1
ATOM 5477 C CA . GLU B 1 171 ? 18.984 8.977 20.625 1 92.12 171 GLU B CA 1
ATOM 5478 C C . GLU B 1 171 ? 17.906 7.98 20.234 1 92.12 171 GLU B C 1
ATOM 5480 O O . GLU B 1 171 ? 16.734 8.352 20.094 1 92.12 171 GLU B O 1
ATOM 5485 N N . LEU B 1 172 ? 18.312 6.777 20.094 1 92.69 172 LEU B N 1
ATOM 5486 C CA . LEU B 1 172 ? 17.344 5.738 19.75 1 92.69 172 LEU B CA 1
ATOM 5487 C C . LEU B 1 172 ? 16.328 5.543 20.875 1 92.69 172 LEU B C 1
ATOM 5489 O O . LEU B 1 172 ? 15.148 5.324 20.609 1 92.69 172 LEU B O 1
ATOM 5493 N N . ALA B 1 173 ? 16.781 5.598 22.062 1 95.25 173 ALA B N 1
ATOM 5494 C CA . ALA B 1 173 ? 15.906 5.449 23.219 1 95.25 173 ALA B CA 1
ATOM 5495 C C . ALA B 1 173 ? 14.852 6.559 23.25 1 95.25 173 ALA B C 1
ATOM 5497 O O . ALA B 1 173 ? 13.68 6.301 23.516 1 95.25 173 ALA B O 1
ATOM 5498 N N . VAL B 1 174 ? 15.289 7.777 22.984 1 96.62 174 VAL B N 1
ATOM 5499 C CA . VAL B 1 174 ? 14.375 8.914 22.969 1 96.62 174 VAL B CA 1
ATOM 5500 C C . VAL B 1 174 ? 13.359 8.742 21.844 1 96.62 174 VAL B C 1
ATOM 5502 O O . VAL B 1 174 ? 12.164 9.008 22.031 1 96.62 174 VAL B O 1
ATOM 5505 N N . ALA B 1 175 ? 13.852 8.344 20.688 1 97.19 175 ALA B N 1
ATOM 5506 C CA . ALA B 1 175 ? 12.977 8.156 19.547 1 97.19 175 ALA B CA 1
ATOM 5507 C C . ALA B 1 175 ? 11.922 7.086 19.828 1 97.19 175 ALA B C 1
ATOM 5509 O O . ALA B 1 175 ? 10.734 7.285 19.562 1 97.19 175 ALA B O 1
ATOM 5510 N N . LEU B 1 176 ? 12.32 5.984 20.375 1 96.94 176 LEU B N 1
ATOM 5511 C CA . LEU B 1 176 ? 11.43 4.875 20.672 1 96.94 176 LEU B CA 1
ATOM 5512 C C . LEU B 1 176 ? 10.422 5.266 21.75 1 96.94 176 LEU B C 1
ATOM 5514 O O . LEU B 1 176 ? 9.25 4.883 21.688 1 96.94 176 LEU B O 1
ATOM 5518 N N . LEU B 1 177 ? 10.883 5.957 22.719 1 97.88 177 LEU B N 1
ATOM 5519 C CA . LEU B 1 177 ? 9.984 6.414 23.781 1 97.88 177 LEU B CA 1
ATOM 5520 C C . LEU B 1 177 ? 8.945 7.383 23.234 1 97.88 177 LEU B C 1
ATOM 5522 O O . LEU B 1 177 ? 7.762 7.297 23.578 1 97.88 177 LEU B O 1
ATOM 5526 N N . THR B 1 178 ? 9.461 8.328 22.438 1 98.06 178 THR B N 1
ATOM 5527 C CA . THR B 1 178 ? 8.555 9.305 21.844 1 98.06 178 THR B CA 1
ATOM 5528 C C . THR B 1 178 ? 7.488 8.609 21 1 98.06 178 THR B C 1
ATOM 5530 O O . THR B 1 178 ? 6.293 8.82 21.203 1 98.06 178 THR B O 1
ATOM 5533 N N . LEU B 1 179 ? 7.938 7.754 20.078 1 98.31 179 LEU B N 1
ATOM 5534 C CA . LEU B 1 179 ? 7.016 7.039 19.188 1 98.31 179 LEU B CA 1
ATOM 5535 C C . LEU B 1 179 ? 6.117 6.105 20 1 98.31 179 LEU B C 1
ATOM 5537 O O . LEU B 1 179 ? 4.91 6.027 19.734 1 98.31 179 LEU B O 1
ATOM 5541 N N . GLY B 1 180 ? 6.707 5.418 20.906 1 98 180 GLY B N 1
ATOM 5542 C CA . GLY B 1 180 ? 5.938 4.516 21.75 1 98 180 GLY B CA 1
ATOM 5543 C C . GLY B 1 180 ? 4.84 5.215 22.531 1 98 180 GLY B C 1
ATOM 5544 O O . GLY B 1 180 ? 3.732 4.688 22.656 1 98 180 GLY B O 1
ATOM 5545 N N . THR B 1 181 ? 5.121 6.363 23.031 1 97.69 181 THR B N 1
ATOM 5546 C CA . THR B 1 181 ? 4.133 7.141 23.781 1 97.69 181 THR B CA 1
ATOM 5547 C C . THR B 1 181 ? 3.012 7.605 22.859 1 97.69 181 THR B C 1
ATOM 5549 O O . THR B 1 181 ? 1.833 7.516 23.203 1 97.69 181 THR B O 1
ATOM 5552 N N . MET B 1 182 ? 3.408 8.109 21.703 1 97.31 182 MET B N 1
ATOM 5553 C CA . MET B 1 182 ? 2.402 8.547 20.75 1 97.31 182 MET B CA 1
ATOM 5554 C C . MET B 1 182 ? 1.462 7.406 20.375 1 97.31 182 MET B C 1
ATOM 5556 O O . MET B 1 182 ? 0.241 7.551 20.453 1 97.31 182 MET B O 1
ATOM 5560 N N . VAL B 1 183 ? 2.039 6.301 19.984 1 96.62 183 VAL B N 1
ATOM 5561 C CA . VAL B 1 183 ? 1.269 5.145 19.547 1 96.62 183 VAL B CA 1
ATOM 5562 C C . VAL B 1 183 ? 0.467 4.578 20.719 1 96.62 183 VAL B C 1
ATOM 5564 O O . VAL B 1 183 ? -0.708 4.234 20.562 1 96.62 183 VAL B O 1
ATOM 5567 N N . GLY B 1 184 ? 1.072 4.457 21.875 1 95.19 184 GLY B N 1
ATOM 5568 C CA . GLY B 1 184 ? 0.387 3.932 23.047 1 95.19 184 GLY B CA 1
ATOM 5569 C C . GLY B 1 184 ? -0.851 4.727 23.422 1 95.19 184 GLY B C 1
ATOM 5570 O O . GLY B 1 184 ? -1.913 4.148 23.656 1 95.19 184 GLY B O 1
ATOM 5571 N N . ILE B 1 185 ? -0.741 5.977 23.438 1 93.12 185 ILE B N 1
ATOM 5572 C CA . ILE B 1 185 ? -1.87 6.832 23.781 1 93.12 185 ILE B CA 1
ATOM 5573 C C . ILE B 1 185 ? -2.939 6.742 22.688 1 93.12 185 ILE B C 1
ATOM 5575 O O . ILE B 1 185 ? -4.137 6.719 22.984 1 93.12 185 ILE B O 1
ATOM 5579 N N . SER B 1 186 ? -2.471 6.699 21.484 1 91.56 186 SER B N 1
ATOM 5580 C CA . SER B 1 186 ? -3.406 6.625 20.375 1 91.56 186 SER B CA 1
ATOM 5581 C C . SER B 1 186 ? -4.191 5.316 20.391 1 91.56 186 SER B C 1
ATOM 5583 O O . SER B 1 186 ? -5.359 5.281 20 1 91.56 186 SER B O 1
ATOM 5585 N N . VAL B 1 187 ? -3.568 4.242 20.797 1 89.75 187 VAL B N 1
ATOM 5586 C CA . VAL B 1 187 ? -4.16 2.912 20.703 1 89.75 187 VAL B CA 1
ATOM 5587 C C . VAL B 1 187 ? -4.906 2.582 21.984 1 89.75 187 VAL B C 1
ATOM 5589 O O . VAL B 1 187 ? -5.988 1.991 21.953 1 89.75 187 VAL B O 1
ATOM 5592 N N . TRP B 1 188 ? -4.371 2.945 23.109 1 88.75 188 TRP B N 1
ATOM 5593 C CA . TRP B 1 188 ? -4.883 2.404 24.359 1 88.75 188 TRP B CA 1
ATOM 5594 C C . TRP B 1 188 ? -5.668 3.461 25.125 1 88.75 188 TRP B C 1
ATOM 5596 O O . TRP B 1 188 ? -6.441 3.133 26.031 1 88.75 188 TRP B O 1
ATOM 5606 N N . SER B 1 189 ? -5.426 4.672 24.781 1 82.56 189 SER B N 1
ATOM 5607 C CA . SER B 1 189 ? -6.152 5.68 25.547 1 82.56 189 SER B CA 1
ATOM 5608 C C . SER B 1 189 ? -7.594 5.809 25.062 1 82.56 189 SER B C 1
ATOM 5610 O O . SER B 1 189 ? -7.934 5.344 23.984 1 82.56 189 SER B O 1
ATOM 5612 N N . ARG B 1 190 ? -8.484 6.258 26.047 1 72 190 ARG B N 1
ATOM 5613 C CA . ARG B 1 190 ? -9.898 6.457 25.766 1 72 190 ARG B CA 1
ATOM 5614 C C . ARG B 1 190 ? -10.242 7.941 25.719 1 72 190 ARG B C 1
ATOM 5616 O O . ARG B 1 190 ? -9.523 8.766 26.281 1 72 190 ARG B O 1
ATOM 5623 N N . GLY B 1 191 ? -11.07 8.312 24.766 1 75.44 191 GLY B N 1
ATOM 5624 C CA . GLY B 1 191 ? -11.609 9.664 24.75 1 75.44 191 GLY B CA 1
ATOM 5625 C C . GLY B 1 191 ? -10.773 10.633 23.922 1 75.44 191 GLY B C 1
ATOM 5626 O O . GLY B 1 191 ? -10.148 10.234 22.938 1 75.44 191 GLY B O 1
ATOM 5627 N N . ARG B 1 192 ? -10.703 11.906 24.453 1 77.94 192 ARG B N 1
ATOM 5628 C CA . ARG B 1 192 ? -10.141 13.016 23.688 1 77.94 192 ARG B CA 1
ATOM 5629 C C . ARG B 1 192 ? -8.617 13.023 23.766 1 77.94 192 ARG B C 1
ATOM 5631 O O . ARG B 1 192 ? -7.949 13.656 22.953 1 77.94 192 ARG B O 1
ATOM 5638 N N . LEU B 1 193 ? -8.031 12.336 24.703 1 83.5 193 LEU B N 1
ATOM 5639 C CA . LEU B 1 193 ? -6.582 12.305 24.859 1 83.5 193 LEU B CA 1
ATOM 5640 C C . LEU B 1 193 ? -5.914 11.742 23.609 1 83.5 193 LEU B C 1
ATOM 5642 O O . LEU B 1 193 ? -4.77 12.086 23.312 1 83.5 193 LEU B O 1
ATOM 5646 N N . ARG B 1 194 ? -6.633 10.898 22.875 1 87.12 194 ARG B N 1
ATOM 5647 C CA . ARG B 1 194 ? -6.094 10.289 21.656 1 87.12 194 ARG B CA 1
ATOM 5648 C C . ARG B 1 194 ? -5.77 11.352 20.625 1 87.12 194 ARG B C 1
ATOM 5650 O O . ARG B 1 194 ? -4.832 11.195 19.844 1 87.12 194 ARG B O 1
ATOM 5657 N N . LEU B 1 195 ? -6.523 12.43 20.703 1 83.56 195 LEU B N 1
ATOM 5658 C CA . LEU B 1 195 ? -6.344 13.5 19.719 1 83.56 195 LEU B CA 1
ATOM 5659 C C . LEU B 1 195 ? -5.055 14.273 19.984 1 83.56 195 LEU B C 1
ATOM 5661 O O . LEU B 1 195 ? -4.527 14.93 19.094 1 83.56 195 LEU B O 1
ATOM 5665 N N . TYR B 1 196 ? -4.52 14.148 21.203 1 90.5 196 TYR B N 1
ATOM 5666 C CA . TYR B 1 196 ? -3.318 14.875 21.594 1 90.5 196 TYR B CA 1
ATOM 5667 C C . TYR B 1 196 ? -2.135 13.938 21.766 1 90.5 196 TYR B C 1
ATOM 5669 O O . TYR B 1 196 ? -1.157 14.273 22.438 1 90.5 196 TYR B O 1
ATOM 5677 N N . SER B 1 197 ? -2.248 12.734 21.203 1 93.94 197 SER B N 1
ATOM 5678 C CA . SER B 1 197 ? -1.224 11.703 21.359 1 93.94 197 SER B CA 1
ATOM 5679 C C . SER B 1 197 ? 0.142 12.211 20.906 1 93.94 197 SER B C 1
ATOM 5681 O O . SER B 1 197 ? 1.148 11.984 21.594 1 93.94 197 SER B O 1
ATOM 5683 N N . VAL B 1 198 ? 0.206 12.945 19.844 1 94.31 198 VAL B N 1
ATOM 5684 C CA . VAL B 1 198 ? 1.467 13.406 19.281 1 94.31 198 VAL B CA 1
ATOM 5685 C C . VAL B 1 198 ? 2.096 14.445 20.203 1 94.31 198 VAL B C 1
ATOM 5687 O O . VAL B 1 198 ? 3.301 14.414 20.453 1 94.31 198 VAL B O 1
ATOM 5690 N N . LEU B 1 199 ? 1.295 15.344 20.734 1 93.69 199 LEU B N 1
ATOM 5691 C CA . LEU B 1 199 ? 1.798 16.375 21.625 1 93.69 199 LEU B CA 1
ATOM 5692 C C . LEU B 1 199 ? 2.369 15.766 22.906 1 93.69 199 LEU B C 1
ATOM 5694 O O . LEU B 1 199 ? 3.428 16.188 23.375 1 93.69 199 LEU B O 1
ATOM 5698 N N . VAL B 1 200 ? 1.659 14.844 23.438 1 95.38 200 VAL B N 1
ATOM 5699 C CA . VAL B 1 200 ? 2.123 14.172 24.656 1 95.38 200 VAL B CA 1
ATOM 5700 C C . VAL B 1 200 ? 3.416 13.414 24.359 1 95.38 200 VAL B C 1
ATOM 5702 O O . VAL B 1 200 ? 4.34 13.422 25.172 1 95.38 200 VAL B O 1
ATOM 5705 N N . GLY B 1 201 ? 3.412 12.75 23.234 1 97.44 201 GLY B N 1
ATOM 5706 C CA . GLY B 1 201 ? 4.633 12.07 22.844 1 97.44 201 GLY B CA 1
ATOM 5707 C C . GLY B 1 201 ? 5.816 13 22.688 1 97.44 201 GLY B C 1
ATOM 5708 O O . GLY B 1 201 ? 6.926 12.688 23.125 1 97.44 201 GLY B O 1
ATOM 5709 N N . MET B 1 202 ? 5.629 14.156 22.109 1 96.19 202 MET B N 1
ATOM 5710 C CA . MET B 1 202 ? 6.68 15.156 21.953 1 96.19 202 MET B CA 1
ATOM 5711 C C . MET B 1 202 ? 7.184 15.617 23.328 1 96.19 202 MET B C 1
ATOM 5713 O O . MET B 1 202 ? 8.391 15.742 23.531 1 96.19 202 MET B O 1
ATOM 5717 N N . ALA B 1 203 ? 6.25 15.859 24.219 1 96.69 203 ALA B N 1
ATOM 5718 C CA . ALA B 1 203 ? 6.617 16.297 25.562 1 96.69 203 ALA B CA 1
ATOM 5719 C C . ALA B 1 203 ? 7.473 15.242 26.266 1 96.69 203 ALA B C 1
ATOM 5721 O O . ALA B 1 203 ? 8.477 15.57 26.906 1 96.69 203 ALA B O 1
ATOM 5722 N N . MET B 1 204 ? 7.082 14.023 26.141 1 97.75 204 MET B N 1
ATOM 5723 C CA . MET B 1 204 ? 7.844 12.938 26.75 1 97.75 204 MET B CA 1
ATOM 5724 C C . MET B 1 204 ? 9.227 12.828 26.125 1 97.75 204 MET B C 1
ATOM 5726 O O . MET B 1 204 ? 10.211 12.531 26.812 1 97.75 204 MET B O 1
ATOM 5730 N N . GLY B 1 205 ? 9.289 12.945 24.844 1 97.56 205 GLY B N 1
ATOM 5731 C CA . GLY B 1 205 ? 10.57 12.945 24.172 1 97.56 205 GLY B CA 1
ATOM 5732 C C . GLY B 1 205 ? 11.484 14.07 24.625 1 97.56 205 GLY B C 1
ATOM 5733 O O . GLY B 1 205 ? 12.688 13.859 24.812 1 97.56 205 GLY B O 1
ATOM 5734 N N . TYR B 1 206 ? 10.945 15.25 24.812 1 95.5 206 TYR B N 1
ATOM 5735 C CA . TYR B 1 206 ? 11.711 16.375 25.328 1 95.5 206 TYR B CA 1
ATOM 5736 C C . TYR B 1 206 ? 12.25 16.078 26.719 1 95.5 206 TYR B C 1
ATOM 5738 O O . TYR B 1 206 ? 13.438 16.297 27 1 95.5 206 TYR B O 1
ATOM 5746 N N . LEU B 1 207 ? 11.383 15.578 27.562 1 96.81 207 LEU B N 1
ATOM 5747 C CA . LEU B 1 207 ? 11.789 15.266 28.922 1 96.81 207 LEU B CA 1
ATOM 5748 C C . LEU B 1 207 ? 12.906 14.234 28.938 1 96.81 207 LEU B C 1
ATOM 5750 O O . LEU B 1 207 ? 13.891 14.383 29.672 1 96.81 207 LEU B O 1
ATOM 5754 N N . ALA B 1 208 ? 12.727 13.25 28.156 1 97.19 208 ALA B N 1
ATOM 5755 C CA . ALA B 1 208 ? 13.758 12.219 28.078 1 97.19 208 ALA B CA 1
ATOM 5756 C C . ALA B 1 208 ? 15.062 12.781 27.516 1 97.19 208 ALA B C 1
ATOM 5758 O O . ALA B 1 208 ? 16.156 12.367 27.922 1 97.19 208 ALA B O 1
ATOM 5759 N N . SER B 1 209 ? 14.961 13.664 26.578 1 95.88 209 SER B N 1
ATOM 5760 C CA . SER B 1 209 ? 16.141 14.258 25.953 1 95.88 209 SER B CA 1
ATOM 5761 C C . SER B 1 209 ? 16.922 15.117 26.938 1 95.88 209 SER B C 1
ATOM 5763 O O . SER B 1 209 ? 18.141 15.203 26.859 1 95.88 209 SER B O 1
ATOM 5765 N N . ILE B 1 210 ? 16.234 15.781 27.797 1 93.69 210 ILE B N 1
ATOM 5766 C CA . ILE B 1 210 ? 16.875 16.578 28.828 1 93.69 210 ILE B CA 1
ATOM 5767 C C . ILE B 1 210 ? 17.641 15.656 29.781 1 93.69 210 ILE B C 1
ATOM 5769 O O . ILE B 1 210 ? 18.797 15.906 30.109 1 93.69 210 ILE B O 1
ATOM 5773 N N . HIS B 1 211 ? 17.047 14.555 30.156 1 94.56 211 HIS B N 1
ATOM 5774 C CA . HIS B 1 211 ? 17.625 13.625 31.141 1 94.56 211 HIS B CA 1
ATOM 5775 C C . HIS B 1 211 ? 18.812 12.883 30.547 1 94.56 211 HIS B C 1
ATOM 5777 O O . HIS B 1 211 ? 19.766 12.547 31.266 1 94.56 211 HIS B O 1
ATOM 5783 N N . LEU B 1 212 ? 18.766 12.648 29.266 1 93.88 212 LEU B N 1
ATOM 5784 C CA . LEU B 1 212 ? 19.828 11.852 28.641 1 93.88 212 LEU B CA 1
ATOM 5785 C C . LEU B 1 212 ? 20.891 12.75 28.031 1 93.88 212 LEU B C 1
ATOM 5787 O O . LEU B 1 212 ? 21.859 12.25 27.438 1 93.88 212 LEU B O 1
ATOM 5791 N N . GLY B 1 213 ? 20.75 14.023 28.031 1 90.94 213 GLY B N 1
ATOM 5792 C CA . GLY B 1 213 ? 21.781 14.977 27.609 1 90.94 213 GLY B CA 1
ATOM 5793 C C . GLY B 1 213 ? 21.766 15.242 26.109 1 90.94 213 GLY B C 1
ATOM 5794 O O . GLY B 1 213 ? 22.766 15.703 25.562 1 90.94 213 GLY B O 1
ATOM 5795 N N . ILE B 1 214 ? 20.703 14.859 25.5 1 90.94 214 ILE B N 1
ATOM 5796 C CA . ILE B 1 214 ? 20.562 15.148 24.078 1 90.94 214 ILE B CA 1
ATOM 5797 C C . ILE B 1 214 ? 20.25 16.625 23.875 1 90.94 214 ILE B C 1
ATOM 5799 O O . ILE B 1 214 ? 20.766 17.266 22.953 1 90.94 214 ILE B O 1
ATOM 5803 N N . LEU B 1 215 ? 19.344 17.109 24.672 1 91.56 215 LEU B N 1
ATOM 5804 C CA . LEU B 1 215 ? 19.125 18.547 24.75 1 91.56 215 LEU B CA 1
ATOM 5805 C C . LEU B 1 215 ? 20.109 19.219 25.703 1 91.56 215 LEU B C 1
ATOM 5807 O O . LEU B 1 215 ? 19.984 19.094 26.922 1 91.56 215 LEU B O 1
ATOM 5811 N N . THR B 1 216 ? 21.016 19.906 25.094 1 87.88 216 THR B N 1
ATOM 5812 C CA . THR B 1 216 ? 22.141 20.438 25.859 1 87.88 216 THR B CA 1
ATOM 5813 C C . THR B 1 216 ? 21.812 21.844 26.391 1 87.88 216 THR B C 1
ATOM 5815 O O . THR B 1 216 ? 20.781 22.406 26.047 1 87.88 216 THR B O 1
ATOM 5818 N N . ALA B 1 217 ? 22.766 22.312 27.141 1 86.56 217 ALA B N 1
ATOM 5819 C CA . ALA B 1 217 ? 22.656 23.656 27.688 1 86.56 217 ALA B CA 1
ATOM 5820 C C . ALA B 1 217 ? 22.641 24.703 26.578 1 86.56 217 ALA B C 1
ATOM 5822 O O . ALA B 1 217 ? 21.969 25.734 26.688 1 86.56 217 ALA B O 1
ATOM 5823 N N . ASP B 1 218 ? 23.375 24.391 25.578 1 87.69 218 ASP B N 1
ATOM 5824 C CA . ASP B 1 218 ? 23.422 25.312 24.453 1 87.69 218 ASP B CA 1
ATOM 5825 C C . ASP B 1 218 ? 22.047 25.469 23.812 1 87.69 218 ASP B C 1
ATOM 5827 O O . ASP B 1 218 ? 21.656 26.578 23.453 1 87.69 218 ASP B O 1
ATOM 5831 N N . HIS B 1 219 ? 21.328 24.422 23.703 1 89.19 219 HIS B N 1
ATOM 5832 C CA . HIS B 1 219 ? 19.984 24.469 23.156 1 89.19 219 HIS B CA 1
ATOM 5833 C C . HIS B 1 219 ? 19.047 25.266 24.047 1 89.19 219 HIS B C 1
ATOM 5835 O O . HIS B 1 219 ? 18.219 26.047 23.547 1 89.19 219 HIS B O 1
ATOM 5841 N N . LEU B 1 220 ? 19.219 25.109 25.281 1 87.69 220 LEU B N 1
ATOM 5842 C CA . LEU B 1 220 ? 18.375 25.812 26.25 1 87.69 220 LEU B CA 1
ATOM 5843 C C . LEU B 1 220 ? 18.688 27.297 26.266 1 87.69 220 LEU B C 1
ATOM 5845 O O . LEU B 1 220 ? 17.797 28.125 26.484 1 87.69 220 LEU B O 1
ATOM 5849 N N . ASP B 1 221 ? 19.938 27.547 26.031 1 89.94 221 ASP B N 1
ATOM 5850 C CA . ASP B 1 221 ? 20.328 28.953 25.953 1 89.94 221 ASP B CA 1
ATOM 5851 C C . ASP B 1 221 ? 19.688 29.625 24.75 1 89.94 221 ASP B C 1
ATOM 5853 O O . ASP B 1 221 ? 19.266 30.781 24.828 1 89.94 221 ASP B O 1
ATOM 5857 N N . LEU B 1 222 ? 19.734 28.922 23.672 1 89.19 222 LEU B N 1
ATOM 5858 C CA . LEU B 1 222 ? 19.094 29.453 22.484 1 89.19 222 LEU B CA 1
ATOM 5859 C C . LEU B 1 222 ? 17.641 29.797 22.75 1 89.19 222 LEU B C 1
ATOM 5861 O O . LEU B 1 222 ? 17.141 30.844 22.297 1 89.19 222 LEU B O 1
ATOM 5865 N N . PHE B 1 223 ? 16.984 29.016 23.469 1 89.31 223 PHE B N 1
ATOM 5866 C CA . PHE B 1 223 ? 15.594 29.234 23.844 1 89.31 223 PHE B CA 1
ATOM 5867 C C . PHE B 1 223 ? 15.469 30.422 24.781 1 89.31 223 PHE B C 1
ATOM 5869 O O . PHE B 1 223 ? 14.602 31.281 24.594 1 89.31 223 PHE B O 1
ATOM 5876 N N . ALA B 1 224 ? 16.344 30.438 25.719 1 89.19 224 ALA B N 1
ATOM 5877 C CA . ALA B 1 224 ? 16.281 31.484 26.734 1 89.19 224 ALA B CA 1
ATOM 5878 C C . ALA B 1 224 ? 16.562 32.844 26.125 1 89.19 224 ALA B C 1
ATOM 5880 O O . ALA B 1 224 ? 16 33.844 26.562 1 89.19 224 ALA B O 1
ATOM 5881 N N . GLU B 1 225 ? 17.375 32.906 25.172 1 90.62 225 GLU B N 1
ATOM 5882 C CA . GLU B 1 225 ? 17.828 34.156 24.594 1 90.62 225 GLU B CA 1
ATOM 5883 C C . GLU B 1 225 ? 16.828 34.688 23.578 1 90.62 225 GLU B C 1
ATOM 5885 O O . GLU B 1 225 ? 16.859 35.875 23.219 1 90.62 225 GLU B O 1
ATOM 5890 N N . ALA B 1 226 ? 15.984 33.844 23.141 1 89.94 226 ALA B N 1
ATOM 5891 C CA . ALA B 1 226 ? 15 34.312 22.156 1 89.94 226 ALA B CA 1
ATOM 5892 C C . ALA B 1 226 ? 14.055 35.344 22.766 1 89.94 226 ALA B C 1
ATOM 5894 O O . ALA B 1 226 ? 13.609 35.188 23.906 1 89.94 226 ALA B O 1
ATOM 5895 N N . PRO B 1 227 ? 13.805 36.406 22.094 1 90.25 227 PRO B N 1
ATOM 5896 C CA . PRO B 1 227 ? 12.891 37.438 22.625 1 90.25 227 PRO B CA 1
ATOM 5897 C C . PRO B 1 227 ? 11.461 36.906 22.75 1 90.25 227 PRO B C 1
ATOM 5899 O O . PRO B 1 227 ? 11.055 36 22.016 1 90.25 227 PRO B O 1
ATOM 5902 N N . LEU B 1 228 ? 10.742 37.438 23.656 1 89.56 228 LEU B N 1
ATOM 5903 C CA . LEU B 1 228 ? 9.352 37.062 23.859 1 89.56 228 LEU B CA 1
ATOM 5904 C C . LEU B 1 228 ? 8.477 37.531 22.703 1 89.56 228 LEU B C 1
ATOM 5906 O O . LEU B 1 228 ? 7.566 36.812 22.281 1 89.56 228 LEU B O 1
ATOM 5910 N N . ALA B 1 229 ? 8.75 38.75 22.234 1 91.62 229 ALA B N 1
ATOM 5911 C CA . ALA B 1 229 ? 8.008 39.312 21.125 1 91.62 229 ALA B CA 1
ATOM 5912 C C . ALA B 1 229 ? 8.953 39.969 20.125 1 91.62 229 ALA B C 1
ATOM 5914 O O . ALA B 1 229 ? 9.93 40.594 20.516 1 91.62 229 ALA B O 1
ATOM 5915 N N . ALA B 1 230 ? 8.719 39.688 18.953 1 89.44 230 ALA B N 1
ATOM 5916 C CA . ALA B 1 230 ? 9.516 40.281 17.891 1 89.44 230 ALA B CA 1
ATOM 5917 C C . ALA B 1 230 ? 8.797 40.219 16.562 1 89.44 230 ALA B C 1
ATOM 5919 O O . ALA B 1 230 ? 8.008 39.312 16.312 1 89.44 230 ALA B O 1
ATOM 5920 N N . VAL B 1 231 ? 9.016 41.219 15.727 1 85.19 231 VAL B N 1
ATOM 5921 C CA . VAL B 1 231 ? 8.523 41.188 14.359 1 85.19 231 VAL B CA 1
ATOM 5922 C C . VAL B 1 231 ? 9.398 40.25 13.516 1 85.19 231 VAL B C 1
ATOM 5924 O O . VAL B 1 231 ? 10.625 40.281 13.602 1 85.19 231 VAL B O 1
ATOM 5927 N N . PRO B 1 232 ? 8.75 39.375 12.875 1 77.38 232 PRO B N 1
ATOM 5928 C CA . PRO B 1 232 ? 9.562 38.469 12.062 1 77.38 232 PRO B CA 1
ATOM 5929 C C . PRO B 1 232 ? 10.484 39.188 11.094 1 77.38 232 PRO B C 1
ATOM 5931 O O . PRO B 1 232 ? 10.07 40.188 10.469 1 77.38 232 PRO B O 1
ATOM 5934 N N . HIS B 1 233 ? 11.727 38.906 11.188 1 75 233 HIS B N 1
ATOM 5935 C CA . HIS B 1 233 ? 12.727 39.562 10.344 1 75 233 HIS B CA 1
ATOM 5936 C C . HIS B 1 233 ? 12.625 39.062 8.898 1 75 233 HIS B C 1
ATOM 5938 O O . HIS B 1 233 ? 12.5 37.875 8.648 1 75 233 HIS B O 1
ATOM 5944 N N . LEU B 1 234 ? 12.656 39.969 8.023 1 73.69 234 LEU B N 1
ATOM 5945 C CA . LEU B 1 234 ? 12.492 39.656 6.613 1 73.69 234 LEU B CA 1
ATOM 5946 C C . LEU B 1 234 ? 13.844 39.438 5.941 1 73.69 234 LEU B C 1
ATOM 5948 O O . LEU B 1 234 ? 13.93 39.375 4.715 1 73.69 234 LEU B O 1
ATOM 5952 N N . ASP B 1 235 ? 14.828 39.312 6.695 1 77.25 235 ASP B N 1
ATOM 5953 C CA . ASP B 1 235 ? 16.172 39.188 6.141 1 77.25 235 ASP B CA 1
ATOM 5954 C C . ASP B 1 235 ? 16.344 37.875 5.402 1 77.25 235 ASP B C 1
ATOM 5956 O O . ASP B 1 235 ? 17.172 37.75 4.504 1 77.25 235 ASP B O 1
ATOM 5960 N N . TYR B 1 236 ? 15.617 37 5.789 1 77.56 236 TYR B N 1
ATOM 5961 C CA . TYR B 1 236 ? 15.781 35.656 5.223 1 77.56 236 TYR B CA 1
ATOM 5962 C C . TYR B 1 236 ? 14.789 35.406 4.098 1 77.56 236 TYR B C 1
ATOM 5964 O O . TYR B 1 236 ? 14.742 34.312 3.527 1 77.56 236 TYR B O 1
ATOM 5972 N N . PHE B 1 237 ? 14.273 36.469 3.816 1 81.94 237 PHE B N 1
ATOM 5973 C CA . PHE B 1 237 ? 13.242 36.375 2.789 1 81.94 237 PHE B CA 1
ATOM 5974 C C . PHE B 1 237 ? 13.844 36.562 1.401 1 81.94 237 PHE B C 1
ATOM 5976 O O . PHE B 1 237 ? 14.805 37.344 1.232 1 81.94 237 PHE B O 1
ATOM 5983 N N . GLY B 1 238 ? 13.289 35.781 0.391 1 88.88 238 GLY B N 1
ATOM 5984 C CA . GLY B 1 238 ? 13.672 35.844 -1.012 1 88.88 238 GLY B CA 1
ATOM 5985 C C . GLY B 1 238 ? 13 34.812 -1.868 1 88.88 238 GLY B C 1
ATOM 5986 O O . GLY B 1 238 ? 12.438 33.844 -1.347 1 88.88 238 GLY B O 1
ATOM 5987 N N . TRP B 1 239 ? 12.969 35.094 -3.156 1 94.69 239 TRP B N 1
ATOM 5988 C CA . TRP B 1 239 ? 12.344 34.125 -4.066 1 94.69 239 TRP B CA 1
ATOM 5989 C C . TRP B 1 239 ? 13.289 33.781 -5.211 1 94.69 239 TRP B C 1
ATOM 5991 O O . TRP B 1 239 ? 14.047 34.625 -5.688 1 94.69 239 TRP B O 1
ATOM 6001 N N . SER B 1 240 ? 13.359 32.625 -5.535 1 96.94 240 SER B N 1
ATOM 6002 C CA . SER B 1 240 ? 13.961 32.156 -6.773 1 96.94 240 SER B CA 1
ATOM 6003 C C . SER B 1 240 ? 13.109 31.047 -7.402 1 96.94 240 SER B C 1
ATOM 6005 O O . SER B 1 240 ? 12.18 30.531 -6.77 1 96.94 240 SER B O 1
ATOM 6007 N N . PHE B 1 241 ? 13.328 30.844 -8.719 1 97 241 PHE B N 1
ATOM 6008 C CA . PHE B 1 241 ? 12.492 29.922 -9.469 1 97 241 PHE B CA 1
ATOM 6009 C C . PHE B 1 241 ? 13.352 28.984 -10.312 1 97 241 PHE B C 1
ATOM 6011 O O . PHE B 1 241 ? 14.422 29.375 -10.781 1 97 241 PHE B O 1
ATOM 6018 N N . ASP B 1 242 ? 12.93 27.766 -10.391 1 94.44 242 ASP B N 1
ATOM 6019 C CA . ASP B 1 242 ? 13.57 26.766 -11.234 1 94.44 242 ASP B CA 1
ATOM 6020 C C . ASP B 1 242 ? 12.531 25.891 -11.922 1 94.44 242 ASP B C 1
ATOM 6022 O O . ASP B 1 242 ? 11.812 25.141 -11.258 1 94.44 242 ASP B O 1
ATOM 6026 N N . VAL B 1 243 ? 12.547 25.891 -13.219 1 91.88 243 VAL B N 1
ATOM 6027 C CA . VAL B 1 243 ? 11.562 25.172 -14.023 1 91.88 243 VAL B CA 1
ATOM 6028 C C . VAL B 1 243 ? 11.68 23.672 -13.781 1 91.88 243 VAL B C 1
ATOM 6030 O O . VAL B 1 243 ? 10.688 22.938 -13.891 1 91.88 243 VAL B O 1
ATOM 6033 N N . ALA B 1 244 ? 12.836 23.25 -13.375 1 87.81 244 ALA B N 1
ATOM 6034 C CA . ALA B 1 244 ? 13.062 21.828 -13.125 1 87.81 244 ALA B CA 1
ATOM 6035 C C . ALA B 1 244 ? 12.234 21.344 -11.945 1 87.81 244 ALA B C 1
ATOM 6037 O O . ALA B 1 244 ? 11.961 20.141 -11.82 1 87.81 244 ALA B O 1
ATOM 6038 N N . LEU B 1 245 ? 11.797 22.266 -11.086 1 92.19 245 LEU B N 1
ATOM 6039 C CA . LEU B 1 245 ? 11.078 21.875 -9.875 1 92.19 245 LEU B CA 1
ATOM 6040 C C . LEU B 1 245 ? 9.578 22.062 -10.047 1 92.19 245 LEU B C 1
ATOM 6042 O O . LEU B 1 245 ? 8.805 21.812 -9.117 1 92.19 245 LEU B O 1
ATOM 6046 N N . LEU B 1 246 ? 9.188 22.406 -11.25 1 93.19 246 LEU B N 1
ATOM 6047 C CA . LEU B 1 246 ? 7.766 22.609 -11.508 1 93.19 246 LEU B CA 1
ATOM 6048 C C . LEU B 1 246 ? 6.996 21.297 -11.297 1 93.19 246 LEU B C 1
ATOM 6050 O O . LEU B 1 246 ? 5.949 21.297 -10.633 1 93.19 246 LEU B O 1
ATOM 6054 N N . LEU B 1 247 ? 7.52 20.234 -11.75 1 88.56 247 LEU B N 1
ATOM 6055 C CA . LEU B 1 247 ? 6.805 18.969 -11.695 1 88.56 247 LEU B CA 1
ATOM 6056 C C . LEU B 1 247 ? 6.648 18.5 -10.258 1 88.56 247 LEU B C 1
ATOM 6058 O O . LEU B 1 247 ? 5.535 18.188 -9.82 1 88.56 247 LEU B O 1
ATOM 6062 N N . PRO B 1 248 ? 7.73 18.469 -9.492 1 88.06 248 PRO B N 1
ATOM 6063 C CA . PRO B 1 248 ? 7.566 18.031 -8.102 1 88.06 248 PRO B CA 1
ATOM 6064 C C . PRO B 1 248 ? 6.543 18.859 -7.336 1 88.06 248 PRO B C 1
ATOM 6066 O O . PRO B 1 248 ? 5.746 18.328 -6.566 1 88.06 248 PRO B O 1
ATOM 6069 N N . PHE B 1 249 ? 6.5 20.094 -7.539 1 94.31 249 PHE B N 1
ATOM 6070 C CA . PHE B 1 249 ? 5.586 20.969 -6.812 1 94.31 249 PHE B CA 1
ATOM 6071 C C . PHE B 1 249 ? 4.168 20.844 -7.359 1 94.31 249 PHE B C 1
ATOM 6073 O O . PHE B 1 249 ? 3.195 20.984 -6.609 1 94.31 249 PHE B O 1
ATOM 6080 N N . MET B 1 250 ? 4.055 20.516 -8.625 1 91.62 250 MET B N 1
ATOM 6081 C CA . MET B 1 250 ? 2.73 20.281 -9.188 1 91.62 250 MET B CA 1
ATOM 6082 C C . MET B 1 250 ? 2.125 19 -8.625 1 91.62 250 MET B C 1
ATOM 6084 O O . MET B 1 250 ? 0.926 18.938 -8.344 1 91.62 250 MET B O 1
ATOM 6088 N N . VAL B 1 251 ? 2.963 18.047 -8.516 1 86.69 251 VAL B N 1
ATOM 6089 C CA . VAL B 1 251 ? 2.502 16.797 -7.918 1 86.69 251 VAL B CA 1
ATOM 6090 C C . VAL B 1 251 ? 2.08 17.047 -6.469 1 86.69 251 VAL B C 1
ATOM 6092 O O . VAL B 1 251 ? 1.027 16.562 -6.035 1 86.69 251 VAL B O 1
ATOM 6095 N N . ALA B 1 252 ? 2.895 17.812 -5.754 1 90.19 252 ALA B N 1
ATOM 6096 C CA . ALA B 1 252 ? 2.617 18.094 -4.348 1 90.19 252 ALA B CA 1
ATOM 6097 C C . ALA B 1 252 ? 1.294 18.844 -4.191 1 90.19 252 ALA B C 1
ATOM 6099 O O . ALA B 1 252 ? 0.483 18.5 -3.326 1 90.19 252 ALA B O 1
ATOM 6100 N N . ILE B 1 253 ? 1.099 19.844 -5.035 1 92.69 253 ILE B N 1
ATOM 6101 C CA . ILE B 1 253 ? -0.079 20.688 -4.879 1 92.69 253 ILE B CA 1
ATOM 6102 C C . ILE B 1 253 ? -1.328 19.922 -5.301 1 92.69 253 ILE B C 1
ATOM 6104 O O . ILE B 1 253 ? -2.412 20.141 -4.754 1 92.69 253 ILE B O 1
ATOM 6108 N N . THR B 1 254 ? -1.197 19.062 -6.246 1 87.38 254 THR B N 1
ATOM 6109 C CA . THR B 1 254 ? -2.32 18.219 -6.652 1 87.38 254 THR B CA 1
ATOM 6110 C C . THR B 1 254 ? -2.727 17.266 -5.527 1 87.38 254 THR B C 1
ATOM 6112 O O . THR B 1 254 ? -3.916 17.109 -5.246 1 87.38 254 THR B O 1
ATOM 6115 N N . CYS B 1 255 ? -1.725 16.719 -4.902 1 85 255 CYS B N 1
ATOM 6116 C CA . CYS B 1 255 ? -1.995 15.875 -3.75 1 85 255 CYS B CA 1
ATOM 6117 C C . CYS B 1 255 ? -2.703 16.656 -2.648 1 85 255 CYS B C 1
ATOM 6119 O O . CYS B 1 255 ? -3.672 16.172 -2.061 1 85 255 CYS B O 1
ATOM 6121 N N . SER B 1 256 ? -2.18 17.781 -2.385 1 90.81 256 SER B N 1
ATOM 6122 C CA . SER B 1 256 ? -2.777 18.641 -1.374 1 90.81 256 SER B CA 1
ATOM 6123 C C . SER B 1 256 ? -4.227 18.969 -1.718 1 90.81 256 SER B C 1
ATOM 6125 O O . SER B 1 256 ? -5.09 18.984 -0.84 1 90.81 256 SER B O 1
ATOM 6127 N N . SER B 1 257 ? -4.5 19.219 -2.971 1 91.75 257 SER B N 1
ATOM 6128 C CA . SER B 1 257 ? -5.84 19.562 -3.43 1 91.75 257 SER B CA 1
ATOM 6129 C C . SER B 1 257 ? -6.812 18.406 -3.221 1 91.75 257 SER B C 1
ATOM 6131 O O . SER B 1 257 ? -7.953 18.625 -2.795 1 91.75 257 SER B O 1
ATOM 6133 N N . LEU B 1 258 ? -6.371 17.312 -3.561 1 84.06 258 LEU B N 1
ATOM 6134 C CA . LEU B 1 258 ? -7.219 16.125 -3.402 1 84.06 258 LEU B CA 1
ATOM 6135 C C . LEU B 1 258 ? -7.547 15.891 -1.934 1 84.06 258 LEU B C 1
ATOM 6137 O O . LEU B 1 258 ? -8.672 15.508 -1.599 1 84.06 258 LEU B O 1
ATOM 6141 N N . LYS B 1 259 ? -6.57 16 -1.121 1 86 259 LYS B N 1
ATOM 6142 C CA . LYS B 1 259 ? -6.805 15.914 0.317 1 86 259 LYS B CA 1
ATOM 6143 C C . LYS B 1 259 ? -7.816 16.969 0.775 1 86 259 LYS B C 1
ATOM 6145 O O . LYS B 1 259 ? -8.695 16.672 1.582 1 86 259 LYS B O 1
ATOM 6150 N N . THR B 1 260 ? -7.695 18.141 0.268 1 93.44 260 THR B N 1
ATOM 6151 C CA . THR B 1 260 ? -8.578 19.234 0.638 1 93.44 260 THR B CA 1
ATOM 6152 C C . THR B 1 260 ? -10.008 18.953 0.179 1 93.44 260 THR B C 1
ATOM 6154 O O . THR B 1 260 ? -10.969 19.297 0.879 1 93.44 260 THR B O 1
ATOM 6157 N N . ILE B 1 261 ? -10.164 18.406 -0.986 1 89.94 261 ILE B N 1
ATOM 6158 C CA . ILE B 1 261 ? -11.484 18 -1.457 1 89.94 261 ILE B CA 1
ATOM 6159 C C . ILE B 1 261 ? -12.133 17.062 -0.448 1 89.94 261 ILE B C 1
ATOM 6161 O O . ILE B 1 261 ? -13.297 17.234 -0.089 1 89.94 261 ILE B O 1
ATOM 6165 N N . GLY B 1 262 ? -11.375 16.109 -0.031 1 87.38 262 GLY B N 1
ATOM 6166 C CA . GLY B 1 262 ? -11.875 15.18 0.972 1 87.38 262 GLY B CA 1
ATOM 6167 C C . GLY B 1 262 ? -12.227 15.859 2.285 1 87.38 262 GLY B C 1
ATOM 6168 O O . GLY B 1 262 ? -13.25 15.539 2.898 1 87.38 262 GLY B O 1
ATOM 6169 N N . ASP B 1 263 ? -11.422 16.719 2.711 1 93.81 263 ASP B N 1
ATOM 6170 C CA . ASP B 1 263 ? -11.617 17.422 3.975 1 93.81 263 ASP B CA 1
ATOM 6171 C C . ASP B 1 263 ? -12.883 18.281 3.928 1 93.81 263 ASP B C 1
ATOM 6173 O O . ASP B 1 263 ? -13.672 18.281 4.875 1 93.81 263 ASP B O 1
ATOM 6177 N N . ILE B 1 264 ? -13.062 18.984 2.857 1 95.5 264 ILE B N 1
ATOM 6178 C CA . ILE B 1 264 ? -14.234 19.844 2.729 1 95.5 264 ILE B CA 1
ATOM 6179 C C . ILE B 1 264 ? -15.5 19 2.633 1 95.5 264 ILE B C 1
ATOM 6181 O O . ILE B 1 264 ? -16.531 19.359 3.199 1 95.5 264 ILE B O 1
ATOM 6185 N N . THR B 1 265 ? -15.398 17.938 1.917 1 91.81 265 THR B N 1
ATOM 6186 C CA . THR B 1 265 ? -16.531 17.016 1.841 1 91.81 265 THR B CA 1
ATOM 6187 C C . THR B 1 265 ? -16.906 16.5 3.229 1 91.81 265 THR B C 1
ATOM 6189 O O . THR B 1 265 ? -18.078 16.406 3.562 1 91.81 265 THR B O 1
ATOM 6192 N N . THR B 1 266 ? -15.953 16.203 3.975 1 91.31 266 THR B N 1
ATOM 6193 C CA . THR B 1 266 ? -16.203 15.766 5.344 1 91.31 266 THR B CA 1
ATOM 6194 C C . THR B 1 266 ? -16.859 16.875 6.156 1 91.31 266 THR B C 1
ATOM 6196 O O . THR B 1 266 ? -17.781 16.609 6.941 1 91.31 266 THR B O 1
ATOM 6199 N N . CYS B 1 267 ? -16.422 18.031 5.996 1 96.12 267 CYS B N 1
ATOM 6200 C CA . CYS B 1 267 ? -17.031 19.156 6.68 1 96.12 267 CYS B CA 1
ATOM 6201 C C . CYS B 1 267 ? -18.5 19.297 6.289 1 96.12 267 CYS B C 1
ATOM 6203 O O . CYS B 1 267 ? -19.344 19.594 7.137 1 96.12 267 CYS B O 1
ATOM 6205 N N . GLN B 1 268 ? -18.781 19.094 4.992 1 94.38 268 GLN B N 1
ATOM 6206 C CA . GLN B 1 268 ? -20.156 19.125 4.539 1 94.38 268 GLN B CA 1
ATOM 6207 C C . GLN B 1 268 ? -20.984 18.047 5.238 1 94.38 268 GLN B C 1
ATOM 6209 O O . GLN B 1 268 ? -22.078 18.312 5.734 1 94.38 268 GLN B O 1
ATOM 6214 N N . LYS B 1 269 ? -20.484 16.922 5.32 1 91 269 LYS B N 1
ATOM 6215 C CA . LYS B 1 269 ? -21.172 15.773 5.875 1 91 269 LYS B CA 1
ATOM 6216 C C . LYS B 1 269 ? -21.484 15.969 7.355 1 91 269 LYS B C 1
ATOM 6218 O O . LYS B 1 269 ? -22.578 15.641 7.816 1 91 269 LYS B O 1
ATOM 6223 N N . ILE B 1 270 ? -20.578 16.516 8.094 1 91.44 270 ILE B N 1
ATOM 6224 C CA . ILE B 1 270 ? -20.734 16.562 9.547 1 91.44 270 ILE B CA 1
ATOM 6225 C C . ILE B 1 270 ? -21.594 17.766 9.93 1 91.44 270 ILE B C 1
ATOM 6227 O O . ILE B 1 270 ? -22.047 17.875 11.07 1 91.44 270 ILE B O 1
ATOM 6231 N N . ASN B 1 271 ? -21.844 18.594 8.977 1 95.56 271 ASN B N 1
ATOM 6232 C CA . ASN B 1 271 ? -22.641 19.781 9.273 1 95.56 271 ASN B CA 1
ATOM 6233 C C . ASN B 1 271 ? -24.016 19.719 8.641 1 95.56 271 ASN B C 1
ATOM 6235 O O . ASN B 1 271 ? -24.812 20.641 8.758 1 95.56 271 ASN B O 1
ATOM 6239 N N . ASP B 1 272 ? -24.281 18.625 7.898 1 94.06 272 ASP B N 1
ATOM 6240 C CA . ASP B 1 272 ? -25.578 18.406 7.277 1 94.06 272 ASP B CA 1
ATOM 6241 C C . ASP B 1 272 ? -26.078 16.984 7.516 1 94.06 272 ASP B C 1
ATOM 6243 O O . ASP B 1 272 ? -25.594 16.047 6.883 1 94.06 272 ASP B O 1
ATOM 6247 N N . ALA B 1 273 ? -27.141 16.906 8.273 1 86.94 273 ALA B N 1
ATOM 6248 C CA . ALA B 1 273 ? -27.688 15.602 8.625 1 86.94 273 ALA B CA 1
ATOM 6249 C C . ALA B 1 273 ? -28.266 14.898 7.402 1 86.94 273 ALA B C 1
ATOM 6251 O O . ALA B 1 273 ? -28.344 13.672 7.355 1 86.94 273 ALA B O 1
ATOM 6252 N N . ASP B 1 274 ? -28.609 15.664 6.383 1 87.38 274 ASP B N 1
ATOM 6253 C CA . ASP B 1 274 ? -29.219 15.109 5.18 1 87.38 274 ASP B CA 1
ATOM 6254 C C . ASP B 1 274 ? -28.266 15.164 3.998 1 87.38 274 ASP B C 1
ATOM 6256 O O . ASP B 1 274 ? -28.688 15.281 2.848 1 87.38 274 ASP B O 1
ATOM 6260 N N . TRP B 1 275 ? -27.016 15.258 4.395 1 86.69 275 TRP B N 1
ATOM 6261 C CA . TRP B 1 275 ? -26.016 15.336 3.328 1 86.69 275 TRP B CA 1
ATOM 6262 C C . TRP B 1 275 ? -26.219 14.219 2.311 1 86.69 275 TRP B C 1
ATOM 6264 O O . TRP B 1 275 ? -26.359 13.055 2.68 1 86.69 275 TRP B O 1
ATOM 6274 N N . LYS B 1 276 ? -26.406 14.469 1.034 1 74.88 276 LYS B N 1
ATOM 6275 C CA . LYS B 1 276 ? -26.656 13.477 -0.006 1 74.88 276 LYS B CA 1
ATOM 6276 C C . LYS B 1 276 ? -25.484 13.406 -0.99 1 74.88 276 LYS B C 1
ATOM 6278 O O . LYS B 1 276 ? -25.047 12.32 -1.356 1 74.88 276 LYS B O 1
ATOM 6283 N N . ARG B 1 277 ? -24.984 14.703 -1.359 1 79.69 277 ARG B N 1
ATOM 6284 C CA . ARG B 1 277 ? -23.922 14.789 -2.352 1 79.69 277 ARG B CA 1
ATOM 6285 C C . ARG B 1 277 ? -23 15.969 -2.059 1 79.69 277 ARG B C 1
ATOM 6287 O O . ARG B 1 277 ? -23.422 16.969 -1.484 1 79.69 277 ARG B O 1
ATOM 6294 N N . THR B 1 278 ? -21.812 15.789 -2.543 1 86.19 278 THR B N 1
ATOM 6295 C CA . THR B 1 278 ? -20.812 16.828 -2.334 1 86.19 278 THR B CA 1
ATOM 6296 C C . THR B 1 278 ? -21.141 18.078 -3.162 1 86.19 278 THR B C 1
ATOM 6298 O O . THR B 1 278 ? -21.438 17.969 -4.352 1 86.19 278 THR B O 1
ATOM 6301 N N . ASP B 1 279 ? -21.156 19.156 -2.535 1 88.94 279 ASP B N 1
ATOM 6302 C CA . ASP B 1 279 ? -21.281 20.438 -3.223 1 88.94 279 ASP B CA 1
ATOM 6303 C C . ASP B 1 279 ? -19.953 20.875 -3.82 1 88.94 279 ASP B C 1
ATOM 6305 O O . ASP B 1 279 ? -19.109 21.422 -3.121 1 88.94 279 ASP B O 1
ATOM 6309 N N . MET B 1 280 ? -19.844 20.781 -5.09 1 86.88 280 MET B N 1
ATOM 6310 C CA . MET B 1 280 ? -18.562 21 -5.754 1 86.88 280 MET B CA 1
ATOM 6311 C C . MET B 1 280 ? -18.266 22.484 -5.859 1 86.88 280 MET B C 1
ATOM 6313 O O . MET B 1 280 ? -17.094 22.875 -5.965 1 86.88 280 MET B O 1
ATOM 6317 N N . LYS B 1 281 ? -19.25 23.219 -5.898 1 89.25 281 LYS B N 1
ATOM 6318 C CA . LYS B 1 281 ? -19 24.656 -5.883 1 89.25 281 LYS B CA 1
ATOM 6319 C C . LYS B 1 281 ? -18.344 25.094 -4.578 1 89.25 281 LYS B C 1
ATOM 6321 O O . LYS B 1 281 ? -17.391 25.891 -4.586 1 89.25 281 LYS B O 1
ATOM 6326 N N . ASN B 1 282 ? -18.891 24.578 -3.523 1 93.56 282 ASN B N 1
ATOM 6327 C CA . ASN B 1 282 ? -18.297 24.844 -2.219 1 93.56 282 ASN B CA 1
ATOM 6328 C C . ASN B 1 282 ? -16.875 24.312 -2.143 1 93.56 282 ASN B C 1
ATOM 6330 O O . ASN B 1 282 ? -15.984 24.984 -1.598 1 93.56 282 ASN B O 1
ATOM 6334 N N . VAL B 1 283 ? -16.641 23.172 -2.658 1 93.56 283 VAL B N 1
ATOM 6335 C CA . VAL B 1 283 ? -15.312 22.562 -2.689 1 93.56 283 VAL B CA 1
ATOM 6336 C C . VAL B 1 283 ? -14.367 23.469 -3.49 1 93.56 283 VAL B C 1
ATOM 6338 O O . VAL B 1 283 ? -13.219 23.672 -3.092 1 93.56 283 VAL B O 1
ATOM 6341 N N . SER B 1 284 ? -14.859 23.969 -4.578 1 93.81 284 SER B N 1
ATOM 6342 C CA . SER B 1 284 ? -14.047 24.844 -5.414 1 93.81 284 SER B CA 1
ATOM 6343 C C . SER B 1 284 ? -13.625 26.094 -4.66 1 93.81 284 SER B C 1
ATOM 6345 O O . SER B 1 284 ? -12.492 26.562 -4.801 1 93.81 284 SER B O 1
ATOM 6347 N N . GLN B 1 285 ? -14.516 26.609 -3.918 1 96 285 GLN B N 1
ATOM 6348 C CA . GLN B 1 285 ? -14.219 27.781 -3.113 1 96 285 GLN B CA 1
ATOM 6349 C C . GLN B 1 285 ? -13.18 27.469 -2.041 1 96 285 GLN B C 1
ATOM 6351 O O . GLN B 1 285 ? -12.352 28.328 -1.697 1 96 285 GLN B O 1
ATOM 6356 N N . GLY B 1 286 ? -13.305 26.328 -1.487 1 96.56 286 GLY B N 1
ATOM 6357 C CA . GLY B 1 286 ? -12.312 25.891 -0.523 1 96.56 286 GLY B CA 1
ATOM 6358 C C . GLY B 1 286 ? -10.945 25.656 -1.138 1 96.56 286 GLY B C 1
ATOM 6359 O O . GLY B 1 286 ? -9.922 25.984 -0.528 1 96.56 286 GLY B O 1
ATOM 6360 N N . ILE B 1 287 ? -10.922 25.094 -2.324 1 95.69 287 ILE B N 1
ATOM 6361 C CA . ILE B 1 287 ? -9.664 24.859 -3.027 1 95.69 287 ILE B CA 1
ATOM 6362 C C . ILE B 1 287 ? -9.016 26.188 -3.371 1 95.69 287 ILE B C 1
ATOM 6364 O O . ILE B 1 287 ? -7.785 26.312 -3.334 1 95.69 287 ILE B O 1
ATOM 6368 N N . LEU B 1 288 ? -9.812 27.109 -3.748 1 96.75 288 LEU B N 1
ATOM 6369 C CA . LEU B 1 288 ? -9.289 28.453 -3.98 1 96.75 288 LEU B CA 1
ATOM 6370 C C . LEU B 1 288 ? -8.602 29 -2.73 1 96.75 288 LEU B C 1
ATOM 6372 O O . LEU B 1 288 ? -7.496 29.531 -2.807 1 96.75 288 LEU B O 1
ATOM 6376 N N . ALA B 1 289 ? -9.266 28.891 -1.609 1 97.75 289 ALA B N 1
ATOM 6377 C CA . ALA B 1 289 ? -8.68 29.328 -0.344 1 97.75 289 ALA B CA 1
ATOM 6378 C C . ALA B 1 289 ? -7.383 28.578 -0.053 1 97.75 289 ALA B C 1
ATOM 6380 O O . ALA B 1 289 ? -6.418 29.172 0.446 1 97.75 289 ALA B O 1
ATOM 6381 N N . ASP B 1 290 ? -7.371 27.312 -0.321 1 97.5 290 ASP B N 1
ATOM 6382 C CA . ASP B 1 290 ? -6.188 26.484 -0.117 1 97.5 290 ASP B CA 1
ATOM 6383 C C . ASP B 1 290 ? -5.023 26.969 -0.98 1 97.5 290 ASP B C 1
ATOM 6385 O O . ASP B 1 290 ? -3.895 27.078 -0.499 1 97.5 290 ASP B O 1
ATOM 6389 N N . GLY B 1 291 ? -5.316 27.188 -2.221 1 97.56 291 GLY B N 1
ATOM 6390 C CA . GLY B 1 291 ? -4.312 27.703 -3.127 1 97.56 291 GLY B CA 1
ATOM 6391 C C . GLY B 1 291 ? -3.771 29.062 -2.697 1 97.56 291 GLY B C 1
ATOM 6392 O O . GLY B 1 291 ? -2.562 29.297 -2.738 1 97.56 291 GLY B O 1
ATOM 6393 N N . LEU B 1 292 ? -4.641 29.906 -2.322 1 97.81 292 LEU B N 1
ATOM 6394 C CA . LEU B 1 292 ? -4.234 31.234 -1.856 1 97.81 292 LEU B CA 1
ATOM 6395 C C . LEU B 1 292 ? -3.377 31.125 -0.6 1 97.81 292 LEU B C 1
ATOM 6397 O O . LEU B 1 292 ? -2.447 31.922 -0.408 1 97.81 292 LEU B O 1
ATOM 6401 N N . SER B 1 293 ? -3.775 30.219 0.24 1 98 293 SER B N 1
ATOM 6402 C CA . SER B 1 293 ? -2.982 29.984 1.442 1 98 293 SER B CA 1
ATOM 6403 C C . SER B 1 293 ? -1.562 29.547 1.093 1 98 293 SER B C 1
ATOM 6405 O O . SER B 1 293 ? -0.603 29.969 1.748 1 98 293 SER B O 1
ATOM 6407 N N . ALA B 1 294 ? -1.434 28.688 0.125 1 97.88 294 ALA B N 1
ATOM 6408 C CA . ALA B 1 294 ? -0.117 28.219 -0.317 1 97.88 294 ALA B CA 1
ATOM 6409 C C . ALA B 1 294 ? 0.674 29.375 -0.948 1 97.88 294 ALA B C 1
ATOM 6411 O O . ALA B 1 294 ? 1.88 29.5 -0.722 1 97.88 294 ALA B O 1
ATOM 6412 N N . VAL B 1 295 ? 0.032 30.172 -1.757 1 98 295 VAL B N 1
ATOM 6413 C CA . VAL B 1 295 ? 0.679 31.344 -2.352 1 98 295 VAL B CA 1
ATOM 6414 C C . VAL B 1 295 ? 1.202 32.25 -1.249 1 98 295 VAL B C 1
ATOM 6416 O O . VAL B 1 295 ? 2.35 32.719 -1.299 1 98 295 VAL B O 1
ATOM 6419 N N . PHE B 1 296 ? 0.345 32.531 -0.309 1 97.75 296 PHE B N 1
ATOM 6420 C CA . PHE B 1 296 ? 0.721 33.406 0.801 1 97.75 296 PHE B CA 1
ATOM 6421 C C . PHE B 1 296 ? 1.915 32.812 1.555 1 97.75 296 PHE B C 1
ATOM 6423 O O . PHE B 1 296 ? 2.84 33.562 1.912 1 97.75 296 PHE B O 1
ATOM 6430 N N . GLY B 1 297 ? 1.874 31.531 1.835 1 97.06 297 GLY B N 1
ATOM 6431 C CA . GLY B 1 297 ? 3.01 30.875 2.479 1 97.06 297 GLY B CA 1
ATOM 6432 C C . GLY B 1 297 ? 4.316 31.094 1.74 1 97.06 297 GLY B C 1
ATOM 6433 O O . GLY B 1 297 ? 5.32 31.484 2.344 1 97.06 297 GLY B O 1
ATOM 6434 N N . GLY B 1 298 ? 4.293 30.828 0.44 1 97.19 298 GLY B N 1
ATOM 6435 C CA . GLY B 1 298 ? 5.477 31.062 -0.371 1 97.19 298 GLY B CA 1
ATOM 6436 C C . GLY B 1 298 ? 5.934 32.5 -0.358 1 97.19 298 GLY B C 1
ATOM 6437 O O . GLY B 1 298 ? 7.133 32.781 -0.336 1 97.19 298 GLY B O 1
ATOM 6438 N N . LEU B 1 299 ? 5.043 33.406 -0.358 1 95.62 299 LEU B N 1
ATOM 6439 C CA . LEU B 1 299 ? 5.355 34.844 -0.446 1 95.62 299 LEU B CA 1
ATOM 6440 C C . LEU B 1 299 ? 5.969 35.344 0.856 1 95.62 299 LEU B C 1
ATOM 6442 O O . LEU B 1 299 ? 6.812 36.25 0.843 1 95.62 299 LEU B O 1
ATOM 6446 N N . VAL B 1 300 ? 5.508 34.781 1.98 1 95.38 300 VAL B N 1
ATOM 6447 C CA . VAL B 1 300 ? 6 35.312 3.254 1 95.38 300 VAL B CA 1
ATOM 6448 C C . VAL B 1 300 ? 7.211 34.5 3.705 1 95.38 300 VAL B C 1
ATOM 6450 O O . VAL B 1 300 ? 7.891 34.875 4.664 1 95.38 300 VAL B O 1
ATOM 6453 N N . GLY B 1 301 ? 7.449 33.406 3.041 1 96 301 GLY B N 1
ATOM 6454 C CA . GLY B 1 301 ? 8.688 32.719 3.314 1 96 301 GLY B CA 1
ATOM 6455 C C . GLY B 1 301 ? 8.492 31.453 4.16 1 96 301 GLY B C 1
ATOM 6456 O O . GLY B 1 301 ? 9.172 31.281 5.176 1 96 301 GLY B O 1
ATOM 6457 N N . THR B 1 302 ? 7.641 30.609 3.814 1 96.81 302 THR B N 1
ATOM 6458 C CA . THR B 1 302 ? 7.457 29.297 4.434 1 96.81 302 THR B CA 1
ATOM 6459 C C . THR B 1 302 ? 6.953 28.281 3.416 1 96.81 302 THR B C 1
ATOM 6461 O O . THR B 1 302 ? 6.895 28.562 2.219 1 96.81 302 THR B O 1
ATOM 6464 N N . MET B 1 303 ? 6.703 27.094 3.838 1 97.44 303 MET B N 1
ATOM 6465 C CA . MET B 1 303 ? 6.273 26.016 2.953 1 97.44 303 MET B CA 1
ATOM 6466 C C . MET B 1 303 ? 4.77 26.062 2.717 1 97.44 303 MET B C 1
ATOM 6468 O O . MET B 1 303 ? 4.078 26.906 3.293 1 97.44 303 MET B O 1
ATOM 6472 N N . GLY B 1 304 ? 4.32 25.188 1.85 1 97.25 304 GLY B N 1
ATOM 6473 C CA . GLY B 1 304 ? 2.91 25.172 1.487 1 97.25 304 GLY B CA 1
ATOM 6474 C C . GLY B 1 304 ? 2 24.812 2.648 1 97.25 304 GLY B C 1
ATOM 6475 O O . GLY B 1 304 ? 2.357 23.984 3.496 1 97.25 304 GLY B O 1
ATOM 6476 N N . GLN B 1 305 ? 0.815 25.438 2.643 1 96.88 305 GLN B N 1
ATOM 6477 C CA . GLN B 1 305 ? -0.228 25.188 3.633 1 96.88 305 GLN B CA 1
ATOM 6478 C C . GLN B 1 305 ? -1.367 24.359 3.035 1 96.88 305 GLN B C 1
ATOM 6480 O O . GLN B 1 305 ? -1.626 24.438 1.832 1 96.88 305 GLN B O 1
ATOM 6485 N N . SER B 1 306 ? -1.94 23.531 3.863 1 95.44 306 SER B N 1
ATOM 6486 C CA . SER B 1 306 ? -3.1 22.766 3.422 1 95.44 306 SER B CA 1
ATOM 6487 C C . SER B 1 306 ? -4.043 22.469 4.582 1 95.44 306 SER B C 1
ATOM 6489 O O . SER B 1 306 ? -3.729 22.766 5.738 1 95.44 306 SER B O 1
ATOM 6491 N N . THR B 1 307 ? -5.207 21.953 4.258 1 96.38 307 THR B N 1
ATOM 6492 C CA . THR B 1 307 ? -6.23 21.672 5.262 1 96.38 307 THR B CA 1
ATOM 6493 C C . THR B 1 307 ? -5.789 20.516 6.172 1 96.38 307 THR B C 1
ATOM 6495 O O . THR B 1 307 ? -4.91 19.734 5.812 1 96.38 307 THR B O 1
ATOM 6498 N N . SER B 1 308 ? -6.379 20.484 7.336 1 95.38 308 SER B N 1
ATOM 6499 C CA . SER B 1 308 ? -6 19.5 8.344 1 95.38 308 SER B CA 1
ATOM 6500 C C . SER B 1 308 ? -7.148 18.547 8.641 1 95.38 308 SER B C 1
ATOM 6502 O O . SER B 1 308 ? -8.125 18.938 9.289 1 95.38 308 SER B O 1
ATOM 6504 N N . SER B 1 309 ? -6.973 17.328 8.289 1 90.5 309 SER B N 1
ATOM 6505 C CA . SER B 1 309 ? -7.965 16.297 8.586 1 90.5 309 SER B CA 1
ATOM 6506 C C . SER B 1 309 ? -8.062 16.031 10.086 1 90.5 309 SER B C 1
ATOM 6508 O O . SER B 1 309 ? -9.141 15.719 10.594 1 90.5 309 SER B O 1
ATOM 6510 N N . SER B 1 310 ? -6.945 16.141 10.758 1 89.12 310 SER B N 1
ATOM 6511 C CA . SER B 1 310 ? -6.918 15.906 12.203 1 89.12 310 SER B CA 1
ATOM 6512 C C . SER B 1 310 ? -7.758 16.938 12.945 1 89.12 310 SER B C 1
ATOM 6514 O O . SER B 1 310 ? -8.453 16.609 13.906 1 89.12 310 SER B O 1
ATOM 6516 N N . ASN B 1 311 ? -7.688 18.156 12.539 1 95.88 311 ASN B N 1
ATOM 6517 C CA . ASN B 1 311 ? -8.492 19.203 13.172 1 95.88 311 ASN B CA 1
ATOM 6518 C C . ASN B 1 311 ? -9.977 19 12.891 1 95.88 311 ASN B C 1
ATOM 6520 O O . ASN B 1 311 ? -10.82 19.328 13.734 1 95.88 311 ASN B O 1
ATOM 6524 N N . ILE B 1 312 ? -10.258 18.547 11.734 1 94.75 312 ILE B N 1
ATOM 6525 C CA . ILE B 1 312 ? -11.648 18.219 11.438 1 94.75 312 ILE B CA 1
ATOM 6526 C C . ILE B 1 312 ? -12.109 17.094 12.352 1 94.75 312 ILE B C 1
ATOM 6528 O O . ILE B 1 312 ? -13.242 17.109 12.844 1 94.75 312 ILE B O 1
ATOM 6532 N N . GLY B 1 313 ? -11.266 16.172 12.539 1 89.38 313 GLY B N 1
ATOM 6533 C CA . GLY B 1 313 ? -11.555 15.117 13.5 1 89.38 313 GLY B CA 1
ATOM 6534 C C . GLY B 1 313 ? -11.828 15.641 14.898 1 89.38 313 GLY B C 1
ATOM 6535 O O . GLY B 1 313 ? -12.703 15.133 15.602 1 89.38 313 GLY B O 1
ATOM 6536 N N . LEU B 1 314 ? -11.055 16.578 15.312 1 90.88 314 LEU B N 1
ATOM 6537 C CA . LEU B 1 314 ? -11.273 17.203 16.609 1 90.88 314 LEU B CA 1
ATOM 6538 C C . LEU B 1 314 ? -12.656 17.859 16.672 1 90.88 314 LEU B C 1
ATOM 6540 O O . LEU B 1 314 ? -13.336 17.781 17.703 1 90.88 314 LEU B O 1
ATOM 6544 N N . SER B 1 315 ? -13.055 18.469 15.586 1 94.81 315 SER B N 1
ATOM 6545 C CA . SER B 1 315 ? -14.383 19.078 15.523 1 94.81 315 SER B CA 1
ATOM 6546 C C . SER B 1 315 ? -15.477 18.016 15.68 1 94.81 315 SER B C 1
ATOM 6548 O O . SER B 1 315 ? -16.484 18.266 16.344 1 94.81 315 SER B O 1
ATOM 6550 N N . ILE B 1 316 ? -15.289 16.938 15.016 1 89.56 316 ILE B N 1
ATOM 6551 C CA . ILE B 1 316 ? -16.234 15.844 15.148 1 89.56 316 ILE B CA 1
ATOM 6552 C C . ILE B 1 316 ? -16.297 15.375 16.594 1 89.56 316 ILE B C 1
ATOM 6554 O O . ILE B 1 316 ? -17.375 15.172 17.156 1 89.56 316 ILE B O 1
ATOM 6558 N N . GLY B 1 317 ? -15.219 15.289 17.234 1 85.44 317 GLY B N 1
ATOM 6559 C CA . GLY B 1 317 ? -15.133 14.789 18.609 1 85.44 317 GLY B CA 1
ATOM 6560 C C . GLY B 1 317 ? -15.742 15.742 19.625 1 85.44 317 GLY B C 1
ATOM 6561 O O . GLY B 1 317 ? -16.328 15.305 20.609 1 85.44 317 GLY B O 1
ATOM 6562 N N . THR B 1 318 ? -15.547 16.984 19.391 1 90 318 THR B N 1
ATOM 6563 C CA . THR B 1 318 ? -16.016 17.984 20.344 1 90 318 THR B CA 1
ATOM 6564 C C . THR B 1 318 ? -17.453 18.406 20.031 1 90 318 THR B C 1
ATOM 6566 O O . THR B 1 318 ? -18.125 19.016 20.859 1 90 318 THR B O 1
ATOM 6569 N N . GLY B 1 319 ? -17.859 18.094 18.797 1 91.81 319 GLY B N 1
ATOM 6570 C CA . GLY B 1 319 ? -19.172 18.531 18.359 1 91.81 319 GLY B CA 1
ATOM 6571 C C . GLY B 1 319 ? -19.219 20.016 18.078 1 91.81 319 GLY B C 1
ATOM 6572 O O . GLY B 1 319 ? -20.312 20.609 18.047 1 91.81 319 GLY B O 1
ATOM 6573 N N . ALA B 1 320 ? -18.125 20.656 17.984 1 96.25 320 ALA B N 1
ATOM 6574 C CA . ALA B 1 320 ? -18.062 22.078 17.719 1 96.25 320 ALA B CA 1
ATOM 6575 C C . ALA B 1 320 ? -17.531 22.359 16.328 1 96.25 320 ALA B C 1
ATOM 6577 O O . ALA B 1 320 ? -16.328 22.172 16.062 1 96.25 320 ALA B O 1
ATOM 6578 N N . THR B 1 321 ? -18.375 22.875 15.445 1 97.12 321 THR B N 1
ATOM 6579 C CA . THR B 1 321 ? -17.969 23.078 14.055 1 97.12 321 THR B CA 1
ATOM 6580 C C . THR B 1 321 ? -18.172 24.531 13.633 1 97.12 321 THR B C 1
ATOM 6582 O O . THR B 1 321 ? -18.094 24.859 12.445 1 97.12 321 THR B O 1
ATOM 6585 N N . SER B 1 322 ? -18.344 25.391 14.594 1 97.38 322 SER B N 1
ATOM 6586 C CA . SER B 1 322 ? -18.625 26.797 14.312 1 97.38 322 SER B CA 1
ATOM 6587 C C . SER B 1 322 ? -17.469 27.469 13.594 1 97.38 322 SER B C 1
ATOM 6589 O O . SER B 1 322 ? -16.312 27.297 13.969 1 97.38 322 SER B O 1
ATOM 6591 N N . ARG B 1 323 ? -17.797 28.281 12.641 1 96.06 323 ARG B N 1
ATOM 6592 C CA . ARG B 1 323 ? -16.797 29 11.867 1 96.06 323 ARG B CA 1
ATOM 6593 C C . ARG B 1 323 ? -16.094 30.047 12.727 1 96.06 323 ARG B C 1
ATOM 6595 O O . ARG B 1 323 ? -14.961 30.438 12.438 1 96.06 323 ARG B O 1
ATOM 6602 N N . ARG B 1 324 ? -16.656 30.516 13.766 1 97.31 324 ARG B N 1
ATOM 6603 C CA . ARG B 1 324 ? -16.062 31.5 14.656 1 97.31 324 ARG B CA 1
ATOM 6604 C C . ARG B 1 324 ? -14.805 30.953 15.32 1 97.31 324 ARG B C 1
ATOM 6606 O O . ARG B 1 324 ? -13.867 31.688 15.617 1 97.31 324 ARG B O 1
ATOM 6613 N N . ILE B 1 325 ? -14.82 29.688 15.523 1 98.38 325 ILE B N 1
ATOM 6614 C CA . ILE B 1 325 ? -13.648 29.031 16.094 1 98.38 325 ILE B CA 1
ATOM 6615 C C . ILE B 1 325 ? -12.461 29.156 15.148 1 98.38 325 ILE B C 1
ATOM 6617 O O . ILE B 1 325 ? -11.32 29.328 15.586 1 98.38 325 ILE B O 1
ATOM 6621 N N . ALA B 1 326 ? -12.711 29.078 13.844 1 98.38 326 ALA B N 1
ATOM 6622 C CA . ALA B 1 326 ? -11.656 29.234 12.844 1 98.38 326 ALA B CA 1
ATOM 6623 C C . ALA B 1 326 ? -11.016 30.609 12.922 1 98.38 326 ALA B C 1
ATOM 6625 O O . ALA B 1 326 ? -9.797 30.75 12.797 1 98.38 326 ALA B O 1
ATOM 6626 N N . PHE B 1 327 ? -11.797 31.609 13.141 1 97.88 327 PHE B N 1
ATOM 6627 C CA . PHE B 1 327 ? -11.273 32.969 13.258 1 97.88 327 PHE B CA 1
ATOM 6628 C C . PHE B 1 327 ? -10.43 33.125 14.523 1 97.88 327 PHE B C 1
ATOM 6630 O O . PHE B 1 327 ? -9.422 33.812 14.523 1 97.88 327 PHE B O 1
ATOM 6637 N N . ALA B 1 328 ? -10.883 32.469 15.523 1 98.38 328 ALA B N 1
ATOM 6638 C CA . ALA B 1 328 ? -10.086 32.469 16.75 1 98.38 328 ALA B CA 1
ATOM 6639 C C . ALA B 1 328 ? -8.75 31.766 16.531 1 98.38 328 ALA B C 1
ATOM 6641 O O . ALA B 1 328 ? -7.711 32.25 16.984 1 98.38 328 ALA B O 1
ATOM 6642 N N . ILE B 1 329 ? -8.789 30.578 15.867 1 98.62 329 ILE B N 1
ATOM 6643 C CA . ILE B 1 329 ? -7.57 29.844 15.539 1 98.62 329 ILE B CA 1
ATOM 6644 C C . ILE B 1 329 ? -6.613 30.75 14.773 1 98.62 329 ILE B C 1
ATOM 6646 O O . ILE B 1 329 ? -5.438 30.859 15.125 1 98.62 329 ILE B O 1
ATOM 6650 N N . GLY B 1 330 ? -7.156 31.391 13.711 1 98.5 330 GLY B N 1
ATOM 6651 C CA . GLY B 1 330 ? -6.344 32.281 12.906 1 98.5 330 GLY B CA 1
ATOM 6652 C C . GLY B 1 330 ? -5.73 33.406 13.703 1 98.5 330 GLY B C 1
ATOM 6653 O O . GLY B 1 330 ? -4.547 33.719 13.555 1 98.5 330 GLY B O 1
ATOM 6654 N N . GLY B 1 331 ? -6.516 34.031 14.484 1 98.12 331 GLY B N 1
ATOM 6655 C CA . GLY B 1 331 ? -6.027 35.094 15.328 1 98.12 331 GLY B CA 1
ATOM 6656 C C . GLY B 1 331 ? -4.934 34.656 16.281 1 98.12 331 GLY B C 1
ATOM 6657 O O . GLY B 1 331 ? -3.932 35.375 16.453 1 98.12 331 GLY B O 1
ATOM 6658 N N . ILE B 1 332 ? -5.145 33.562 16.922 1 98.12 332 ILE B N 1
ATOM 6659 C CA . ILE B 1 332 ? -4.172 33.031 17.875 1 98.12 332 ILE B CA 1
ATOM 6660 C C . ILE B 1 332 ? -2.859 32.719 17.156 1 98.12 332 ILE B C 1
ATOM 6662 O O . ILE B 1 332 ? -1.782 33.094 17.641 1 98.12 332 ILE B O 1
ATOM 6666 N N . LEU B 1 333 ? -2.936 32.094 16.016 1 98.31 333 LEU B N 1
ATOM 6667 C CA . LEU B 1 333 ? -1.739 31.734 15.266 1 98.31 333 LEU B CA 1
ATOM 6668 C C . LEU B 1 333 ? -0.983 32.969 14.805 1 98.31 333 LEU B C 1
ATOM 6670 O O . LEU B 1 333 ? 0.248 33 14.867 1 98.31 333 LEU B O 1
ATOM 6674 N N . VAL B 1 334 ? -1.668 33.969 14.336 1 97.38 334 VAL B N 1
ATOM 6675 C CA . VAL B 1 334 ? -1.035 35.219 13.898 1 97.38 334 VAL B CA 1
ATOM 6676 C C . VAL B 1 334 ? -0.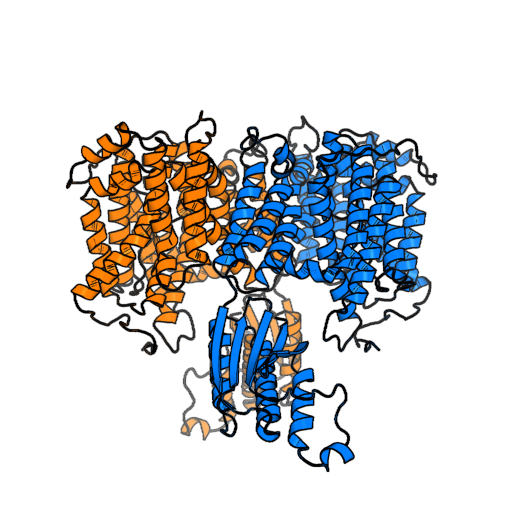331 35.875 15.086 1 97.38 334 VAL B C 1
ATOM 6678 O O . VAL B 1 334 ? 0.793 36.375 14.953 1 97.38 334 VAL B O 1
ATOM 6681 N N . LEU B 1 335 ? -0.969 35.875 16.203 1 96.69 335 LEU B N 1
ATOM 6682 C CA . LEU B 1 335 ? -0.357 36.438 17.391 1 96.69 335 LEU B CA 1
ATOM 6683 C C . LEU B 1 335 ? 0.895 35.656 17.781 1 96.69 335 LEU B C 1
ATOM 6685 O O . LEU B 1 335 ? 1.914 36.25 18.141 1 96.69 335 LEU B O 1
ATOM 6689 N N . LEU B 1 336 ? 0.799 34.375 17.719 1 96.38 336 LEU B N 1
ATOM 6690 C CA . LEU B 1 336 ? 1.915 33.5 18.109 1 96.38 336 LEU B CA 1
ATOM 6691 C C . LEU B 1 336 ? 3.084 33.688 17.141 1 96.38 336 LEU B C 1
ATOM 6693 O O . LEU B 1 336 ? 4.238 33.438 17.516 1 96.38 336 LEU B O 1
ATOM 6697 N N . ALA B 1 337 ? 2.838 34.031 15.883 1 96.12 337 ALA B N 1
ATOM 6698 C CA . ALA B 1 337 ? 3.885 34.25 14.891 1 96.12 337 ALA B CA 1
ATOM 6699 C C . ALA B 1 337 ? 4.844 35.344 15.336 1 96.12 337 ALA B C 1
ATOM 6701 O O . ALA B 1 337 ? 5.992 35.406 14.898 1 96.12 337 ALA B O 1
ATOM 6702 N N . PHE B 1 338 ? 4.387 36.188 16.25 1 95.69 338 PHE B N 1
ATOM 6703 C CA . PHE B 1 338 ? 5.195 37.281 16.734 1 95.69 338 PHE B CA 1
ATOM 6704 C C . PHE B 1 338 ? 5.855 36.938 18.062 1 95.69 338 PHE B C 1
ATOM 6706 O O . PHE B 1 338 ? 6.43 37.812 18.719 1 95.69 338 PHE B O 1
ATOM 6713 N N . LEU B 1 339 ? 5.766 35.719 18.453 1 94.75 339 LEU B N 1
ATOM 6714 C CA . LEU B 1 339 ? 6.402 35.25 19.688 1 94.75 339 LEU B CA 1
ATOM 6715 C C . LEU B 1 339 ? 7.516 34.25 19.359 1 94.75 339 LEU B C 1
ATOM 6717 O O . LEU B 1 339 ? 7.309 33.031 19.438 1 94.75 339 LEU B O 1
ATOM 6721 N N . PRO B 1 340 ? 8.727 34.75 19.188 1 91.75 340 PRO B N 1
ATOM 6722 C CA . PRO B 1 340 ? 9.844 33.875 18.781 1 91.75 340 PRO B CA 1
ATOM 6723 C C . PRO B 1 340 ? 10.148 32.781 19.812 1 91.75 340 PRO B C 1
ATOM 6725 O O . PRO B 1 340 ? 10.609 31.719 19.438 1 91.75 340 PRO B O 1
ATOM 6728 N N . LYS B 1 341 ? 9.883 33 21.016 1 92.06 341 LYS B N 1
ATOM 6729 C CA . LYS B 1 341 ? 10.141 32 22.047 1 92.06 341 LYS B CA 1
ATOM 6730 C C . LYS B 1 341 ? 9.367 30.719 21.781 1 92.06 341 LYS B C 1
ATOM 6732 O O . LYS B 1 341 ? 9.867 29.625 22.031 1 92.06 341 LYS B O 1
ATOM 6737 N N . LEU B 1 342 ? 8.195 30.844 21.328 1 91.75 342 LEU B N 1
ATOM 6738 C CA . LEU B 1 342 ? 7.391 29.672 21.016 1 91.75 342 LEU B CA 1
ATOM 6739 C C . LEU B 1 342 ? 7.945 28.938 19.797 1 91.75 342 LEU B C 1
ATOM 6741 O O . LEU B 1 342 ? 7.926 27.703 19.75 1 91.75 342 LEU B O 1
ATOM 6745 N N . ALA B 1 343 ? 8.344 29.672 18.844 1 93.25 343 ALA B N 1
ATOM 6746 C CA . ALA B 1 343 ? 8.953 29.078 17.656 1 93.25 343 ALA B CA 1
ATOM 6747 C C . ALA B 1 343 ? 10.211 28.297 18.016 1 93.25 343 ALA B C 1
ATOM 6749 O O . ALA B 1 343 ? 10.492 27.25 17.453 1 93.25 343 ALA B O 1
ATOM 6750 N N . MET B 1 344 ? 10.922 28.844 18.984 1 93.94 344 MET B N 1
ATOM 6751 C CA . MET B 1 344 ? 12.203 28.25 19.375 1 93.94 344 MET B CA 1
ATOM 6752 C C . MET B 1 344 ? 11.992 26.906 20.031 1 93.94 344 MET B C 1
ATOM 6754 O O . MET B 1 344 ? 12.891 26.062 20.031 1 93.94 344 MET B O 1
ATOM 6758 N N . VAL B 1 345 ? 10.836 26.656 20.594 1 93.69 345 VAL B N 1
ATOM 6759 C CA . VAL B 1 345 ? 10.523 25.344 21.156 1 93.69 345 VAL B CA 1
ATOM 6760 C C . VAL B 1 345 ? 10.664 24.266 20.094 1 93.69 345 VAL B C 1
ATOM 6762 O O . VAL B 1 345 ? 11.141 23.172 20.375 1 93.69 345 VAL B O 1
ATOM 6765 N N . PHE B 1 346 ? 10.328 24.578 18.906 1 94.62 346 PHE B N 1
ATOM 6766 C CA . PHE B 1 346 ? 10.391 23.625 17.797 1 94.62 346 PHE B CA 1
ATOM 6767 C C . PHE B 1 346 ? 11.789 23.594 17.203 1 94.62 346 PHE B C 1
ATOM 6769 O O . PHE B 1 346 ? 12.25 22.531 16.75 1 94.62 346 PHE B O 1
ATOM 6776 N N . VAL B 1 347 ? 12.422 24.719 17.203 1 94.31 347 VAL B N 1
ATOM 6777 C CA . VAL B 1 347 ? 13.742 24.844 16.594 1 94.31 347 VAL B CA 1
ATOM 6778 C C . VAL B 1 347 ? 14.742 23.969 17.359 1 94.31 347 VAL B C 1
ATOM 6780 O O . VAL B 1 347 ? 15.617 23.344 16.75 1 94.31 347 VAL B O 1
ATOM 6783 N N . VAL B 1 348 ? 14.609 23.906 18.672 1 94.19 348 VAL B N 1
ATOM 6784 C CA . VAL B 1 348 ? 15.586 23.203 19.469 1 94.19 348 VAL B CA 1
ATOM 6785 C C . VAL B 1 348 ? 15.133 21.75 19.672 1 94.19 348 VAL B C 1
ATOM 6787 O O . VAL B 1 348 ? 15.758 21 20.422 1 94.19 348 VAL B O 1
ATOM 6790 N N . MET B 1 349 ? 14.094 21.344 19.062 1 94.69 349 MET B N 1
ATOM 6791 C CA . MET B 1 349 ? 13.578 20 19.219 1 94.69 349 MET B CA 1
ATOM 6792 C C . MET B 1 349 ? 14.625 18.969 18.797 1 94.69 349 MET B C 1
ATOM 6794 O O . MET B 1 349 ? 15.227 19.078 17.734 1 94.69 349 MET B O 1
ATOM 6798 N N . PRO B 1 350 ? 14.852 17.984 19.672 1 93.94 350 PRO B N 1
ATOM 6799 C CA . PRO B 1 350 ? 15.812 16.938 19.312 1 93.94 350 PRO B CA 1
ATOM 6800 C C . PRO B 1 350 ? 15.398 16.156 18.078 1 93.94 350 PRO B C 1
ATOM 6802 O O . PRO B 1 350 ? 14.211 15.875 17.875 1 93.94 350 PRO B O 1
ATOM 6805 N N . GLU B 1 351 ? 16.375 15.742 17.312 1 93.12 351 GLU B N 1
ATOM 6806 C CA . GLU B 1 351 ? 16.141 15.047 16.047 1 93.12 351 GLU B CA 1
ATOM 6807 C C . GLU B 1 351 ? 15.328 13.773 16.266 1 93.12 351 GLU B C 1
ATOM 6809 O O . GLU B 1 351 ? 14.383 13.5 15.516 1 93.12 351 GLU B O 1
ATOM 6814 N N . PRO B 1 352 ? 15.594 13.008 17.297 1 95.44 352 PRO B N 1
ATOM 6815 C CA . PRO B 1 352 ? 14.828 11.773 17.469 1 95.44 352 PRO B CA 1
ATOM 6816 C C . PRO B 1 352 ? 13.336 12.031 17.703 1 95.44 352 PRO B C 1
ATOM 6818 O O . PRO B 1 352 ? 12.5 11.227 17.281 1 95.44 352 PRO B O 1
ATOM 6821 N N . VAL B 1 353 ? 13.047 13.125 18.359 1 96.5 353 VAL B N 1
ATOM 6822 C CA . VAL B 1 353 ? 11.648 13.477 18.609 1 96.5 353 VAL B CA 1
ATOM 6823 C C . VAL B 1 353 ? 10.969 13.836 17.281 1 96.5 353 VAL B C 1
ATOM 6825 O O . VAL B 1 353 ? 9.836 13.422 17.031 1 96.5 353 VAL B O 1
ATOM 6828 N N . MET B 1 354 ? 11.703 14.539 16.469 1 94.81 354 MET B N 1
ATOM 6829 C CA . MET B 1 354 ? 11.18 14.898 15.156 1 94.81 354 MET B CA 1
ATOM 6830 C C . MET B 1 354 ? 10.961 13.656 14.305 1 94.81 354 MET B C 1
ATOM 6832 O O . MET B 1 354 ? 9.922 13.516 13.656 1 94.81 354 MET B O 1
ATOM 6836 N N . GLY B 1 355 ? 11.945 12.82 14.32 1 95.69 355 GLY B N 1
ATOM 6837 C CA . GLY B 1 355 ? 11.844 11.586 13.555 1 95.69 355 GLY B CA 1
ATOM 6838 C C . GLY B 1 355 ? 10.656 10.734 13.961 1 95.69 355 GLY B C 1
ATOM 6839 O O . GLY B 1 355 ? 9.938 10.211 13.102 1 95.69 355 GLY B O 1
ATOM 6840 N N . ALA B 1 356 ? 10.438 10.609 15.258 1 97.38 356 ALA B N 1
ATOM 6841 C CA . ALA B 1 356 ? 9.312 9.844 15.773 1 97.38 356 ALA B CA 1
ATOM 6842 C C . ALA B 1 356 ? 7.98 10.445 15.32 1 97.38 356 ALA B C 1
ATOM 6844 O O . ALA B 1 356 ? 7.055 9.719 14.953 1 97.38 356 ALA B O 1
ATOM 6845 N N . THR B 1 357 ? 7.945 11.703 15.344 1 95.38 357 THR B N 1
ATOM 6846 C CA . THR B 1 357 ? 6.734 12.414 14.945 1 95.38 357 THR B CA 1
ATOM 6847 C C . THR B 1 357 ? 6.461 12.219 13.461 1 95.38 357 THR B C 1
ATOM 6849 O O . THR B 1 357 ? 5.309 12.039 13.055 1 95.38 357 THR B O 1
ATOM 6852 N N . LEU B 1 358 ? 7.508 12.273 12.703 1 94.75 358 LEU B N 1
ATOM 6853 C CA . LEU B 1 358 ? 7.363 12.07 11.266 1 94.75 358 LEU B CA 1
ATOM 6854 C C . LEU B 1 358 ? 6.883 10.656 10.961 1 94.75 358 LEU B C 1
ATOM 6856 O O . LEU B 1 358 ? 6 10.461 10.125 1 94.75 358 LEU B O 1
ATOM 6860 N N . ILE B 1 359 ? 7.449 9.688 11.617 1 97.06 359 ILE B N 1
ATOM 6861 C CA . ILE B 1 359 ? 7.055 8.305 11.398 1 97.06 359 ILE B CA 1
ATOM 6862 C C . ILE B 1 359 ? 5.574 8.125 11.734 1 97.06 359 ILE B C 1
ATOM 6864 O O . ILE B 1 359 ? 4.84 7.457 11.008 1 97.06 359 ILE B O 1
ATOM 6868 N N . TYR B 1 360 ? 5.125 8.688 12.859 1 96.31 360 TYR B N 1
ATOM 6869 C CA . TYR B 1 360 ? 3.721 8.664 13.258 1 96.31 360 TYR B CA 1
ATOM 6870 C C . TYR B 1 360 ? 2.83 9.219 12.148 1 96.31 360 TYR B C 1
ATOM 6872 O O . TYR B 1 360 ? 1.867 8.57 11.734 1 96.31 360 TYR B O 1
ATOM 6880 N N . SER B 1 361 ? 3.219 10.367 11.633 1 90.5 361 SER B N 1
ATOM 6881 C CA . SER B 1 361 ? 2.418 11.055 10.625 1 90.5 361 SER B CA 1
ATOM 6882 C C . SER B 1 361 ? 2.432 10.305 9.297 1 90.5 361 SER B C 1
ATOM 6884 O O . SER B 1 361 ? 1.402 10.188 8.633 1 90.5 361 SER B O 1
ATOM 6886 N N . VAL B 1 362 ? 3.564 9.828 8.914 1 93.44 362 VAL B N 1
ATOM 6887 C CA . VAL B 1 362 ? 3.748 9.125 7.648 1 93.44 362 VAL B CA 1
ATOM 6888 C C . VAL B 1 362 ? 2.945 7.828 7.66 1 93.44 362 VAL B C 1
ATOM 6890 O O . VAL B 1 362 ? 2.404 7.414 6.633 1 93.44 362 VAL B O 1
ATOM 6893 N N . SER B 1 363 ? 2.854 7.211 8.797 1 95.62 363 SER B N 1
ATOM 6894 C CA . SER B 1 363 ? 2.045 6.004 8.93 1 95.62 363 SER B CA 1
ATOM 6895 C C . SER B 1 363 ? 0.599 6.258 8.516 1 95.62 363 SER B C 1
ATOM 6897 O O . SER B 1 363 ? 0.018 5.48 7.758 1 95.62 363 SER B O 1
ATOM 6899 N N . PHE B 1 364 ? 0.085 7.355 8.938 1 89.69 364 PHE B N 1
ATOM 6900 C CA . PHE B 1 364 ? -1.294 7.703 8.617 1 89.69 364 PHE B CA 1
ATOM 6901 C C . PHE B 1 364 ? -1.437 8.039 7.141 1 89.69 364 PHE B C 1
ATOM 6903 O O . PHE B 1 364 ? -2.428 7.672 6.508 1 89.69 364 PHE B O 1
ATOM 6910 N N . MET B 1 365 ? -0.486 8.703 6.672 1 89.12 365 MET B N 1
ATOM 6911 C CA . MET B 1 365 ? -0.563 9.148 5.285 1 89.12 365 MET B CA 1
ATOM 6912 C C . MET B 1 365 ? -0.552 7.957 4.328 1 89.12 365 MET B C 1
ATOM 6914 O O . MET B 1 365 ? -1.355 7.898 3.396 1 89.12 365 MET B O 1
ATOM 6918 N N . ILE B 1 366 ? 0.321 7.039 4.53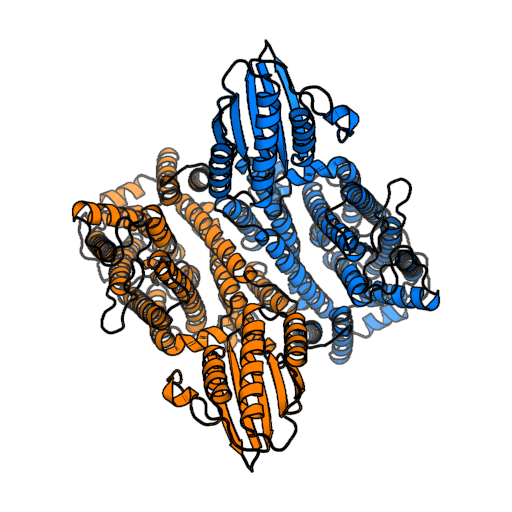5 1 95.44 366 ILE B N 1
ATOM 6919 C CA . ILE B 1 366 ? 0.462 5.879 3.662 1 95.44 366 ILE B CA 1
ATOM 6920 C C . ILE B 1 366 ? -0.813 5.039 3.711 1 95.44 366 ILE B C 1
ATOM 6922 O O . ILE B 1 366 ? -1.364 4.68 2.67 1 95.44 366 ILE B O 1
ATOM 6926 N N . VAL B 1 367 ? -1.267 4.77 4.891 1 94.38 367 VAL B N 1
ATOM 6927 C CA . VAL B 1 367 ? -2.439 3.92 5.055 1 94.38 367 VAL B CA 1
ATOM 6928 C C . VAL B 1 367 ? -3.67 4.617 4.473 1 94.38 367 VAL B C 1
ATOM 6930 O O . VAL B 1 367 ? -4.504 3.977 3.832 1 94.38 367 VAL B O 1
ATOM 6933 N N . ALA B 1 368 ? -3.801 5.883 4.68 1 88.19 368 ALA B N 1
ATOM 6934 C CA . ALA B 1 368 ? -4.914 6.641 4.109 1 88.19 368 ALA B CA 1
ATOM 6935 C C . ALA B 1 368 ? -4.91 6.562 2.588 1 88.19 368 ALA B C 1
ATOM 6937 O O . ALA B 1 368 ? -5.969 6.465 1.963 1 88.19 368 ALA B O 1
ATOM 6938 N N . GLY B 1 369 ? -3.76 6.695 2.01 1 91.38 369 GLY B N 1
ATOM 6939 C CA . GLY B 1 369 ? -3.654 6.566 0.566 1 91.38 369 GLY B CA 1
ATOM 6940 C C . GLY B 1 369 ? -4.172 5.238 0.047 1 91.38 369 GLY B C 1
ATOM 6941 O O . GLY B 1 369 ? -4.965 5.199 -0.895 1 91.38 369 GLY B O 1
ATOM 6942 N N . PHE B 1 370 ? -3.795 4.184 0.664 1 94.44 370 PHE B N 1
ATOM 6943 C CA . PHE B 1 370 ? -4.215 2.863 0.211 1 94.44 370 PHE B CA 1
ATOM 6944 C C . PHE B 1 370 ? -5.695 2.639 0.494 1 94.44 370 PHE B C 1
ATOM 6946 O O . PHE B 1 370 ? -6.379 1.938 -0.256 1 94.44 370 PHE B O 1
ATOM 6953 N N . GLN B 1 371 ? -6.176 3.242 1.564 1 90 371 GLN B N 1
ATOM 6954 C CA . GLN B 1 371 ? -7.613 3.184 1.815 1 90 371 GLN B CA 1
ATOM 6955 C C . GLN B 1 371 ? -8.398 3.82 0.672 1 90 371 GLN B C 1
ATOM 6957 O O . GLN B 1 371 ? -9.453 3.318 0.284 1 90 371 GLN B O 1
ATOM 6962 N N . ILE B 1 372 ? -7.875 4.891 0.194 1 86.44 372 ILE B N 1
ATOM 6963 C CA . ILE B 1 372 ? -8.523 5.566 -0.923 1 86.44 372 ILE B CA 1
ATOM 6964 C C . ILE B 1 372 ? -8.492 4.672 -2.158 1 86.44 372 ILE B C 1
ATOM 6966 O O . ILE B 1 372 ? -9.5 4.531 -2.857 1 86.44 372 ILE B O 1
ATOM 6970 N N . ILE B 1 373 ? -7.375 4.047 -2.436 1 92.44 373 ILE B N 1
ATOM 6971 C CA . ILE B 1 373 ? -7.215 3.166 -3.59 1 92.44 373 ILE B CA 1
ATOM 6972 C C . ILE B 1 373 ? -8.219 2.021 -3.51 1 92.44 373 ILE B C 1
ATOM 6974 O O . ILE B 1 373 ? -8.859 1.681 -4.508 1 92.44 373 ILE B O 1
ATOM 6978 N N . MET B 1 374 ? -8.398 1.431 -2.305 1 88.94 374 MET B N 1
ATOM 6979 C CA . MET B 1 374 ? -9.164 0.197 -2.137 1 88.94 374 MET B CA 1
ATOM 6980 C C . MET B 1 374 ? -10.641 0.498 -1.917 1 88.94 374 MET B C 1
ATOM 6982 O O . MET B 1 374 ? -11.43 -0.407 -1.63 1 88.94 374 MET B O 1
ATOM 6986 N N . SER B 1 375 ? -10.977 1.693 -1.997 1 80.38 375 SER B N 1
ATOM 6987 C CA . SER B 1 375 ? -12.383 2.059 -1.857 1 80.38 375 SER B CA 1
ATOM 6988 C C . SER B 1 375 ? -13.211 1.536 -3.027 1 80.38 375 SER B C 1
ATOM 6990 O O . SER B 1 375 ? -14.438 1.461 -2.943 1 80.38 375 SER B O 1
ATOM 6992 N N . ARG B 1 376 ? -12.492 1.146 -4.066 1 73.12 376 ARG B N 1
ATOM 6993 C CA . ARG B 1 376 ? -13.141 0.558 -5.23 1 73.12 376 ARG B CA 1
ATOM 6994 C C . ARG B 1 376 ? -12.602 -0.84 -5.516 1 73.12 376 ARG B C 1
ATOM 6996 O O . ARG B 1 376 ? -11.492 -1.18 -5.094 1 73.12 376 ARG B O 1
ATOM 7003 N N . MET B 1 377 ? -13.438 -1.62 -6.133 1 73.19 377 MET B N 1
ATOM 7004 C CA . MET B 1 377 ? -12.977 -2.947 -6.531 1 73.19 377 MET B CA 1
ATOM 7005 C C . MET B 1 377 ? -11.859 -2.848 -7.566 1 73.19 377 MET B C 1
ATOM 7007 O O . MET B 1 377 ? -11.93 -2.02 -8.477 1 73.19 377 MET B O 1
ATOM 7011 N N . LEU B 1 378 ? -10.875 -3.723 -7.336 1 76.88 378 LEU B N 1
ATOM 7012 C CA . LEU B 1 378 ? -9.727 -3.645 -8.227 1 76.88 378 LEU B CA 1
ATOM 7013 C C . LEU B 1 378 ? -9.766 -4.75 -9.273 1 76.88 378 LEU B C 1
ATOM 7015 O O . LEU B 1 378 ? -10.125 -5.891 -8.969 1 76.88 378 LEU B O 1
ATOM 7019 N N . ASP B 1 379 ? -9.609 -4.348 -10.555 1 82.69 379 ASP B N 1
ATOM 7020 C CA . ASP B 1 379 ? -9.383 -5.266 -11.664 1 82.69 379 ASP B CA 1
ATOM 7021 C C . ASP B 1 379 ? -7.93 -5.203 -12.141 1 82.69 379 ASP B C 1
ATOM 7023 O O . ASP B 1 379 ? -7.082 -4.59 -11.492 1 82.69 379 ASP B O 1
ATOM 7027 N N . ALA B 1 380 ? -7.695 -5.918 -13.172 1 85 380 ALA B N 1
ATOM 7028 C CA . ALA B 1 380 ? -6.32 -5.973 -13.664 1 85 380 ALA B CA 1
ATOM 7029 C C . ALA B 1 380 ? -5.816 -4.582 -14.039 1 85 380 ALA B C 1
ATOM 7031 O O . ALA B 1 380 ? -4.676 -4.227 -13.734 1 85 380 ALA B O 1
ATOM 7032 N N . ARG B 1 381 ? -6.684 -3.875 -14.656 1 88.69 381 ARG B N 1
ATOM 7033 C CA . ARG B 1 381 ? -6.328 -2.523 -15.07 1 88.69 381 ARG B CA 1
ATOM 7034 C C . ARG B 1 381 ? -5.906 -1.676 -13.875 1 88.69 381 ARG B C 1
ATOM 7036 O O . ARG B 1 381 ? -4.852 -1.039 -13.898 1 88.69 381 ARG B O 1
ATOM 7043 N N . ARG B 1 382 ? -6.688 -1.7 -12.867 1 91 382 ARG B N 1
ATOM 7044 C CA . ARG B 1 382 ? -6.426 -0.889 -11.68 1 91 382 ARG B CA 1
ATOM 7045 C C . ARG B 1 382 ? -5.234 -1.428 -10.898 1 91 382 ARG B C 1
ATOM 7047 O O . ARG B 1 382 ? -4.488 -0.662 -10.281 1 91 382 ARG B O 1
ATOM 7054 N N . THR B 1 383 ? -5.066 -2.707 -10.984 1 93.81 383 THR B N 1
ATOM 7055 C CA . THR B 1 383 ? -3.9 -3.314 -10.352 1 93.81 383 THR B CA 1
ATOM 7056 C C . THR B 1 383 ? -2.611 -2.775 -10.961 1 93.81 383 THR B C 1
ATOM 7058 O O . THR B 1 383 ? -1.685 -2.402 -10.234 1 93.81 383 THR B O 1
ATOM 7061 N N . PHE B 1 384 ? -2.561 -2.713 -12.266 1 96 384 PHE B N 1
ATOM 7062 C CA . PHE B 1 384 ? -1.364 -2.213 -12.938 1 96 384 PHE B CA 1
ATOM 7063 C C . PHE B 1 384 ? -1.24 -0.704 -12.766 1 96 384 PHE B C 1
ATOM 7065 O O . PHE B 1 384 ? -0.131 -0.173 -12.68 1 96 384 PHE B O 1
ATOM 7072 N N . LEU B 1 385 ? -2.395 -0.09 -12.719 1 95.69 385 LEU B N 1
ATOM 7073 C CA . LEU B 1 385 ? -2.422 1.356 -12.539 1 95.69 385 LEU B CA 1
ATOM 7074 C C . LEU B 1 385 ? -1.754 1.751 -11.227 1 95.69 385 LEU B C 1
ATOM 7076 O O . LEU B 1 385 ? -1.109 2.799 -11.141 1 95.69 385 LEU B O 1
ATOM 7080 N N . VAL B 1 386 ? -1.876 0.934 -10.234 1 97 386 VAL B N 1
ATOM 7081 C CA . VAL B 1 386 ? -1.314 1.222 -8.922 1 97 386 VAL B CA 1
ATOM 7082 C C . VAL B 1 386 ? 0.051 0.552 -8.781 1 97 386 VAL B C 1
ATOM 7084 O O . VAL B 1 386 ? 1.021 1.188 -8.367 1 97 386 VAL B O 1
ATOM 7087 N N . GLY B 1 387 ? 0.116 -0.679 -9.195 1 97.94 387 GLY B N 1
ATOM 7088 C CA . GLY B 1 387 ? 1.291 -1.502 -8.961 1 97.94 387 GLY B CA 1
ATOM 7089 C C . GLY B 1 387 ? 2.525 -1.006 -9.688 1 97.94 387 GLY B C 1
ATOM 7090 O O . GLY B 1 387 ? 3.582 -0.829 -9.086 1 97.94 387 GLY B O 1
ATOM 7091 N N . ILE B 1 388 ? 2.436 -0.745 -10.961 1 98.12 388 ILE B N 1
ATOM 7092 C CA . ILE B 1 388 ? 3.594 -0.422 -11.789 1 98.12 388 ILE B CA 1
ATOM 7093 C C . ILE B 1 388 ? 4.184 0.915 -11.344 1 98.12 388 ILE B C 1
ATOM 7095 O O . ILE B 1 388 ? 5.387 1.015 -11.086 1 98.12 388 ILE B O 1
ATOM 7099 N N . PRO B 1 389 ? 3.373 1.964 -11.172 1 98.12 389 PRO B N 1
ATOM 7100 C CA . PRO B 1 389 ? 3.947 3.229 -10.711 1 98.12 389 PRO B CA 1
ATOM 7101 C C . PRO B 1 389 ? 4.566 3.117 -9.32 1 98.12 389 PRO B C 1
ATOM 7103 O O . PRO B 1 389 ? 5.59 3.75 -9.039 1 98.12 389 PRO B O 1
ATOM 7106 N N . LEU B 1 390 ? 3.918 2.389 -8.43 1 98.12 390 LEU B N 1
ATOM 7107 C CA . LEU B 1 390 ? 4.473 2.184 -7.098 1 98.12 390 LEU B CA 1
ATOM 7108 C C . LEU B 1 390 ? 5.848 1.532 -7.172 1 98.12 390 LEU B C 1
ATOM 7110 O O . LEU B 1 390 ? 6.781 1.966 -6.496 1 98.12 390 LEU B O 1
ATOM 7114 N N . ILE B 1 391 ? 5.977 0.497 -8.016 1 97.94 391 ILE B N 1
ATOM 7115 C CA . ILE B 1 391 ? 7.227 -0.238 -8.188 1 97.94 391 ILE B CA 1
ATOM 7116 C C . ILE B 1 391 ? 8.305 0.693 -8.734 1 97.94 391 ILE B C 1
ATOM 7118 O O . ILE B 1 391 ? 9.414 0.745 -8.211 1 97.94 391 ILE B O 1
ATOM 7122 N N . MET B 1 392 ? 7.965 1.425 -9.742 1 96.88 392 MET B N 1
ATOM 7123 C CA . MET B 1 392 ? 8.922 2.334 -10.367 1 96.88 392 MET B CA 1
ATOM 7124 C C . MET B 1 392 ? 9.336 3.436 -9.398 1 96.88 392 MET B C 1
ATOM 7126 O O . MET B 1 392 ? 10.508 3.807 -9.336 1 96.88 392 MET B O 1
ATOM 7130 N N . GLY B 1 393 ? 8.398 3.969 -8.68 1 95.94 393 GLY B N 1
ATOM 7131 C CA . GLY B 1 393 ? 8.719 4.977 -7.676 1 95.94 393 GLY B CA 1
ATOM 7132 C C . GLY B 1 393 ? 9.656 4.469 -6.598 1 95.94 393 GLY B C 1
ATOM 7133 O O . GLY B 1 393 ? 10.656 5.113 -6.281 1 95.94 393 GLY B O 1
ATOM 7134 N N . LEU B 1 394 ? 9.383 3.33 -6.043 1 96.5 394 LEU B N 1
ATOM 7135 C CA . LEU B 1 394 ? 10.203 2.746 -4.984 1 96.5 394 LEU B CA 1
ATOM 7136 C C . LEU B 1 394 ? 11.609 2.432 -5.492 1 96.5 394 LEU B C 1
ATOM 7138 O O . LEU B 1 394 ? 12.57 2.447 -4.723 1 96.5 394 LEU B O 1
ATOM 7142 N N . SER B 1 395 ? 11.734 2.166 -6.773 1 94.88 395 SER B N 1
ATOM 7143 C CA . SER B 1 395 ? 13.023 1.807 -7.348 1 94.88 395 SER B CA 1
ATOM 7144 C C . SER B 1 395 ? 14 2.977 -7.285 1 94.88 395 SER B C 1
ATOM 7146 O O . SER B 1 395 ? 15.219 2.777 -7.223 1 94.88 395 SER B O 1
ATOM 7148 N N . VAL B 1 396 ? 13.5 4.203 -7.285 1 91.81 396 VAL B N 1
ATOM 7149 C CA . VAL B 1 396 ? 14.344 5.391 -7.219 1 91.81 396 VAL B CA 1
ATOM 7150 C C . VAL B 1 396 ? 15.125 5.398 -5.91 1 91.81 396 VAL B C 1
ATOM 7152 O O . VAL B 1 396 ? 16.312 5.711 -5.891 1 91.81 396 VAL B O 1
ATOM 7155 N N . ASP B 1 397 ? 14.469 5.023 -4.852 1 89.44 397 ASP B N 1
ATOM 7156 C CA . ASP B 1 397 ? 15.094 5.027 -3.533 1 89.44 397 ASP B CA 1
ATOM 7157 C C . ASP B 1 397 ? 15.883 3.74 -3.299 1 89.44 397 ASP B C 1
ATOM 7159 O O . ASP B 1 397 ? 16.938 3.76 -2.652 1 89.44 397 ASP B O 1
ATOM 7163 N N . ALA B 1 398 ? 15.43 2.643 -3.822 1 89.06 398 ALA B N 1
ATOM 7164 C CA . ALA B 1 398 ? 16.016 1.33 -3.557 1 89.06 398 ALA B CA 1
ATOM 7165 C C . ALA B 1 398 ? 17.312 1.133 -4.352 1 89.06 398 ALA B C 1
ATOM 7167 O O . ALA B 1 398 ? 18.188 0.387 -3.928 1 89.06 398 ALA B O 1
ATOM 7168 N N . LEU B 1 399 ? 17.391 1.705 -5.551 1 89.44 399 LEU B N 1
ATOM 7169 C CA . LEU B 1 399 ? 18.547 1.582 -6.414 1 89.44 399 LEU B CA 1
ATOM 7170 C C . LEU B 1 399 ? 19.094 2.955 -6.797 1 89.44 399 LEU B C 1
ATOM 7172 O O . LEU B 1 399 ? 18.906 3.406 -7.93 1 89.44 399 LEU B O 1
ATOM 7176 N N . PRO B 1 400 ? 19.875 3.488 -5.836 1 83.19 400 PRO B N 1
ATOM 7177 C CA . PRO B 1 400 ? 20.406 4.82 -6.148 1 83.19 400 PRO B CA 1
ATOM 7178 C C . PRO B 1 400 ? 21.234 4.836 -7.434 1 83.19 400 PRO B C 1
ATOM 7180 O O . PRO B 1 400 ? 22.016 3.922 -7.676 1 83.19 400 PRO B O 1
ATOM 7183 N N . GLY B 1 401 ? 21.016 5.715 -8.336 1 84 401 GLY B N 1
ATOM 7184 C CA . GLY B 1 401 ? 21.797 5.875 -9.562 1 84 401 GLY B CA 1
ATOM 7185 C C . GLY B 1 401 ? 21.188 5.141 -10.742 1 84 401 GLY B C 1
ATOM 7186 O O . GLY B 1 401 ? 21.688 5.25 -11.867 1 84 401 GLY B O 1
ATOM 7187 N N . LEU B 1 402 ? 20.125 4.383 -10.523 1 85.62 402 LEU B N 1
ATOM 7188 C CA . LEU B 1 402 ? 19.5 3.594 -11.578 1 85.62 402 LEU B CA 1
ATOM 7189 C C . LEU B 1 402 ? 19.109 4.477 -12.766 1 85.62 402 LEU B C 1
ATOM 7191 O O . LEU B 1 402 ? 19.203 4.051 -13.914 1 85.62 402 LEU B O 1
ATOM 7195 N N . TYR B 1 403 ? 18.781 5.742 -12.5 1 87.38 403 TYR B N 1
ATOM 7196 C CA . TYR B 1 403 ? 18.219 6.602 -13.539 1 87.38 403 TYR B CA 1
ATOM 7197 C C . TYR B 1 403 ? 19.188 7.73 -13.883 1 87.38 403 TYR B C 1
ATOM 7199 O O . TYR B 1 403 ? 18.781 8.766 -14.422 1 87.38 403 TYR B O 1
ATOM 7207 N N . ASP B 1 404 ? 20.453 7.68 -13.57 1 84.44 404 ASP B N 1
ATOM 7208 C CA . ASP B 1 404 ? 21.453 8.703 -13.859 1 84.44 404 ASP B CA 1
ATOM 7209 C C . ASP B 1 404 ? 21.641 8.883 -15.367 1 84.44 404 ASP B C 1
ATOM 7211 O O . ASP B 1 404 ? 22 9.969 -15.82 1 84.44 404 ASP B O 1
ATOM 7215 N N . GLY B 1 405 ? 21.312 7.98 -16.203 1 81.81 405 GLY B N 1
ATOM 7216 C CA . GLY B 1 405 ? 21.562 8.055 -17.641 1 81.81 405 GLY B CA 1
ATOM 7217 C C . GLY B 1 405 ? 20.375 8.586 -18.422 1 81.81 405 GLY B C 1
ATOM 7218 O O . GLY B 1 405 ? 20.438 8.695 -19.641 1 81.81 405 GLY B O 1
ATOM 7219 N N . VAL B 1 406 ? 19.422 9.117 -17.703 1 85.56 406 VAL B N 1
ATOM 7220 C CA . VAL B 1 406 ? 18.234 9.617 -18.391 1 85.56 406 VAL B CA 1
ATOM 7221 C C . VAL B 1 406 ? 18.516 11.008 -18.969 1 85.56 406 VAL B C 1
ATOM 7223 O O . VAL B 1 406 ? 19.266 11.789 -18.375 1 85.56 406 VAL B O 1
ATOM 7226 N N . PRO B 1 407 ? 17.953 11.32 -20.109 1 86.25 407 PRO B N 1
ATOM 7227 C CA . PRO B 1 407 ? 18.125 12.656 -20.688 1 86.25 407 PRO B CA 1
ATOM 7228 C C . PRO B 1 407 ? 17.734 13.773 -19.734 1 86.25 407 PRO B C 1
ATOM 7230 O O . PRO B 1 407 ? 16.766 13.641 -18.984 1 86.25 407 PRO B O 1
ATOM 7233 N N . PRO B 1 408 ? 18.438 14.828 -19.781 1 83.75 408 PRO B N 1
ATOM 7234 C CA . PRO B 1 408 ? 18.219 15.938 -18.844 1 83.75 408 PRO B CA 1
ATOM 7235 C C . PRO B 1 408 ? 16.781 16.453 -18.844 1 83.75 408 PRO B C 1
ATOM 7237 O O . PRO B 1 408 ? 16.266 16.844 -17.797 1 83.75 408 PRO B O 1
ATOM 7240 N N . ILE B 1 409 ? 16.141 16.406 -19.953 1 83.19 409 ILE B N 1
ATOM 7241 C CA . ILE B 1 409 ? 14.781 16.922 -20.062 1 83.19 409 ILE B CA 1
ATOM 7242 C C . ILE B 1 409 ? 13.828 16.078 -19.219 1 83.19 409 ILE B C 1
ATOM 7244 O O . ILE B 1 409 ? 12.812 16.578 -18.734 1 83.19 409 ILE B O 1
ATOM 7248 N N . LEU B 1 410 ? 14.227 14.812 -18.922 1 88.31 410 LEU B N 1
ATOM 7249 C CA . LEU B 1 410 ? 13.359 13.906 -18.172 1 88.31 410 LEU B CA 1
ATOM 7250 C C . LEU B 1 410 ? 13.836 13.758 -16.734 1 88.31 410 LEU B C 1
ATOM 7252 O O . LEU B 1 410 ? 13.164 13.133 -15.914 1 88.31 410 LEU B O 1
ATOM 7256 N N . ALA B 1 411 ? 14.898 14.398 -16.438 1 86.31 411 ALA B N 1
ATOM 7257 C CA . ALA B 1 411 ? 15.547 14.25 -15.133 1 86.31 411 ALA B CA 1
ATOM 7258 C C . ALA B 1 411 ? 14.594 14.609 -13.992 1 86.31 411 ALA B C 1
ATOM 7260 O O . ALA B 1 411 ? 14.57 13.93 -12.969 1 86.31 411 ALA B O 1
ATOM 7261 N N . PRO B 1 412 ? 13.742 15.633 -14.18 1 82.25 412 PRO B N 1
ATOM 7262 C CA . PRO B 1 412 ? 12.852 15.992 -13.078 1 82.25 412 PRO B CA 1
ATOM 7263 C C . PRO B 1 412 ? 11.859 14.883 -12.734 1 82.25 412 PRO B C 1
ATOM 7265 O O . PRO B 1 412 ? 11.461 14.742 -11.578 1 82.25 412 PRO B O 1
ATOM 7268 N N . VAL B 1 413 ? 11.508 14.094 -13.656 1 87.75 413 VAL B N 1
ATOM 7269 C CA . VAL B 1 413 ? 10.562 13 -13.461 1 87.75 413 VAL B CA 1
ATOM 7270 C C . VAL B 1 413 ? 11.188 11.922 -12.586 1 87.75 413 VAL B C 1
ATOM 7272 O O . VAL B 1 413 ? 10.508 11.312 -11.758 1 87.75 413 VAL B O 1
ATOM 7275 N N . PHE B 1 414 ? 12.492 11.758 -12.742 1 88.38 414 PHE B N 1
ATOM 7276 C CA . PHE B 1 414 ? 13.188 10.648 -12.086 1 88.38 414 PHE B CA 1
ATOM 7277 C C . PHE B 1 414 ? 13.93 11.133 -10.844 1 88.38 414 PHE B C 1
ATOM 7279 O O . PHE B 1 414 ? 14.703 10.383 -10.25 1 88.38 414 PHE B O 1
ATOM 7286 N N . SER B 1 415 ? 13.68 12.391 -10.445 1 82.81 415 SER B N 1
ATOM 7287 C CA . SER B 1 415 ? 14.445 13.023 -9.367 1 82.81 415 SER B CA 1
ATOM 7288 C C . SER B 1 415 ? 13.992 12.523 -8 1 82.81 415 SER B C 1
ATOM 7290 O O . SER B 1 415 ? 14.727 12.633 -7.02 1 82.81 415 SER B O 1
ATOM 7292 N N . SER B 1 416 ? 12.758 12.055 -7.953 1 86.06 416 SER B N 1
ATOM 7293 C CA . SER B 1 416 ? 12.234 11.531 -6.691 1 86.06 416 SER B CA 1
ATOM 7294 C C . SER B 1 416 ? 11.242 10.398 -6.926 1 86.06 416 SER B C 1
ATOM 7296 O O . SER B 1 416 ? 10.656 10.297 -8 1 86.06 416 SER B O 1
ATOM 7298 N N . SER B 1 417 ? 11.117 9.562 -5.898 1 92.44 417 SER B N 1
ATOM 7299 C CA . SER B 1 417 ? 10.141 8.477 -5.969 1 92.44 417 SER B CA 1
ATOM 7300 C C . SER B 1 417 ? 8.734 9.016 -6.188 1 92.44 417 SER B C 1
ATOM 7302 O O . SER B 1 417 ? 7.949 8.43 -6.941 1 92.44 417 SER B O 1
ATOM 7304 N N . LEU B 1 418 ? 8.445 10.141 -5.547 1 90.44 418 LEU B N 1
ATOM 7305 C CA . LEU B 1 418 ? 7.121 10.75 -5.641 1 90.44 418 LEU B CA 1
ATOM 7306 C C . LEU B 1 418 ? 6.84 11.227 -7.062 1 90.44 418 LEU B C 1
ATOM 7308 O O . LEU B 1 418 ? 5.777 10.945 -7.617 1 90.44 418 LEU B O 1
ATOM 7312 N N . SER B 1 419 ? 7.773 11.953 -7.645 1 89.31 419 SER B N 1
ATOM 7313 C CA . SER B 1 419 ? 7.574 12.508 -8.984 1 89.31 419 SER B CA 1
ATOM 7314 C C . SER B 1 419 ? 7.391 11.398 -10.016 1 89.31 419 SER B C 1
ATOM 7316 O O . SER B 1 419 ? 6.496 11.477 -10.859 1 89.31 419 SER B O 1
ATOM 7318 N N . LEU B 1 420 ? 8.227 10.398 -9.992 1 93.38 420 LEU B N 1
ATOM 7319 C CA . LEU B 1 420 ? 8.141 9.32 -10.969 1 93.38 420 LEU B CA 1
ATOM 7320 C C . LEU B 1 420 ? 6.828 8.562 -10.836 1 93.38 420 LEU B C 1
ATOM 7322 O O . LEU B 1 420 ? 6.152 8.297 -11.828 1 93.38 420 LEU B O 1
ATOM 7326 N N . ALA B 1 421 ? 6.465 8.203 -9.625 1 95.81 421 ALA B N 1
ATOM 7327 C CA . ALA B 1 421 ? 5.219 7.473 -9.398 1 95.81 421 ALA B CA 1
ATOM 7328 C C . ALA B 1 421 ? 4.016 8.297 -9.836 1 95.81 421 ALA B C 1
ATOM 7330 O O . ALA B 1 421 ? 3.084 7.77 -10.453 1 95.81 421 ALA B O 1
ATOM 7331 N N . ALA B 1 422 ? 4.027 9.57 -9.484 1 91.31 422 ALA B N 1
ATOM 7332 C CA . ALA B 1 422 ? 2.896 10.453 -9.789 1 91.31 422 ALA B CA 1
ATOM 7333 C C . ALA B 1 422 ? 2.719 10.625 -11.289 1 91.31 422 ALA B C 1
ATOM 7335 O O . ALA B 1 422 ? 1.599 10.547 -11.805 1 91.31 422 ALA B O 1
ATOM 7336 N N . VAL B 1 423 ? 3.777 10.867 -12 1 91.5 423 VAL B N 1
ATOM 7337 C CA . VAL B 1 423 ? 3.703 11.062 -13.438 1 91.5 423 VAL B CA 1
ATOM 7338 C C . VAL B 1 423 ? 3.242 9.773 -14.117 1 91.5 423 VAL B C 1
ATOM 7340 O O . VAL B 1 423 ? 2.369 9.797 -14.984 1 91.5 423 VAL B O 1
ATOM 7343 N N . LEU B 1 424 ? 3.822 8.695 -13.711 1 95.94 424 LEU B N 1
ATOM 7344 C CA . LEU B 1 424 ? 3.531 7.418 -14.352 1 95.94 424 LEU B CA 1
ATOM 7345 C C . LEU B 1 424 ? 2.084 7.004 -14.109 1 95.94 424 LEU B C 1
ATOM 7347 O O . LEU B 1 424 ? 1.438 6.434 -14.992 1 95.94 424 LEU B O 1
ATOM 7351 N N . VAL B 1 425 ? 1.6 7.176 -12.898 1 95.81 425 VAL B N 1
ATOM 7352 C CA . VAL B 1 425 ? 0.236 6.75 -12.609 1 95.81 425 VAL B CA 1
ATOM 7353 C C . VAL B 1 425 ? -0.753 7.578 -13.422 1 95.81 425 VAL B C 1
ATOM 7355 O O . VAL B 1 425 ? -1.764 7.059 -13.898 1 95.81 425 VAL B O 1
ATOM 7358 N N . VAL B 1 426 ? -0.532 8.828 -13.555 1 89.88 426 VAL B N 1
ATOM 7359 C CA . VAL B 1 426 ? -1.405 9.688 -14.352 1 89.88 426 VAL B CA 1
ATOM 7360 C C . VAL B 1 426 ? -1.334 9.273 -15.82 1 89.88 426 VAL B C 1
ATOM 7362 O O . VAL B 1 426 ? -2.361 9.172 -16.5 1 89.88 426 VAL B O 1
ATOM 7365 N N . LEU B 1 427 ? -0.122 9.07 -16.312 1 93.25 427 LEU B N 1
ATOM 7366 C CA . LEU B 1 427 ? 0.056 8.664 -17.703 1 93.25 427 LEU B CA 1
ATOM 7367 C C . LEU B 1 427 ? -0.637 7.336 -17.984 1 93.25 427 LEU B C 1
ATOM 7369 O O . LEU B 1 427 ? -1.291 7.172 -19.016 1 93.25 427 LEU B O 1
ATOM 7373 N N . LEU B 1 428 ? -0.427 6.367 -17.125 1 95.38 428 LEU B N 1
ATOM 7374 C CA . LEU B 1 428 ? -1.062 5.066 -17.297 1 95.38 428 LEU B CA 1
ATOM 7375 C C . LEU B 1 428 ? -2.58 5.188 -17.219 1 95.38 428 LEU B C 1
ATOM 7377 O O . LEU B 1 428 ? -3.301 4.484 -17.938 1 95.38 428 LEU B O 1
ATOM 7381 N N . ASN B 1 429 ? -3.053 6.066 -16.297 1 90.94 429 ASN B N 1
ATOM 7382 C CA . ASN B 1 429 ? -4.492 6.297 -16.203 1 90.94 429 ASN B CA 1
ATOM 7383 C C . ASN B 1 429 ? -5.066 6.785 -17.531 1 90.94 429 ASN B C 1
ATOM 7385 O O . ASN B 1 429 ? -6.129 6.336 -17.953 1 90.94 429 ASN B O 1
ATOM 7389 N N . LEU B 1 430 ? -4.391 7.672 -18.156 1 87.56 430 LEU B N 1
ATOM 7390 C CA . LEU B 1 430 ? -4.824 8.203 -19.438 1 87.56 430 LEU B CA 1
ATOM 7391 C C . LEU B 1 430 ? -4.723 7.141 -20.531 1 87.56 430 LEU B C 1
ATOM 7393 O O . LEU B 1 430 ? -5.609 7.035 -21.375 1 87.56 430 LEU B O 1
ATOM 7397 N N . LEU B 1 431 ? -3.672 6.398 -20.469 1 91.06 431 LEU B N 1
ATOM 7398 C CA . LEU B 1 431 ? -3.461 5.352 -21.469 1 91.06 431 LEU B CA 1
ATOM 7399 C C . LEU B 1 431 ? -4.527 4.266 -21.344 1 91.06 431 LEU B C 1
ATOM 7401 O O . LEU B 1 431 ? -5.035 3.777 -22.359 1 91.06 431 LEU B O 1
ATOM 7405 N N . PHE B 1 432 ? -4.805 3.865 -20.125 1 90 432 PHE B N 1
ATOM 7406 C CA . PHE B 1 432 ? -5.727 2.762 -19.891 1 90 432 PHE B CA 1
ATOM 7407 C C . PHE B 1 432 ? -7.16 3.176 -20.203 1 90 432 PHE B C 1
ATOM 7409 O O . PHE B 1 432 ? -8.047 2.328 -20.328 1 90 432 PHE B O 1
ATOM 7416 N N . ARG B 1 433 ? -7.41 4.359 -20.344 1 78.12 433 ARG B N 1
ATOM 7417 C CA . ARG B 1 433 ? -8.742 4.844 -20.688 1 78.12 433 ARG B CA 1
ATOM 7418 C C . ARG B 1 433 ? -9.039 4.633 -22.172 1 78.12 433 ARG B C 1
ATOM 7420 O O . ARG B 1 433 ? -10.195 4.645 -22.594 1 78.12 433 ARG B O 1
ATOM 7427 N N . ILE B 1 434 ? -7.996 4.461 -22.844 1 74.94 434 ILE B N 1
ATOM 7428 C CA . ILE B 1 434 ? -8.172 4.25 -24.281 1 74.94 434 ILE B CA 1
ATOM 7429 C C . ILE B 1 434 ? -8.859 2.908 -24.516 1 74.94 434 ILE B C 1
ATOM 7431 O O . ILE B 1 434 ? -8.414 1.876 -24.016 1 74.94 434 ILE B O 1
ATOM 7435 N N . GLY B 1 435 ? -9.953 2.842 -25.188 1 62.34 435 GLY B N 1
ATOM 7436 C CA . GLY B 1 435 ? -10.602 1.621 -25.641 1 62.34 435 GLY B CA 1
ATOM 7437 C C . GLY B 1 435 ? -11.57 1.043 -24.625 1 62.34 435 GLY B C 1
ATOM 7438 O O . GLY B 1 435 ? -12.047 -0.083 -24.797 1 62.34 435 GLY B O 1
ATOM 7439 N N . ILE B 1 436 ? -11.711 1.516 -23.422 1 59.47 436 ILE B N 1
ATOM 7440 C CA . ILE B 1 436 ? -12.484 0.869 -22.375 1 59.47 436 ILE B CA 1
ATOM 7441 C C . ILE B 1 436 ? -13.977 1.154 -22.578 1 59.47 436 ILE B C 1
ATOM 7443 O O . ILE B 1 436 ? -14.82 0.578 -21.906 1 59.47 436 ILE B O 1
ATOM 7447 N N . SER B 1 437 ? -14.219 1.928 -23.375 1 60.06 437 SER B N 1
ATOM 7448 C CA . SER B 1 437 ? -15.641 2.146 -23.594 1 60.06 437 SER B CA 1
ATOM 7449 C C . SER B 1 437 ? -16.312 0.916 -24.188 1 60.06 437 SER B C 1
ATOM 7451 O O . SER B 1 437 ? -15.82 0.365 -25.188 1 60.06 437 SER B O 1
ATOM 7453 N N . LYS B 1 438 ? -17 0.133 -23.281 1 63.81 438 LYS B N 1
ATOM 7454 C CA . LYS B 1 438 ? -17.812 -0.977 -23.766 1 63.81 438 LYS B CA 1
ATOM 7455 C C . LYS B 1 438 ? -19.156 -0.487 -24.281 1 63.81 438 LYS B C 1
ATOM 7457 O O . LYS B 1 438 ? -19.781 0.393 -23.688 1 63.81 438 LYS B O 1
ATOM 7462 N N . ARG B 1 439 ? -19.375 -0.933 -25.625 1 67 439 ARG B N 1
ATOM 7463 C CA . ARG B 1 439 ? -20.656 -0.556 -26.234 1 67 439 ARG B CA 1
ATOM 7464 C C . ARG B 1 439 ? -21.469 -1.789 -26.609 1 67 439 ARG B C 1
ATOM 7466 O O . ARG B 1 439 ? -20.922 -2.781 -27.094 1 67 439 ARG B O 1
ATOM 7473 N N . VAL B 1 440 ? -22.562 -1.835 -25.969 1 74 440 VAL B N 1
ATOM 7474 C CA . VAL B 1 440 ? -23.516 -2.881 -26.359 1 74 440 VAL B CA 1
ATOM 7475 C C . VAL B 1 440 ? -24.781 -2.248 -26.938 1 74 440 VAL B C 1
ATOM 7477 O O . VAL B 1 440 ? -25.109 -1.102 -26.625 1 74 440 VAL B O 1
ATOM 7480 N N . ARG B 1 441 ? -25.5 -3.078 -27.938 1 79.88 441 ARG B N 1
ATOM 7481 C CA . ARG B 1 441 ? -26.688 -2.574 -28.609 1 79.88 441 ARG B CA 1
ATOM 7482 C C . ARG B 1 441 ? -27.891 -3.48 -28.344 1 79.88 441 ARG B C 1
ATOM 7484 O O . ARG B 1 441 ? -27.734 -4.688 -28.156 1 79.88 441 ARG B O 1
ATOM 7491 N N . LEU B 1 442 ? -28.938 -2.881 -28.078 1 84.69 442 LEU B N 1
ATOM 7492 C CA . LEU B 1 442 ? -30.234 -3.539 -27.969 1 84.69 442 LEU B CA 1
ATOM 7493 C C . LEU B 1 442 ? -31.266 -2.887 -28.891 1 84.69 442 LEU B C 1
ATOM 7495 O O . LEU B 1 442 ? -31.344 -1.659 -28.969 1 84.69 442 LEU B O 1
ATOM 7499 N N . VAL B 1 443 ? -31.938 -3.713 -29.656 1 86.44 443 VAL B N 1
ATOM 7500 C CA . VAL B 1 443 ? -33 -3.188 -30.531 1 86.44 443 VAL B CA 1
ATOM 7501 C C . VAL B 1 443 ? -34.344 -3.377 -29.875 1 86.44 443 VAL B C 1
ATOM 7503 O O . VAL B 1 443 ? -34.688 -4.48 -29.438 1 86.44 443 VAL B O 1
ATOM 7506 N N . LEU B 1 444 ? -35.062 -2.334 -29.719 1 85.62 444 LEU B N 1
ATOM 7507 C CA . LEU B 1 444 ? -36.375 -2.35 -29.125 1 85.62 444 LEU B CA 1
ATOM 7508 C C . LEU B 1 444 ? -37.438 -2.008 -30.156 1 85.62 444 LEU B C 1
ATOM 7510 O O . LEU B 1 444 ? -37.219 -1.154 -31.016 1 85.62 444 LEU B O 1
ATOM 7514 N N . ARG B 1 445 ? -38.594 -2.744 -30.062 1 80.69 445 ARG B N 1
ATOM 7515 C CA . ARG B 1 445 ? -39.719 -2.461 -30.906 1 80.69 445 ARG B CA 1
ATOM 7516 C C . ARG B 1 445 ? -40.781 -1.647 -30.172 1 80.69 445 ARG B C 1
ATOM 7518 O O . ARG B 1 445 ? -41.219 -2.037 -29.078 1 80.69 445 ARG B O 1
ATOM 7525 N N . PRO B 1 446 ? -41.219 -0.605 -30.781 1 74.56 446 PRO B N 1
ATOM 7526 C CA . PRO B 1 446 ? -42.25 0.189 -30.109 1 74.56 446 PRO B CA 1
ATOM 7527 C C . PRO B 1 446 ? -43.562 -0.575 -29.953 1 74.56 446 PRO B C 1
ATOM 7529 O O . PRO B 1 446 ? -43.938 -1.36 -30.828 1 74.56 446 PRO B O 1
ATOM 7532 N N . GLY B 1 447 ? -44.25 -0.438 -28.766 1 67.75 447 GLY B N 1
ATOM 7533 C CA . GLY B 1 447 ? -45.531 -1.052 -28.531 1 67.75 447 GLY B CA 1
ATOM 7534 C C . GLY B 1 447 ? -45.469 -2.361 -27.781 1 67.75 447 GLY B C 1
ATOM 7535 O O . GLY B 1 447 ? -46.469 -2.881 -27.312 1 67.75 447 GLY B O 1
ATOM 7536 N N . VAL B 1 448 ? -44.312 -2.992 -27.781 1 66.06 448 VAL B N 1
ATOM 7537 C CA . VAL B 1 448 ? -44.156 -4.23 -27.031 1 66.06 448 VAL B CA 1
ATOM 7538 C C . VAL B 1 448 ? -43.656 -3.916 -25.609 1 66.06 448 VAL B C 1
ATOM 7540 O O . VAL B 1 448 ? -42.875 -2.973 -25.422 1 66.06 448 VAL B O 1
ATOM 7543 N N . ASP B 1 449 ? -44.406 -4.445 -24.641 1 65 449 ASP B N 1
ATOM 7544 C CA . ASP B 1 449 ? -43.938 -4.273 -23.281 1 65 449 ASP B CA 1
ATOM 7545 C C . ASP B 1 449 ? -42.562 -4.883 -23.094 1 65 449 ASP B C 1
ATOM 7547 O O . ASP B 1 449 ? -42.406 -6.102 -22.953 1 65 449 ASP B O 1
ATOM 7551 N N . ASP B 1 450 ? -41.562 -4.004 -23.219 1 72.81 450 ASP B N 1
ATOM 7552 C CA . ASP B 1 450 ? -40.188 -4.465 -23.219 1 72.81 450 ASP B CA 1
ATOM 7553 C C . ASP B 1 450 ? -39.469 -4.051 -21.938 1 72.81 450 ASP B C 1
ATOM 7555 O O . ASP B 1 450 ? -38.25 -4.004 -21.891 1 72.81 450 ASP B O 1
ATOM 7559 N N . ALA B 1 451 ? -40.25 -3.779 -20.984 1 79.69 451 ALA B N 1
ATOM 7560 C CA . ALA B 1 451 ? -39.656 -3.346 -19.734 1 79.69 451 ALA B CA 1
ATOM 7561 C C . ALA B 1 451 ? -38.719 -4.422 -19.156 1 79.69 451 ALA B C 1
ATOM 7563 O O . ALA B 1 451 ? -37.625 -4.121 -18.688 1 79.69 451 ALA B O 1
ATOM 7564 N N . ASP B 1 452 ? -39.219 -5.574 -19.359 1 79.5 452 ASP B N 1
ATOM 7565 C CA . ASP B 1 452 ? -38.438 -6.691 -18.844 1 79.5 452 ASP B CA 1
ATOM 7566 C C . ASP B 1 452 ? -37.125 -6.867 -19.656 1 79.5 452 ASP B C 1
ATOM 7568 O O . ASP B 1 452 ? -36.094 -7.18 -19.094 1 79.5 452 ASP B O 1
ATOM 7572 N N . SER B 1 453 ? -37.312 -6.625 -20.891 1 81.19 453 SER B N 1
ATOM 7573 C CA . SER B 1 453 ? -36.125 -6.773 -21.75 1 81.19 453 SER B CA 1
ATOM 7574 C C . SER B 1 453 ? -35.094 -5.715 -21.438 1 81.19 453 SER B C 1
ATOM 7576 O O . SER B 1 453 ? -33.875 -6.016 -21.391 1 81.19 453 SER B O 1
ATOM 7578 N N . ILE B 1 454 ? -35.562 -4.566 -21.234 1 87.38 454 ILE B N 1
ATOM 7579 C CA . ILE B 1 454 ? -34.656 -3.471 -20.875 1 87.38 454 ILE B CA 1
ATOM 7580 C C . ILE B 1 454 ? -34 -3.756 -19.531 1 87.38 454 ILE B C 1
ATOM 7582 O O . ILE B 1 454 ? -32.781 -3.623 -19.406 1 87.38 454 ILE B O 1
ATOM 7586 N N . PHE B 1 455 ? -34.812 -4.191 -18.641 1 84.69 455 PHE B N 1
ATOM 7587 C CA . PHE B 1 455 ? -34.312 -4.504 -17.312 1 84.69 455 PHE B CA 1
ATOM 7588 C C . PHE B 1 455 ? -33.25 -5.598 -17.375 1 84.69 455 PHE B C 1
ATOM 7590 O O . PHE B 1 455 ? -32.125 -5.43 -16.859 1 84.69 455 PHE B O 1
ATOM 7597 N N . ASN B 1 456 ? -33.562 -6.613 -18.031 1 80.69 456 ASN B N 1
ATOM 7598 C CA . ASN B 1 456 ? -32.656 -7.75 -18.109 1 80.69 456 ASN B CA 1
ATOM 7599 C C . ASN B 1 456 ? -31.359 -7.391 -18.828 1 80.69 456 ASN B C 1
ATOM 7601 O O . ASN B 1 456 ? -30.266 -7.809 -18.422 1 80.69 456 ASN B O 1
ATOM 7605 N N . PHE B 1 457 ? -31.484 -6.605 -19.844 1 83.69 457 PHE B N 1
ATOM 7606 C CA . PHE B 1 457 ? -30.344 -6.203 -20.656 1 83.69 457 PHE B CA 1
ATOM 7607 C C . PHE B 1 457 ? -29.375 -5.332 -19.859 1 83.69 457 PHE B C 1
ATOM 7609 O O . PHE B 1 457 ? -28.188 -5.613 -19.797 1 83.69 457 PHE B O 1
ATOM 7616 N N . LEU B 1 458 ? -29.953 -4.398 -19.188 1 86.69 458 LEU B N 1
ATOM 7617 C CA . LEU B 1 458 ? -29.109 -3.441 -18.484 1 86.69 458 LEU B CA 1
ATOM 7618 C C . LEU B 1 458 ? -28.562 -4.059 -17.203 1 86.69 458 LEU B C 1
ATOM 7620 O O . LEU B 1 458 ? -27.422 -3.779 -16.812 1 86.69 458 LEU B O 1
ATOM 7624 N N . GLU B 1 459 ? -29.359 -4.832 -16.578 1 79.62 459 GLU B N 1
ATOM 7625 C CA . GLU B 1 459 ? -28.891 -5.504 -15.375 1 79.62 459 GLU B CA 1
ATOM 7626 C C . GLU B 1 459 ? -27.734 -6.453 -15.688 1 79.62 459 GLU B C 1
ATOM 7628 O O . GLU B 1 459 ? -26.734 -6.473 -14.977 1 79.62 459 GLU B O 1
ATOM 7633 N N . ARG B 1 460 ? -27.953 -7.156 -16.734 1 75.44 460 ARG B N 1
ATOM 7634 C CA . ARG B 1 460 ? -26.922 -8.094 -17.156 1 75.44 460 ARG B CA 1
ATOM 7635 C C . ARG B 1 460 ? -25.641 -7.359 -17.531 1 75.44 460 ARG B C 1
ATOM 7637 O O . ARG B 1 460 ? -24.547 -7.762 -17.125 1 75.44 460 ARG B O 1
ATOM 7644 N N . GLN B 1 461 ? -25.797 -6.32 -18.312 1 77.81 461 GLN B N 1
ATOM 7645 C CA . GLN B 1 461 ? -24.641 -5.574 -18.766 1 77.81 461 GLN B CA 1
ATOM 7646 C C . GLN B 1 461 ? -23.969 -4.84 -17.609 1 77.81 461 GLN B C 1
ATOM 7648 O O . GLN B 1 461 ? -22.75 -4.773 -17.531 1 77.81 461 GLN B O 1
ATOM 7653 N N . GLY B 1 462 ? -24.828 -4.34 -16.797 1 76.62 462 GLY B N 1
ATOM 7654 C CA . GLY B 1 462 ? -24.297 -3.67 -15.617 1 76.62 462 GLY B CA 1
ATOM 7655 C C . GLY B 1 462 ? -23.453 -4.578 -14.75 1 76.62 462 GLY B C 1
ATOM 7656 O O . GLY B 1 462 ? -22.359 -4.188 -14.312 1 76.62 462 GLY B O 1
ATOM 7657 N N . SER B 1 463 ? -24 -5.715 -14.609 1 67.94 463 SER B N 1
ATOM 7658 C CA . SER B 1 463 ? -23.266 -6.703 -13.828 1 67.94 463 SER B CA 1
ATOM 7659 C C . SER B 1 463 ? -21.969 -7.105 -14.516 1 67.94 463 SER B C 1
ATOM 7661 O O . SER B 1 463 ? -20.922 -7.207 -13.875 1 67.94 463 SER B O 1
ATOM 7663 N N . ALA B 1 464 ? -22.172 -7.227 -15.805 1 65.62 464 ALA B N 1
ATOM 7664 C CA . ALA B 1 464 ? -21.016 -7.633 -16.594 1 65.62 464 ALA B CA 1
ATOM 7665 C C . ALA B 1 464 ? -19.922 -6.566 -16.562 1 65.62 464 ALA B C 1
ATOM 7667 O O . ALA B 1 464 ? -18.734 -6.887 -16.578 1 65.62 464 ALA B O 1
ATOM 7668 N N . TRP B 1 465 ? -20.391 -5.34 -16.484 1 67.81 465 TRP B N 1
ATOM 7669 C CA . TRP B 1 465 ? -19.469 -4.211 -16.547 1 67.81 465 TRP B CA 1
ATOM 7670 C C . TRP B 1 465 ? -19.016 -3.797 -15.148 1 67.81 465 TRP B C 1
ATOM 7672 O O . TRP B 1 465 ? -18.141 -2.949 -14.992 1 67.81 465 TRP B O 1
ATOM 7682 N N . GLY B 1 466 ? -19.578 -4.406 -14.164 1 63.59 466 GLY B N 1
ATOM 7683 C CA . GLY B 1 466 ? -19.266 -4.02 -12.805 1 63.59 466 GLY B CA 1
ATOM 7684 C C . GLY B 1 466 ? -19.766 -2.629 -12.453 1 63.59 466 GLY B C 1
ATOM 7685 O O . GLY B 1 466 ? -19.125 -1.911 -11.68 1 63.59 466 GLY B O 1
ATOM 7686 N N . ALA B 1 467 ? -20.797 -2.227 -13.102 1 69.88 467 ALA B N 1
ATOM 7687 C CA . ALA B 1 467 ? -21.375 -0.914 -12.828 1 69.88 467 ALA B CA 1
ATOM 7688 C C . ALA B 1 467 ? -22.156 -0.922 -11.523 1 69.88 467 ALA B C 1
ATOM 7690 O O . ALA B 1 467 ? -22.688 -1.961 -11.109 1 69.88 467 ALA B O 1
ATOM 7691 N N . ARG B 1 468 ? -22.109 0.14 -10.859 1 73.56 468 ARG B N 1
ATOM 7692 C CA . ARG B 1 468 ? -22.875 0.277 -9.625 1 73.56 468 ARG B CA 1
ATOM 7693 C C . ARG B 1 468 ? -24.359 -0.031 -9.875 1 73.56 468 ARG B C 1
ATOM 7695 O O . ARG B 1 468 ? -24.938 0.453 -10.844 1 73.56 468 ARG B O 1
ATOM 7702 N N . ARG B 1 469 ? -24.922 -0.734 -8.945 1 74.75 469 ARG B N 1
ATOM 7703 C CA . ARG B 1 469 ? -26.312 -1.15 -9.086 1 74.75 469 ARG B CA 1
ATOM 7704 C C . ARG B 1 469 ? -27.25 0.057 -9.141 1 74.75 469 ARG B C 1
ATOM 7706 O O . ARG B 1 469 ? -28.203 0.076 -9.93 1 74.75 469 ARG B O 1
ATOM 7713 N N . GLU B 1 470 ? -26.891 1.019 -8.352 1 77.81 470 GLU B N 1
ATOM 7714 C CA . GLU B 1 470 ? -27.734 2.201 -8.312 1 77.81 470 GLU B CA 1
ATOM 7715 C C . GLU B 1 470 ? -27.797 2.885 -9.68 1 77.81 470 GLU B C 1
ATOM 7717 O O . GLU B 1 470 ? -28.859 3.322 -10.109 1 77.81 470 GLU B O 1
ATOM 7722 N N . VAL B 1 471 ? -26.672 2.965 -10.305 1 82.69 471 VAL B N 1
ATOM 7723 C CA . VAL B 1 471 ? -26.609 3.633 -11.602 1 82.69 471 VAL B CA 1
ATOM 7724 C C . VAL B 1 471 ? -27.375 2.811 -12.641 1 82.69 471 VAL B C 1
ATOM 7726 O O . VAL B 1 471 ? -28.094 3.363 -13.469 1 82.69 471 VAL B O 1
ATOM 7729 N N . ILE B 1 472 ? -27.219 1.557 -12.523 1 85 472 ILE B N 1
ATOM 7730 C CA . ILE B 1 472 ? -27.891 0.674 -13.477 1 85 472 ILE B CA 1
ATOM 7731 C C . ILE B 1 472 ? -29.406 0.774 -13.305 1 85 472 ILE B C 1
ATOM 7733 O O . ILE B 1 472 ? -30.141 0.863 -14.281 1 85 472 ILE B O 1
ATOM 7737 N N . TYR B 1 473 ? -29.844 0.815 -12.094 1 84.06 473 TYR B N 1
ATOM 7738 C CA . TYR B 1 473 ? -31.266 0.896 -11.852 1 84.06 473 TYR B CA 1
ATOM 7739 C C . TYR B 1 473 ? -31.828 2.236 -12.312 1 84.06 473 TYR B C 1
ATOM 7741 O O . TYR B 1 473 ? -32.938 2.303 -12.859 1 84.06 473 TYR B O 1
ATOM 7749 N N . ARG B 1 474 ? -31.047 3.223 -12.109 1 87.5 474 ARG B N 1
ATOM 7750 C CA . ARG B 1 474 ? -31.453 4.516 -12.648 1 87.5 474 ARG B CA 1
ATOM 7751 C C . ARG B 1 474 ? -31.547 4.473 -14.172 1 87.5 474 ARG B C 1
ATOM 7753 O O . ARG B 1 474 ? -32.469 5.016 -14.758 1 87.5 474 ARG B O 1
ATOM 7760 N N . ALA B 1 475 ? -30.547 3.895 -14.742 1 90.94 475 ALA B N 1
ATOM 7761 C CA . ALA B 1 475 ? -30.531 3.781 -16.203 1 90.94 475 ALA B CA 1
ATOM 7762 C C . ALA B 1 475 ? -31.719 2.959 -16.703 1 90.94 475 ALA B C 1
ATOM 7764 O O . ALA B 1 475 ? -32.312 3.287 -17.719 1 90.94 475 ALA B O 1
ATOM 7765 N N . ILE B 1 476 ? -32 1.883 -15.977 1 89.19 476 ILE B N 1
ATOM 7766 C CA . ILE B 1 476 ? -33.156 1.044 -16.328 1 89.19 476 ILE B CA 1
ATOM 7767 C C . ILE B 1 476 ? -34.438 1.868 -16.281 1 89.19 476 ILE B C 1
ATOM 7769 O O . ILE B 1 476 ? -35.219 1.861 -17.234 1 89.19 476 ILE B O 1
ATOM 7773 N N . SER B 1 477 ? -34.562 2.562 -15.18 1 88.19 477 SER B N 1
ATOM 7774 C CA . SER B 1 477 ? -35.75 3.379 -15.008 1 88.19 477 SER B CA 1
ATOM 7775 C C . SER B 1 477 ? -35.844 4.453 -16.078 1 88.19 477 SER B C 1
ATOM 7777 O O . SER B 1 477 ? -36.906 4.645 -16.688 1 88.19 477 SER B O 1
ATOM 7779 N N . ALA B 1 478 ? -34.812 5.102 -16.344 1 90.75 478 ALA B N 1
ATOM 7780 C CA . ALA B 1 478 ? -34.781 6.172 -17.328 1 90.75 478 ALA B CA 1
ATOM 7781 C C . ALA B 1 478 ? -35.094 5.625 -18.734 1 90.75 478 ALA B C 1
ATOM 7783 O O . ALA B 1 478 ? -35.844 6.223 -19.484 1 90.75 478 ALA B O 1
ATOM 7784 N N . THR B 1 479 ? -34.438 4.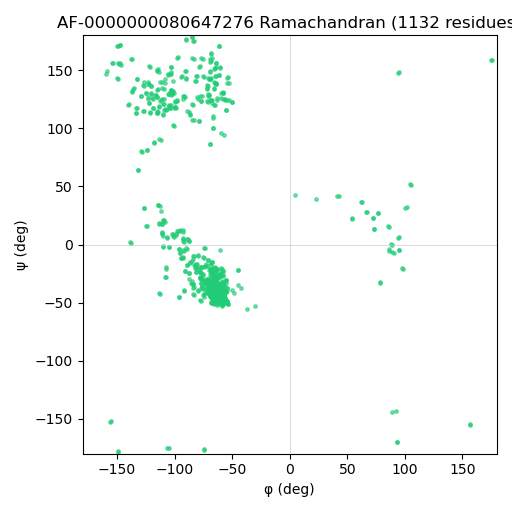562 -19.031 1 91.06 479 THR B N 1
ATOM 7785 C CA . THR B 1 479 ? -34.625 3.955 -20.344 1 91.06 479 THR B CA 1
ATOM 7786 C C . THR B 1 479 ? -36.062 3.486 -20.531 1 91.06 479 THR B C 1
ATOM 7788 O O . THR B 1 479 ? -36.656 3.67 -21.609 1 91.06 479 THR B O 1
ATOM 7791 N N . ASN B 1 480 ? -36.594 2.895 -19.5 1 88.06 480 ASN B N 1
ATOM 7792 C CA . ASN B 1 480 ? -38 2.475 -19.562 1 88.06 480 ASN B CA 1
ATOM 7793 C C . ASN B 1 480 ? -38.938 3.662 -19.781 1 88.06 480 ASN B C 1
ATOM 7795 O O . ASN B 1 480 ? -39.875 3.59 -20.578 1 88.06 480 ASN B O 1
ATOM 7799 N N . GLU B 1 481 ? -38.656 4.656 -19 1 86.44 481 GLU B N 1
ATOM 7800 C CA . GLU B 1 481 ? -39.469 5.859 -19.141 1 86.44 481 GLU B CA 1
ATOM 7801 C C . GLU B 1 481 ? -39.312 6.453 -20.531 1 86.44 481 GLU B C 1
ATOM 7803 O O . GLU B 1 481 ? -40.312 6.938 -21.109 1 86.44 481 GLU B O 1
ATOM 7808 N N . LEU B 1 482 ? -38.156 6.492 -21.062 1 88.94 482 LEU B N 1
ATOM 7809 C CA . LEU B 1 482 ? -37.938 7 -22.406 1 88.94 482 LEU B CA 1
ATOM 7810 C C . LEU B 1 482 ? -38.688 6.16 -23.438 1 88.94 482 LEU B C 1
ATOM 7812 O O . LEU B 1 482 ? -39.344 6.707 -24.344 1 88.94 482 LEU B O 1
ATOM 7816 N N . PHE B 1 483 ? -38.594 4.91 -23.281 1 87.5 483 PHE B N 1
ATOM 7817 C CA . PHE B 1 483 ? -39.281 4 -24.188 1 87.5 483 PHE B CA 1
ATOM 7818 C C . PHE B 1 483 ? -40.781 4.211 -24.125 1 87.5 483 PHE B C 1
ATOM 7820 O O . PHE B 1 483 ? -41.469 4.203 -25.156 1 87.5 483 PHE B O 1
ATOM 7827 N N . GLU B 1 484 ? -41.219 4.355 -22.938 1 82.44 484 GLU B N 1
ATOM 7828 C CA . GLU B 1 484 ? -42.625 4.633 -22.766 1 82.44 484 GLU B CA 1
ATOM 7829 C C . GLU B 1 484 ? -43.031 5.965 -23.406 1 82.44 484 GLU B C 1
ATOM 7831 O O . GLU B 1 484 ? -44.062 6.062 -24.078 1 82.44 484 GLU B O 1
ATOM 7836 N N . ALA B 1 485 ? -42.25 6.922 -23.219 1 84.75 485 ALA B N 1
ATOM 7837 C CA . ALA B 1 485 ? -42.531 8.25 -23.766 1 84.75 485 ALA B CA 1
ATOM 7838 C C . ALA B 1 485 ? -42.562 8.234 -25.297 1 84.75 485 ALA B C 1
ATOM 7840 O O . ALA B 1 485 ? -43.438 8.797 -25.922 1 84.75 485 ALA B O 1
ATOM 7841 N N . VAL B 1 486 ? -41.625 7.602 -25.844 1 86.31 486 VAL B N 1
ATOM 7842 C CA . VAL B 1 486 ? -41.5 7.551 -27.297 1 86.31 486 VAL B CA 1
ATOM 7843 C C . VAL B 1 486 ? -42.562 6.637 -27.891 1 86.31 486 VAL B C 1
ATOM 7845 O O . VAL B 1 486 ? -43.156 6.945 -28.938 1 86.31 486 VAL B O 1
ATOM 7848 N N . GLY B 1 487 ? -42.781 5.566 -27.281 1 81.88 487 GLY B N 1
ATOM 7849 C CA . GLY B 1 487 ? -43.75 4.602 -27.75 1 81.88 487 GLY B CA 1
ATOM 7850 C C . GLY B 1 487 ? -45.188 5.098 -27.641 1 81.88 487 GLY B C 1
ATOM 7851 O O . GLY B 1 487 ? -45.969 4.98 -28.594 1 81.88 487 GLY B O 1
ATOM 7852 N N . SER B 1 488 ? -45.5 5.59 -26.453 1 78.5 488 SER B N 1
ATOM 7853 C CA . SER B 1 488 ? -46.875 6.035 -26.219 1 78.5 488 SER B CA 1
ATOM 7854 C C . SER B 1 488 ? -47.219 7.238 -27.078 1 78.5 488 SER B C 1
ATOM 7856 O O . SER B 1 488 ? -48.375 7.395 -27.5 1 78.5 488 SER B O 1
ATOM 7858 N N . ALA B 1 489 ? -46.25 8 -27.359 1 81.06 489 ALA B N 1
ATOM 7859 C CA . ALA B 1 489 ? -46.5 9.195 -28.156 1 81.06 489 ALA B CA 1
ATOM 7860 C C . ALA B 1 489 ? -46.344 8.891 -29.656 1 81.06 489 ALA B C 1
ATOM 7862 O O . ALA B 1 489 ? -46.594 9.758 -30.5 1 81.06 489 ALA B O 1
ATOM 7863 N N . GLY B 1 490 ? -45.969 7.68 -29.953 1 84.81 490 GLY B N 1
ATOM 7864 C CA . GLY B 1 490 ? -45.812 7.281 -31.344 1 84.81 490 GLY B CA 1
ATOM 7865 C C . GLY B 1 490 ? -44.719 8.07 -32.062 1 84.81 490 GLY B C 1
ATOM 7866 O O . GLY B 1 490 ? -44.906 8.398 -33.25 1 84.81 490 GLY B O 1
ATOM 7867 N N . LEU B 1 491 ? -43.75 8.344 -31.422 1 87.38 491 LEU B N 1
ATOM 7868 C CA . LEU B 1 491 ? -42.75 9.211 -31.984 1 87.38 491 LEU B CA 1
ATOM 7869 C C . LEU B 1 491 ? -41.812 8.43 -32.906 1 87.38 491 LEU B C 1
ATOM 7871 O O . LEU B 1 491 ? -41.188 9.008 -33.812 1 87.38 491 LEU B O 1
ATOM 7875 N N . ALA B 1 492 ? -41.719 7.156 -32.812 1 88.19 492 ALA B N 1
ATOM 7876 C CA . ALA B 1 492 ? -40.781 6.336 -33.594 1 88.19 492 ALA B CA 1
ATOM 7877 C C . ALA B 1 492 ? -41.5 5.617 -34.719 1 88.19 492 ALA B C 1
ATOM 7879 O O . ALA B 1 492 ? -42.594 5.047 -34.531 1 88.19 492 ALA B O 1
ATOM 7880 N N . GLU B 1 493 ? -41.031 5.66 -35.875 1 86.69 493 GLU B N 1
ATOM 7881 C CA . GLU B 1 493 ? -41.562 5 -37.062 1 86.69 493 GLU B CA 1
ATOM 7882 C C . GLU B 1 493 ? -41.094 3.551 -37.156 1 86.69 493 GLU B C 1
ATOM 7884 O O . GLU B 1 493 ? -41.688 2.746 -37.875 1 86.69 493 GLU B O 1
ATOM 7889 N N . GLY B 1 494 ? -40.156 3.184 -36.375 1 84.31 494 GLY B N 1
ATOM 7890 C CA . GLY B 1 494 ? -39.594 1.844 -36.406 1 84.31 494 GLY B CA 1
ATOM 7891 C C . GLY B 1 494 ? -38.938 1.441 -35.094 1 84.31 494 GLY B C 1
ATOM 7892 O O . GLY B 1 494 ? -39.375 1.86 -34.031 1 84.31 494 GLY B O 1
ATOM 7893 N N . ASP B 1 495 ? -38 0.568 -35.344 1 87.5 495 ASP B N 1
ATOM 7894 C CA . ASP B 1 495 ? -37.281 0.041 -34.188 1 87.5 495 ASP B CA 1
ATOM 7895 C C . ASP B 1 495 ? -36.406 1.116 -33.562 1 87.5 495 ASP B C 1
ATOM 7897 O O . ASP B 1 495 ? -35.969 2.059 -34.219 1 87.5 495 ASP B O 1
ATOM 7901 N N . ILE B 1 496 ? -36.281 0.979 -32.281 1 88.88 496 ILE B N 1
ATOM 7902 C CA . ILE B 1 496 ? -35.406 1.856 -31.531 1 88.88 496 ILE B CA 1
ATOM 7903 C C . ILE B 1 496 ? -34.094 1.12 -31.188 1 88.88 496 ILE B C 1
ATOM 7905 O O . ILE B 1 496 ? -34.125 0.076 -30.531 1 88.88 496 ILE B O 1
ATOM 7909 N N . ASP B 1 497 ? -33.062 1.673 -31.656 1 89.5 497 ASP B N 1
ATOM 7910 C CA . ASP B 1 497 ? -31.734 1.114 -31.344 1 89.5 497 ASP B CA 1
ATOM 7911 C C . ASP B 1 497 ? -31.172 1.715 -30.062 1 89.5 497 ASP B C 1
ATOM 7913 O O . ASP B 1 497 ? -30.922 2.922 -30 1 89.5 497 ASP B O 1
ATOM 7917 N N . LEU B 1 498 ? -31.031 0.854 -29.078 1 89.12 498 LEU B N 1
ATOM 7918 C CA . LEU B 1 498 ? -30.469 1.271 -27.812 1 89.12 498 LEU B CA 1
ATOM 7919 C C . LEU B 1 498 ? -29 0.867 -27.703 1 89.12 498 LEU B C 1
ATOM 7921 O O . LEU B 1 498 ? -28.656 -0.312 -27.844 1 89.12 498 LEU B O 1
ATOM 7925 N N . GLU B 1 499 ? -28.188 1.865 -27.594 1 88.5 499 GLU B N 1
ATOM 7926 C CA . GLU B 1 499 ? -26.766 1.642 -27.375 1 88.5 499 GLU B CA 1
ATOM 7927 C C . GLU B 1 499 ? -26.344 2.045 -25.953 1 88.5 499 GLU B C 1
ATOM 7929 O O . GLU B 1 499 ? -26.609 3.168 -25.531 1 88.5 499 GLU B O 1
ATOM 7934 N N . VAL B 1 500 ? -25.844 1.099 -25.281 1 87.31 500 VAL B N 1
ATOM 7935 C CA . VAL B 1 500 ? -25.375 1.37 -23.922 1 87.31 500 VAL B CA 1
ATOM 7936 C C . VAL B 1 500 ? -23.859 1.255 -23.859 1 87.31 500 VAL B C 1
ATOM 7938 O O . VAL B 1 500 ? -23.281 0.293 -24.375 1 87.31 500 VAL B O 1
ATOM 7941 N N . SER B 1 501 ? -23.281 2.318 -23.406 1 84.31 501 SER B N 1
ATOM 7942 C CA . SER B 1 501 ? -21.828 2.344 -23.281 1 84.31 501 SER B CA 1
ATOM 7943 C C . SER B 1 501 ? -21.391 2.643 -21.859 1 84.31 501 SER B C 1
ATOM 7945 O O . SER B 1 501 ? -22.031 3.42 -21.156 1 84.31 501 SER B O 1
ATOM 7947 N N . PHE B 1 502 ? -20.438 1.96 -21.453 1 78.75 502 PHE B N 1
ATOM 7948 C CA . PHE B 1 502 ? -19.906 2.125 -20.109 1 78.75 502 PHE B CA 1
ATOM 7949 C C . PHE B 1 502 ? -18.391 2.209 -20.125 1 78.75 502 PHE B C 1
ATOM 7951 O O . PHE B 1 502 ? -17.719 1.347 -20.703 1 78.75 502 PHE B O 1
ATOM 7958 N N . ASP B 1 503 ? -17.922 3.42 -19.656 1 68.06 503 ASP B N 1
ATOM 7959 C CA . ASP B 1 503 ? -16.469 3.594 -19.625 1 68.06 503 ASP B CA 1
ATOM 7960 C C . ASP B 1 503 ? -15.961 3.717 -18.188 1 68.06 503 ASP B C 1
ATOM 7962 O O . ASP B 1 503 ? -15.078 4.531 -17.906 1 68.06 503 ASP B O 1
ATOM 7966 N N . GLU B 1 504 ? -16.594 3.025 -17.266 1 64.62 504 GLU B N 1
ATOM 7967 C CA . GLU B 1 504 ? -16.266 2.957 -15.836 1 64.62 504 GLU B CA 1
ATOM 7968 C C . GLU B 1 504 ? -16.75 4.195 -15.094 1 64.62 504 GLU B C 1
ATOM 7970 O O . GLU B 1 504 ? -17.203 4.105 -13.945 1 64.62 504 GLU B O 1
ATOM 7975 N N . PHE B 1 505 ? -16.734 5.309 -15.781 1 65.19 505 PHE B N 1
ATOM 7976 C CA . PHE B 1 505 ? -17.125 6.555 -15.141 1 65.19 505 PHE B CA 1
ATOM 7977 C C . PHE B 1 505 ? -18.484 7.02 -15.641 1 65.19 505 PHE B C 1
ATOM 7979 O O . PHE B 1 505 ? -19.203 7.742 -14.938 1 65.19 505 PHE B O 1
ATOM 7986 N N . ASN B 1 506 ? -18.641 6.598 -16.797 1 73 506 ASN B N 1
ATOM 7987 C CA . ASN B 1 506 ? -19.859 7.07 -17.453 1 73 506 ASN B CA 1
ATOM 7988 C C . ASN B 1 506 ? -20.656 5.914 -18.047 1 73 506 ASN B C 1
ATOM 7990 O O . ASN B 1 506 ? -20.094 4.977 -18.609 1 73 506 ASN B O 1
ATOM 7994 N N . LEU B 1 507 ? -21.891 5.902 -17.672 1 84.81 507 LEU B N 1
ATOM 7995 C CA . LEU B 1 507 ? -22.844 5.047 -18.375 1 84.81 507 LEU B CA 1
ATOM 7996 C C . LEU B 1 507 ? -23.719 5.871 -19.312 1 84.81 507 LEU B C 1
ATOM 7998 O O . LEU B 1 507 ? -24.391 6.812 -18.875 1 84.81 507 LEU B O 1
ATOM 8002 N N . ASP B 1 508 ? -23.578 5.562 -20.531 1 87.56 508 ASP B N 1
ATOM 8003 C CA . ASP B 1 508 ? -24.391 6.27 -21.516 1 87.56 508 ASP B CA 1
ATOM 8004 C C . ASP B 1 508 ? -25.359 5.32 -22.219 1 87.56 508 ASP B C 1
ATOM 8006 O O . ASP B 1 508 ? -24.984 4.215 -22.609 1 87.56 508 ASP B O 1
ATOM 8010 N N . VAL B 1 509 ? -26.594 5.68 -22.203 1 91.25 509 VAL B N 1
ATOM 8011 C CA . VAL B 1 509 ? -27.625 4.988 -22.969 1 91.25 509 VAL B CA 1
ATOM 8012 C C . VAL B 1 509 ? -28.078 5.867 -24.141 1 91.25 509 VAL B C 1
ATOM 8014 O O . VAL B 1 509 ? -28.594 6.969 -23.922 1 91.25 509 VAL B O 1
ATOM 8017 N N . VAL B 1 510 ? -27.844 5.379 -25.297 1 90.75 510 VAL B N 1
ATOM 8018 C CA . VAL B 1 510 ? -28.219 6.148 -26.484 1 90.75 510 VAL B CA 1
ATOM 8019 C C . VAL B 1 510 ? -29.328 5.422 -27.234 1 90.75 510 VAL B C 1
ATOM 8021 O O . VAL B 1 510 ? -29.156 4.27 -27.641 1 90.75 510 VAL B O 1
ATOM 8024 N N . ALA B 1 511 ? -30.438 6.066 -27.344 1 91.88 511 ALA B N 1
ATOM 8025 C CA . ALA B 1 511 ? -31.547 5.562 -28.156 1 91.88 511 ALA B CA 1
ATOM 8026 C C . ALA B 1 511 ? -31.578 6.242 -29.516 1 91.88 511 ALA B C 1
ATOM 8028 O O . ALA B 1 511 ? -31.625 7.473 -29.609 1 91.88 511 ALA B O 1
ATOM 8029 N N . ARG B 1 512 ? -31.516 5.422 -30.5 1 91.81 512 ARG B N 1
ATOM 8030 C CA . ARG B 1 512 ? -31.609 5.926 -31.875 1 91.81 512 ARG B CA 1
ATOM 8031 C C . ARG B 1 512 ? -32.844 5.398 -32.562 1 91.81 512 ARG B C 1
ATOM 8033 O O . ARG B 1 512 ? -33.156 4.207 -32.5 1 91.81 512 ARG B O 1
ATOM 8040 N N . TYR B 1 513 ? -33.625 6.367 -33.156 1 90.19 513 TYR B N 1
ATOM 8041 C CA . TYR B 1 513 ? -34.781 5.977 -33.938 1 90.19 513 TYR B CA 1
ATOM 8042 C C . TYR B 1 513 ? -35.125 7.027 -35 1 90.19 513 TYR B C 1
ATOM 8044 O O . TYR B 1 513 ? -34.656 8.172 -34.906 1 90.19 513 TYR B O 1
ATOM 8052 N N . ARG B 1 514 ? -35.781 6.523 -35.969 1 90.88 514 ARG B N 1
ATOM 8053 C CA . ARG B 1 514 ? -36.312 7.445 -36.969 1 90.88 514 ARG B CA 1
ATOM 8054 C C . ARG B 1 514 ? -37.656 8.023 -36.531 1 90.88 514 ARG B C 1
ATOM 8056 O O . ARG B 1 514 ? -38.562 7.277 -36.125 1 90.88 514 ARG B O 1
ATOM 8063 N N . GLY B 1 515 ? -37.75 9.297 -36.406 1 89.44 515 GLY B N 1
ATOM 8064 C CA . GLY B 1 515 ? -39 9.93 -36 1 89.44 515 GLY B CA 1
ATOM 8065 C C . GLY B 1 515 ? -38.781 11.297 -35.375 1 89.44 515 GLY B C 1
ATOM 8066 O O . GLY B 1 515 ? -37.844 12.008 -35.719 1 89.44 515 GLY B O 1
ATOM 8067 N N . GLU B 1 516 ? -39.75 11.641 -34.562 1 88.75 516 GLU B N 1
ATOM 8068 C CA . GLU B 1 516 ? -39.719 12.961 -33.938 1 88.75 516 GLU B CA 1
ATOM 8069 C C . GLU B 1 516 ? -39.062 12.906 -32.562 1 88.75 516 GLU B C 1
ATOM 8071 O O . GLU B 1 516 ? -39.156 11.906 -31.859 1 88.75 516 GLU B O 1
ATOM 8076 N N . PRO B 1 517 ? -38.375 13.898 -32.219 1 88.31 517 PRO B N 1
ATOM 8077 C CA . PRO B 1 517 ? -37.75 13.938 -30.922 1 88.31 517 PRO B CA 1
ATOM 8078 C C . PRO B 1 517 ? -38.75 14.055 -29.781 1 88.31 517 PRO B C 1
ATOM 8080 O O . PRO B 1 517 ? -39.781 14.703 -29.922 1 88.31 517 PRO B O 1
ATOM 8083 N N . PRO B 1 518 ? -38.406 13.367 -28.719 1 84.88 518 PRO B N 1
ATOM 8084 C CA . PRO B 1 518 ? -39.281 13.508 -27.562 1 84.88 518 PRO B CA 1
ATOM 8085 C C . PRO B 1 518 ? -39.188 14.875 -26.891 1 84.88 518 PRO B C 1
ATOM 8087 O O . PRO B 1 518 ? -38.094 15.484 -26.906 1 84.88 518 PRO B O 1
ATOM 8090 N N . VAL B 1 519 ? -40.25 15.352 -26.438 1 79.88 519 VAL B N 1
ATOM 8091 C CA . VAL B 1 519 ? -40.281 16.594 -25.672 1 79.88 519 VAL B CA 1
ATOM 8092 C C . VAL B 1 519 ? -40.031 16.297 -24.203 1 79.88 519 VAL B C 1
ATOM 8094 O O . VAL B 1 519 ? -40.75 15.523 -23.578 1 79.88 519 VAL B O 1
ATOM 8097 N N . LEU B 1 520 ? -38.906 16.734 -23.734 1 79.19 520 LEU B N 1
ATOM 8098 C CA . LEU B 1 520 ? -38.531 16.484 -22.359 1 79.19 520 LEU B CA 1
ATOM 8099 C C . LEU B 1 520 ? -38.781 17.719 -21.5 1 79.19 520 LEU B C 1
ATOM 8101 O O . LEU B 1 520 ? -38 18.672 -21.516 1 79.19 520 LEU B O 1
ATOM 8105 N N . PRO B 1 521 ? -39.906 17.641 -20.734 1 74.56 521 PRO B N 1
ATOM 8106 C CA . PRO B 1 521 ? -40.219 18.828 -19.938 1 74.56 521 PRO B CA 1
ATOM 8107 C C . PRO B 1 521 ? -39.281 19.031 -18.766 1 74.56 521 PRO B C 1
ATOM 8109 O O . PRO B 1 521 ? -38.812 18.062 -18.141 1 74.56 521 PRO B O 1
ATOM 8112 N N . SER B 1 522 ? -38.875 20.234 -18.562 1 69.25 522 SER B N 1
ATOM 8113 C CA . SER B 1 522 ? -37.969 20.578 -17.438 1 69.25 522 SER B CA 1
ATOM 8114 C C . SER B 1 522 ? -38.75 20.641 -16.125 1 69.25 522 SER B C 1
ATOM 8116 O O . SER B 1 522 ? -38.156 20.469 -15.055 1 69.25 522 SER B O 1
ATOM 8118 N N . ARG B 1 523 ? -40.125 20.891 -16.234 1 69.31 523 ARG B N 1
ATOM 8119 C CA . ARG B 1 523 ? -40.969 20.984 -15.047 1 69.31 523 ARG B CA 1
ATOM 8120 C C . ARG B 1 523 ? -41.969 19.828 -15.008 1 69.31 523 ARG B C 1
ATOM 8122 O O . ARG B 1 523 ? -42.312 19.266 -16.047 1 69.31 523 ARG B O 1
ATOM 8129 N N . ARG B 1 524 ? -42.281 19.453 -13.727 1 74.56 524 ARG B N 1
ATOM 8130 C CA . ARG B 1 524 ? -43.312 18.406 -13.531 1 74.56 524 ARG B CA 1
ATOM 8131 C C . ARG B 1 524 ? -44.625 18.797 -14.211 1 74.56 524 ARG B C 1
ATOM 8133 O O . ARG B 1 524 ? -45.094 19.922 -14.047 1 74.56 524 ARG B O 1
ATOM 8140 N N . PRO B 1 525 ? -45.094 17.938 -15.039 1 70.75 525 PRO B N 1
ATOM 8141 C CA . PRO B 1 525 ? -46.375 18.25 -15.672 1 70.75 525 PRO B CA 1
ATOM 8142 C C . PRO B 1 525 ? -47.5 18.438 -14.656 1 70.75 525 PRO B C 1
ATOM 8144 O O . PRO B 1 525 ? -47.562 17.734 -13.656 1 70.75 525 PRO B O 1
ATOM 8147 N N . ASP B 1 526 ? -48.219 19.578 -14.711 1 65.25 526 ASP B N 1
ATOM 8148 C CA . ASP B 1 526 ? -49.375 19.859 -13.859 1 65.25 526 ASP B CA 1
ATOM 8149 C C . ASP B 1 526 ? -50.562 18.984 -14.211 1 65.25 526 ASP B C 1
ATOM 8151 O O . ASP B 1 526 ? -50.594 18.344 -15.266 1 65.25 526 ASP B O 1
ATOM 8155 N N . VAL B 1 527 ? -51.562 18.828 -13.234 1 63.19 527 VAL B N 1
ATOM 8156 C CA . VAL B 1 527 ? -52.781 18.031 -13.391 1 63.19 527 VAL B CA 1
ATOM 8157 C C . VAL B 1 527 ? -53.438 18.375 -14.719 1 63.19 527 VAL B C 1
ATOM 8159 O O . VAL B 1 527 ? -53.969 17.5 -15.406 1 63.19 527 VAL B O 1
ATOM 8162 N N . VAL B 1 528 ? -53.5 19.562 -15.102 1 60.5 528 VAL B N 1
ATOM 8163 C CA . VAL B 1 528 ? -54.125 19.984 -16.328 1 60.5 528 VAL B CA 1
ATOM 8164 C C . VAL B 1 528 ? -53.406 19.406 -17.531 1 60.5 528 VAL B C 1
ATOM 8166 O O . VAL B 1 528 ? -54.031 18.984 -18.516 1 60.5 528 VAL B O 1
ATOM 8169 N N . ASP B 1 529 ? -52.094 19.25 -17.484 1 58.84 529 ASP B N 1
ATOM 8170 C CA . ASP B 1 529 ? -51.281 18.688 -18.531 1 58.84 529 ASP B CA 1
ATOM 8171 C C . ASP B 1 529 ? -51.469 17.188 -18.656 1 58.84 529 ASP B C 1
ATOM 8173 O O . ASP B 1 529 ? -51.344 16.625 -19.75 1 58.84 529 ASP B O 1
ATOM 8177 N N . LEU B 1 530 ? -51.75 16.688 -17.547 1 58.91 530 LEU B N 1
ATOM 8178 C CA . LEU B 1 530 ? -51.938 15.242 -17.469 1 58.91 530 LEU B CA 1
ATOM 8179 C C . LEU B 1 530 ? -53.312 14.852 -18.031 1 58.91 530 LEU B C 1
ATOM 8181 O O . LEU B 1 530 ? -53.531 13.695 -18.406 1 58.91 530 LEU B O 1
ATOM 8185 N N . LEU B 1 531 ? -54.281 15.766 -17.906 1 57.41 531 LEU B N 1
ATOM 8186 C CA . LEU B 1 531 ? -55.625 15.516 -18.422 1 57.41 531 LEU B CA 1
ATOM 8187 C C . LEU B 1 531 ? -55.656 15.633 -19.938 1 57.41 531 LEU B C 1
ATOM 8189 O O . LEU B 1 531 ? -56.625 15.234 -20.578 1 57.41 531 LEU B O 1
ATOM 8193 N N . GLY B 1 532 ? -54.688 16.281 -20.516 1 51.34 532 GLY B N 1
ATOM 8194 C CA . GLY B 1 532 ? -54.719 16.328 -21.969 1 51.34 532 GLY B CA 1
ATOM 8195 C C . GLY B 1 532 ? -54.312 15.023 -22.609 1 51.34 532 GLY B C 1
ATOM 8196 O O . GLY B 1 532 ? -54.156 14 -21.938 1 51.34 532 GLY B O 1
ATOM 8197 N N . GLU B 1 533 ? -54.25 15.008 -23.984 1 48.88 533 GLU B N 1
ATOM 8198 C CA . GLU B 1 533 ? -53.906 13.844 -24.797 1 48.88 533 GLU B CA 1
ATOM 8199 C C . GLU B 1 533 ? -52.469 13.414 -24.609 1 48.88 533 GLU B C 1
ATOM 8201 O O . GLU B 1 533 ? -51.531 14.227 -24.766 1 48.88 533 GLU B O 1
ATOM 8206 N N . GLY B 1 534 ? -52.156 12.242 -23.922 1 55.66 534 GLY B N 1
ATOM 8207 C CA . GLY B 1 534 ? -50.969 11.453 -23.781 1 55.66 534 GLY B CA 1
ATOM 8208 C C . GLY B 1 534 ? -50.25 11.672 -22.469 1 55.66 534 GLY B C 1
ATOM 8209 O O . GLY B 1 534 ? -49.062 11.992 -22.453 1 55.66 534 GLY B O 1
ATOM 8210 N N . PRO B 1 535 ? -50.906 11.953 -21.438 1 57.94 535 PRO B N 1
ATOM 8211 C CA . PRO B 1 535 ? -50.406 12.305 -20.094 1 57.94 535 PRO B CA 1
ATOM 8212 C C . PRO B 1 535 ? -49.281 11.398 -19.625 1 57.94 535 PRO B C 1
ATOM 8214 O O . PRO B 1 535 ? -48.312 11.867 -18.984 1 57.94 535 PRO B O 1
ATOM 8217 N N . SER B 1 536 ? -49.438 10.25 -20.016 1 66.06 536 SER B N 1
ATOM 8218 C CA . SER B 1 536 ? -48.438 9.266 -19.562 1 66.06 536 SER B CA 1
ATOM 8219 C C . SER B 1 536 ? -47.094 9.516 -20.188 1 66.06 536 SER B C 1
ATOM 8221 O O . SER B 1 536 ? -46.062 9.367 -19.531 1 66.06 536 SER B O 1
ATOM 8223 N N . ALA B 1 537 ? -47.094 10.094 -21.266 1 73.06 537 ALA B N 1
ATOM 8224 C CA . ALA B 1 537 ? -45.875 10.312 -22 1 73.06 537 ALA B CA 1
ATOM 8225 C C . ALA B 1 537 ? -45.094 11.508 -21.438 1 73.06 537 ALA B C 1
ATOM 8227 O O . ALA B 1 537 ? -43.875 11.469 -21.328 1 73.06 537 ALA B O 1
ATOM 8228 N N . SER B 1 538 ? -45.875 12.453 -21.109 1 75.31 538 SER B N 1
ATOM 8229 C CA . SER B 1 538 ? -45.25 13.656 -20.594 1 75.31 538 SER B CA 1
ATOM 8230 C C . SER B 1 538 ? -44.625 13.391 -19.219 1 75.31 538 SER B C 1
ATOM 8232 O O . SER B 1 538 ? -43.5 13.867 -18.938 1 75.31 538 SER B O 1
ATOM 8234 N N . LEU B 1 539 ? -45.344 12.695 -18.453 1 75.69 539 LEU B N 1
ATOM 8235 C CA . LEU B 1 539 ? -44.781 12.336 -17.156 1 75.69 539 LEU B CA 1
ATOM 8236 C C . LEU B 1 539 ? -43.562 11.43 -17.312 1 75.69 539 LEU B C 1
ATOM 8238 O O . LEU B 1 539 ? -42.562 11.602 -16.609 1 75.69 539 LEU B O 1
ATOM 8242 N N . ALA B 1 540 ? -43.688 10.555 -18.203 1 76.81 540 ALA B N 1
ATOM 8243 C CA . ALA B 1 540 ? -42.562 9.648 -18.469 1 76.81 540 ALA B CA 1
ATOM 8244 C C . ALA B 1 540 ? -41.344 10.422 -18.938 1 76.81 540 ALA B C 1
ATOM 8246 O O . ALA B 1 540 ? -40.219 10.156 -18.484 1 76.81 540 ALA B O 1
ATOM 8247 N N . ALA B 1 541 ? -41.562 11.32 -19.719 1 77.75 541 ALA B N 1
ATOM 8248 C CA . ALA B 1 541 ? -40.5 12.125 -20.266 1 77.75 541 ALA B CA 1
ATOM 8249 C C . ALA B 1 541 ? -39.844 12.969 -19.172 1 77.75 541 ALA B C 1
ATOM 8251 O O . ALA B 1 541 ? -38.625 13.125 -19.141 1 77.75 541 ALA B O 1
ATOM 8252 N N . PHE B 1 542 ? -40.688 13.469 -18.328 1 78.06 542 PHE B N 1
ATOM 8253 C CA . PHE B 1 542 ? -40.188 14.211 -17.188 1 78.06 542 PHE B CA 1
ATOM 8254 C C . PHE B 1 542 ? -39.312 13.32 -16.297 1 78.06 542 PHE B C 1
ATOM 8256 O O . PHE B 1 542 ? -38.25 13.742 -15.82 1 78.06 542 PHE B O 1
ATOM 8263 N N . MET B 1 543 ? -39.75 12.109 -16.094 1 79.5 543 MET B N 1
ATOM 8264 C CA . MET B 1 543 ? -39.031 11.18 -15.219 1 79.5 543 MET B CA 1
ATOM 8265 C C . MET B 1 543 ? -37.688 10.812 -15.781 1 79.5 543 MET B C 1
ATOM 8267 O O . MET B 1 543 ? -36.719 10.578 -15.031 1 79.5 543 MET B O 1
ATOM 8271 N N . VAL B 1 544 ? -37.562 10.789 -17.031 1 83.5 544 VAL B N 1
ATOM 8272 C CA . VAL B 1 544 ? -36.281 10.5 -17.688 1 83.5 544 VAL B CA 1
ATOM 8273 C C . VAL B 1 544 ? -35.219 11.5 -17.234 1 83.5 544 VAL B C 1
ATOM 8275 O O . VAL B 1 544 ? -34.094 11.125 -16.891 1 83.5 544 VAL B O 1
ATOM 8278 N N . THR B 1 545 ? -35.656 12.742 -17.188 1 82.25 545 THR B N 1
ATOM 8279 C CA . THR B 1 545 ? -34.719 13.812 -16.844 1 82.25 545 THR B CA 1
ATOM 8280 C C . THR B 1 545 ? -34.375 13.758 -15.359 1 82.25 545 THR B C 1
ATOM 8282 O O . THR B 1 545 ? -33.344 14.297 -14.938 1 82.25 545 THR B O 1
ATOM 8285 N N . ARG B 1 546 ? -35.156 13.062 -14.586 1 77.19 546 ARG B N 1
ATOM 8286 C CA . ARG B 1 546 ? -34.906 12.945 -13.156 1 77.19 546 ARG B CA 1
ATOM 8287 C C . ARG B 1 546 ? -33.969 11.797 -12.859 1 77.19 546 ARG B C 1
ATOM 8289 O O . ARG B 1 546 ? -33.156 11.875 -11.922 1 77.19 546 ARG B O 1
ATOM 8296 N N . TYR B 1 547 ? -34.062 10.859 -13.703 1 84.44 547 TYR B N 1
ATOM 8297 C CA . TYR B 1 547 ? -33.25 9.68 -13.469 1 84.44 547 TYR B CA 1
ATOM 8298 C C . TYR B 1 547 ? -31.828 9.898 -14.016 1 84.44 547 TYR B C 1
ATOM 8300 O O . TYR B 1 547 ? -30.844 9.477 -13.406 1 84.44 547 TYR B O 1
ATOM 8308 N N . ALA B 1 548 ? -31.781 10.578 -15.148 1 86 548 ALA B N 1
ATOM 8309 C CA . ALA B 1 548 ? -30.5 10.75 -15.828 1 86 548 ALA B CA 1
ATOM 8310 C C . ALA B 1 548 ? -29.797 12.023 -15.359 1 86 548 ALA B C 1
ATOM 8312 O O . ALA B 1 548 ? -30.453 12.984 -14.953 1 86 548 ALA B O 1
ATOM 8313 N N . ASN B 1 549 ? -28.469 12.039 -15.352 1 84.12 549 ASN B N 1
ATOM 8314 C CA . ASN B 1 549 ? -27.703 13.242 -15.023 1 84.12 549 ASN B CA 1
ATOM 8315 C C . ASN B 1 549 ? -27.844 14.305 -16.109 1 84.12 549 ASN B C 1
ATOM 8317 O O . ASN B 1 549 ? -27.906 15.5 -15.82 1 84.12 549 ASN B O 1
ATOM 8321 N N . SER B 1 550 ? -27.828 13.852 -17.328 1 85.19 550 SER B N 1
ATOM 8322 C CA . SER B 1 550 ? -28.062 14.727 -18.469 1 85.19 550 SER B CA 1
ATOM 8323 C C . SER B 1 550 ? -28.719 13.977 -19.625 1 85.19 550 SER B C 1
ATOM 8325 O O . SER B 1 550 ? -28.516 12.773 -19.781 1 85.19 550 SER B O 1
ATOM 8327 N N . VAL B 1 551 ? -29.656 14.688 -20.328 1 86.81 551 VAL B N 1
ATOM 8328 C CA . VAL B 1 551 ? -30.344 14.148 -21.5 1 86.81 551 VAL B CA 1
ATOM 8329 C C . VAL B 1 551 ? -30.109 15.07 -22.703 1 86.81 551 VAL B C 1
ATOM 8331 O O . VAL B 1 551 ? -30.297 16.281 -22.609 1 86.81 551 VAL B O 1
ATOM 8334 N N . ARG B 1 552 ? -29.609 14.531 -23.781 1 87.75 552 ARG B N 1
ATOM 8335 C CA . ARG B 1 552 ? -29.406 15.273 -25.016 1 87.75 552 ARG B CA 1
ATOM 8336 C C . ARG B 1 552 ? -30.203 14.648 -26.172 1 87.75 552 ARG B C 1
ATOM 8338 O O . ARG B 1 552 ? -30.188 13.43 -26.344 1 87.75 552 ARG B O 1
ATOM 8345 N N . VAL B 1 553 ? -30.906 15.484 -26.844 1 87.56 553 VAL B N 1
ATOM 8346 C CA . VAL B 1 553 ? -31.672 15.031 -28 1 87.56 553 VAL B CA 1
ATOM 8347 C C . VAL B 1 553 ? -31.125 15.68 -29.266 1 87.56 553 VAL B C 1
ATOM 8349 O O . VAL B 1 553 ? -30.969 16.906 -29.328 1 87.56 553 VAL B O 1
ATOM 8352 N N . ASP B 1 554 ? -30.625 14.852 -30.062 1 86.56 554 ASP B N 1
ATOM 8353 C CA . ASP B 1 554 ? -30.125 15.305 -31.344 1 86.56 554 ASP B CA 1
ATOM 8354 C C . ASP B 1 554 ? -30.953 14.711 -32.5 1 86.56 554 ASP B C 1
ATOM 8356 O O . ASP B 1 554 ? -31.375 13.562 -32.438 1 86.56 554 ASP B O 1
ATOM 8360 N N . THR B 1 555 ? -31.344 15.578 -33.5 1 84.5 555 THR B N 1
ATOM 8361 C CA . THR B 1 555 ? -32.062 15.109 -34.688 1 84.5 555 THR B CA 1
ATOM 8362 C C . THR B 1 555 ? -31.266 15.414 -35.938 1 84.5 555 THR B C 1
ATOM 8364 O O . THR B 1 555 ? -30.812 16.547 -36.156 1 84.5 555 THR B O 1
ATOM 8367 N N . ARG B 1 556 ? -30.984 14.422 -36.781 1 79.94 556 ARG B N 1
ATOM 8368 C CA . ARG B 1 556 ? -30.328 14.578 -38.062 1 79.94 556 ARG B CA 1
ATOM 8369 C C . ARG B 1 556 ? -31.016 13.742 -39.125 1 79.94 556 ARG B C 1
ATOM 8371 O O . ARG B 1 556 ? -31.172 12.531 -38.969 1 79.94 556 ARG B O 1
ATOM 8378 N N . ASP B 1 557 ? -31.234 14.32 -40.188 1 81.56 557 ASP B N 1
ATOM 8379 C CA . ASP B 1 557 ? -31.797 13.688 -41.375 1 81.56 557 ASP B CA 1
ATOM 8380 C C . ASP B 1 557 ? -32.938 12.727 -41 1 81.56 557 ASP B C 1
ATOM 8382 O O . ASP B 1 557 ? -32.969 11.586 -41.469 1 81.56 557 ASP B O 1
ATOM 8386 N N . GLY B 1 558 ? -33.781 13.195 -40.031 1 82.06 558 GLY B N 1
ATOM 8387 C CA . GLY B 1 558 ? -34.938 12.398 -39.688 1 82.06 558 GLY B CA 1
ATOM 8388 C C . GLY B 1 558 ? -34.656 11.344 -38.656 1 82.06 558 GLY B C 1
ATOM 8389 O O . GLY B 1 558 ? -35.531 10.594 -38.25 1 82.06 558 GLY B O 1
ATOM 8390 N N . ALA B 1 559 ? -33.469 11.234 -38.281 1 86.19 559 ALA B N 1
ATOM 8391 C CA . ALA B 1 559 ? -33.094 10.305 -37.219 1 86.19 559 ALA B CA 1
ATOM 8392 C C . ALA B 1 559 ? -32.875 11.039 -35.906 1 86.19 559 ALA B C 1
ATOM 8394 O O . ALA B 1 559 ? -32.219 12.078 -35.875 1 86.19 559 ALA B O 1
ATOM 8395 N N . CYS B 1 560 ? -33.5 10.508 -34.875 1 89.69 560 CYS B N 1
ATOM 8396 C CA . CYS B 1 560 ? -33.406 11.094 -33.531 1 89.69 560 CYS B CA 1
ATOM 8397 C C . CYS B 1 560 ? -32.469 10.289 -32.656 1 89.69 560 CYS B C 1
ATOM 8399 O O . CYS B 1 560 ? -32.469 9.055 -32.719 1 89.69 560 CYS B O 1
ATOM 8401 N N . ARG B 1 561 ? -31.625 10.984 -32 1 91.5 561 ARG B N 1
ATOM 8402 C CA . ARG B 1 561 ? -30.703 10.406 -31.047 1 91.5 561 ARG B CA 1
ATOM 8403 C C . ARG B 1 561 ? -30.891 11.008 -29.656 1 91.5 561 ARG B C 1
ATOM 8405 O O . ARG B 1 561 ? -30.719 12.219 -29.484 1 91.5 561 ARG B O 1
ATOM 8412 N N . VAL B 1 562 ? -31.344 10.133 -28.781 1 91.69 562 VAL B N 1
ATOM 8413 C CA . VAL B 1 562 ? -31.5 10.57 -27.391 1 91.69 562 VAL B CA 1
ATOM 8414 C C . VAL B 1 562 ? -30.406 9.945 -26.531 1 91.69 562 VAL B C 1
ATOM 8416 O O . VAL B 1 562 ? -30.344 8.727 -26.391 1 91.69 562 VAL B O 1
ATOM 8419 N N . ARG B 1 563 ? -29.609 10.75 -26 1 91.44 563 ARG B N 1
ATOM 8420 C CA . ARG B 1 563 ? -28.531 10.266 -25.156 1 91.44 563 ARG B CA 1
ATOM 8421 C C . ARG B 1 563 ? -28.828 10.516 -23.672 1 91.44 563 ARG B C 1
ATOM 8423 O O . ARG B 1 563 ? -29.047 11.656 -23.266 1 91.44 563 ARG B O 1
ATOM 8430 N N . LEU B 1 564 ? -28.906 9.477 -22.922 1 91.88 564 LEU B N 1
ATOM 8431 C CA . LEU B 1 564 ? -29 9.523 -21.453 1 91.88 564 LEU B CA 1
ATOM 8432 C C . LEU B 1 564 ? -27.641 9.289 -20.812 1 91.88 564 LEU B C 1
ATOM 8434 O O . LEU B 1 564 ? -27.031 8.242 -21.016 1 91.88 564 LEU B O 1
ATOM 8438 N N . HIS B 1 565 ? -27.234 10.297 -20.125 1 90.31 565 HIS B N 1
ATOM 8439 C CA . HIS B 1 565 ? -25.938 10.203 -19.469 1 90.31 565 HIS B CA 1
ATOM 8440 C C . HIS B 1 565 ? -26.078 9.984 -17.969 1 90.31 565 HIS B C 1
ATOM 8442 O O . HIS B 1 565 ? -26.875 10.664 -17.312 1 90.31 565 HIS B O 1
ATOM 8448 N N . PHE B 1 566 ? -25.375 8.984 -17.469 1 87.31 566 PHE B N 1
ATOM 8449 C CA . PHE B 1 566 ? -25.344 8.688 -16.047 1 87.31 566 PHE B CA 1
ATOM 8450 C C . PHE B 1 566 ? -23.922 8.719 -15.508 1 87.31 566 PHE B C 1
ATOM 8452 O O . PHE B 1 566 ? -23.047 8.016 -16.016 1 87.31 566 PHE B O 1
ATOM 8459 N N . ASP B 1 567 ? -23.719 9.562 -14.539 1 76.44 567 ASP B N 1
ATOM 8460 C CA . ASP B 1 567 ? -22.422 9.578 -13.867 1 76.44 567 ASP B CA 1
ATOM 8461 C C . ASP B 1 567 ? -22.234 8.336 -12.992 1 76.44 567 ASP B C 1
ATOM 8463 O O . ASP B 1 567 ? -23.141 7.98 -12.227 1 76.44 567 ASP B O 1
ATOM 8467 N N . HIS B 1 568 ? -21.156 7.691 -13.344 1 69.31 568 HIS B N 1
ATOM 8468 C CA . HIS B 1 568 ? -20.812 6.512 -12.555 1 69.31 568 HIS B CA 1
ATOM 8469 C C . HIS B 1 568 ? -19.656 6.805 -11.602 1 69.31 568 HIS B C 1
ATOM 8471 O O . HIS B 1 568 ? -18.672 7.438 -11.984 1 69.31 568 HIS B O 1
#

Solvent-accessible surface area (backbone atoms only — not comparable to full-atom values): 54707 Å² total; per-residue (Å²): 130,74,41,75,37,87,77,46,77,30,45,50,86,40,80,70,56,66,72,56,30,49,53,53,12,51,55,47,44,58,59,41,53,62,35,48,47,53,49,32,53,44,33,50,67,64,68,50,53,67,65,57,22,28,44,25,31,22,32,40,30,33,28,21,10,52,21,10,34,36,16,26,58,52,48,98,66,32,9,50,32,41,45,48,46,29,23,58,26,70,45,32,48,57,41,40,44,50,29,29,67,73,62,28,64,28,26,26,6,31,43,21,24,50,26,11,50,50,35,38,56,41,25,77,48,51,79,60,42,55,76,65,45,40,49,50,47,45,10,48,43,38,20,31,44,25,58,58,36,44,65,61,22,49,31,12,22,36,42,27,57,52,94,84,49,69,73,44,69,68,36,39,52,29,10,49,49,13,35,47,41,20,52,45,30,44,56,69,47,71,74,72,58,32,77,43,13,61,59,54,11,47,52,50,16,51,55,46,24,50,76,71,57,72,51,41,71,66,49,52,44,55,41,67,68,39,49,68,63,46,76,73,71,67,81,83,52,55,70,35,82,57,78,68,51,46,59,40,29,46,52,21,43,50,43,39,47,55,51,36,48,52,45,48,45,49,52,49,46,71,51,12,64,71,60,84,70,79,57,60,67,46,41,28,12,28,36,30,18,38,10,49,20,7,24,49,9,10,72,68,37,19,63,33,35,23,63,38,63,66,55,41,48,49,26,65,73,68,15,46,39,22,22,60,30,24,48,39,31,15,51,51,28,42,56,50,25,29,19,45,38,65,31,30,60,52,52,57,49,54,46,13,39,52,9,22,51,40,46,59,54,32,16,50,36,30,48,50,9,51,51,41,34,61,70,46,90,77,50,66,54,53,32,48,41,44,21,49,20,50,52,57,11,52,40,48,47,49,38,75,70,76,68,70,84,52,58,74,91,52,39,52,41,67,69,39,31,41,34,32,20,46,52,43,23,44,52,44,51,59,55,62,53,59,81,48,61,43,73,48,78,45,81,41,58,68,84,54,92,46,59,62,55,47,41,53,51,43,52,51,47,25,58,73,67,65,48,56,64,68,53,39,51,30,48,36,52,20,50,46,22,43,49,44,21,35,38,73,64,58,28,50,80,47,54,32,39,34,35,40,31,39,55,82,41,39,37,35,41,31,39,35,30,41,40,57,73,79,73,65,48,92,57,80,75,48,73,72,56,46,69,42,98,60,28,67,22,51,50,23,23,27,46,24,61,68,49,28,75,43,76,47,80,45,76,53,95,58,31,21,36,39,38,35,33,34,79,84,130,74,41,75,38,88,78,47,78,30,45,51,86,42,80,69,56,67,72,57,30,50,54,53,13,50,54,48,45,59,58,41,53,63,36,49,49,54,49,32,53,45,33,51,66,64,69,48,52,66,65,57,22,27,45,24,32,22,32,39,30,34,29,19,11,52,20,9,33,35,18,28,52,54,48,100,67,34,9,50,32,42,46,45,46,28,22,58,27,71,44,33,47,56,42,40,42,52,29,28,67,74,62,30,64,29,26,27,7,30,44,21,24,50,27,10,50,49,36,38,55,42,28,77,47,49,79,59,43,56,77,65,43,40,50,52,46,44,10,48,43,37,19,30,45,26,58,58,38,45,65,60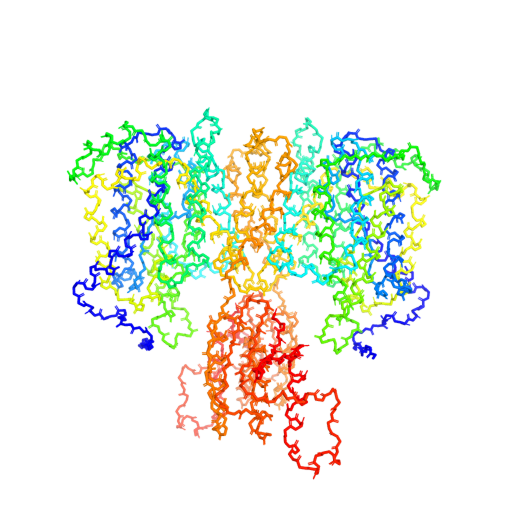,22,51,30,12,22,35,44,27,57,51,96,84,50,69,72,45,69,68,36,39,50,29,10,50,50,13,34,48,41,20,51,45,31,45,54,70,47,71,74,73,59,32,78,44,13,61,60,54,11,47,51,51,15,50,54,46,23,49,76,70,57,70,51,42,69,67,49,51,44,56,39,66,67,39,49,67,63,46,78,74,69,66,81,83,53,55,70,34,82,58,79,69,51,48,58,40,30,48,54,21,40,51,43,42,46,53,52,36,48,52,46,48,44,49,52,49,47,71,50,12,65,69,59,84,72,79,58,61,68,46,40,27,12,28,36,28,18,38,11,48,19,7,24,48,10,9,73,70,36,18,62,32,35,24,64,39,62,67,54,42,49,49,25,64,74,66,16,44,40,21,22,62,30,25,46,40,31,14,51,51,29,41,57,49,24,31,20,47,36,64,31,31,60,53,51,58,51,54,45,12,40,51,10,24,50,40,48,56,51,30,16,51,35,30,46,50,9,52,51,41,34,61,73,47,89,75,50,66,54,53,34,47,41,45,21,49,20,50,51,57,10,52,41,48,48,50,38,74,70,75,68,70,84,52,58,73,91,53,38,51,42,70,70,37,33,41,35,33,20,46,53,43,22,43,52,44,50,59,56,62,55,60,81,47,61,42,76,48,78,46,81,40,57,67,84,54,91,46,57,63,56,48,41,52,52,43,50,51,47,23,58,72,67,66,48,57,65,68,55,40,51,31,49,37,51,19,49,44,23,43,49,45,21,34,38,73,63,59,29,50,81,48,57,31,40,32,34,39,32,38,55,83,40,39,39,35,41,33,39,35,29,41,40,56,73,81,72,65,49,91,56,81,73,51,74,72,56,46,71,42,96,61,27,66,21,50,50,22,23,28,46,23,58,68,48,27,77,42,76,46,79,46,77,53,97,58,31,22,36,39,37,36,33,33,79,83

Secondary structure (DSSP, 8-state):
-PPPPTT-SB-TT----HHHHHHHHHHHHHHHHGGGHHHHHHHHHTT--HHHHHHHHHHHHHHHHHHHHHHH--BTTBS--S---EEE-GGGHHHHHHHHHHH-HHHHHHHHHHHHHHHHHHHT-HHHHHHH--HHHHHHHHHHHHHHTHHHHHHHHTT--STT-PPPHHHHHHHHHHHHHHHHHHHH--GGGGGGHHHHHHHHHHHHHHHHTSS-HHHHHHHHHS-SS-PPP-TT------GGGHHHHHHHHHHHHHHHHHHHHHHHHHH-TT--S--HHHHHHHHHHHHHHHHHHHHHT---EEE-HHHHHHHHHHTB--HHHHHHHHHHHHHHTT-HHHHHHHHT--HHHHHHHHHHHHHHHHHHHHHHHTTS---HHHHHHHHHHHHHHHHHHHSTTTTTTS-GGGGGGGSSHHHHHHHHHHHHHHHHTTT--EEEEEEE-TTS--HHHHHHHHHHHHHHHT--HHHHHHHHHHHHHHHHHHHHTT-BSS-EEEEEEE-SSEEEEEEEEEBPPP---SSPPPHHHHHSS-HHHHHHHHHHHHHSSEEEEEEETTEEEEEEEEE-/-PPPPTT-SB-TT----HHHHHHHHHHHHHHHHGGGHHHHHHHHHTT--HHHHHHHHHHHHHHHHHHHHHHH--BTTBS--S---EEE-GGGHHHHHHHHHHH-HHHHHHHHHHHHHHHHHHHT-HHHHHHH--HHHHHHHHHHHHHHTHHHHHHHHTT--STT-PPPHHHHHHHHHHHHHHHHHHHH--GGGGGGHHHHHHHHHHHHHHHHTSS-HHHHHHHHHS-SS-PPPGGG------GGGHHHHHHHHHHHHHHHHHHHHHHHHHH-TT--S--HHHHHHHHHHHHHHHHHHHHHT---EEE-HHHHHHHHHHTB--HHHHHHHHHHHHHHTT-HHHHHHHHT--HHHHHHHHHHHHHHHHHHHHHHHTTS---HHHHHHHHHHHHHHHHHHHSTTTTTTS-GGGGGGGSSHHHHHHHHHHHHHHHHTTT--EEEEEEE-TTS--HHHHHHHHHHHHHHHT--HHHHHHHHHHHHHHHHHHHHTT-BSS-EEEEEEE-SSEEEEEEEEEBPPP---SSPPPHHHHHSS-HHHHHHHHHHHHHSSEEEEEEETTEEEEEEEEE-

Radius of gyration: 32.61 Å; Cα contacts (8 Å, |Δi|>4): 2250; chains: 2; bounding box: 84×81×87 Å

Foldseek 3Di:
DFDFDPLFPAFAAGDDDPVVLLVLLVVLLLLQLLQLLLLLLLCVLQPHDLLLSLLQSLLQLLLQLQLLLQQQVPPPLAHLNWRWTKHFDLLFSLLLSVQCNVPRLQAQLALLLVLLVVLLVCLVVVVVVCLLCALLLLLLLLLVSLVQCLVSLVCLQQLNSDPDDDRDPLSNVLLCQLLVQLVCCLPPNDAPSNLNSNVVSLVSSVVSCVVVCVQDPVLVVVLVPFDQFADRDCPSPHHDHDPLSNLSSNSSSSNLLVVLLVQSQLSSPNNHVPDDDDDSSSSSSSSNSQSVSSSSSSRSRYHGMHTDNSSVVVCSRVSHIYSSSSNSSSVVSNRCSRGSSVSSVSNSRRSSSSSSSSVVVSVVSNVSSVCSLVVDDDDPLSCCLNPVLQVLLVCCVVPPPPCVPPDPVCCSCSVHSSSVSSVSSSVSSVVSLPPQKDKDKDKAWAPDPCLVVLLVVLVVVCVVSVHDPLLSVLVSLLVNLQSLLCRLVVFAPTIWMWMWIDSPFKTKIKIKGQGDDGDQDCDQDDPVSLPDPRNSNRNSSPSSVVSAPDWDWDDDPRMIMIMGMHTD/DFDFDPLFPAFAAGDDDPVVLLVLLVVLLLLQLLQLLLLLLLCVLQPHDLLLSLLQSLLQLLLQLQLLLQQQCPPPLAHLNWRWTKHFDLLFSLLLSVQCNVPRLQAQLALLLVLLVVLLVCLVVVVVVCLLCALLLLLLLLLVSLVQCLVSLVCLQQLNSDPDDDRDPLSNVLLCQLLVQLVCCLPPNDAPSNLCSNVVSLVSSVVSCVVVCVQDPVLVVVLVPFDQFADRDCPPPHHDHDPLSNLSSNSSSSNLLVVLLVQSQLSSPNRHVPDDDDDSSSSSNSSNSQSVSSSSSSRSRYHGMHTDNSSVVVCSRVSHIYSSSSNSSSVVSNRCSRGSSVSSVSNSRRSSSSSSSSVVVSVVSNVSSVCSLVVDDDDPLSCCLNPVLLVLLVCCVVPPPPCVPPDPVCCSCSVHSSSVSSVSSSVSSVVSLPPLKDKDKDKAWAPDPCLVVLLVVLVVVCVVSVHDPLLSVLVSLLVNLQSLLCRLVVFAPTIWMWMWIDSPFKTKIKIKGFGDDGDQDCDQDDPVRLPDPRNSNRNSSPSSVVSAVDWDWDDDPRMIMIMGMHTD

InterPro domains:
  IPR006043 Nucleobase cation symporter 2 family [PF00860] (21-400)

Organism: Methanothrix harundinacea (strain 6Ac) (NCBI:txid1110509)

pLDDT: mean 88.43, std 9.83, range [45.44, 98.62]

Nearest PDB structures (foldseek):
  5i6c-assembly1_B  TM=8.800E-01  e=6.197E-16  Aspergillus nidulans FGSC A4
  5i6c-assembly1_A  TM=8.855E-01  e=1.075E-15  Aspergillus nidulans FGSC A4
  8jez-assembly1_A-2  TM=8.511E-01  e=2.546E-16  Homo sapiens
  5xls-assembly1_A-2  TM=7.590E-01  e=6.107E-15  Escherichia coli O157:H7
  3qe7-assembly1_A  TM=7.245E-01  e=1.444E-12  Escherichia coli K-12

Sequence (1136 aa):
MAKRPPNLTYAVDDDPPLPATLLLGLQHVFLIAISLIFPVVIVRSIGGSPEEAEFMVSMSMLAAGVGTVLHALNRRGVGSGYLCPALCGPSFLSASLLAANVGGLHLLFGMTAVAGSFEVLLSRFLHRLRVLFPPEVTGLVVAMVGISVIPTALANFMGRGGADAATEIPELAVALLTLGTMVGISVWSRGRLRLYSVLVGMAMGYLASIHLGILTADHLDLFAEAPLAAVPHLDYFGWSFDVALLLPFMVAITCSSLKTIGDITTCQKINDADWKRTDMKNVSQGILADGLSAVFGGLVGTMGQSTSSSNIGLSIGTGATSRRIAFAIGGILVLLAFLPKLAMVFVVMPEPVMGATLIYSVSFMIVAGFQIIMSRMLDARRTFLVGIPLIMGLSVDALPGLYDGVPPILAPVFSSSLSLAAVLVVLLNLLFRIGISKRVRLVLRPGVDDADSIFNFLERQGSAWGARREVIYRAISATNELFEAVGSAGLAEGDIDLEVSFDEFNLDVVARYRGEPPVLPSRRPDVVDLLGEGPSASLAAFMVTRYANSVRVDTRDGACRVRLHFDHMAKRPPNLTYAVDDDPPLPATLLLGLQHVFLIAISLIFPVVIVRSIGGSPEEAEFMVSMSMLAAGVGTVLHALNRRGVGSGYLCPALCGPSFLSASLLAANVGGLHLLFGMTAVAGSFEVLLSRFLHRLRVLFPPEVTGLVVAMVGISVIPTALANFMGRGGADAATEIPELAVALLTLGTMVGISVWSRGRLRLYSVLVGMAMGYLASIHLGILTADHLDLFAEAPLAAVPHLDYFGWSFDVALLLPFMVAITCSSLKTIGDITTCQKINDADWKRTDMKNVSQGILADGLSAVFGGLVGTMGQSTSSSNIGLSIGTGATSRRIAFAIGGILVLLAFLPKLAMVFVVMPEPVMGATLIYSVSFMIVAGFQIIMSRMLDARRTFLVGIPLIMGLSVDALPGLYDGVPPILAPVFSSSLSLAAVLVVLLNLLFRIGISKRVRLVLRPGVDDADSIFNFLERQGSAWGARREVIYRAISATNELFEAVGSAGLAEGDIDLEVSFDEFNLDVVARYRGEPPVLPSRRPDVVDLLGEGPSASLAAFMVTRYANSVRVDTRDGACRVRLHFDH